Protein 7X6F (pdb70)

Solvent-accessible surface area: 51323 Å² total

Organism: Escherichia coli O157:H7 (NCBI:txid83334)

Sequence (883 aa):
CSDIWALQGKSTETNPLYWLRAMDCADRLMMPAQSRQQARQYDDGSSWQNTFKQGILLADAKITPYERRRQLVARIEALSTEIPAQVRPLYQLWRDGQALQLQLAEERQRYSKLQQSSDSELDTLRQQHHVLQQQLELTTRKLENLTCSDIWALQGKSTETNPLYWLRAMDCADRLMPAQSRQQARQYDDGSWQNTFKQGILLADAKITPYERRQLVARIEALSTEIPAQVRPLYQLWRDGQALQLQLAEERQRYSKLQQSSDSELDTLRQQHHVLQQQLELTTRKLENLTDIERQLCSDIWALQGKSTETNPLYWLRAMDCADRLMMPAQSRQQARQYDDGSWQNTFKQGILLADAKITPYERRQLVARIEALSTEIPAQVRPLYQLWRDGQALQLQLAEERQRYSKLQQSSDSELDTLRQQHHVLQQQLELTTRKLENLTCSDIWALQGKKSTETNPLYWLRAMDCADRLMPAQSRQQARQYDDGSWQNTFKQGILLADAKITPYERRQLVARIEALSTEIPAQVRPLYQLWRDGQALQLQLAEERQRRYSKLQQSSDSELDTLRQQHHVLQQQLELTTRKLENLTDIERQLSCSDIWALQGKSTETNPLYWLRAMDCADRLMPAQSRQQARQYDDGSWQNTFKQGILLADAKITPYERRQQLVARIEALSTEIPAQVRPLYQLWRDGQALQLQLAEERQRYSKLQQSSDSELDTLRQQHHVLQQQLELTTRKLENLTDIERRQCSDIWALQGKSTETNPLYWLRAMDCADRLMPAQSRQQARQYDDGSWWQNTFKQGILLADAKITPYERRQLVARIEALSTEIPAQVRPLYQLWRDGQALQLQLAEERQRYSKLQQSSDSELDTLRQQHHVLQQQLELTTRKLENLTD

Radius of gyration: 41.34 Å; Cα contacts (8 Å, |Δi|>4): 752; chains: 6; bounding box: 67×133×125 Å

InterPro domains:
  IPR025262 Quorum-sensing regulator protein G [PF13942] (44-217)

B-factor: mean 52.93, std 17.93, range [20.52, 126.13]

Foldseek 3Di:
DVVLVVDDDPVQQQDQVSVVVLLVVLQVDDLVVLQVVLVVLPPLDLVSLSSSLSSNVSNDDDLVVLVVSLVSLVVCLVVRHPNNNVVSVVVSVVSVVVSVVVVVVVVVVVCCVVVVVVVVVVVVVVVVVVVVVVVVVVVVVVDD/DVCLLVDDDDVQQLPQVSVVVLLVVLVVDALVRLVVSLVVQDPLDLSSLVSNLSNNVPNPDDLVVLVVSLVSNVVVLVPRHPNCNVVVVVVSVVSVVVNVVVVVVVVVVVCCVVVVVVVVVVVVVVVVVVVVCVVVVVVVVVVVVVVVVD/DVVLLVDDDDVQLLDLVSVVVLLVVLQPDDLVVLQVVLVVLPPLDLVSLSSSLSSNVSNPDDLVVLVVSLVSLVVCQVVRHPNNNVVSVVVSVVSVVVNVVVVVVVVVVVCVVVVVVVVVVVVVVVVVVVVVVVVVVVVVVVVD/DVPLLPDDDPVQQLDQVSVVVLLVVLLVDALVRLQVVLVVQPPLALSSLSSSLSSNVNRPDDLVVLVVSLVSNVVNVVPRHPNCVVVVVVVSVVSVVVSVVVVVVVVVVVVVVVVVVVVVVVVVVVVVVVVVVVVVVVVCVVVVVVVVVVD/DVVLLPDDDPVLQLPQVSVVVLLVVLVVDDQVVLQVSLVVLDPQDLVSLSSSLSSNVRRPDDLVVLVVSLVSNVVVVVVRHPSNNVVVVVVSVVSVVVSVVVVVVVVVVVVVCVVVVVVVVVVVVVVVVVVVCVVVVVVVVVVVVVPPD/DVVLLPDDDDVQQQDLVSVVVLLVVLLVDALVRLVVSLVVADQPDLSNLVSNLSSVVNRPDDLVVLVCSLVSNVVCLVVRHPSNNVVVVVVSVVSVVVNVVVVVVVVVVVVVVVVVVVVVVVVVVVVVVVVVVVVVVVVVVVPPD

Secondary structure (DSSP, 8-state):
-HHHHH--SHHHHT-HHHHHHHHHHHHTS-HHHHHHHHTT--S--HHHHHHHHHHHTTS---HHHHHHHHHHHHHTGGGS-GGGHHHHHHHHHHHHHHHHHHHHHHHHHHHHHHHHHHHHHHHHHHHHHHHHHHHHHHHHHT--/-TTGGG--SHHHHT-HHHHHHHHHHHHTS-HHHHHHHHTT--S--HHHHHHHHHHHTTSS--HHHHHHHHHHHHHTGGGS-TTTHHHHHHHHHHHHHHHHHHHHHHHHHHHHHHHHHHHHHHHHHHHHHHHHHHHHHHHHHHHHHHHHH-/-HHHHH--SHHHHT-HHHHHHHHHHHHHS-HHHHHHHHTT--S-SHHHHHHHHHHHTTS---HHHHHHHHHHHHHTGGGS-GGGHHHHHHHHHHHHHHHHHHHHHHHHHHHHHHHHHHHHHHHHHHHHHHHHHHHHHHHHHTT-/-TTTTT--SHHHHT-HHHHHHHHHHHHTS-HHHHHHHHTT--S-SHHHHHHHHHHHTTS---HHHHHHHHHHHHTTGGGS-TTTHHHHHHHHHHHHHHHHHHHHHHHHHHHHHHHHHHHHHHHHHHHHHHHHHHHHHHHHHHHHHHHHHH-/-HHHHH--SHHHHT-HHHHHHHHHHHHTS-HHHHHHHHHT--S-SHHHHHHHHHHHTTS---HHHHHHHHHHHHHTGGGS-TTTHHHHHHHHHHHHHHHHHHHHHHHHHHHHHHHHHHHHHHHHHHHHHHHHHHHHHHHHHHHHHHTT-/-TTGGG--SHHHHT-HHHHHHHHHHHTTS-HHHHHHHHHTS-SS-HHHHHHHHHHHHHS---HHHHHHHHHHHTGGGSSS-GGGHHHHHHHHHHHHHHHHHHHHHHHHHHHHHHHHHHHHHHHHHHHHHHHHHHHHHHHHHHH--

Structure (mmCIF, N/CA/C/O backbone):
data_7X6F
#
_entry.id   7X6F
#
_cell.length_a   42.963
_cell.length_b   149.785
_cell.length_c   88.302
_cell.angle_alpha   90.000
_cell.angle_beta   94.649
_cell.angle_gamma   90.000
#
_symmetry.space_group_name_H-M   'P 1 21 1'
#
loop_
_entity.id
_entity.type
_entity.pdbx_description
1 polymer 'Quorum-sensing regulator protein G'
2 non-polymer 'ACETATE ION'
3 non-polymer 1,2-ETHANEDIOL
4 non-polymer SERINE
5 non-polymer 'CITRATE ANION'
6 non-polymer 'MAGNESIUM ION'
7 water water
#
loop_
_atom_site.group_PDB
_atom_site.id
_atom_site.type_symbol
_atom_site.label_atom_id
_atom_site.label_alt_id
_atom_site.label_comp_id
_atom_site.label_asym_id
_atom_site.label_entity_id
_atom_site.label_seq_id
_atom_site.pdbx_PDB_ins_code
_atom_site.Cartn_x
_atom_site.Cartn_y
_atom_site.Cartn_z
_atom_site.occupancy
_atom_site.B_iso_or_equiv
_atom_site.auth_seq_id
_atom_site.auth_comp_id
_atom_site.auth_asym_id
_atom_site.auth_atom_id
_atom_site.pdbx_PDB_model_num
ATOM 1 N N . CYS A 1 22 ? 5.188 -61.128 7.744 1.000 67.580 56 CYS A N 1
ATOM 2 C CA . CYS A 1 22 ? 4.347 -59.932 7.661 1.000 71.360 56 CYS A CA 1
ATOM 3 C C . CYS A 1 22 ? 2.901 -60.319 7.350 1.000 68.860 56 CYS A C 1
ATOM 4 O O . CYS A 1 22 ? 1.950 -59.794 7.954 1.000 56.270 56 CYS A O 1
ATOM 7 N N . SER A 1 23 ? 2.756 -61.251 6.405 1.000 60.870 57 SER A N 1
ATOM 8 C CA . SER A 1 23 ? 1.459 -61.781 5.997 1.000 59.110 57 SER A CA 1
ATOM 9 C C . SER A 1 23 ? 0.584 -62.074 7.209 1.000 66.250 57 SER A C 1
ATOM 10 O O . SER A 1 23 ? -0.624 -61.808 7.202 1.000 71.160 57 SER A O 1
ATOM 13 N N . ASP A 1 24 ? 1.194 -62.604 8.270 1.000 64.670 58 ASP A N 1
ATOM 14 C CA . ASP A 1 24 ? 0.434 -62.921 9.468 1.000 67.750 58 ASP A CA 1
ATOM 15 C C . ASP A 1 24 ? 0.207 -61.694 10.348 1.000 64.630 58 ASP A C 1
ATOM 16 O O . ASP A 1 24 ? -0.770 -61.655 11.107 1.000 47.080 58 ASP A O 1
ATOM 21 N N . ILE A 1 25 ? 1.083 -60.690 10.259 1.000 60.990 59 ILE A N 1
ATOM 22 C CA . ILE A 1 25 ? 0.911 -59.481 11.062 1.000 48.970 59 ILE A CA 1
ATOM 23 C C . ILE A 1 25 ? -0.389 -58.779 10.678 1.000 52.510 59 ILE A C 1
ATOM 24 O O . ILE A 1 25 ? -1.171 -58.366 11.543 1.000 38.390 59 ILE A O 1
ATOM 29 N N . TRP A 1 26 ? -0.676 -58.710 9.374 1.000 48.060 60 TRP A N 1
ATOM 30 C CA . TRP A 1 26 ? -1.915 -58.095 8.913 1.000 45.420 60 TRP A CA 1
ATOM 31 C C . TRP A 1 26 ? -3.143 -58.867 9.374 1.000 40.390 60 TRP A C 1
ATOM 32 O O . TRP A 1 26 ? -4.183 -58.264 9.664 1.000 53.650 60 TRP A O 1
ATOM 43 N N . ALA A 1 27 ? -3.032 -60.182 9.503 1.000 44.580 61 ALA A N 1
ATOM 44 C CA . ALA A 1 27 ? -4.164 -60.996 9.914 1.000 47.710 61 ALA A CA 1
ATOM 45 C C . ALA A 1 27 ? -4.451 -60.923 11.410 1.000 45.880 61 ALA A C 1
ATOM 46 O O . ALA A 1 27 ? -5.608 -61.114 11.807 1.000 50.470 61 ALA A O 1
ATOM 48 N N . LEU A 1 28 ? -3.449 -60.636 12.240 1.000 41.250 62 LEU A N 1
ATOM 49 C CA . LEU A 1 28 ? -3.616 -60.734 13.688 1.000 36.350 62 LEU A CA 1
ATOM 50 C C . LEU A 1 28 ? -4.684 -59.782 14.208 1.000 52.180 62 LEU A C 1
ATOM 51 O O . LEU A 1 28 ? -4.762 -58.606 13.826 1.000 45.410 62 LEU A O 1
ATOM 56 N N . GLN A 1 29 ? -5.499 -60.317 15.099 1.000 44.300 63 GLN A N 1
ATOM 57 C CA . GLN A 1 29 ? -6.543 -59.606 15.797 1.000 48.400 63 GLN A CA 1
ATOM 58 C C . GLN A 1 29 ? -6.474 -60.037 17.252 1.000 52.430 63 GLN A C 1
ATOM 59 O O . GLN A 1 29 ? -5.811 -61.020 17.593 1.000 51.370 63 GLN A O 1
ATOM 65 N N . GLY A 1 30 ? -7.148 -59.287 18.115 1.000 40.980 64 GLY A N 1
ATOM 66 C CA . GLY A 1 30 ? -7.188 -59.641 19.519 1.000 45.130 64 GLY A CA 1
ATOM 67 C C . GLY A 1 30 ? -6.656 -58.563 20.438 1.000 44.900 64 GLY A C 1
ATOM 68 O O . GLY A 1 30 ? -5.829 -57.740 20.026 1.000 45.010 64 GLY A O 1
ATOM 69 N N . LYS A 1 31 ? -7.117 -58.572 21.697 1.000 37.120 65 LYS A N 1
ATOM 70 C CA . LYS A 1 31 ? -6.700 -57.551 22.657 1.000 48.120 65 LYS A CA 1
ATOM 71 C C . LYS A 1 31 ? -5.200 -57.591 22.903 1.000 41.860 65 LYS A C 1
ATOM 72 O O . LYS A 1 31 ? -4.589 -56.547 23.152 1.000 49.940 65 LYS A O 1
ATOM 78 N N . SER A 1 32 ? -4.588 -58.771 22.791 1.000 37.620 66 SER A N 1
ATOM 79 C CA . SER A 1 32 ? -3.154 -58.893 23.031 1.000 45.360 66 SER A CA 1
ATOM 80 C C . SER A 1 32 ? -2.358 -58.061 22.040 1.000 46.890 66 SER A C 1
ATOM 81 O O . SER A 1 32 ? -1.381 -57.405 22.413 1.000 45.200 66 SER A O 1
ATOM 84 N N . THR A 1 33 ? -2.765 -58.069 20.774 1.000 42.320 67 THR A N 1
ATOM 85 C CA . THR A 1 33 ? -1.961 -57.420 19.756 1.000 36.930 67 THR A CA 1
ATOM 86 C C . THR A 1 33 ? -2.352 -55.965 19.545 1.000 35.770 67 THR A C 1
ATOM 87 O O . THR A 1 33 ? -1.471 -55.142 19.283 1.000 44.250 67 THR A O 1
ATOM 91 N N . GLU A 1 34 ? -3.645 -55.634 19.672 1.000 40.570 68 GLU A N 1
ATOM 92 C CA . GLU A 1 34 ? -4.109 -54.251 19.521 1.000 40.240 68 GLU A CA 1
ATOM 93 C C . GLU A 1 34 ? -3.351 -53.285 20.409 1.000 41.870 68 GLU A C 1
ATOM 94 O O . GLU A 1 34 ? -3.076 -52.143 20.013 1.000 41.860 68 GLU A O 1
ATOM 100 N N . THR A 1 35 ? -3.107 -53.690 21.648 1.000 33.400 69 THR A N 1
ATOM 101 C CA . THR A 1 35 ? -2.597 -52.833 22.706 1.000 36.030 69 THR A CA 1
ATOM 102 C C . THR A 1 35 ? -1.097 -52.870 22.800 1.000 40.440 69 THR A C 1
ATOM 103 O O . THR A 1 35 ? -0.544 -52.379 23.786 1.000 43.550 69 THR A O 1
ATOM 107 N N . ASN A 1 36 ? -0.428 -53.450 21.808 1.000 32.250 70 ASN A N 1
ATOM 108 C CA . ASN A 1 36 ? 0.998 -53.662 21.879 1.000 35.840 70 ASN A CA 1
ATOM 109 C C . ASN A 1 36 ? 1.683 -52.775 20.851 1.000 29.230 70 ASN A C 1
ATOM 110 O O . ASN A 1 36 ? 1.443 -52.934 19.645 1.000 34.350 70 ASN A O 1
ATOM 115 N N . PRO A 1 37 ? 2.517 -51.824 21.268 1.000 27.960 71 PRO A N 1
ATOM 116 C CA . PRO A 1 37 ? 3.100 -50.901 20.287 1.000 31.310 71 PRO A CA 1
ATOM 117 C C . PRO A 1 37 ? 4.073 -51.580 19.343 1.000 28.700 71 PRO A C 1
ATOM 118 O O . PRO A 1 37 ? 4.274 -51.090 18.226 1.000 30.670 71 PRO A O 1
ATOM 122 N N . LEU A 1 38 ? 4.619 -52.733 19.728 1.000 35.230 72 LEU A N 1
ATOM 123 C CA . LEU A 1 38 ? 5.443 -53.523 18.820 1.000 32.360 72 LEU A CA 1
ATOM 124 C C . LEU A 1 38 ? 4.636 -54.140 17.680 1.000 29.800 72 LEU A C 1
ATOM 125 O O . LEU A 1 38 ? 5.179 -54.342 16.591 1.000 33.790 72 LEU A O 1
ATOM 130 N N . TYR A 1 39 ? 3.384 -54.524 17.908 1.000 31.330 73 TYR A N 1
ATOM 131 C CA . TYR A 1 39 ? 2.597 -55.005 16.780 1.000 31.730 73 TYR A CA 1
ATOM 132 C C . TYR A 1 39 ? 2.449 -53.897 15.748 1.000 31.590 73 TYR A C 1
ATOM 133 O O . TYR A 1 39 ? 2.629 -54.112 14.546 1.000 31.800 73 TYR A O 1
ATOM 142 N N . TRP A 1 40 ? 2.122 -52.696 16.215 1.000 29.490 74 TRP A N 1
ATOM 143 C CA . TRP A 1 40 ? 1.843 -51.614 15.289 1.000 35.150 74 TRP A CA 1
ATOM 144 C C . TRP A 1 40 ? 3.121 -51.128 14.631 1.000 34.460 74 TRP A C 1
ATOM 145 O O . TRP A 1 40 ? 3.117 -50.744 13.452 1.000 39.960 74 TRP A O 1
ATOM 156 N N . LEU A 1 41 ? 4.228 -51.183 15.358 1.000 30.890 75 LEU A N 1
ATOM 157 C CA . LEU A 1 41 ? 5.497 -50.821 14.747 1.000 34.930 75 LEU A CA 1
ATOM 158 C C . LEU A 1 41 ? 5.875 -51.823 13.671 1.000 37.930 75 LEU A C 1
ATOM 159 O O . LEU A 1 41 ? 6.429 -51.447 12.633 1.000 34.230 75 LEU A O 1
ATOM 164 N N . ARG A 1 42 ? 5.587 -53.108 13.907 1.000 33.530 76 ARG A N 1
ATOM 165 C CA . ARG A 1 42 ? 5.917 -54.111 12.905 1.000 37.490 76 ARG A CA 1
ATOM 166 C C . ARG A 1 42 ? 5.068 -53.924 11.646 1.000 37.240 76 ARG A C 1
ATOM 167 O O . ARG A 1 42 ? 5.574 -54.020 10.529 1.000 35.710 76 ARG A O 1
ATOM 175 N N . ALA A 1 43 ? 3.779 -53.644 11.823 1.000 36.470 77 ALA A N 1
ATOM 176 C CA . ALA A 1 43 ? 2.892 -53.325 10.713 1.000 35.600 77 ALA A CA 1
ATOM 177 C C . ALA A 1 43 ? 3.394 -52.125 9.919 1.000 36.580 77 ALA A C 1
ATOM 178 O O . ALA A 1 43 ? 3.439 -52.170 8.687 1.000 37.040 77 ALA A O 1
ATOM 180 N N . MET A 1 44 ? 3.778 -51.036 10.603 1.000 34.010 78 MET A N 1
ATOM 181 C CA . MET A 1 44 ? 4.347 -49.900 9.879 1.000 36.830 78 MET A CA 1
ATOM 182 C C . MET A 1 44 ? 5.646 -50.277 9.194 1.000 33.920 78 MET A C 1
ATOM 183 O O . MET A 1 44 ? 5.906 -49.843 8.069 1.000 35.900 78 MET A O 1
ATOM 188 N N . ASP A 1 45 ? 6.480 -51.074 9.859 1.000 36.990 79 ASP A N 1
ATOM 189 C CA . ASP A 1 45 ? 7.678 -51.588 9.200 1.000 46.360 79 ASP A CA 1
ATOM 190 C C . ASP A 1 45 ? 7.319 -52.412 7.967 1.000 43.000 79 ASP A C 1
ATOM 191 O O . ASP A 1 45 ? 7.926 -52.254 6.903 1.000 39.620 79 ASP A O 1
ATOM 196 N N . CYS A 1 46 ? 6.318 -53.277 8.087 1.000 40.710 80 CYS A N 1
ATOM 197 C CA . CYS A 1 46 ? 6.008 -54.183 6.991 1.000 41.190 80 CYS A CA 1
ATOM 198 C C . CYS A 1 46 ? 5.371 -53.446 5.824 1.000 40.630 80 CYS A C 1
ATOM 199 O O . CYS A 1 46 ? 5.525 -53.867 4.677 1.000 40.230 80 CYS A O 1
ATOM 202 N N . ALA A 1 47 ? 4.631 -52.363 6.090 1.000 40.400 81 ALA A N 1
ATOM 203 C CA . ALA A 1 47 ? 4.041 -51.618 4.988 1.000 40.130 81 ALA A CA 1
ATOM 204 C C . ALA A 1 47 ? 5.122 -50.966 4.133 1.000 45.840 81 ALA A C 1
ATOM 205 O O . ALA A 1 47 ? 4.955 -50.845 2.912 1.000 46.800 81 ALA A O 1
ATOM 207 N N . ASP A 1 48 ? 6.244 -50.588 4.758 1.000 41.030 82 ASP A N 1
ATOM 208 C CA . ASP A 1 48 ? 7.366 -49.954 4.059 1.000 51.320 82 ASP A CA 1
ATOM 209 C C . ASP A 1 48 ? 7.992 -50.864 3.016 1.000 44.970 82 ASP A C 1
ATOM 210 O O . ASP A 1 48 ? 8.530 -50.390 2.013 1.000 54.160 82 ASP A O 1
ATOM 215 N N . ARG A 1 49 ? 7.968 -52.155 3.249 1.000 43.240 83 ARG A N 1
ATOM 216 C CA . ARG A 1 49 ? 8.570 -53.067 2.300 1.000 40.290 83 ARG A CA 1
ATOM 217 C C . ARG A 1 49 ? 7.737 -53.248 1.045 1.000 44.500 83 ARG A C 1
ATOM 218 O O . ARG A 1 49 ? 8.171 -53.978 0.148 1.000 42.360 83 ARG A O 1
ATOM 226 N N . LEU A 1 50 ? 6.589 -52.579 0.938 1.000 36.190 84 LEU A N 1
ATOM 227 C CA . LEU A 1 50 ? 5.622 -52.867 -0.110 1.000 38.030 84 LEU A CA 1
ATOM 228 C C . LEU A 1 50 ? 5.804 -51.885 -1.250 1.000 34.240 84 LEU A C 1
ATOM 229 O O . LEU A 1 50 ? 6.033 -50.698 -1.020 1.000 43.830 84 LEU A O 1
ATOM 234 N N A MET A 1 51 ? 5.719 -52.385 -2.476 0.630 36.150 85 MET A N 1
ATOM 235 N N B MET A 1 51 ? 5.726 -52.388 -2.478 0.370 36.270 85 MET A N 1
ATOM 236 C CA A MET A 1 51 ? 5.572 -51.493 -3.610 0.630 32.920 85 MET A CA 1
ATOM 237 C CA B MET A 1 51 ? 5.563 -51.504 -3.620 0.370 33.220 85 MET A CA 1
ATOM 238 C C A MET A 1 51 ? 4.298 -50.668 -3.429 0.630 36.120 85 MET A C 1
ATOM 239 C C B MET A 1 51 ? 4.296 -50.671 -3.424 0.370 35.940 85 MET A C 1
ATOM 240 O O A MET A 1 51 ? 3.274 -51.199 -2.986 0.630 38.180 85 MET A O 1
ATOM 241 O O B MET A 1 51 ? 3.274 -51.198 -2.970 0.370 38.160 85 MET A O 1
ATOM 250 N N . PRO A 1 52 ? 4.327 -49.372 -3.728 1.000 36.810 86 PRO A N 1
ATOM 251 C CA . PRO A 1 52 ? 3.121 -48.539 -3.490 1.000 36.730 86 PRO A CA 1
ATOM 252 C C . PRO A 1 52 ? 1.810 -49.081 -4.085 1.000 37.110 86 PRO A C 1
ATOM 253 O O . PRO A 1 52 ? 0.783 -48.984 -3.418 1.000 39.540 86 PRO A O 1
ATOM 257 N N . ALA A 1 53 ? 1.811 -49.677 -5.280 1.000 35.760 87 ALA A N 1
ATOM 258 C CA . ALA A 1 53 ? 0.591 -50.297 -5.797 1.000 40.920 87 ALA A CA 1
ATOM 259 C C . ALA A 1 53 ? 0.100 -51.414 -4.889 1.000 36.940 87 ALA A C 1
ATOM 260 O O . ALA A 1 53 ? -1.109 -51.631 -4.761 1.000 38.720 87 ALA A O 1
ATOM 262 N N . GLN A 1 54 ? 1.023 -52.169 -4.299 1.000 36.610 88 GLN A N 1
ATOM 263 C CA . GLN A 1 54 ? 0.620 -53.273 -3.431 1.000 37.490 88 GLN A CA 1
ATOM 264 C C . GLN A 1 54 ? 0.003 -52.747 -2.145 1.000 40.330 88 GLN A C 1
ATOM 265 O O . GLN A 1 54 ? -0.994 -53.300 -1.666 1.000 33.220 88 GLN A O 1
ATOM 271 N N . SER A 1 55 ? 0.586 -51.669 -1.595 1.000 35.390 89 SER A N 1
ATOM 272 C CA . SER A 1 55 ? 0.044 -50.989 -0.423 1.000 36.130 89 SER A CA 1
ATOM 273 C C . SER A 1 55 ? -1.374 -50.517 -0.673 1.000 30.020 89 SER A C 1
ATOM 274 O O . SER A 1 55 ? -2.280 -50.805 0.116 1.000 31.300 89 SER A O 1
ATOM 277 N N . ARG A 1 56 ? -1.577 -49.770 -1.763 1.000 26.700 90 ARG A N 1
ATOM 278 C CA . ARG A 1 56 ? -2.916 -49.304 -2.106 1.000 34.820 90 ARG A CA 1
ATOM 279 C C . ARG A 1 56 ? -3.882 -50.467 -2.206 1.000 30.770 90 ARG A C 1
ATOM 280 O O . ARG A 1 56 ? -4.967 -50.434 -1.613 1.000 25.580 90 ARG A O 1
ATOM 288 N N . GLN A 1 57 ? -3.486 -51.523 -2.939 1.000 30.830 91 GLN A N 1
ATOM 289 C CA . GLN A 1 57 ? -4.382 -52.656 -3.115 1.000 26.790 91 GLN A CA 1
ATOM 290 C C . GLN A 1 57 ? -4.700 -53.301 -1.775 1.000 29.750 91 GLN A C 1
ATOM 291 O O . GLN A 1 57 ? -5.861 -53.601 -1.502 1.000 36.860 91 GLN A O 1
ATOM 297 N N . GLN A 1 58 ? -3.702 -53.457 -0.897 1.000 27.460 92 GLN A N 1
ATOM 298 C CA . GLN A 1 58 ? -3.946 -54.166 0.367 1.000 29.490 92 GLN A CA 1
ATOM 299 C C . GLN A 1 58 ? -4.835 -53.362 1.319 1.000 27.810 92 GLN A C 1
ATOM 300 O O . GLN A 1 58 ? -5.656 -53.942 2.037 1.000 26.020 92 GLN A O 1
ATOM 306 N N . ALA A 1 59 ? -4.646 -52.030 1.372 1.000 26.870 93 ALA A N 1
ATOM 307 C CA . ALA A 1 59 ? -5.524 -51.140 2.143 1.000 26.480 93 ALA A CA 1
ATOM 308 C C . ALA A 1 59 ? -7.004 -51.412 1.910 1.000 31.030 93 ALA A C 1
ATOM 309 O O . ALA A 1 59 ? -7.810 -51.256 2.834 1.000 36.390 93 ALA A O 1
ATOM 311 N N . ARG A 1 60 ? -7.382 -51.832 0.694 1.000 29.110 94 ARG A N 1
ATOM 312 C CA . ARG A 1 60 ? -8.793 -51.996 0.362 1.000 36.260 94 ARG A CA 1
ATOM 313 C C . ARG A 1 60 ? -9.485 -53.034 1.253 1.000 45.260 94 ARG A C 1
ATOM 314 O O . ARG A 1 60 ? -10.709 -52.961 1.459 1.000 40.730 94 ARG A O 1
ATOM 322 N N . GLN A 1 61 ? -8.726 -53.995 1.794 1.000 39.180 95 GLN A N 1
ATOM 323 C CA . GLN A 1 61 ? -9.312 -55.032 2.651 1.000 48.820 95 GLN A CA 1
ATOM 324 C C . GLN A 1 61 ? -9.759 -54.491 4.008 1.000 43.980 95 GLN A C 1
ATOM 325 O O . GLN A 1 61 ? -10.698 -55.036 4.604 1.000 36.560 95 GLN A O 1
ATOM 331 N N . TYR A 1 62 ? -9.115 -53.435 4.510 1.000 30.250 96 TYR A N 1
ATOM 332 C CA . TYR A 1 62 ? -9.300 -53.012 5.902 1.000 33.180 96 TYR A CA 1
ATOM 333 C C . TYR A 1 62 ? -10.296 -51.859 6.002 1.000 31.110 96 TYR A C 1
ATOM 334 O O . TYR A 1 62 ? -9.984 -50.749 6.442 1.000 39.490 96 TYR A O 1
ATOM 343 N N . ASP A 1 63 ? -11.530 -52.159 5.597 1.000 41.890 97 ASP A N 1
ATOM 344 C CA . ASP A 1 63 ? -12.598 -51.173 5.493 1.000 43.760 97 ASP A CA 1
ATOM 345 C C . ASP A 1 63 ? -13.847 -51.599 6.260 1.000 43.120 97 ASP A C 1
ATOM 346 O O . ASP A 1 63 ? -14.958 -51.223 5.888 1.000 46.660 97 ASP A O 1
ATOM 351 N N . ASP A 1 64 ? -13.704 -52.360 7.347 1.000 40.270 98 ASP A N 1
ATOM 352 C CA . ASP A 1 64 ? -14.892 -52.615 8.157 1.000 39.680 98 ASP A CA 1
ATOM 353 C C . ASP A 1 64 ? -15.235 -51.458 9.104 1.000 51.700 98 ASP A C 1
ATOM 354 O O . ASP A 1 64 ? -16.162 -51.598 9.910 1.000 57.270 98 ASP A O 1
ATOM 359 N N . GLY A 1 65 ? -14.530 -50.325 9.031 1.000 44.220 99 GLY A N 1
ATOM 360 C CA . GLY A 1 65 ? -14.875 -49.155 9.816 1.000 41.130 99 GLY A CA 1
ATOM 361 C C . GLY A 1 65 ? -14.543 -49.238 11.298 1.000 50.410 99 GLY A C 1
ATOM 362 O O . GLY A 1 65 ? -14.790 -48.267 12.031 1.000 50.660 99 GLY A O 1
ATOM 363 N N A SER A 1 66 ? -14.021 -50.363 11.770 0.510 41.340 100 SER A N 1
ATOM 364 N N B SER A 1 66 ? -14.014 -50.364 11.768 0.490 41.390 100 SER A N 1
ATOM 365 C CA A SER A 1 66 ? -13.489 -50.411 13.121 0.510 45.940 100 SER A CA 1
ATOM 366 C CA B SER A 1 66 ? -13.482 -50.422 13.120 0.490 45.950 100 SER A CA 1
ATOM 367 C C A SER A 1 66 ? -12.184 -49.615 13.197 0.510 42.470 100 SER A C 1
ATOM 368 C C B SER A 1 66 ? -12.173 -49.633 13.198 0.490 42.450 100 SER A C 1
ATOM 369 O O A SER A 1 66 ? -11.561 -49.291 12.179 0.510 38.710 100 SER A O 1
ATOM 370 O O B SER A 1 66 ? -11.539 -49.325 12.181 0.490 38.760 100 SER A O 1
ATOM 375 N N . TRP A 1 67 ? -11.784 -49.281 14.427 1.000 40.710 101 TRP A N 1
ATOM 376 C CA . TRP A 1 67 ? -10.583 -48.469 14.609 1.000 34.820 101 TRP A CA 1
ATOM 377 C C . TRP A 1 67 ? -9.330 -49.281 14.330 1.000 38.180 101 TRP A C 1
ATOM 378 O O . TRP A 1 67 ? -8.352 -48.735 13.812 1.000 32.980 101 TRP A O 1
ATOM 389 N N . GLN A 1 68 ? -9.336 -50.579 14.662 1.000 36.690 102 GLN A N 1
ATOM 390 C CA . GLN A 1 68 ? -8.194 -51.415 14.300 1.000 41.670 102 GLN A CA 1
ATOM 391 C C . GLN A 1 68 ? -7.997 -51.444 12.797 1.000 32.400 102 GLN A C 1
ATOM 392 O O . GLN A 1 68 ? -6.860 -51.393 12.318 1.000 41.100 102 GLN A O 1
ATOM 398 N N . ASN A 1 69 ? -9.089 -51.520 12.035 1.000 38.900 103 ASN A N 1
ATOM 399 C CA . ASN A 1 69 ? -8.995 -51.641 10.579 1.000 35.130 103 ASN A CA 1
ATOM 400 C C . ASN A 1 69 ? -8.779 -50.297 9.900 1.000 38.030 103 ASN A C 1
ATOM 401 O O . ASN A 1 69 ? -8.157 -50.235 8.834 1.000 33.340 103 ASN A O 1
ATOM 406 N N . THR A 1 70 ? -9.280 -49.212 10.491 1.000 31.360 104 THR A N 1
ATOM 407 C CA . THR A 1 70 ? -8.983 -47.897 9.930 1.000 34.660 104 THR A CA 1
ATOM 408 C C . THR A 1 70 ? -7.509 -47.546 10.089 1.000 37.530 104 THR A C 1
ATOM 409 O O . THR A 1 70 ? -6.920 -46.890 9.217 1.000 32.760 104 THR A O 1
ATOM 413 N N . PHE A 1 71 ? -6.895 -48.011 11.176 1.000 29.250 105 PHE A N 1
ATOM 414 C CA . PHE A 1 71 ? -5.485 -47.737 11.417 1.000 28.090 105 PHE A CA 1
ATOM 415 C C . PHE A 1 71 ? -4.602 -48.577 10.488 1.000 26.590 105 PHE A C 1
ATOM 416 O O . PHE A 1 71 ? -3.651 -48.055 9.908 1.000 35.140 105 PHE A O 1
ATOM 424 N N . LYS A 1 72 ? -4.918 -49.866 10.309 1.000 30.660 106 LYS A N 1
ATOM 425 C CA . LYS A 1 72 ? -4.197 -50.692 9.335 1.000 27.400 106 LYS A CA 1
ATOM 426 C C . LYS A 1 72 ? -4.297 -50.109 7.919 1.000 26.920 106 LYS A C 1
ATOM 427 O O . LYS A 1 72 ? -3.296 -49.977 7.218 1.000 26.510 106 LYS A O 1
ATOM 433 N N . GLN A 1 73 ? -5.509 -49.792 7.478 1.000 26.030 107 GLN A N 1
ATOM 434 C CA . GLN A 1 73 ? -5.717 -49.218 6.148 1.000 31.490 107 GLN A CA 1
ATOM 435 C C . GLN A 1 73 ? -4.919 -47.935 5.969 1.000 33.800 107 GLN A C 1
ATOM 436 O O . GLN A 1 73 ? -4.265 -47.737 4.941 1.000 29.890 107 GLN A O 1
ATOM 442 N N . GLY A 1 74 ? -4.988 -47.042 6.961 1.000 27.220 108 GLY A N 1
ATOM 443 C CA . GLY A 1 74 ? -4.220 -45.818 6.903 1.000 26.220 108 GLY A CA 1
ATOM 444 C C . GLY A 1 74 ? -2.733 -46.082 6.816 1.000 31.710 108 GLY A C 1
ATOM 445 O O . GLY A 1 74 ? -2.048 -45.524 5.954 1.000 31.310 108 GLY A O 1
ATOM 446 N N . ILE A 1 75 ? -2.233 -46.995 7.662 1.000 28.150 109 ILE A N 1
ATOM 447 C CA . ILE A 1 75 ? -0.823 -47.389 7.602 1.000 25.750 109 ILE A CA 1
ATOM 448 C C . ILE A 1 75 ? -0.447 -47.847 6.190 1.000 31.220 109 ILE A C 1
ATOM 449 O O . ILE A 1 75 ? 0.630 -47.513 5.681 1.000 35.590 109 ILE A O 1
ATOM 454 N N . LEU A 1 76 ? -1.318 -48.618 5.530 1.000 33.340 110 LEU A N 1
ATOM 455 C CA . LEU A 1 76 ? -0.983 -49.124 4.198 1.000 33.630 110 LEU A CA 1
ATOM 456 C C . LEU A 1 76 ? -1.093 -48.019 3.140 1.000 36.370 110 LEU A C 1
ATOM 457 O O . LEU A 1 76 ? -0.192 -47.843 2.318 1.000 35.620 110 LEU A O 1
ATOM 462 N N . LEU A 1 77 ? -2.180 -47.242 3.180 1.000 34.200 111 LEU A N 1
ATOM 463 C CA . LEU A 1 77 ? -2.402 -46.140 2.243 1.000 36.340 111 LEU A CA 1
ATOM 464 C C . LEU A 1 77 ? -1.312 -45.079 2.313 1.000 41.730 111 LEU A C 1
ATOM 465 O O . LEU A 1 77 ? -1.032 -44.405 1.309 1.000 42.390 111 LEU A O 1
ATOM 470 N N . ALA A 1 78 ? -0.691 -44.909 3.479 1.000 38.900 112 ALA A N 1
ATOM 471 C CA . ALA A 1 78 ? 0.346 -43.893 3.654 1.000 40.520 112 ALA A CA 1
ATOM 472 C C . ALA A 1 78 ? 1.620 -44.199 2.882 1.000 40.280 112 ALA A C 1
ATOM 473 O O . ALA A 1 78 ? 2.446 -43.299 2.697 1.000 47.170 112 ALA A O 1
ATOM 475 N N . ASP A 1 79 ? 1.827 -45.443 2.469 1.000 40.830 113 ASP A N 1
ATOM 476 C CA . ASP A 1 79 ? 2.942 -45.802 1.603 1.000 41.760 113 ASP A CA 1
ATOM 477 C C . ASP A 1 79 ? 2.525 -45.915 0.146 1.000 48.690 113 ASP A C 1
ATOM 478 O O . ASP A 1 79 ? 3.341 -46.326 -0.683 1.000 47.810 113 ASP A O 1
ATOM 483 N N . ALA A 1 80 ? 1.272 -45.580 -0.178 1.000 41.620 114 ALA A N 1
ATOM 484 C CA . ALA A 1 80 ? 0.668 -45.908 -1.460 1.000 36.840 114 ALA A CA 1
ATOM 485 C C . ALA A 1 80 ? 0.679 -44.770 -2.467 1.000 51.280 114 ALA A C 1
ATOM 486 O O . ALA A 1 80 ? 0.151 -44.950 -3.568 1.000 57.580 114 ALA A O 1
ATOM 488 N N . LYS A 1 81 ? 1.210 -43.598 -2.121 1.000 36.330 115 LYS A N 1
ATOM 489 C CA . LYS A 1 81 ? 1.401 -42.554 -3.131 1.000 49.200 115 LYS A CA 1
ATOM 490 C C . LYS A 1 81 ? 0.044 -41.973 -3.486 1.000 44.750 115 LYS A C 1
ATOM 491 O O . LYS A 1 81 ? -0.438 -42.129 -4.608 1.000 46.390 115 LYS A O 1
ATOM 497 N N . ILE A 1 82 ? -0.595 -41.340 -2.521 1.000 53.290 116 ILE A N 1
ATOM 498 C CA . ILE A 1 82 ? -1.961 -40.888 -2.657 1.000 33.370 116 ILE A CA 1
ATOM 499 C C . ILE A 1 82 ? -1.952 -39.427 -3.077 1.000 29.370 116 ILE A C 1
ATOM 500 O O . ILE A 1 82 ? -0.950 -38.729 -2.951 1.000 47.280 116 ILE A O 1
ATOM 505 N N . THR A 1 83 ? -3.078 -38.966 -3.612 1.000 37.890 117 THR A N 1
ATOM 506 C CA . THR A 1 83 ? -3.291 -37.554 -3.875 1.000 39.560 117 THR A CA 1
ATOM 507 C C . THR A 1 83 ? -3.450 -36.764 -2.565 1.000 37.980 117 THR A C 1
ATOM 508 O O . THR A 1 83 ? -3.802 -37.326 -1.519 1.000 32.650 117 THR A O 1
ATOM 512 N N . PRO A 1 84 ? -3.209 -35.451 -2.612 1.000 38.920 118 PRO A N 1
ATOM 513 C CA . PRO A 1 84 ? -3.501 -34.587 -1.445 1.000 31.860 118 PRO A CA 1
ATOM 514 C C . PRO A 1 84 ? -4.906 -34.740 -0.901 1.000 37.470 118 PRO A C 1
ATOM 515 O O . PRO A 1 84 ? -5.118 -34.616 0.311 1.000 43.220 118 PRO A O 1
ATOM 519 N N . TYR A 1 85 ? -5.880 -35.006 -1.763 1.000 44.240 119 TYR A N 1
ATOM 520 C CA . TYR A 1 85 ? -7.255 -35.124 -1.303 1.000 42.600 119 TYR A CA 1
ATOM 521 C C . TYR A 1 85 ? -7.480 -36.447 -0.584 1.000 41.820 119 TYR A C 1
ATOM 522 O O . TYR A 1 85 ? -8.226 -36.513 0.409 1.000 35.310 119 TYR A O 1
ATOM 531 N N . GLU A 1 86 ? -6.824 -37.502 -1.062 1.000 29.540 120 GLU A N 1
ATOM 532 C CA . GLU A 1 86 ? -6.888 -38.756 -0.350 1.000 33.290 120 GLU A CA 1
ATOM 533 C C . GLU A 1 86 ? -6.240 -38.609 1.027 1.000 34.750 120 GLU A C 1
ATOM 534 O O . GLU A 1 86 ? -6.753 -39.139 2.018 1.000 27.160 120 GLU A O 1
ATOM 540 N N A ARG A 1 87 ? -5.134 -37.859 1.122 0.590 33.430 121 ARG A N 1
ATOM 541 N N B ARG A 1 87 ? -5.129 -37.877 1.104 0.410 33.140 121 ARG A N 1
ATOM 542 C CA A ARG A 1 87 ? -4.507 -37.697 2.432 0.590 33.990 121 ARG A CA 1
ATOM 543 C CA B ARG A 1 87 ? -4.482 -37.646 2.389 0.410 33.030 121 ARG A CA 1
ATOM 544 C C A ARG A 1 87 ? -5.377 -36.874 3.376 0.590 30.400 121 ARG A C 1
ATOM 545 C C B ARG A 1 87 ? -5.400 -36.900 3.347 0.410 31.620 121 ARG A C 1
ATOM 546 O O A ARG A 1 87 ? -5.464 -37.185 4.570 0.590 35.380 121 ARG A O 1
ATOM 547 O O B ARG A 1 87 ? -5.531 -37.273 4.519 0.410 34.510 121 ARG A O 1
ATOM 562 N N . ARG A 1 88 ? -6.026 -35.828 2.862 1.000 35.070 122 ARG A N 1
ATOM 563 C CA . ARG A 1 88 ? -6.947 -35.043 3.678 1.000 37.020 122 ARG A CA 1
ATOM 564 C C . ARG A 1 88 ? -7.986 -35.936 4.353 1.000 31.990 122 ARG A C 1
ATOM 565 O O . ARG A 1 88 ? -8.166 -35.892 5.577 1.000 40.950 122 ARG A O 1
ATOM 573 N N . GLN A 1 89 ? -8.637 -36.797 3.571 1.000 32.060 123 GLN A N 1
ATOM 574 C CA . GLN A 1 89 ? -9.606 -37.735 4.136 1.000 39.420 123 GLN A CA 1
ATOM 575 C C . GLN A 1 89 ? -8.948 -38.726 5.084 1.000 40.240 123 GLN A C 1
ATOM 576 O O . GLN A 1 89 ? -9.521 -39.056 6.134 1.000 42.130 123 GLN A O 1
ATOM 582 N N . LEU A 1 90 ? -7.745 -39.207 4.740 1.000 28.590 124 LEU A N 1
ATOM 583 C CA . LEU A 1 90 ? -7.064 -40.164 5.608 1.000 28.590 124 LEU A CA 1
ATOM 584 C C . LEU A 1 90 ? -6.794 -39.556 6.985 1.000 33.550 124 LEU A C 1
ATOM 585 O O . LEU A 1 90 ? -7.139 -40.140 8.015 1.000 36.330 124 LEU A O 1
ATOM 590 N N . VAL A 1 91 ? -6.177 -38.373 7.018 1.000 31.300 125 VAL A N 1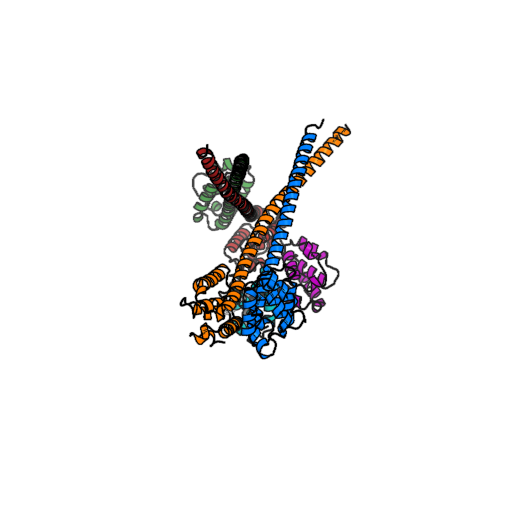
ATOM 591 C CA . VAL A 1 91 ? -5.903 -37.699 8.282 1.000 35.820 125 VAL A CA 1
ATOM 592 C C . VAL A 1 91 ? -7.208 -37.442 9.048 1.000 31.730 125 VAL A C 1
ATOM 593 O O . VAL A 1 91 ? -7.261 -37.610 10.271 1.000 36.590 125 VAL A O 1
ATOM 597 N N . ALA A 1 92 ? -8.292 -37.088 8.342 1.000 33.170 126 ALA A N 1
ATOM 598 C CA . ALA A 1 92 ? -9.596 -36.958 9.012 1.000 33.490 126 ALA A CA 1
ATOM 599 C C . ALA A 1 92 ? -9.994 -38.268 9.674 1.000 27.750 126 ALA A C 1
ATOM 600 O O . ALA A 1 92 ? -10.401 -38.287 10.844 1.000 34.530 126 ALA A O 1
ATOM 602 N N . ARG A 1 93 ? -9.882 -39.380 8.949 1.000 26.920 127 ARG A N 1
ATOM 603 C CA . ARG A 1 93 ? -10.227 -40.670 9.554 1.000 26.070 127 ARG A CA 1
ATOM 604 C C . ARG A 1 93 ? -9.288 -41.007 10.713 1.000 38.560 127 ARG A C 1
ATOM 605 O O . ARG A 1 93 ? -9.724 -41.524 11.750 1.000 43.210 127 ARG A O 1
ATOM 613 N N . ILE A 1 94 ? -7.989 -40.742 10.546 1.000 39.880 128 ILE A N 1
ATOM 614 C CA . ILE A 1 94 ? -7.014 -41.075 11.583 1.000 38.940 128 ILE A CA 1
ATOM 615 C C . ILE A 1 94 ? -7.320 -40.314 12.867 1.000 37.510 128 ILE A C 1
ATOM 616 O O . ILE A 1 94 ? -7.318 -40.884 13.964 1.000 29.200 128 ILE A O 1
ATOM 621 N N . GLU A 1 95 ? -7.572 -39.008 12.744 1.000 30.840 129 GLU A N 1
ATOM 622 C CA . GLU A 1 95 ? -7.960 -38.209 13.901 1.000 39.150 129 GLU A CA 1
ATOM 623 C C . GLU A 1 95 ? -9.267 -38.679 14.528 1.000 38.650 129 GLU A C 1
ATOM 624 O O . GLU A 1 95 ? -9.428 -38.556 15.745 1.000 44.520 129 GLU A O 1
ATOM 630 N N . ALA A 1 96 ? -10.206 -39.216 13.732 1.000 32.440 130 ALA A N 1
ATOM 631 C CA . ALA A 1 96 ? -11.542 -39.516 14.259 1.000 42.920 130 ALA A CA 1
ATOM 632 C C . ALA A 1 96 ? -11.466 -40.483 15.420 1.000 43.180 130 ALA A C 1
ATOM 633 O O . ALA A 1 96 ? -12.198 -40.351 16.412 1.000 43.770 130 ALA A O 1
ATOM 635 N N . LEU A 1 97 ? -10.592 -41.468 15.303 1.000 38.190 131 LEU A N 1
ATOM 636 C CA . LEU A 1 97 ? -10.560 -42.604 16.203 1.000 40.780 131 LEU A CA 1
ATOM 637 C C . LEU A 1 97 ? -9.594 -42.403 17.365 1.000 36.400 131 LEU A C 1
ATOM 638 O O . LEU A 1 97 ? -9.275 -43.367 18.056 1.000 36.610 131 LEU A O 1
ATOM 643 N N . SER A 1 98 ? -9.119 -41.173 17.589 1.000 37.810 132 SER A N 1
ATOM 644 C CA . SER A 1 98 ? -8.065 -40.979 18.578 1.000 46.260 132 SER A CA 1
ATOM 645 C C . SER A 1 98 ? -8.509 -41.415 19.964 1.000 42.590 132 SER A C 1
ATOM 646 O O . SER A 1 98 ? -7.660 -41.783 20.781 1.000 45.000 132 SER A O 1
ATOM 649 N N . THR A 1 99 ? -9.821 -41.397 20.250 1.000 37.830 133 THR A N 1
ATOM 650 C CA . THR A 1 99 ? -10.261 -41.756 21.591 1.000 43.420 133 THR A CA 1
ATOM 651 C C . THR A 1 99 ? -10.249 -43.251 21.821 1.000 40.120 133 THR A C 1
ATOM 652 O O . THR A 1 99 ? -10.326 -43.681 22.975 1.000 36.180 133 THR A O 1
ATOM 656 N N . GLU A 1 100 ? -10.134 -44.046 20.765 1.000 34.470 134 GLU A N 1
ATOM 657 C CA . GLU A 1 100 ? -10.049 -45.488 20.920 1.000 36.530 134 GLU A CA 1
ATOM 658 C C . GLU A 1 100 ? -8.617 -45.991 20.937 1.000 28.710 134 GLU A C 1
ATOM 659 O O . GLU A 1 100 ? -8.404 -47.187 21.113 1.000 31.230 134 GLU A O 1
ATOM 665 N N . ILE A 1 101 ? -7.631 -45.127 20.747 1.000 30.500 135 ILE A N 1
ATOM 666 C CA . ILE A 1 101 ? -6.276 -45.677 20.696 1.000 31.220 135 ILE A CA 1
ATOM 667 C C . ILE A 1 101 ? -5.865 -46.080 22.108 1.000 35.200 135 ILE A C 1
ATOM 668 O O . ILE A 1 101 ? -5.954 -45.248 23.027 1.000 29.860 135 ILE A O 1
ATOM 673 N N . PRO A 1 102 ? -5.454 -47.337 22.340 1.000 40.080 136 PRO A N 1
ATOM 674 C CA . PRO A 1 102 ? -5.051 -47.737 23.697 1.000 31.110 136 PRO A CA 1
ATOM 675 C C . PRO A 1 102 ? -3.952 -46.811 24.187 1.000 39.630 136 PRO A C 1
ATOM 676 O O . PRO A 1 102 ? -3.135 -46.313 23.407 1.000 31.950 136 PRO A O 1
ATOM 680 N N . ALA A 1 103 ? -3.970 -46.550 25.494 1.000 43.870 137 ALA A N 1
ATOM 681 C CA . ALA A 1 103 ? -3.052 -45.567 26.063 1.000 33.980 137 ALA A CA 1
ATOM 682 C C . ALA A 1 103 ? -1.613 -45.890 25.704 1.000 36.540 137 ALA A C 1
ATOM 683 O O . ALA A 1 103 ? -0.854 -45.009 25.286 1.000 43.000 137 ALA A O 1
ATOM 685 N N . GLN A 1 104 ? -1.215 -47.151 25.867 1.000 32.560 138 GLN A N 1
ATOM 686 C CA . GLN A 1 104 ? 0.176 -47.521 25.638 1.000 39.290 138 GLN A CA 1
ATOM 687 C C . GLN A 1 104 ? 0.576 -47.416 24.175 1.000 37.010 138 GLN A C 1
ATOM 688 O O . GLN A 1 104 ? 1.769 -47.387 23.885 1.000 32.690 138 GLN A O 1
ATOM 694 N N . VAL A 1 105 ? -0.400 -47.378 23.258 1.000 39.170 139 VAL A N 1
ATOM 695 C CA . VAL A 1 105 ? -0.169 -47.174 21.829 1.000 29.510 139 VAL A CA 1
ATOM 696 C C . VAL A 1 105 ? -0.228 -45.697 21.416 1.000 30.710 139 VAL A C 1
ATOM 697 O O . VAL A 1 105 ? 0.261 -45.341 20.326 1.000 33.770 139 VAL A O 1
ATOM 701 N N . ARG A 1 106 ? -0.755 -44.814 22.259 1.000 26.670 140 ARG A N 1
ATOM 702 C CA . ARG A 1 106 ? -0.945 -43.422 21.833 1.000 33.000 140 ARG A CA 1
ATOM 703 C C . ARG A 1 106 ? 0.334 -42.724 21.348 1.000 32.340 140 ARG A C 1
ATOM 704 O O . ARG A 1 106 ? 0.290 -42.097 20.273 1.000 34.410 140 ARG A O 1
ATOM 712 N N . PRO A 1 107 ? 1.481 -42.788 22.052 1.000 29.250 141 PRO A N 1
ATOM 713 C CA . PRO A 1 107 ? 2.698 -42.137 21.525 1.000 25.860 141 PRO A CA 1
ATOM 714 C C . PRO A 1 107 ? 3.043 -42.529 20.096 1.000 27.580 141 PRO A C 1
ATOM 715 O O . PRO A 1 107 ? 3.377 -41.653 19.284 1.000 32.870 141 PRO A O 1
ATOM 719 N N . LEU A 1 108 ? 2.979 -43.826 19.769 1.000 21.450 142 LEU A N 1
ATOM 720 C CA . LEU A 1 108 ? 3.320 -44.278 18.418 1.000 29.650 142 LEU A CA 1
ATOM 721 C C . LEU A 1 108 ? 2.305 -43.759 17.403 1.000 25.850 142 LEU A C 1
ATOM 722 O O . LEU A 1 108 ? 2.672 -43.230 16.343 1.000 31.840 142 LEU A O 1
ATOM 727 N N . TYR A 1 109 ? 1.025 -43.901 17.733 1.000 24.990 143 TYR A N 1
ATOM 728 C CA . TYR A 1 109 ? -0.064 -43.408 16.900 1.000 34.070 143 TYR A CA 1
ATOM 729 C C . TYR A 1 109 ? 0.072 -41.921 16.622 1.000 31.130 143 TYR A C 1
ATOM 730 O O . TYR A 1 109 ? -0.144 -41.479 15.494 1.000 27.780 143 TYR A O 1
ATOM 739 N N . GLN A 1 110 ? 0.418 -41.143 17.648 1.000 25.720 144 GLN A N 1
ATOM 740 C CA . GLN A 1 110 ? 0.497 -39.702 17.495 1.000 34.360 144 GLN A CA 1
ATOM 741 C C . GLN A 1 110 ? 1.637 -39.308 16.579 1.000 33.520 144 GLN A C 1
ATOM 742 O O . GLN A 1 110 ? 1.495 -38.384 15.767 1.000 31.810 144 GLN A O 1
ATOM 748 N N . LEU A 1 111 ? 2.788 -39.967 16.738 1.000 27.360 145 LEU A N 1
ATOM 749 C CA . LEU A 1 111 ? 3.941 -39.675 15.894 1.000 31.970 145 LEU A CA 1
ATOM 750 C C . LEU A 1 111 ? 3.662 -40.064 14.445 1.000 31.780 145 LEU A C 1
ATOM 751 O O . LEU A 1 111 ? 4.093 -39.375 13.524 1.000 32.410 145 LEU A O 1
ATOM 756 N N . TRP A 1 112 ? 2.983 -41.191 14.234 1.000 29.200 146 TRP A N 1
ATOM 757 C CA . TRP A 1 112 ? 2.612 -41.592 12.891 1.000 32.080 146 TRP A CA 1
ATOM 758 C C . TRP A 1 112 ? 1.579 -40.631 12.309 1.000 34.240 146 TRP A C 1
ATOM 759 O O . TRP A 1 112 ? 1.625 -40.305 11.114 1.000 27.630 146 TRP A O 1
ATOM 770 N N . ARG A 1 113 ? 0.646 -40.160 13.141 1.000 28.410 147 ARG A N 1
ATOM 771 C CA . ARG A 1 113 ? -0.341 -39.198 12.654 1.000 32.760 147 ARG A CA 1
ATOM 772 C C . ARG A 1 113 ? 0.295 -37.839 12.375 1.000 38.090 147 ARG A C 1
ATOM 773 O O . ARG A 1 113 ? -0.060 -37.178 11.387 1.000 34.500 147 ARG A O 1
ATOM 781 N N . ASP A 1 114 ? 1.231 -37.402 13.234 1.000 34.100 148 ASP A N 1
ATOM 782 C CA . ASP A 1 114 ? 1.936 -36.152 12.964 1.000 38.140 148 ASP A CA 1
ATOM 783 C C . ASP A 1 114 ? 2.585 -36.205 11.592 1.000 32.980 148 ASP A C 1
ATOM 784 O O . ASP A 1 114 ? 2.567 -35.214 10.849 1.000 32.210 148 ASP A O 1
ATOM 789 N N . GLY A 1 115 ? 3.130 -37.376 11.232 1.000 32.380 149 GLY A N 1
ATOM 790 C CA . GLY A 1 115 ? 3.729 -37.551 9.920 1.000 30.160 149 GLY A CA 1
ATOM 791 C C . GLY A 1 115 ? 2.737 -37.346 8.786 1.000 31.740 149 GLY A C 1
ATOM 792 O O . GLY A 1 115 ? 3.066 -36.716 7.776 1.000 32.720 149 GLY A O 1
ATOM 793 N N . GLN A 1 116 ? 1.501 -37.856 8.939 1.000 22.550 150 GLN A N 1
ATOM 794 C CA . GLN A 1 116 ? 0.530 -37.698 7.854 1.000 29.920 150 GLN A CA 1
ATOM 795 C C . GLN A 1 116 ? 0.032 -36.251 7.755 1.000 29.500 150 GLN A C 1
ATOM 796 O O . GLN A 1 116 ? -0.130 -35.723 6.646 1.000 29.220 150 GLN A O 1
ATOM 802 N N . ALA A 1 117 ? -0.177 -35.591 8.907 1.000 27.170 151 ALA A N 1
ATOM 803 C CA . ALA A 1 117 ? -0.623 -34.197 8.943 1.000 29.570 151 ALA A CA 1
ATOM 804 C C . ALA A 1 117 ? 0.415 -33.237 8.358 1.000 28.020 151 ALA A C 1
ATOM 805 O O . ALA A 1 117 ? 0.049 -32.294 7.654 1.000 34.410 151 ALA A O 1
ATOM 807 N N . LEU A 1 118 ? 1.712 -33.459 8.633 1.000 25.780 152 LEU A N 1
ATOM 808 C CA . LEU A 1 118 ? 2.762 -32.585 8.093 1.000 21.420 152 LEU A CA 1
ATOM 809 C C . LEU A 1 118 ? 2.908 -32.753 6.582 1.000 31.630 152 LEU A C 1
ATOM 810 O O . LEU A 1 118 ? 3.082 -31.771 5.847 1.000 27.360 152 LEU A O 1
ATOM 815 N N . GLN A 1 119 ? 2.832 -33.989 6.096 1.000 34.340 153 GLN A N 1
ATOM 816 C CA . GLN A 1 119 ? 2.801 -34.206 4.654 1.000 32.820 153 GLN A CA 1
ATOM 817 C C . GLN A 1 119 ? 1.571 -33.549 4.049 1.000 41.670 153 GLN A C 1
ATOM 818 O O . GLN A 1 119 ? 1.598 -33.139 2.881 1.000 34.830 153 GLN A O 1
ATOM 824 N N . LEU A 1 120 ? 0.481 -33.468 4.825 1.000 27.290 154 LEU A N 1
ATOM 825 C CA . LEU A 1 120 ? -0.728 -32.810 4.339 1.000 35.780 154 LEU A CA 1
ATOM 826 C C . LEU A 1 120 ? -0.556 -31.303 4.325 1.000 31.720 154 LEU A C 1
ATOM 827 O O . LEU A 1 120 ? -0.951 -30.642 3.360 1.000 42.130 154 LEU A O 1
ATOM 832 N N . GLN A 1 121 ? 0.050 -30.740 5.369 1.000 25.670 155 GLN A N 1
ATOM 833 C CA . GLN A 1 121 ? 0.332 -29.301 5.338 1.000 37.360 155 GLN A CA 1
ATOM 834 C C . GLN A 1 121 ? 1.253 -28.932 4.170 1.000 31.660 155 GLN A C 1
ATOM 835 O O . GLN A 1 121 ? 1.109 -27.863 3.571 1.000 38.640 155 GLN A O 1
ATOM 841 N N . LEU A 1 122 ? 2.217 -29.800 3.842 1.000 32.890 156 LEU A N 1
ATOM 842 C CA . LEU A 1 122 ? 3.171 -29.483 2.781 1.000 29.990 156 LEU A CA 1
ATOM 843 C C . LEU A 1 122 ? 2.501 -29.474 1.403 1.000 29.380 156 LEU A C 1
ATOM 844 O O . LEU A 1 122 ? 2.773 -28.594 0.584 1.000 35.390 156 LEU A O 1
ATOM 849 N N . ALA A 1 123 ? 1.597 -30.416 1.138 1.000 26.640 157 ALA A N 1
ATOM 850 C CA . ALA A 1 123 ? 0.782 -30.311 -0.071 1.000 33.030 157 ALA A CA 1
ATOM 851 C C . ALA A 1 123 ? -0.019 -29.012 -0.094 1.000 42.620 157 ALA A C 1
ATOM 852 O O . ALA A 1 123 ? -0.207 -28.416 -1.165 1.000 38.430 157 ALA A O 1
ATOM 854 N N . GLU A 1 124 ? -0.513 -28.570 1.077 1.000 31.640 158 GLU A N 1
ATOM 855 C CA . GLU A 1 124 ? -1.330 -27.359 1.142 1.000 38.730 158 GLU A CA 1
ATOM 856 C C . GLU A 1 124 ? -0.485 -26.127 0.872 1.000 38.340 158 GLU A C 1
ATOM 857 O O . GLU A 1 124 ? -0.845 -25.302 0.028 1.000 42.830 158 GLU A O 1
ATOM 863 N N . GLU A 1 125 ? 0.668 -26.010 1.544 1.000 40.840 159 GLU A N 1
ATOM 864 C CA . GLU A 1 125 ? 1.559 -24.890 1.280 1.000 38.920 159 GLU A CA 1
ATOM 865 C C . GLU A 1 125 ? 1.971 -24.839 -0.182 1.000 38.200 159 GLU A C 1
ATOM 866 O O . GLU A 1 125 ? 2.046 -23.753 -0.773 1.000 39.000 159 GLU A O 1
ATOM 872 N N . ARG A 1 126 ? 2.222 -25.998 -0.790 1.000 37.430 160 ARG A N 1
ATOM 873 C CA . ARG A 1 126 ? 2.576 -25.998 -2.205 1.000 43.450 160 ARG A CA 1
ATOM 874 C C . ARG A 1 126 ? 1.416 -25.510 -3.057 1.000 35.350 160 ARG A C 1
ATOM 875 O O . ARG A 1 126 ? 1.622 -24.753 -4.008 1.000 42.230 160 ARG A O 1
ATOM 883 N N . GLN A 1 127 ? 0.187 -25.917 -2.721 1.000 37.660 161 GLN A N 1
ATOM 884 C CA . GLN A 1 127 ? -0.982 -25.381 -3.413 1.000 37.170 161 GLN A CA 1
ATOM 885 C C . GLN A 1 127 ? -1.108 -23.875 -3.201 1.000 52.810 161 GLN A C 1
ATOM 886 O O . GLN A 1 127 ? -1.462 -23.148 -4.135 1.000 52.410 161 GLN A O 1
ATOM 892 N N . ARG A 1 128 ? -0.821 -23.386 -1.979 1.000 40.620 162 ARG A N 1
ATOM 893 C CA . ARG A 1 128 ? -0.814 -21.947 -1.735 1.000 39.310 162 ARG A CA 1
ATOM 894 C C . ARG A 1 128 ? 0.196 -21.250 -2.639 1.000 47.010 162 ARG A C 1
ATOM 895 O O . ARG A 1 128 ? -0.101 -20.197 -3.213 1.000 42.890 162 ARG A O 1
ATOM 903 N N . TYR A 1 129 ? 1.403 -21.822 -2.756 1.000 37.760 163 TYR A N 1
ATOM 904 C CA . TYR A 1 129 ? 2.460 -21.262 -3.588 1.000 37.440 163 TYR A CA 1
ATOM 905 C C . TYR A 1 129 ? 2.092 -21.283 -5.070 1.000 54.450 163 TYR A C 1
ATOM 906 O O . TYR A 1 129 ? 2.552 -20.420 -5.828 1.000 52.390 163 TYR A O 1
ATOM 915 N N . SER A 1 130 ? 1.286 -22.252 -5.508 1.000 47.250 164 SER A N 1
ATOM 916 C CA . SER A 1 130 ? 0.866 -22.256 -6.905 1.000 55.260 164 SER A CA 1
ATOM 917 C C . SER A 1 130 ? -0.184 -21.187 -7.172 1.000 53.730 164 SER A C 1
ATOM 918 O O . SER A 1 130 ? -0.176 -20.568 -8.236 1.000 53.790 164 SER A O 1
ATOM 921 N N . LYS A 1 131 ? -1.084 -20.938 -6.223 1.000 49.560 165 LYS A N 1
ATOM 922 C CA . LYS A 1 131 ? -2.106 -19.930 -6.468 1.000 46.650 165 LYS A CA 1
ATOM 923 C C . LYS A 1 131 ? -1.497 -18.536 -6.515 1.000 60.750 165 LYS A C 1
ATOM 924 O O . LYS A 1 131 ? -1.929 -17.690 -7.308 1.000 66.210 165 LYS A O 1
ATOM 930 N N . LEU A 1 132 ? -0.483 -18.285 -5.686 1.000 53.090 166 LEU A N 1
ATOM 931 C CA . LEU A 1 132 ? 0.203 -16.999 -5.708 1.000 58.510 166 LEU A CA 1
ATOM 932 C C . LEU A 1 132 ? 0.943 -16.793 -7.029 1.000 65.030 166 LEU A C 1
ATOM 933 O O . LEU A 1 132 ? 0.789 -15.754 -7.685 1.000 57.320 166 LEU A O 1
ATOM 938 N N . GLN A 1 133 ? 1.763 -17.774 -7.423 1.000 55.930 167 GLN A N 1
ATOM 939 C CA . GLN A 1 133 ? 2.487 -17.697 -8.690 1.000 60.000 167 GLN A CA 1
ATOM 940 C C . GLN A 1 133 ? 1.537 -17.589 -9.882 1.000 60.920 167 GLN A C 1
ATOM 941 O O . GLN A 1 133 ? 1.805 -16.847 -10.831 1.000 61.420 167 GLN A O 1
ATOM 947 N N . GLN A 1 134 ? 0.431 -18.335 -9.859 1.000 52.020 168 GLN A N 1
ATOM 948 C CA . GLN A 1 134 ? -0.530 -18.288 -10.956 1.000 55.250 168 GLN A CA 1
ATOM 949 C C . GLN A 1 134 ? -1.151 -16.908 -11.079 1.000 60.630 168 GLN A C 1
ATOM 950 O O . GLN A 1 134 ? -1.172 -16.314 -12.165 1.000 54.410 168 GLN A O 1
ATOM 956 N N . SER A 1 135 ? -1.673 -16.388 -9.966 1.000 58.570 169 SER A N 1
ATOM 957 C CA . SER A 1 135 ? -2.426 -15.141 -10.009 1.000 59.350 169 SER A CA 1
ATOM 958 C C . SER A 1 135 ? -1.510 -13.934 -10.195 1.000 61.860 169 SER A C 1
ATOM 959 O O . SER A 1 135 ? -1.814 -13.035 -10.988 1.000 67.500 169 SER A O 1
ATOM 962 N N . SER A 1 136 ? -0.381 -13.895 -9.483 1.000 53.030 170 SER A N 1
ATOM 963 C CA . SER A 1 136 ? 0.512 -12.746 -9.600 1.000 59.520 170 SER A CA 1
ATOM 964 C C . SER A 1 136 ? 1.179 -12.683 -10.968 1.000 58.030 170 SER A C 1
ATOM 965 O O . SER A 1 136 ? 1.403 -11.588 -11.494 1.000 62.970 170 SER A O 1
ATOM 968 N N . ASP A 1 137 ? 1.488 -13.831 -11.570 1.000 56.010 171 ASP A N 1
ATOM 969 C CA . ASP A 1 137 ? 2.115 -13.801 -12.889 1.000 59.500 171 ASP A CA 1
ATOM 970 C C . ASP A 1 137 ? 1.131 -13.361 -13.957 1.000 55.850 171 ASP A C 1
ATOM 971 O O . ASP A 1 137 ? 1.529 -12.710 -14.927 1.000 49.270 171 ASP A O 1
ATOM 976 N N . SER A 1 138 ? -0.151 -13.689 -13.790 1.000 46.200 172 SER A N 1
ATOM 977 C CA . SER A 1 138 ? -1.129 -13.328 -14.803 1.000 56.380 172 SER A CA 1
ATOM 978 C C . SER A 1 138 ? -1.563 -11.878 -14.674 1.000 68.740 172 SER A C 1
ATOM 979 O O . SER A 1 138 ? -1.861 -11.235 -15.685 1.000 76.630 172 SER A O 1
ATOM 982 N N . GLU A 1 139 ? -1.632 -11.362 -13.444 1.000 67.910 173 GLU A N 1
ATOM 983 C CA . GLU A 1 139 ? -1.881 -9.942 -13.246 1.000 60.350 173 GLU A CA 1
ATOM 984 C C . GLU A 1 139 ? -0.680 -9.112 -13.673 1.000 65.410 173 GLU A C 1
ATOM 985 O O . GLU A 1 139 ? -0.840 -7.971 -14.115 1.000 69.790 173 GLU A O 1
ATOM 991 N N . LEU A 1 140 ? 0.525 -9.664 -13.531 1.000 64.920 174 LEU A N 1
ATOM 992 C CA . LEU A 1 140 ? 1.712 -9.031 -14.088 1.000 54.810 174 LEU A CA 1
ATOM 993 C C . LEU A 1 140 ? 1.607 -8.936 -15.605 1.000 72.320 174 LEU A C 1
ATOM 994 O O . LEU A 1 140 ? 1.750 -7.852 -16.183 1.000 69.380 174 LEU A O 1
ATOM 999 N N . ASP A 1 141 ? 1.347 -10.071 -16.265 1.000 70.560 175 ASP A N 1
ATOM 1000 C CA . ASP A 1 141 ? 1.248 -10.098 -17.722 1.000 69.850 175 ASP A CA 1
ATOM 1001 C C . ASP A 1 141 ? 0.115 -9.207 -18.222 1.000 69.040 175 ASP A C 1
ATOM 1002 O O . ASP A 1 141 ? 0.263 -8.521 -19.239 1.000 67.530 175 ASP A O 1
ATOM 1007 N N . THR A 1 142 ? -1.021 -9.209 -17.521 1.000 58.460 176 THR A N 1
ATOM 1008 C CA . THR A 1 142 ? -2.134 -8.340 -17.890 1.000 60.760 176 THR A CA 1
ATOM 1009 C C . THR A 1 142 ? -1.748 -6.867 -17.796 1.000 75.910 176 THR A C 1
ATOM 1010 O O . THR A 1 142 ? -2.154 -6.054 -18.638 1.000 79.700 176 THR A O 1
ATOM 1014 N N . LEU A 1 143 ? -0.958 -6.504 -16.781 1.000 69.410 177 LEU A N 1
ATOM 1015 C CA . LEU A 1 143 ? -0.485 -5.127 -16.658 1.000 68.780 177 LEU A CA 1
ATOM 1016 C C . LEU A 1 143 ? 0.387 -4.731 -17.841 1.000 68.930 177 LEU A C 1
ATOM 1017 O O . LEU A 1 143 ? 0.239 -3.631 -18.388 1.000 66.970 177 LEU A O 1
ATOM 1022 N N . ARG A 1 144 ? 1.297 -5.619 -18.255 1.000 74.750 178 ARG A N 1
ATOM 1023 C CA . ARG A 1 144 ? 2.160 -5.328 -19.397 1.000 72.980 178 ARG A CA 1
ATOM 1024 C C . ARG A 1 144 ? 1.374 -5.276 -20.702 1.000 71.930 178 ARG A C 1
ATOM 1025 O O . ARG A 1 144 ? 1.737 -4.525 -21.612 1.000 78.040 178 ARG A O 1
ATOM 1033 N N . GLN A 1 145 ? 0.305 -6.064 -20.818 1.000 73.790 179 GLN A N 1
ATOM 1034 C CA . GLN A 1 145 ? -0.612 -5.884 -21.936 1.000 73.600 179 GLN A CA 1
ATOM 1035 C C . GLN A 1 145 ? -1.175 -4.471 -21.939 1.000 74.900 179 GLN A C 1
ATOM 1036 O O . GLN A 1 145 ? -1.220 -3.809 -22.983 1.000 75.780 179 GLN A O 1
ATOM 1042 N N . GLN A 1 146 ? -1.590 -3.987 -20.770 1.000 71.660 180 GLN A N 1
ATOM 1043 C CA . GLN A 1 146 ? -2.133 -2.640 -20.676 1.000 74.980 180 GLN A CA 1
ATOM 1044 C C . GLN A 1 146 ? -1.057 -1.586 -20.915 1.000 68.360 180 GLN A C 1
ATOM 1045 O O . GLN A 1 146 ? -1.317 -0.568 -21.567 1.000 70.540 180 GLN A O 1
ATOM 1051 N N . HIS A 1 147 ? 0.159 -1.822 -20.412 1.000 73.260 181 HIS A N 1
ATOM 1052 C CA . HIS A 1 147 ? 1.267 -0.882 -20.577 1.000 70.430 181 HIS A CA 1
ATOM 1053 C C . HIS A 1 147 ? 1.669 -0.715 -22.032 1.000 74.120 181 HIS A C 1
ATOM 1054 O O . HIS A 1 147 ? 2.331 0.270 -22.371 1.000 75.090 181 HIS A O 1
ATOM 1061 N N . HIS A 1 148 ? 1.283 -1.651 -22.896 1.000 72.440 182 HIS A N 1
ATOM 1062 C CA . HIS A 1 148 ? 1.496 -1.524 -24.331 1.000 66.630 182 HIS A CA 1
ATOM 1063 C C . HIS A 1 148 ? 0.320 -0.841 -25.017 1.000 64.070 182 HIS A C 1
ATOM 1064 O O . HIS A 1 148 ? 0.518 0.071 -25.826 1.000 73.370 182 HIS A O 1
ATOM 1071 N N . VAL A 1 149 ? -0.901 -1.287 -24.715 1.000 63.110 183 VAL A N 1
ATOM 1072 C CA . VAL A 1 149 ? -2.100 -0.652 -25.260 1.000 60.960 183 VAL A CA 1
ATOM 1073 C C . VAL A 1 149 ? -2.148 0.826 -24.874 1.000 71.050 183 VAL A C 1
ATOM 1074 O O . VAL A 1 149 ? -2.323 1.704 -25.727 1.000 71.720 183 VAL A O 1
ATOM 1078 N N . LEU A 1 150 ? -1.996 1.121 -23.580 1.000 67.120 184 LEU A N 1
ATOM 1079 C CA . LEU A 1 150 ? -1.991 2.512 -23.129 1.000 64.610 184 LEU A CA 1
ATOM 1080 C C . LEU A 1 150 ? -0.857 3.302 -23.767 1.000 71.940 184 LEU A C 1
ATOM 1081 O O . LEU A 1 150 ? -1.032 4.475 -24.119 1.000 57.720 184 LEU A O 1
ATOM 1086 N N . GLN A 1 151 ? 0.323 2.688 -23.898 1.000 72.860 185 GLN A N 1
ATOM 1087 C CA . GLN A 1 151 ? 1.459 3.378 -24.502 1.000 63.710 185 GLN A CA 1
ATOM 1088 C C . GLN A 1 151 ? 1.154 3.764 -25.944 1.000 68.480 185 GLN A C 1
ATOM 1089 O O . GLN A 1 151 ? 1.330 4.922 -26.344 1.000 68.830 185 GLN A O 1
ATOM 1095 N N . GLN A 1 152 ? 0.673 2.802 -26.735 1.000 71.450 186 GLN A N 1
ATOM 1096 C CA . GLN A 1 152 ? 0.337 3.074 -28.128 1.000 69.350 186 GLN A CA 1
ATOM 1097 C C . GLN A 1 152 ? -0.708 4.178 -28.245 1.000 70.980 186 GLN A C 1
ATOM 1098 O O . GLN A 1 152 ? -0.569 5.087 -29.073 1.000 64.750 186 GLN A O 1
ATOM 1104 N N . GLN A 1 153 ? -1.763 4.115 -27.422 1.000 66.310 187 GLN A N 1
ATOM 1105 C CA . GLN A 1 153 ? -2.778 5.164 -27.432 1.000 62.840 187 GLN A CA 1
ATOM 1106 C C . GLN A 1 153 ? -2.184 6.536 -27.162 1.000 56.710 187 GLN A C 1
ATOM 1107 O O . GLN A 1 153 ? -2.582 7.521 -27.791 1.000 55.120 187 GLN A O 1
ATOM 1113 N N . LEU A 1 154 ? -1.251 6.630 -26.213 1.000 59.780 188 LEU A N 1
ATOM 1114 C CA . LEU A 1 154 ? -0.665 7.928 -25.901 1.000 63.410 188 LEU A CA 1
ATOM 1115 C C . LEU A 1 154 ? 0.066 8.497 -27.108 1.000 67.820 188 LEU A C 1
ATOM 1116 O O . LEU A 1 154 ? -0.084 9.679 -27.444 1.000 65.170 188 LEU A O 1
ATOM 1121 N N . GLU A 1 155 ? 0.847 7.657 -27.786 1.000 69.560 189 GLU A N 1
ATOM 1122 C CA . GLU A 1 155 ? 1.599 8.117 -28.946 1.000 69.920 189 GLU A CA 1
ATOM 1123 C C . GLU A 1 155 ? 0.668 8.521 -30.082 1.000 63.730 189 GLU A C 1
ATOM 1124 O O . GLU A 1 155 ? 0.822 9.597 -30.668 1.000 64.030 189 GLU A O 1
ATOM 1130 N N . LEU A 1 156 ? -0.297 7.656 -30.413 1.000 58.980 190 LEU A N 1
ATOM 1131 C CA . LEU A 1 156 ? -1.306 7.988 -31.416 1.000 61.880 190 LEU A CA 1
ATOM 1132 C C . LEU A 1 156 ? -1.958 9.329 -31.121 1.000 64.330 190 LEU A C 1
ATOM 1133 O O . LEU A 1 156 ? -2.113 10.173 -32.013 1.000 61.890 190 LEU A O 1
ATOM 1138 N N . THR A 1 157 ? -2.371 9.526 -29.869 1.000 66.460 191 THR A N 1
ATOM 1139 C CA . THR A 1 157 ? -2.956 10.798 -29.470 1.000 59.360 191 THR A CA 1
ATOM 1140 C C . THR A 1 157 ? -1.972 11.931 -29.685 1.000 57.440 191 THR A C 1
ATOM 1141 O O . THR A 1 157 ? -2.321 12.972 -30.253 1.000 56.550 191 THR A O 1
ATOM 1145 N N . THR A 1 158 ? -0.724 11.738 -29.265 1.000 60.760 192 THR A N 1
ATOM 1146 C CA . THR A 1 158 ? 0.268 12.774 -29.506 1.000 62.460 192 THR A CA 1
ATOM 1147 C C . THR A 1 158 ? 0.423 13.038 -31.000 1.000 66.940 192 THR A C 1
ATOM 1148 O O . THR A 1 158 ? 0.666 14.180 -31.402 1.000 65.950 192 THR A O 1
ATOM 1152 N N . ARG A 1 159 ? 0.190 12.020 -31.837 1.000 66.590 193 ARG A N 1
ATOM 1153 C CA . ARG A 1 159 ? 0.277 12.202 -33.285 1.000 71.960 193 ARG A CA 1
ATOM 1154 C C . ARG A 1 159 ? -0.874 13.050 -33.815 1.000 66.530 193 ARG A C 1
ATOM 1155 O O . ARG A 1 159 ? -0.667 13.940 -34.645 1.000 60.010 193 ARG A O 1
ATOM 1163 N N . LYS A 1 160 ? -2.102 12.771 -33.367 1.000 67.590 194 LYS A N 1
ATOM 1164 C CA . LYS A 1 160 ? -3.238 13.565 -33.818 1.000 57.930 194 LYS A CA 1
ATOM 1165 C C . LYS A 1 160 ? -3.100 15.020 -33.393 1.000 66.780 194 LYS A C 1
ATOM 1166 O O . LYS A 1 160 ? -3.627 15.917 -34.063 1.000 71.550 194 LYS A O 1
ATOM 1172 N N . LEU A 1 161 ? -2.398 15.266 -32.282 1.000 59.360 195 LEU A N 1
ATOM 1173 C CA . LEU A 1 161 ? -2.193 16.622 -31.781 1.000 66.140 195 LEU A CA 1
ATOM 1174 C C . LEU A 1 161 ? -1.259 17.420 -32.687 1.000 72.880 195 LEU A C 1
ATOM 1175 O O . LEU A 1 161 ? -1.417 18.639 -32.831 1.000 70.840 195 LEU A O 1
ATOM 1180 N N . GLU A 1 162 ? -0.282 16.751 -33.305 1.000 73.600 196 GLU A N 1
ATOM 1181 C CA . GLU A 1 162 ? 0.605 17.417 -34.253 1.000 81.220 196 GLU A CA 1
ATOM 1182 C C . GLU A 1 162 ? -0.077 17.639 -35.598 1.000 75.310 196 GLU A C 1
ATOM 1183 O O . GLU A 1 162 ? 0.017 18.730 -36.171 1.000 78.690 196 GLU A O 1
ATOM 1189 N N . ASN A 1 163 ? -0.788 16.631 -36.105 1.000 78.100 197 ASN A N 1
ATOM 1190 C CA . ASN A 1 163 ? -1.551 16.757 -37.339 1.000 72.910 197 ASN A CA 1
ATOM 1191 C C . ASN A 1 163 ? -2.914 17.399 -37.126 1.000 78.230 197 ASN A C 1
ATOM 1192 O O . ASN A 1 163 ? -3.838 17.150 -37.910 1.000 77.850 197 ASN A O 1
ATOM 1197 N N . LEU A 1 164 ? -3.074 18.193 -36.072 1.000 78.910 198 LEU A N 1
ATOM 1198 C CA . LEU A 1 164 ? -4.202 19.106 -36.010 1.000 77.890 198 LEU A CA 1
ATOM 1199 C C . LEU A 1 164 ? -3.966 20.228 -37.009 1.000 81.510 198 LEU A C 1
ATOM 1200 O O . LEU A 1 164 ? -2.840 20.711 -37.154 1.000 94.070 198 LEU A O 1
ATOM 1205 N N . THR A 1 165 ? -5.032 20.629 -37.697 1.000 84.500 199 THR A N 1
ATOM 1206 C CA . THR A 1 165 ? -4.978 21.518 -38.867 1.000 96.090 199 THR A CA 1
ATOM 1207 C C . THR A 1 165 ? -3.865 22.571 -38.874 1.000 91.680 199 THR A C 1
ATOM 1208 O O . THR A 1 165 ? -3.499 23.124 -37.838 1.000 93.440 199 THR A O 1
ATOM 1212 N N . CYS B 1 22 ? 8.537 -39.849 34.832 1.000 56.470 56 CYS B N 1
ATOM 1213 C CA . CYS B 1 22 ? 9.195 -39.390 33.608 1.000 66.920 56 CYS B CA 1
ATOM 1214 C C . CYS B 1 22 ? 10.632 -38.920 33.843 1.000 63.600 56 CYS B C 1
ATOM 1215 O O . CYS B 1 22 ? 11.480 -39.060 32.965 1.000 66.320 56 CYS B O 1
ATOM 1218 N N . SER B 1 23 ? 10.902 -38.355 35.023 1.000 57.750 57 SER B N 1
ATOM 1219 C CA . SER B 1 23 ? 12.218 -37.768 35.278 1.000 61.520 57 SER B CA 1
ATOM 1220 C C . SER B 1 23 ? 13.327 -38.813 35.259 1.000 63.760 57 SER B C 1
ATOM 1221 O O . SER B 1 23 ? 14.448 -38.513 34.827 1.000 63.910 57 SER B O 1
ATOM 1224 N N . ASP B 1 24 ? 13.044 -40.036 35.726 1.000 65.360 58 ASP B N 1
ATOM 1225 C CA . ASP B 1 24 ? 14.050 -41.092 35.686 1.000 55.750 58 ASP B CA 1
ATOM 1226 C C . ASP B 1 24 ? 14.329 -41.554 34.262 1.000 67.010 58 ASP B C 1
ATOM 1227 O O . ASP B 1 24 ? 15.455 -41.969 33.957 1.000 70.160 58 ASP B O 1
ATOM 1232 N N . ILE B 1 25 ? 13.319 -41.486 33.387 1.000 61.010 59 ILE B N 1
ATOM 1233 C CA . ILE B 1 25 ? 13.376 -42.152 32.087 1.000 53.330 59 ILE B CA 1
ATOM 1234 C C . ILE B 1 25 ? 14.630 -41.738 31.316 1.000 52.720 59 ILE B C 1
ATOM 1235 O O . ILE B 1 25 ? 15.291 -42.571 30.677 1.000 54.260 59 ILE B O 1
ATOM 1240 N N . TRP B 1 26 ? 15.016 -40.465 31.418 1.000 50.790 60 TRP B N 1
ATOM 1241 C CA . TRP B 1 26 ? 16.135 -39.963 30.623 1.000 47.830 60 TRP B CA 1
ATOM 1242 C C . TRP B 1 26 ? 17.486 -40.514 31.085 1.000 56.290 60 TRP B C 1
ATOM 1243 O O . TRP B 1 26 ? 18.417 -40.603 30.278 1.000 55.370 60 TRP B O 1
ATOM 1254 N N . ALA B 1 27 ? 17.618 -40.904 32.359 1.000 62.470 61 ALA B N 1
ATOM 1255 C CA . ALA B 1 27 ? 18.923 -41.334 32.864 1.000 61.480 61 ALA B CA 1
ATOM 1256 C C . ALA B 1 27 ? 19.344 -42.693 32.316 1.000 57.010 61 ALA B C 1
ATOM 1257 O O . ALA B 1 27 ? 20.545 -42.935 32.136 1.000 62.720 61 ALA B O 1
ATOM 1259 N N . LEU B 1 28 ? 18.381 -43.570 32.038 1.000 50.190 62 LEU B N 1
ATOM 1260 C CA . LEU B 1 28 ? 18.645 -44.972 31.726 1.000 51.570 62 LEU B CA 1
ATOM 1261 C C . LEU B 1 28 ? 19.638 -45.143 30.581 1.000 50.430 62 LEU B C 1
ATOM 1262 O O . LEU B 1 28 ? 19.659 -44.366 29.623 1.000 60.020 62 LEU B O 1
ATOM 1267 N N . GLN B 1 29 ? 20.457 -46.191 30.682 1.000 53.480 63 GLN B N 1
ATOM 1268 C CA . GLN B 1 29 ? 21.416 -46.544 29.640 1.000 54.140 63 GLN B CA 1
ATOM 1269 C C . GLN B 1 29 ? 21.635 -48.056 29.643 1.000 48.480 63 GLN B C 1
ATOM 1270 O O . GLN B 1 29 ? 21.165 -48.774 30.526 1.000 46.500 63 GLN B O 1
ATOM 1276 N N . GLY B 1 30 ? 22.354 -48.539 28.640 1.000 60.200 64 GLY B N 1
ATOM 1277 C CA . GLY B 1 30 ? 22.646 -49.950 28.503 1.000 65.460 64 GLY B CA 1
ATOM 1278 C C . GLY B 1 30 ? 21.914 -50.582 27.328 1.000 64.220 64 GLY B C 1
ATOM 1279 O O . GLY B 1 30 ? 20.988 -50.014 26.745 1.000 60.210 64 GLY B O 1
ATOM 1280 N N . LYS B 1 31 ? 22.346 -51.803 27.002 1.000 63.190 65 LYS B N 1
ATOM 1281 C CA . LYS B 1 31 ? 21.845 -52.473 25.805 1.000 64.550 65 LYS B CA 1
ATOM 1282 C C . LYS B 1 31 ? 20.380 -52.883 25.940 1.000 64.100 65 LYS B C 1
ATOM 1283 O O . LYS B 1 31 ? 19.646 -52.882 24.945 1.000 68.150 65 LYS B O 1
ATOM 1289 N N . SER B 1 32 ? 19.935 -53.237 27.146 1.000 62.160 66 SER B N 1
ATOM 1290 C CA . SER B 1 32 ? 18.557 -53.668 27.334 1.000 59.510 66 SER B CA 1
ATOM 1291 C C . SER B 1 32 ? 17.566 -52.538 27.092 1.000 68.630 66 SER B C 1
ATOM 1292 O O . SER B 1 32 ? 16.383 -52.801 26.836 1.000 58.020 66 SER B O 1
ATOM 1295 N N . THR B 1 33 ? 18.014 -51.288 27.169 1.000 60.250 67 THR B N 1
ATOM 1296 C CA . THR B 1 33 ? 17.130 -50.163 26.915 1.000 55.170 67 THR B CA 1
ATOM 1297 C C . THR B 1 33 ? 17.404 -49.453 25.602 1.000 47.690 67 THR B C 1
ATOM 1298 O O . THR B 1 33 ? 16.460 -48.955 24.997 1.000 49.920 67 THR B O 1
ATOM 1302 N N . GLU B 1 34 ? 18.652 -49.415 25.122 1.000 48.220 68 GLU B N 1
ATOM 1303 C CA . GLU B 1 34 ? 18.893 -48.738 23.850 1.000 52.130 68 GLU B CA 1
ATOM 1304 C C . GLU B 1 34 ? 18.254 -49.490 22.681 1.000 41.160 68 GLU B C 1
ATOM 1305 O O . GLU B 1 34 ? 17.845 -48.865 21.703 1.000 34.880 68 GLU B O 1
ATOM 1311 N N . THR B 1 35 ? 18.150 -50.815 22.760 1.000 45.500 69 THR B N 1
ATOM 1312 C CA . THR B 1 35 ? 17.542 -51.610 21.700 1.000 39.920 69 THR B CA 1
ATOM 1313 C C . THR B 1 35 ? 16.053 -51.763 21.875 1.000 46.410 69 THR B C 1
ATOM 1314 O O . THR B 1 35 ? 15.469 -52.665 21.266 1.000 42.600 69 THR B O 1
ATOM 1318 N N . ASN B 1 36 ? 15.437 -50.903 22.682 1.000 42.240 70 ASN B N 1
ATOM 1319 C CA . ASN B 1 36 ? 14.104 -51.130 23.240 1.000 39.650 70 ASN B CA 1
ATOM 1320 C C . ASN B 1 36 ? 13.155 -50.057 22.726 1.000 35.840 70 ASN B C 1
ATOM 1321 O O . ASN B 1 36 ? 13.217 -48.905 23.193 1.000 39.940 70 ASN B O 1
ATOM 1326 N N . PRO B 1 37 ? 12.262 -50.375 21.786 1.000 41.160 71 PRO B N 1
ATOM 1327 C CA . PRO B 1 37 ? 11.385 -49.333 21.224 1.000 38.090 71 PRO B CA 1
ATOM 1328 C C . PRO B 1 37 ? 10.335 -48.827 22.204 1.000 32.610 71 PRO B C 1
ATOM 1329 O O . PRO B 1 37 ? 9.878 -47.679 22.097 1.000 35.360 71 PRO B O 1
ATOM 1333 N N . LEU B 1 38 ? 9.930 -49.634 23.175 1.000 30.820 72 LEU B N 1
ATOM 1334 C CA . LEU B 1 38 ? 9.008 -49.092 24.159 1.000 27.660 72 LEU B CA 1
ATOM 1335 C C . LEU B 1 38 ? 9.702 -48.060 25.031 1.000 29.950 72 LEU B C 1
ATOM 1336 O O . LEU B 1 38 ? 9.073 -47.098 25.483 1.000 36.330 72 LEU B O 1
ATOM 1341 N N . TYR B 1 39 ? 10.998 -48.247 25.271 1.000 36.420 73 TYR B N 1
ATOM 1342 C CA . TYR B 1 39 ? 11.756 -47.260 26.016 1.000 37.280 73 TYR B CA 1
ATOM 1343 C C . TYR B 1 39 ? 11.720 -45.919 25.303 1.000 38.110 73 TYR B C 1
ATOM 1344 O O . TYR B 1 39 ? 11.393 -44.886 25.898 1.000 33.320 73 TYR B O 1
ATOM 1353 N N . TRP B 1 40 ? 12.054 -45.924 24.012 1.000 35.760 74 TRP B N 1
ATOM 1354 C CA . TRP B 1 40 ? 12.101 -44.676 23.263 1.000 33.220 74 TRP B CA 1
ATOM 1355 C C . TRP B 1 40 ? 10.702 -44.110 23.040 1.000 31.460 74 TRP B C 1
ATOM 1356 O O . TRP B 1 40 ? 10.538 -42.887 23.007 1.000 36.920 74 TRP B O 1
ATOM 1367 N N . LEU B 1 41 ? 9.675 -44.963 22.936 1.000 33.340 75 LEU B N 1
ATOM 1368 C CA . LEU B 1 41 ? 8.317 -44.416 22.872 1.000 34.610 75 LEU B CA 1
ATOM 1369 C C . LEU B 1 41 ? 7.978 -43.644 24.134 1.000 37.780 75 LEU B C 1
ATOM 1370 O O . LEU B 1 41 ? 7.424 -42.542 24.059 1.000 37.570 75 LEU B O 1
ATOM 1375 N N . ARG B 1 42 ? 8.292 -44.213 25.308 1.000 36.460 76 ARG B N 1
ATOM 1376 C CA . ARG B 1 42 ? 7.979 -43.517 26.548 1.000 41.950 76 ARG B CA 1
ATOM 1377 C C . ARG B 1 42 ? 8.771 -42.221 26.631 1.000 29.630 76 ARG B C 1
ATOM 1378 O O . ARG B 1 42 ? 8.259 -41.196 27.086 1.000 36.750 76 ARG B O 1
ATOM 1386 N N . ALA B 1 43 ? 10.009 -42.236 26.144 1.000 32.840 77 ALA B N 1
ATOM 1387 C CA . ALA B 1 43 ? 10.798 -41.014 26.126 1.000 30.970 77 ALA B CA 1
ATOM 1388 C C . ALA B 1 43 ? 10.167 -39.962 25.211 1.000 33.330 77 ALA B C 1
ATOM 1389 O O . ALA B 1 43 ? 10.067 -38.794 25.584 1.000 31.510 77 ALA B O 1
ATOM 1391 N N . MET B 1 44 ? 9.687 -40.360 24.030 1.000 35.340 78 MET B N 1
ATOM 1392 C CA . MET B 1 44 ? 8.983 -39.397 23.183 1.000 34.630 78 MET B CA 1
ATOM 1393 C C . MET B 1 44 ? 7.764 -38.830 23.891 1.000 40.970 78 MET B C 1
ATOM 1394 O O . MET B 1 44 ? 7.447 -37.643 23.754 1.000 36.210 78 MET B O 1
ATOM 1399 N N . ASP B 1 45 ? 7.085 -39.659 24.676 1.000 34.550 79 ASP B N 1
ATOM 1400 C CA . ASP B 1 45 ? 5.933 -39.181 25.418 1.000 34.040 79 ASP B CA 1
ATOM 1401 C C . ASP B 1 45 ? 6.363 -38.239 26.548 1.000 43.230 79 ASP B C 1
ATOM 1402 O O . ASP B 1 45 ? 5.828 -37.132 26.687 1.000 41.310 79 ASP B O 1
ATOM 1407 N N . CYS B 1 46 ? 7.382 -38.624 27.320 1.000 38.370 80 CYS B N 1
ATOM 1408 C CA . CYS B 1 46 ? 7.844 -37.745 28.391 1.000 39.520 80 CYS B CA 1
ATOM 1409 C C . CYS B 1 46 ? 8.308 -36.379 27.878 1.000 39.760 80 CYS B C 1
ATOM 1410 O O . CYS B 1 46 ? 8.129 -35.380 28.576 1.000 43.730 80 CYS B O 1
ATOM 1413 N N . ALA B 1 47 ? 8.910 -36.306 26.677 1.000 40.610 81 ALA B N 1
ATOM 1414 C CA . ALA B 1 47 ? 9.345 -35.012 26.138 1.000 37.280 81 ALA B CA 1
ATOM 1415 C C . ALA B 1 47 ? 8.175 -34.050 25.977 1.000 41.310 81 ALA B C 1
ATOM 1416 O O . ALA B 1 47 ? 8.303 -32.855 26.261 1.000 47.520 81 ALA B O 1
ATOM 1418 N N . ASP B 1 48 ? 7.033 -34.552 25.502 1.000 44.450 82 ASP B N 1
ATOM 1419 C CA . ASP B 1 48 ? 5.828 -33.732 25.388 1.000 44.500 82 ASP B CA 1
ATOM 1420 C C . ASP B 1 48 ? 5.434 -33.070 26.707 1.000 44.190 82 ASP B C 1
ATOM 1421 O O . ASP B 1 48 ? 4.879 -31.970 26.701 1.000 53.300 82 ASP B O 1
ATOM 1426 N N . ARG B 1 49 ? 5.667 -33.732 27.841 1.000 45.820 83 ARG B N 1
ATOM 1427 C CA . ARG B 1 49 ? 5.280 -33.163 29.130 1.000 48.880 83 ARG B CA 1
ATOM 1428 C C . ARG B 1 49 ? 6.147 -31.970 29.550 1.000 57.840 83 ARG B C 1
ATOM 1429 O O . ARG B 1 49 ? 5.778 -31.251 30.491 1.000 50.480 83 ARG B O 1
ATOM 1437 N N . LEU B 1 50 ? 7.268 -31.727 28.879 1.000 48.930 84 LEU B N 1
ATOM 1438 C CA . LEU B 1 50 ? 8.185 -30.676 29.287 1.000 45.960 84 LEU B CA 1
ATOM 1439 C C . LEU B 1 50 ? 7.818 -29.341 28.651 1.000 48.040 84 LEU B C 1
ATOM 1440 O O . LEU B 1 50 ? 7.320 -29.293 27.527 1.000 47.770 84 LEU B O 1
ATOM 1445 N N . MET B 1 51 ? 8.062 -28.246 29.396 1.000 49.360 85 MET B N 1
ATOM 1446 C CA . MET B 1 51 ? 8.148 -26.915 28.800 1.000 56.180 85 MET B CA 1
ATOM 1447 C C . MET B 1 51 ? 9.540 -26.686 28.210 1.000 51.940 85 MET B C 1
ATOM 1448 O O . MET B 1 51 ? 10.518 -27.269 28.686 1.000 48.870 85 MET B O 1
ATOM 1453 N N . PRO B 1 52 ? 9.653 -25.809 27.196 1.000 51.440 86 PRO B N 1
ATOM 1454 C CA . PRO B 1 52 ? 10.946 -25.611 26.502 1.000 58.680 86 PRO B CA 1
ATOM 1455 C C . PRO B 1 52 ? 12.154 -25.410 27.404 1.000 64.100 86 PRO B C 1
ATOM 1456 O O . PRO B 1 52 ? 13.217 -26.001 27.141 1.000 51.970 86 PRO B O 1
ATOM 1460 N N . ALA B 1 53 ? 12.032 -24.582 28.451 1.000 50.750 87 ALA B N 1
ATOM 1461 C CA . ALA B 1 53 ? 13.145 -24.413 29.384 1.000 51.280 87 ALA B CA 1
ATOM 1462 C C . ALA B 1 53 ? 13.516 -25.738 30.033 1.000 44.760 87 ALA B C 1
ATOM 1463 O O . ALA B 1 53 ? 14.697 -26.102 30.099 1.000 58.260 87 ALA B O 1
ATOM 1465 N N . GLN B 1 54 ? 12.518 -26.474 30.525 1.000 48.950 88 GLN B N 1
ATOM 1466 C CA . GLN B 1 54 ? 12.775 -27.842 30.961 1.000 51.450 88 GLN B CA 1
ATOM 1467 C C . GLN B 1 54 ? 13.425 -28.658 29.853 1.000 49.550 88 GLN B C 1
ATOM 1468 O O . GLN B 1 54 ? 14.326 -29.460 30.110 1.000 56.060 88 GLN B O 1
ATOM 1474 N N . SER B 1 55 ? 12.955 -28.488 28.615 1.000 51.530 89 SER B N 1
ATOM 1475 C CA . SER B 1 55 ? 13.433 -29.325 27.520 1.000 57.800 89 SER B CA 1
ATOM 1476 C C . SER B 1 55 ? 14.906 -29.068 27.250 1.000 47.340 89 SER B C 1
ATOM 1477 O O . SER B 1 55 ? 15.678 -30.009 27.051 1.000 55.120 89 SER B O 1
ATOM 1480 N N . ARG B 1 56 ? 15.317 -27.797 27.240 1.000 52.220 90 ARG B N 1
ATOM 1481 C CA . ARG B 1 56 ? 16.713 -27.486 26.958 1.000 53.600 90 ARG B CA 1
ATOM 1482 C C . ARG B 1 56 ? 17.608 -27.858 28.128 1.000 55.870 90 ARG B C 1
ATOM 1483 O O . ARG B 1 56 ? 18.740 -28.320 27.927 1.000 57.720 90 ARG B O 1
ATOM 1491 N N . GLN B 1 57 ? 17.116 -27.688 29.356 1.000 56.200 91 GLN B N 1
ATOM 1492 C CA . GLN B 1 57 ? 17.918 -28.062 30.515 1.000 56.500 91 GLN B CA 1
ATOM 1493 C C . GLN B 1 57 ? 18.209 -29.557 30.513 1.000 52.710 91 GLN B C 1
ATOM 1494 O O . GLN B 1 57 ? 19.320 -29.984 30.851 1.000 52.940 91 GLN B O 1
ATOM 1500 N N . GLN B 1 58 ? 17.242 -30.376 30.095 1.000 56.570 92 GLN B N 1
ATOM 1501 C CA . GLN B 1 58 ? 17.499 -31.816 30.101 1.000 57.640 92 GLN B CA 1
ATOM 1502 C C . GLN B 1 58 ? 18.454 -32.219 28.985 1.000 50.610 92 GLN B C 1
ATOM 1503 O O . GLN B 1 58 ? 19.269 -33.133 29.158 1.000 41.890 92 GLN B O 1
ATOM 1509 N N . ALA B 1 59 ? 18.367 -31.551 27.830 1.000 50.240 93 ALA B N 1
ATOM 1510 C CA . ALA B 1 59 ? 19.210 -31.932 26.698 1.000 53.180 93 ALA B CA 1
ATOM 1511 C C . ALA B 1 59 ? 20.686 -31.703 27.001 1.000 65.630 93 ALA B C 1
ATOM 1512 O O . ALA B 1 59 ? 21.546 -32.496 26.580 1.000 58.710 93 ALA B O 1
ATOM 1514 N N . ARG B 1 60 ? 20.990 -30.621 27.736 1.000 53.510 94 ARG B N 1
ATOM 1515 C CA . ARG B 1 60 ? 22.357 -30.290 28.121 1.000 51.820 94 ARG B CA 1
ATOM 1516 C C . ARG B 1 60 ? 23.044 -31.437 28.846 1.000 49.210 94 ARG B C 1
ATOM 1517 O O . ARG B 1 60 ? 24.274 -31.511 28.859 1.000 56.870 94 ARG B O 1
ATOM 1525 N N . GLN B 1 61 ? 22.283 -32.349 29.424 1.000 57.640 95 GLN B N 1
ATOM 1526 C CA . GLN B 1 61 ? 22.852 -33.432 30.207 1.000 55.490 95 GLN B CA 1
ATOM 1527 C C . GLN B 1 61 ? 23.189 -34.667 29.375 1.000 57.950 95 GLN B C 1
ATOM 1528 O O . GLN B 1 61 ? 23.651 -35.667 29.935 1.000 59.210 95 GLN B O 1
ATOM 1534 N N . TYR B 1 62 ? 22.976 -34.624 28.048 1.000 61.920 96 TYR B N 1
ATOM 1535 C CA . TYR B 1 62 ? 23.190 -35.781 27.178 1.000 57.340 96 TYR B CA 1
ATOM 1536 C C . TYR B 1 62 ? 23.876 -35.278 25.921 1.000 54.270 96 TYR B C 1
ATOM 1537 O O . TYR B 1 62 ? 23.270 -35.135 24.861 1.000 62.330 96 TYR B O 1
ATOM 1546 N N . ASP B 1 63 ? 25.172 -35.024 26.036 1.000 58.990 97 ASP B N 1
ATOM 1547 C CA . ASP B 1 63 ? 25.891 -34.340 24.980 1.000 61.880 97 ASP B CA 1
ATOM 1548 C C . ASP B 1 63 ? 27.051 -35.132 24.399 1.000 57.780 97 ASP B C 1
ATOM 1549 O O . ASP B 1 63 ? 27.610 -34.701 23.381 1.000 69.280 97 ASP B O 1
ATOM 1554 N N . ASP B 1 64 ? 27.400 -36.287 24.977 1.000 58.940 98 ASP B N 1
ATOM 1555 C CA . ASP B 1 64 ? 28.707 -36.896 24.714 1.000 59.540 98 ASP B CA 1
ATOM 1556 C C . ASP B 1 64 ? 28.975 -37.121 23.227 1.000 62.990 98 ASP B C 1
ATOM 1557 O O . ASP B 1 64 ? 30.136 -37.103 22.798 1.000 58.150 98 ASP B O 1
ATOM 1562 N N . GLY B 1 65 ? 27.927 -37.287 22.420 1.000 53.090 99 GLY B N 1
ATOM 1563 C CA . GLY B 1 65 ? 28.088 -37.534 21.002 1.000 44.600 99 GLY B CA 1
ATOM 1564 C C . GLY B 1 65 ? 27.746 -38.939 20.570 1.000 40.750 99 GLY B C 1
ATOM 1565 O O . GLY B 1 65 ? 27.659 -39.187 19.361 1.000 49.060 99 GLY B O 1
ATOM 1566 N N . SER B 1 66 ? 27.531 -39.863 21.506 1.000 43.960 100 SER B N 1
ATOM 1567 C CA . SER B 1 66 ? 27.023 -41.190 21.176 1.000 46.100 100 SER B CA 1
ATOM 1568 C C . SER B 1 66 ? 25.614 -41.101 20.590 1.000 43.920 100 SER B C 1
ATOM 1569 O O . SER B 1 66 ? 24.887 -40.126 20.793 1.000 44.580 100 SER B O 1
ATOM 1572 N N . TRP B 1 67 ? 25.218 -42.146 19.863 1.000 44.450 101 TRP B N 1
ATOM 1573 C CA . TRP B 1 67 ? 23.916 -42.095 19.210 1.000 38.480 101 TRP B CA 1
ATOM 1574 C C . TRP B 1 67 ? 22.775 -42.095 20.217 1.000 46.870 101 TRP B C 1
ATOM 1575 O O . TRP B 1 67 ? 21.735 -41.467 19.965 1.000 42.280 101 TRP B O 1
ATOM 1586 N N . GLN B 1 68 ? 22.930 -42.798 21.347 1.000 38.610 102 GLN B N 1
ATOM 1587 C CA . GLN B 1 68 ? 21.909 -42.724 22.384 1.000 36.390 102 GLN B CA 1
ATOM 1588 C C . GLN B 1 68 ? 21.705 -41.278 22.803 1.000 46.030 102 GLN B C 1
ATOM 1589 O O . GLN B 1 68 ? 20.594 -40.739 22.688 1.000 41.960 102 GLN B O 1
ATOM 1595 N N . ASN B 1 69 ? 22.804 -40.608 23.182 1.000 36.790 103 ASN B N 1
ATOM 1596 C CA . ASN B 1 69 ? 22.730 -39.269 23.761 1.000 44.370 103 ASN B CA 1
ATOM 1597 C C . ASN B 1 69 ? 22.194 -38.262 22.757 1.000 41.610 103 ASN B C 1
ATOM 1598 O O . ASN B 1 69 ? 21.378 -37.410 23.103 1.000 37.440 103 ASN B O 1
ATOM 1603 N N . THR B 1 70 ? 22.609 -38.376 21.498 1.000 41.050 104 THR B N 1
ATOM 1604 C CA . THR B 1 70 ? 22.144 -37.457 20.465 1.000 37.040 104 THR B CA 1
ATOM 1605 C C . THR B 1 70 ? 20.700 -37.733 20.038 1.000 40.510 104 THR B C 1
ATOM 1606 O O . THR B 1 70 ? 19.958 -36.794 19.720 1.000 32.330 104 THR B O 1
ATOM 1610 N N . PHE B 1 71 ? 20.295 -39.009 19.975 1.000 37.900 105 PHE B N 1
ATOM 1611 C CA . PHE B 1 71 ? 18.876 -39.311 19.791 1.000 35.710 105 PHE B CA 1
ATOM 1612 C C . PHE B 1 71 ? 18.052 -38.761 20.960 1.000 40.660 105 PHE B C 1
ATOM 1613 O O . PHE B 1 71 ? 16.920 -38.304 20.769 1.000 39.370 105 PHE B O 1
ATOM 1621 N N . LYS B 1 72 ? 18.613 -38.787 22.177 1.000 34.280 106 LYS B N 1
ATOM 1622 C CA . LYS B 1 72 ? 17.918 -38.206 23.324 1.000 35.230 106 LYS B CA 1
ATOM 1623 C C . LYS B 1 72 ? 17.781 -36.696 23.182 1.000 40.610 106 LYS B C 1
ATOM 1624 O O . LYS B 1 72 ? 16.709 -36.141 23.448 1.000 40.240 106 LYS B O 1
ATOM 1630 N N . GLN B 1 73 ? 18.859 -36.020 22.754 1.000 31.400 107 GLN B N 1
ATOM 1631 C CA . GLN B 1 73 ? 18.844 -34.574 22.569 1.000 39.660 107 GLN B CA 1
ATOM 1632 C C . GLN B 1 73 ? 17.873 -34.143 21.473 1.000 43.890 107 GLN B C 1
ATOM 1633 O O . GLN B 1 73 ? 17.191 -33.117 21.598 1.000 40.790 107 GLN B O 1
ATOM 1639 N N . GLY B 1 74 ? 17.840 -34.878 20.368 1.000 45.440 108 GLY B N 1
ATOM 1640 C CA . GLY B 1 74 ? 16.871 -34.568 19.339 1.000 41.900 108 GLY B CA 1
ATOM 1641 C C . GLY B 1 74 ? 15.449 -34.725 19.832 1.000 35.120 108 GLY B C 1
ATOM 1642 O O . GLY B 1 74 ? 14.593 -33.900 19.540 1.000 36.990 108 GLY B O 1
ATOM 1643 N N . ILE B 1 75 ? 15.182 -35.779 20.608 1.000 38.550 109 ILE B N 1
ATOM 1644 C CA . ILE B 1 75 ? 13.821 -35.994 21.066 1.000 31.250 109 ILE B CA 1
ATOM 1645 C C . ILE B 1 75 ? 13.385 -34.872 22.010 1.000 40.900 109 ILE B C 1
ATOM 1646 O O . ILE B 1 75 ? 12.256 -34.361 21.918 1.000 38.170 109 ILE B O 1
ATOM 1651 N N . LEU B 1 76 ? 14.277 -34.448 22.909 1.000 38.040 110 LEU B N 1
ATOM 1652 C CA . LEU B 1 76 ? 13.924 -33.385 23.849 1.000 39.330 110 LEU B CA 1
ATOM 1653 C C . LEU B 1 76 ? 13.738 -32.041 23.137 1.000 40.780 110 LEU B C 1
ATOM 1654 O O . LEU B 1 76 ? 12.771 -31.317 23.407 1.000 43.390 110 LEU B O 1
ATOM 1659 N N . LEU B 1 77 ? 14.643 -31.693 22.222 1.000 35.990 111 LEU B N 1
ATOM 1660 C CA . LEU B 1 77 ? 14.661 -30.348 21.668 1.000 36.930 111 LEU B CA 1
ATOM 1661 C C . LEU B 1 77 ? 13.729 -30.174 20.479 1.000 45.830 111 LEU B C 1
ATOM 1662 O O . LEU B 1 77 ? 13.394 -29.034 20.151 1.000 42.300 111 LEU B O 1
ATOM 1667 N N . ALA B 1 78 ? 13.284 -31.271 19.851 1.000 34.810 112 ALA B N 1
ATOM 1668 C CA . ALA B 1 78 ? 12.482 -31.176 18.631 1.000 45.040 112 ALA B CA 1
ATOM 1669 C C . ALA B 1 78 ? 11.264 -30.287 18.814 1.000 49.840 112 ALA B C 1
ATOM 1670 O O . ALA B 1 78 ? 10.847 -29.599 17.876 1.000 47.910 112 ALA B O 1
ATOM 1672 N N . ASP B 1 79 ? 10.673 -30.296 20.009 1.000 46.600 113 ASP B N 1
ATOM 1673 C CA . ASP B 1 79 ? 9.486 -29.497 20.285 1.000 62.450 113 ASP B CA 1
ATOM 1674 C C . ASP B 1 79 ? 9.766 -28.362 21.266 1.000 57.430 113 ASP B C 1
ATOM 1675 O O . ASP B 1 79 ? 8.838 -27.855 21.898 1.000 61.660 113 ASP B O 1
ATOM 1680 N N . ALA B 1 80 ? 11.028 -27.940 21.390 1.000 48.450 114 ALA B N 1
ATOM 1681 C CA . ALA B 1 80 ? 11.430 -26.912 22.343 1.000 52.000 114 ALA B CA 1
ATOM 1682 C C . ALA B 1 80 ? 11.546 -25.519 21.717 1.000 54.000 114 ALA B C 1
ATOM 1683 O O . ALA B 1 80 ? 12.414 -24.739 22.123 1.000 61.870 114 ALA B O 1
ATOM 1685 N N . LYS B 1 81 ? 10.691 -25.180 20.746 1.000 62.630 115 LYS B N 1
ATOM 1686 C CA . LYS B 1 81 ? 10.670 -23.840 20.148 1.000 56.260 115 LYS B CA 1
ATOM 1687 C C . LYS B 1 81 ? 12.048 -23.465 19.588 1.000 52.280 115 LYS B C 1
ATOM 1688 O O . LYS B 1 81 ? 12.639 -22.449 19.955 1.000 63.360 115 LYS B O 1
ATOM 1694 N N . ILE B 1 82 ? 12.565 -24.316 18.702 1.000 46.960 116 ILE B N 1
ATOM 1695 C CA . ILE B 1 82 ? 13.891 -24.128 18.113 1.000 51.210 116 ILE B CA 1
ATOM 1696 C C . ILE B 1 82 ? 13.751 -23.623 16.682 1.000 52.130 116 ILE B C 1
ATOM 1697 O O . ILE B 1 82 ? 12.681 -23.686 16.069 1.000 55.530 116 ILE B O 1
ATOM 1702 N N . THR B 1 83 ? 14.872 -23.120 16.129 1.000 51.300 117 THR B N 1
ATOM 1703 C CA . THR B 1 83 ? 14.931 -22.583 14.778 1.000 44.930 117 THR B CA 1
ATOM 1704 C C . THR B 1 83 ? 15.190 -23.688 13.757 1.000 48.010 117 THR B C 1
ATOM 1705 O O . THR B 1 83 ? 15.756 -24.745 14.078 1.000 44.750 117 THR B O 1
ATOM 1709 N N . PRO B 1 84 ? 14.831 -23.451 12.495 1.000 38.890 118 PRO B N 1
ATOM 1710 C CA . PRO B 1 84 ? 15.110 -24.470 11.465 1.000 43.390 118 PRO B CA 1
ATOM 1711 C C . PRO B 1 84 ? 16.585 -24.817 11.332 1.000 45.810 118 PRO B C 1
ATOM 1712 O O . PRO B 1 84 ? 16.917 -26.001 11.179 1.000 40.790 118 PRO B O 1
ATOM 1716 N N . TYR B 1 85 ? 17.484 -23.829 11.398 1.000 44.760 119 TYR B N 1
ATOM 1717 C CA . TYR B 1 85 ? 18.911 -24.150 11.378 1.000 47.820 119 TYR B CA 1
ATOM 1718 C C . TYR B 1 85 ? 19.272 -25.068 12.534 1.000 41.860 119 TYR B C 1
ATOM 1719 O O . TYR B 1 85 ? 20.072 -25.997 12.377 1.000 53.990 119 TYR B O 1
ATOM 1728 N N . GLU B 1 86 ? 18.718 -24.802 13.713 1.000 47.010 120 GLU B N 1
ATOM 1729 C CA . GLU B 1 86 ? 19.005 -25.649 14.864 1.000 49.710 120 GLU B CA 1
ATOM 1730 C C . GLU B 1 86 ? 18.392 -27.025 14.682 1.000 39.790 120 GLU B C 1
ATOM 1731 O O . GLU B 1 86 ? 19.032 -28.031 14.991 1.000 41.500 120 GLU B O 1
ATOM 1737 N N . ARG B 1 87 ? 17.153 -27.085 14.168 1.000 42.450 121 ARG B N 1
ATOM 1738 C CA . ARG B 1 87 ? 16.524 -28.376 13.903 1.000 38.040 121 ARG B CA 1
ATOM 1739 C C . ARG B 1 87 ? 17.364 -29.201 12.935 1.000 40.110 121 ARG B C 1
ATOM 1740 O O . ARG B 1 87 ? 17.617 -30.389 13.177 1.000 42.470 121 ARG B O 1
ATOM 1748 N N . ARG B 1 88 ? 17.822 -28.575 11.839 1.000 37.530 122 ARG B N 1
ATOM 1749 C CA . ARG B 1 88 ? 18.679 -29.261 10.872 1.000 38.780 122 ARG B CA 1
ATOM 1750 C C . ARG B 1 88 ? 19.940 -29.792 11.533 1.000 42.400 122 ARG B C 1
ATOM 1751 O O . ARG B 1 88 ? 20.366 -30.919 11.253 1.000 52.100 122 ARG B O 1
ATOM 1759 N N . GLN B 1 89 ? 20.553 -29.001 12.420 1.000 46.130 123 GLN B N 1
ATOM 1760 C CA . GLN B 1 89 ? 21.742 -29.483 13.120 1.000 44.990 123 GLN B CA 1
ATOM 1761 C C . GLN B 1 89 ? 21.433 -30.723 13.956 1.000 41.840 123 GLN B C 1
ATOM 1762 O O . GLN B 1 89 ? 22.174 -31.709 13.905 1.000 43.110 123 GLN B O 1
ATOM 1768 N N . LEU B 1 90 ? 20.336 -30.703 14.725 1.000 39.750 124 LEU B N 1
ATOM 1769 C CA . LEU B 1 90 ? 19.987 -31.879 15.529 1.000 37.390 124 LEU B CA 1
ATOM 1770 C C . LEU B 1 90 ? 19.857 -33.120 14.662 1.000 36.610 124 LEU B C 1
ATOM 1771 O O . LEU B 1 90 ? 20.421 -34.176 14.979 1.000 41.680 124 LEU B O 1
ATOM 1776 N N . VAL B 1 91 ? 19.107 -33.012 13.563 1.000 31.870 125 VAL B N 1
ATOM 1777 C CA . VAL B 1 91 ? 18.831 -34.191 12.756 1.000 38.890 125 VAL B CA 1
ATOM 1778 C C . VAL B 1 91 ? 20.113 -34.717 12.122 1.000 32.930 125 VAL B C 1
ATOM 1779 O O . VAL B 1 91 ? 20.298 -35.930 12.039 1.000 41.300 125 VAL B O 1
ATOM 1783 N N . ALA B 1 92 ? 21.051 -33.841 11.747 1.000 31.610 126 ALA B N 1
ATOM 1784 C CA . ALA B 1 92 ? 22.266 -34.321 11.082 1.000 34.820 126 ALA B CA 1
ATOM 1785 C C . ALA B 1 92 ? 23.167 -35.066 12.050 1.000 38.960 126 ALA B C 1
ATOM 1786 O O . ALA B 1 92 ? 23.803 -36.054 11.671 1.000 44.920 126 ALA B O 1
ATOM 1788 N N . ARG B 1 93 ? 23.184 -34.649 13.319 1.000 45.370 127 ARG B N 1
ATOM 1789 C CA . ARG B 1 93 ? 24.011 -35.327 14.314 1.000 38.360 127 ARG B CA 1
ATOM 1790 C C . ARG B 1 93 ? 23.593 -36.786 14.500 1.000 35.140 127 ARG B C 1
ATOM 1791 O O . ARG B 1 93 ? 24.437 -37.687 14.473 1.000 47.650 127 ARG B O 1
ATOM 1799 N N . ILE B 1 94 ? 22.290 -37.045 14.670 1.000 45.700 128 ILE B N 1
ATOM 1800 C CA . ILE B 1 94 ? 21.812 -38.420 14.834 1.000 32.190 128 ILE B CA 1
ATOM 1801 C C . ILE B 1 94 ? 21.750 -39.167 13.486 1.000 37.520 128 ILE B C 1
ATOM 1802 O O . ILE B 1 94 ? 21.844 -40.402 13.446 1.000 41.920 128 ILE B O 1
ATOM 1807 N N . GLU B 1 95 ? 21.562 -38.456 12.373 1.000 37.230 129 GLU B N 1
ATOM 1808 C CA . GLU B 1 95 ? 21.580 -39.120 11.068 1.000 40.380 129 GLU B CA 1
ATOM 1809 C C . GLU B 1 95 ? 22.966 -39.675 10.750 1.000 36.040 129 GLU B C 1
ATOM 1810 O O . GLU B 1 95 ? 23.096 -40.790 10.230 1.000 42.280 129 GLU B O 1
ATOM 1816 N N . ALA B 1 96 ? 24.017 -38.899 11.044 1.000 41.190 130 ALA B N 1
ATOM 1817 C CA . ALA B 1 96 ? 25.382 -39.369 10.848 1.000 40.150 130 ALA B CA 1
ATOM 1818 C C . ALA B 1 96 ? 25.660 -40.648 11.620 1.000 53.420 130 ALA B C 1
ATOM 1819 O O . ALA B 1 96 ? 26.543 -41.421 11.225 1.000 47.750 130 ALA B O 1
ATOM 1821 N N . LEU B 1 97 ? 24.910 -40.915 12.688 1.000 45.410 131 LEU B N 1
ATOM 1822 C CA . LEU B 1 97 ? 25.110 -42.133 13.447 1.000 47.360 131 LEU B CA 1
ATOM 1823 C C . LEU B 1 97 ? 24.039 -43.171 13.181 1.000 46.150 131 LEU B C 1
ATOM 1824 O O . LEU B 1 97 ? 23.998 -44.194 13.873 1.000 47.340 131 LEU B O 1
ATOM 1829 N N . SER B 1 98 ? 23.198 -42.951 12.172 1.000 49.940 132 SER B N 1
ATOM 1830 C CA . SER B 1 98 ? 21.995 -43.761 12.024 1.000 46.670 132 SER B CA 1
ATOM 1831 C C . SER B 1 98 ? 22.296 -45.214 11.669 1.000 56.410 132 SER B C 1
ATOM 1832 O O . SER B 1 98 ? 21.435 -46.079 11.883 1.000 53.020 132 SER B O 1
ATOM 1835 N N . THR B 1 99 ? 23.487 -45.518 11.142 1.000 55.360 133 THR B N 1
ATOM 1836 C CA . THR B 1 99 ? 23.801 -46.921 10.874 1.000 61.690 133 THR B CA 1
ATOM 1837 C C . THR B 1 99 ? 23.900 -47.740 12.152 1.000 51.800 133 THR B C 1
ATOM 1838 O O . THR B 1 99 ? 23.812 -48.968 12.098 1.000 54.950 133 THR B O 1
ATOM 1842 N N . GLU B 1 100 ? 24.070 -47.094 13.295 1.000 48.860 134 GLU B N 1
ATOM 1843 C CA . GLU B 1 100 ? 24.244 -47.809 14.551 1.000 52.020 134 GLU B CA 1
ATOM 1844 C C . GLU B 1 100 ? 22.940 -48.174 15.244 1.000 48.120 134 GLU B C 1
ATOM 1845 O O . GLU B 1 100 ? 22.947 -49.026 16.143 1.000 63.120 134 GLU B O 1
ATOM 1851 N N . ILE B 1 101 ? 21.831 -47.553 14.867 1.000 47.750 135 ILE B N 1
ATOM 1852 C CA . ILE B 1 101 ? 20.594 -47.779 15.617 1.000 44.460 135 ILE B CA 1
ATOM 1853 C C . ILE B 1 101 ? 20.197 -49.242 15.498 1.000 47.420 135 ILE B C 1
ATOM 1854 O O . ILE B 1 101 ? 20.176 -49.784 14.373 1.000 42.580 135 ILE B O 1
ATOM 1859 N N . PRO B 1 102 ? 19.872 -49.915 16.607 1.000 40.080 136 PRO B N 1
ATOM 1860 C CA . PRO B 1 102 ? 19.503 -51.333 16.544 1.000 38.360 136 PRO B CA 1
ATOM 1861 C C . PRO B 1 102 ? 18.339 -51.570 15.596 1.000 43.050 136 PRO B C 1
ATOM 1862 O O . PRO B 1 102 ? 17.566 -50.666 15.278 1.000 53.690 136 PRO B O 1
ATOM 1866 N N . ALA B 1 103 ? 18.229 -52.814 15.136 1.000 45.090 137 ALA B N 1
ATOM 1867 C CA . ALA B 1 103 ? 17.193 -53.163 14.169 1.000 48.780 137 ALA B CA 1
ATOM 1868 C C . ALA B 1 103 ? 15.814 -52.829 14.699 1.000 47.710 137 ALA B C 1
ATOM 1869 O O . ALA B 1 103 ? 14.966 -52.312 13.967 1.000 50.610 137 ALA B O 1
ATOM 1871 N N . GLN B 1 104 ? 15.580 -53.121 15.973 1.000 49.610 138 GLN B N 1
ATOM 1872 C CA . GLN B 1 104 ? 14.275 -52.963 16.595 1.000 43.370 138 GLN B CA 1
ATOM 1873 C C . GLN B 1 104 ? 13.889 -51.496 16.790 1.000 36.790 138 GLN B C 1
ATOM 1874 O O . GLN B 1 104 ? 12.704 -51.185 16.889 1.000 40.890 138 GLN B O 1
ATOM 1880 N N . VAL B 1 105 ? 14.860 -50.593 16.853 1.000 34.210 139 VAL B N 1
ATOM 1881 C CA . VAL B 1 105 ? 14.552 -49.187 17.027 1.000 34.990 139 VAL B CA 1
ATOM 1882 C C . VAL B 1 105 ? 14.458 -48.477 15.676 1.000 43.660 139 VAL B C 1
ATOM 1883 O O . VAL B 1 105 ? 13.808 -47.422 15.585 1.000 39.690 139 VAL B O 1
ATOM 1887 N N . ARG B 1 106 ? 15.036 -49.060 14.618 1.000 33.880 140 ARG B N 1
ATOM 1888 C CA . ARG B 1 106 ? 15.145 -48.382 13.327 1.000 45.610 140 ARG B CA 1
ATOM 1889 C C . ARG B 1 106 ? 13.814 -47.860 12.800 1.000 47.310 140 ARG B C 1
ATOM 1890 O O . ARG B 1 106 ? 13.749 -46.671 12.441 1.000 41.790 140 ARG B O 1
ATOM 1898 N N . PRO B 1 107 ? 12.728 -48.649 12.754 1.000 42.760 141 PRO B N 1
ATOM 1899 C CA . PRO B 1 107 ? 11.461 -48.092 12.241 1.000 29.790 141 PRO B CA 1
ATOM 1900 C C . PRO B 1 107 ? 10.905 -46.984 13.105 1.000 28.550 141 PRO B C 1
ATOM 1901 O O . PRO B 1 107 ? 10.265 -46.069 12.583 1.000 30.490 141 PRO B O 1
ATOM 1905 N N . LEU B 1 108 ? 11.159 -47.011 14.412 1.000 36.540 142 LEU B N 1
ATOM 1906 C CA . LEU B 1 108 ? 10.795 -45.882 15.256 1.000 32.470 142 LEU B CA 1
ATOM 1907 C C . LEU B 1 108 ? 11.631 -44.647 14.911 1.000 38.730 142 LEU B C 1
ATOM 1908 O O . LEU B 1 108 ? 11.108 -43.526 14.839 1.000 35.830 142 LEU B O 1
ATOM 1913 N N . TYR B 1 109 ? 12.930 -44.836 14.674 1.000 29.920 143 TYR B N 1
ATOM 1914 C CA . TYR B 1 109 ? 13.783 -43.724 14.263 1.000 27.990 143 TYR B CA 1
ATOM 1915 C C . TYR B 1 109 ? 13.345 -43.117 12.923 1.000 36.230 143 TYR B C 1
ATOM 1916 O O . TYR B 1 109 ? 13.286 -41.892 12.773 1.000 36.370 143 TYR B O 1
ATOM 1925 N N . GLN B 1 110 ? 13.070 -43.949 11.924 1.000 25.560 144 GLN B N 1
ATOM 1926 C CA . GLN B 1 110 ? 12.708 -43.381 10.630 1.000 40.420 144 GLN B CA 1
ATOM 1927 C C . GLN B 1 110 ? 11.410 -42.595 10.718 1.000 33.670 144 GLN B C 1
ATOM 1928 O O . GLN B 1 110 ? 11.261 -41.570 10.048 1.000 36.890 144 GLN B O 1
ATOM 1934 N N . LEU B 1 111 ? 10.477 -43.054 11.549 1.000 35.890 145 LEU B N 1
ATOM 1935 C CA . LEU B 1 111 ? 9.295 -42.266 11.870 1.000 31.980 145 LEU B CA 1
ATOM 1936 C C . LEU B 1 111 ? 9.680 -40.914 12.440 1.000 34.330 145 LEU B C 1
ATOM 1937 O O . LEU B 1 111 ? 9.191 -39.872 11.993 1.000 34.910 145 LEU B O 1
ATOM 1942 N N . TRP B 1 112 ? 10.549 -40.909 13.451 1.000 30.960 146 TRP B N 1
ATOM 1943 C CA . TRP B 1 112 ? 10.831 -39.645 14.106 1.000 31.810 146 TRP B CA 1
ATOM 1944 C C . TRP B 1 112 ? 11.681 -38.745 13.216 1.000 29.620 146 TRP B C 1
ATOM 1945 O O . TRP B 1 112 ? 11.568 -37.520 13.297 1.000 33.920 146 TRP B O 1
ATOM 1956 N N . ARG B 1 113 ? 12.541 -39.320 12.376 1.000 30.170 147 ARG B N 1
ATOM 1957 C CA . ARG B 1 113 ? 13.343 -38.475 11.504 1.000 33.960 147 ARG B CA 1
ATOM 1958 C C . ARG B 1 113 ? 12.487 -37.856 10.413 1.000 30.070 147 ARG B C 1
ATOM 1959 O O . ARG B 1 113 ? 12.671 -36.684 10.080 1.000 36.450 147 ARG B O 1
ATOM 1967 N N . ASP B 1 114 ? 11.521 -38.602 9.870 1.000 30.980 148 ASP B N 1
ATOM 1968 C CA . ASP B 1 114 ? 10.731 -38.036 8.776 1.000 37.930 148 ASP B CA 1
ATOM 1969 C C . ASP B 1 114 ? 9.864 -36.882 9.276 1.000 33.320 148 ASP B C 1
ATOM 1970 O O . ASP B 1 114 ? 9.671 -35.892 8.564 1.000 29.390 148 ASP B O 1
ATOM 1975 N N . GLY B 1 115 ? 9.371 -36.975 10.516 1.000 32.560 149 GLY B N 1
ATOM 1976 C CA . GLY B 1 115 ? 8.702 -35.839 11.120 1.000 24.260 149 GLY B CA 1
ATOM 1977 C C . GLY B 1 115 ? 9.571 -34.601 11.126 1.000 31.890 149 GLY B C 1
ATOM 1978 O O . GLY B 1 115 ? 9.157 -33.536 10.653 1.000 29.440 149 GLY B O 1
ATOM 1979 N N . GLN B 1 116 ? 10.806 -34.736 11.643 1.000 29.200 150 GLN B N 1
ATOM 1980 C CA . GLN B 1 116 ? 11.749 -33.625 11.644 1.000 31.350 150 GLN B CA 1
ATOM 1981 C C . GLN B 1 116 ? 12.056 -33.176 10.223 1.000 33.330 150 GLN B C 1
ATOM 1982 O O . GLN B 1 116 ? 12.133 -31.973 9.941 1.000 31.840 150 GLN B O 1
ATOM 1988 N N . ALA B 1 117 ? 12.205 -34.134 9.311 1.000 32.630 151 ALA B N 1
ATOM 1989 C CA . ALA B 1 117 ? 12.534 -33.813 7.924 1.000 31.890 151 ALA B CA 1
ATOM 1990 C C . ALA B 1 117 ? 11.413 -33.023 7.245 1.000 30.100 151 ALA B C 1
ATOM 1991 O O . ALA B 1 117 ? 11.682 -32.083 6.476 1.000 32.760 151 ALA B O 1
ATOM 1993 N N . LEU B 1 118 ? 10.148 -33.367 7.529 1.000 22.880 152 LEU B N 1
ATOM 1994 C CA . LEU B 1 118 ? 9.035 -32.608 6.953 1.000 24.080 152 LEU B CA 1
ATOM 1995 C C . LEU B 1 118 ? 8.965 -31.200 7.531 1.000 28.860 152 LEU B C 1
ATOM 1996 O O . LEU B 1 118 ? 8.673 -30.245 6.798 1.000 30.300 152 LEU B O 1
ATOM 2001 N N . GLN B 1 119 ? 9.238 -31.056 8.837 1.000 30.500 153 GLN B N 1
ATOM 2002 C CA . GLN B 1 119 ? 9.318 -29.730 9.449 1.000 30.760 153 GLN B CA 1
ATOM 2003 C C . GLN B 1 119 ? 10.344 -28.871 8.746 1.000 28.840 153 GLN B C 1
ATOM 2004 O O . GLN B 1 119 ? 10.119 -27.672 8.542 1.000 33.490 153 GLN B O 1
ATOM 2010 N N . LEU B 1 120 ? 11.495 -29.463 8.399 1.000 27.150 154 LEU B N 1
ATOM 2011 C CA . LEU B 1 120 ? 12.530 -28.715 7.695 1.000 26.300 154 LEU B CA 1
ATOM 2012 C C . LEU B 1 120 ? 12.048 -28.292 6.309 1.000 36.010 154 LEU B C 1
ATOM 2013 O O . LEU B 1 120 ? 12.335 -27.180 5.857 1.000 40.920 154 LEU B O 1
ATOM 2018 N N . GLN B 1 121 ? 11.300 -29.167 5.629 1.000 31.740 155 GLN B N 1
ATOM 2019 C CA . GLN B 1 121 ? 10.756 -28.824 4.322 1.000 31.660 155 GLN B CA 1
ATOM 2020 C C . GLN B 1 121 ? 9.731 -27.719 4.443 1.000 34.040 155 GLN B C 1
ATOM 2021 O O . GLN B 1 121 ? 9.665 -26.836 3.585 1.000 36.820 155 GLN B O 1
ATOM 2027 N N . LEU B 1 122 ? 8.908 -27.765 5.495 1.000 31.800 156 LEU B N 1
ATOM 2028 C CA . LEU B 1 122 ? 7.861 -26.759 5.637 1.000 34.810 156 LEU B CA 1
ATOM 2029 C C . LEU B 1 122 ? 8.458 -25.379 5.886 1.000 38.520 156 LEU B C 1
ATOM 2030 O O . LEU B 1 122 ? 7.965 -24.384 5.341 1.000 39.070 156 LEU B O 1
ATOM 2035 N N . ALA B 1 123 ? 9.530 -25.301 6.687 1.000 39.700 157 ALA B N 1
ATOM 2036 C CA . ALA B 1 123 ? 10.208 -24.021 6.896 1.000 40.890 157 ALA B CA 1
ATOM 2037 C C . ALA B 1 123 ? 10.834 -23.509 5.600 1.000 43.120 157 ALA B C 1
ATOM 2038 O O . ALA B 1 123 ? 10.715 -22.320 5.280 1.000 39.340 157 ALA B O 1
ATOM 2040 N N . GLU B 1 124 ? 11.457 -24.399 4.815 1.000 37.670 158 GLU B N 1
ATOM 2041 C CA . GLU B 1 124 ? 11.993 -23.995 3.509 1.000 42.920 158 GLU B CA 1
ATOM 2042 C C . GLU B 1 124 ? 10.895 -23.463 2.593 1.000 44.370 158 GLU B C 1
ATOM 2043 O O . GLU B 1 124 ? 11.094 -22.465 1.889 1.000 44.640 158 GLU B O 1
ATOM 2049 N N . GLU B 1 125 ? 9.729 -24.121 2.595 1.000 40.280 159 GLU B N 1
ATOM 2050 C CA . GLU B 1 125 ? 8.602 -23.712 1.756 1.000 40.950 159 GLU B CA 1
ATOM 2051 C C . GLU B 1 125 ? 7.948 -22.423 2.241 1.000 45.740 159 GLU B C 1
ATOM 2052 O O . GLU B 1 125 ? 7.430 -21.640 1.436 1.000 38.090 159 GLU B O 1
ATOM 2058 N N . ARG B 1 126 ? 7.919 -22.196 3.546 1.000 47.550 160 ARG B N 1
ATOM 2059 C CA . ARG B 1 126 ? 7.358 -20.935 4.001 1.000 45.840 160 ARG B CA 1
ATOM 2060 C C . ARG B 1 126 ? 8.281 -19.765 3.684 1.000 44.770 160 ARG B C 1
ATOM 2061 O O . ARG B 1 126 ? 7.796 -18.661 3.420 1.000 47.790 160 ARG B O 1
ATOM 2069 N N . GLN B 1 127 ? 9.596 -20.004 3.665 1.000 44.790 161 GLN B N 1
ATOM 2070 C CA . GLN B 1 127 ? 10.562 -18.987 3.262 1.000 44.550 161 GLN B CA 1
ATOM 2071 C C . GLN B 1 127 ? 10.456 -18.693 1.771 1.000 49.890 161 GLN B C 1
ATOM 2072 O O . GLN B 1 127 ? 10.397 -17.529 1.360 1.000 51.180 161 GLN B O 1
ATOM 2078 N N . ARG B 1 128 ? 10.427 -19.745 0.950 1.000 44.120 162 ARG B N 1
ATOM 2079 C CA . ARG B 1 128 ? 10.197 -19.597 -0.480 1.000 46.810 162 ARG B CA 1
ATOM 2080 C C . ARG B 1 128 ? 8.916 -18.813 -0.760 1.000 46.130 162 ARG B C 1
ATOM 2081 O O . ARG B 1 128 ? 8.871 -17.991 -1.685 1.000 52.560 162 ARG B O 1
ATOM 2089 N N . TYR B 1 129 ? 7.865 -19.045 0.031 1.000 45.610 163 TYR B N 1
ATOM 2090 C CA . TYR B 1 129 ? 6.600 -18.348 -0.191 1.000 40.220 163 TYR B CA 1
ATOM 2091 C C . TYR B 1 129 ? 6.724 -16.875 0.181 1.000 50.450 163 TYR B C 1
ATOM 2092 O O . TYR B 1 129 ? 6.321 -15.993 -0.585 1.000 46.490 163 TYR B O 1
ATOM 2101 N N . SER B 1 130 ? 7.282 -16.593 1.361 1.000 41.510 164 SER B N 1
ATOM 2102 C CA . SER B 1 130 ? 7.546 -15.217 1.755 1.000 44.340 164 SER B CA 1
ATOM 2103 C C . SER B 1 130 ? 8.316 -14.468 0.678 1.000 50.590 164 SER B C 1
ATOM 2104 O O . SER B 1 130 ? 8.005 -13.311 0.377 1.000 48.270 164 SER B O 1
ATOM 2107 N N . LYS B 1 131 ? 9.335 -15.113 0.100 1.000 44.670 165 LYS B N 1
ATOM 2108 C CA . LYS B 1 131 ? 10.148 -14.491 -0.942 1.000 52.610 165 LYS B CA 1
ATOM 2109 C C . LYS B 1 131 ? 9.286 -14.044 -2.114 1.000 55.040 165 LYS B C 1
ATOM 2110 O O . LYS B 1 131 ? 9.309 -12.873 -2.509 1.000 62.910 165 LYS B O 1
ATOM 2116 N N . LEU B 1 132 ? 8.527 -14.980 -2.688 1.000 49.130 166 LEU B N 1
ATOM 2117 C CA . LEU B 1 132 ? 7.694 -14.669 -3.842 1.000 50.840 166 LEU B CA 1
ATOM 2118 C C . LEU B 1 132 ? 6.640 -13.624 -3.503 1.000 48.340 166 LEU B C 1
ATOM 2119 O O . LEU B 1 132 ? 6.330 -12.752 -4.326 1.000 45.860 166 LEU B O 1
ATOM 2124 N N . GLN B 1 133 ? 6.050 -13.715 -2.312 1.000 39.940 167 GLN B N 1
ATOM 2125 C CA . GLN B 1 133 ? 5.125 -12.678 -1.885 1.000 43.370 167 GLN B CA 1
ATOM 2126 C C . GLN B 1 133 ? 5.822 -11.333 -1.859 1.000 49.210 167 GLN B C 1
ATOM 2127 O O . GLN B 1 133 ? 5.306 -10.343 -2.385 1.000 42.010 167 GLN B O 1
ATOM 2133 N N . GLN B 1 134 ? 7.017 -11.296 -1.268 1.000 48.930 168 GLN B N 1
ATOM 2134 C CA . GLN B 1 134 ? 7.773 -10.061 -1.156 1.000 50.220 168 GLN B CA 1
ATOM 2135 C C . GLN B 1 134 ? 8.134 -9.520 -2.529 1.000 56.180 168 GLN B C 1
ATOM 2136 O O . GLN B 1 134 ? 7.959 -8.327 -2.804 1.000 56.450 168 GLN B O 1
ATOM 2142 N N . SER B 1 135 ? 8.616 -10.390 -3.416 1.000 54.490 169 SER B N 1
ATOM 2143 C CA . SER B 1 135 ? 9.142 -9.908 -4.689 1.000 52.620 169 SER B CA 1
ATOM 2144 C C . SER B 1 135 ? 8.026 -9.580 -5.670 1.000 54.310 169 SER B C 1
ATOM 2145 O O . SER B 1 135 ? 8.083 -8.550 -6.350 1.000 57.380 169 SER B O 1
ATOM 2148 N N . SER B 1 136 ? 6.998 -10.425 -5.753 1.000 50.180 170 SER B N 1
ATOM 2149 C CA . SER B 1 136 ? 5.896 -10.115 -6.654 1.000 48.550 170 SER B CA 1
ATOM 2150 C C . SER B 1 136 ? 5.138 -8.877 -6.196 1.000 53.870 170 SER B C 1
ATOM 2151 O O . SER B 1 136 ? 4.762 -8.044 -7.026 1.000 55.660 170 SER B O 1
ATOM 2154 N N . ASP B 1 137 ? 4.903 -8.741 -4.881 1.000 54.390 171 ASP B N 1
ATOM 2155 C CA . ASP B 1 137 ? 4.293 -7.526 -4.331 1.000 52.730 171 ASP B CA 1
ATOM 2156 C C . ASP B 1 137 ? 4.988 -6.265 -4.839 1.000 54.570 171 ASP B C 1
ATOM 2157 O O . ASP B 1 137 ? 4.343 -5.339 -5.342 1.000 45.170 171 ASP B O 1
ATOM 2162 N N . SER B 1 138 ? 6.307 -6.193 -4.662 1.000 53.740 172 SER B N 1
ATOM 2163 C CA . SER B 1 138 ? 7.028 -4.979 -5.018 1.000 52.480 172 SER B CA 1
ATOM 2164 C C . SER B 1 138 ? 6.999 -4.753 -6.524 1.000 60.650 172 SER B C 1
ATOM 2165 O O . SER B 1 138 ? 6.856 -3.616 -6.985 1.000 63.590 172 SER B O 1
ATOM 2168 N N . GLU B 1 139 ? 7.101 -5.826 -7.308 1.000 56.650 173 GLU B N 1
ATOM 2169 C CA . GLU B 1 139 ? 6.934 -5.687 -8.751 1.000 66.350 173 GLU B CA 1
ATOM 2170 C C . GLU B 1 139 ? 5.500 -5.323 -9.124 1.000 56.380 173 GLU B C 1
ATOM 2171 O O . GLU B 1 139 ? 5.277 -4.625 -10.117 1.000 54.810 173 GLU B O 1
ATOM 2177 N N . LEU B 1 140 ? 4.518 -5.795 -8.357 1.000 54.830 174 LEU B N 1
ATOM 2178 C CA . LEU B 1 140 ? 3.123 -5.458 -8.634 1.000 51.660 174 LEU B CA 1
ATOM 2179 C C . LEU B 1 140 ? 2.793 -4.007 -8.288 1.000 62.490 174 LEU B C 1
ATOM 2180 O O . LEU B 1 140 ? 1.903 -3.412 -8.906 1.000 56.600 174 LEU B O 1
ATOM 2185 N N . ASP B 1 141 ? 3.479 -3.424 -7.306 1.000 48.870 175 ASP B N 1
ATOM 2186 C CA . ASP B 1 141 ? 3.202 -2.044 -6.936 1.000 64.370 175 ASP B CA 1
ATOM 2187 C C . ASP B 1 141 ? 3.803 -1.058 -7.936 1.000 59.660 175 ASP B C 1
ATOM 2188 O O . ASP B 1 141 ? 3.157 -0.063 -8.280 1.000 58.750 175 ASP B O 1
ATOM 2193 N N . THR B 1 142 ? 5.024 -1.314 -8.422 1.000 50.080 176 THR B N 1
ATOM 2194 C CA . THR B 1 142 ? 5.632 -0.411 -9.397 1.000 45.380 176 THR B CA 1
ATOM 2195 C C . THR B 1 142 ? 4.834 -0.379 -10.692 1.000 51.810 176 THR B C 1
ATOM 2196 O O . THR B 1 142 ? 4.612 0.694 -11.262 1.000 59.120 176 THR B O 1
ATOM 2200 N N . LEU B 1 143 ? 4.376 -1.544 -11.160 1.000 49.170 177 LEU B N 1
ATOM 2201 C CA . LEU B 1 143 ? 3.633 -1.607 -12.413 1.000 43.480 177 LEU B CA 1
ATOM 2202 C C . LEU B 1 143 ? 2.217 -1.064 -12.267 1.000 51.780 177 LEU B C 1
ATOM 2203 O O . LEU B 1 143 ? 1.666 -0.513 -13.229 1.000 58.030 177 LEU B O 1
ATOM 2208 N N . ARG B 1 144 ? 1.605 -1.212 -11.094 1.000 54.720 178 ARG B N 1
ATOM 2209 C CA . ARG B 1 144 ? 0.283 -0.627 -10.893 1.000 60.330 178 ARG B CA 1
ATOM 2210 C C . ARG B 1 144 ? 0.363 0.895 -10.825 1.000 55.500 178 ARG B C 1
ATOM 2211 O O . ARG B 1 144 ? -0.531 1.593 -11.322 1.000 50.500 178 ARG B O 1
ATOM 2219 N N . GLN B 1 145 ? 1.438 1.426 -10.230 1.000 50.350 179 GLN B N 1
ATOM 2220 C CA . GLN B 1 145 ? 1.630 2.874 -10.202 1.000 52.380 179 GLN B CA 1
ATOM 2221 C C . GLN B 1 145 ? 1.895 3.420 -11.600 1.000 59.480 179 GLN B C 1
ATOM 2222 O O . GLN B 1 145 ? 1.330 4.450 -11.987 1.000 55.570 179 GLN B O 1
ATOM 2228 N N . GLN B 1 146 ? 2.762 2.747 -12.367 1.000 47.140 180 GLN B N 1
ATOM 2229 C CA . GLN B 1 146 ? 2.988 3.146 -13.750 1.000 48.710 180 GLN B CA 1
ATOM 2230 C C . GLN B 1 146 ? 1.682 3.163 -14.536 1.000 57.830 180 GLN B C 1
ATOM 2231 O O . GLN B 1 146 ? 1.457 4.054 -15.360 1.000 64.690 180 GLN B O 1
ATOM 2237 N N . HIS B 1 147 ? 0.794 2.210 -14.265 1.000 53.600 181 HIS B N 1
ATOM 2238 C CA . HIS B 1 147 ? -0.460 2.125 -15.003 1.000 53.680 181 HIS B CA 1
ATOM 2239 C C . HIS B 1 147 ? -1.372 3.305 -14.693 1.000 54.560 181 HIS B C 1
ATOM 2240 O O . HIS B 1 147 ? -2.007 3.854 -15.599 1.000 58.520 181 HIS B O 1
ATOM 2247 N N . HIS B 1 148 ? -1.474 3.687 -13.418 1.000 53.710 182 HIS B N 1
ATOM 2248 C CA . HIS B 1 148 ? -2.304 4.829 -13.048 1.000 58.540 182 HIS B CA 1
ATOM 2249 C C . HIS B 1 148 ? -1.743 6.119 -13.635 1.000 62.760 182 HIS B C 1
ATOM 2250 O O . HIS B 1 148 ? -2.475 6.901 -14.250 1.000 52.190 182 HIS B O 1
ATOM 2257 N N . VAL B 1 149 ? -0.432 6.341 -13.475 1.000 50.010 183 VAL B N 1
ATOM 2258 C CA . VAL B 1 149 ? 0.194 7.570 -13.956 1.000 52.550 183 VAL B CA 1
ATOM 2259 C C . VAL B 1 149 ? -0.003 7.720 -15.460 1.000 54.650 183 VAL B C 1
ATOM 2260 O O . VAL B 1 149 ? -0.387 8.789 -15.951 1.000 56.010 183 VAL B O 1
ATOM 2264 N N . LEU B 1 150 ? 0.258 6.654 -16.214 1.000 54.090 184 LEU B N 1
ATOM 2265 C CA . LEU B 1 150 ? 0.074 6.734 -17.656 1.000 55.920 184 LEU B CA 1
ATOM 2266 C C . LEU B 1 150 ? -1.392 6.922 -18.024 1.000 55.970 184 LEU B C 1
ATOM 2267 O O . LEU B 1 150 ? -1.691 7.558 -19.037 1.000 59.540 184 LEU B O 1
ATOM 2272 N N . GLN B 1 151 ? -2.317 6.400 -17.213 1.000 51.110 185 GLN B N 1
ATOM 2273 C CA . GLN B 1 151 ? -3.734 6.664 -17.450 1.000 56.900 185 GLN B CA 1
ATOM 2274 C C . GLN B 1 151 ? -4.038 8.150 -17.364 1.000 59.830 185 GLN B C 1
ATOM 2275 O O . GLN B 1 151 ? -4.827 8.679 -18.160 1.000 51.860 185 GLN B O 1
ATOM 2281 N N . GLN B 1 152 ? -3.463 8.835 -16.374 1.000 52.440 186 GLN B N 1
ATOM 2282 C CA . GLN B 1 152 ? -3.774 10.249 -16.218 1.000 62.050 186 GLN B CA 1
ATOM 2283 C C . GLN B 1 152 ? -3.139 11.074 -17.331 1.000 42.880 186 GLN B C 1
ATOM 2284 O O . GLN B 1 152 ? -3.765 12.007 -17.845 1.000 47.540 186 GLN B O 1
ATOM 2290 N N . GLN B 1 153 ? -1.919 10.717 -17.739 1.000 47.280 187 GLN B N 1
ATOM 2291 C CA . GLN B 1 153 ? -1.309 11.335 -18.908 1.000 50.030 187 GLN B CA 1
ATOM 2292 C C . GLN B 1 153 ? -2.220 11.208 -20.115 1.000 47.430 187 GLN B C 1
ATOM 2293 O O . GLN B 1 153 ? -2.455 12.179 -20.838 1.000 43.120 187 GLN B O 1
ATOM 2299 N N . LEU B 1 154 ? -2.775 10.014 -20.324 1.000 51.610 188 LEU B N 1
ATOM 2300 C CA . LEU B 1 154 ? -3.601 9.796 -21.503 1.000 46.080 188 LEU B CA 1
ATOM 2301 C C . LEU B 1 154 ? -4.927 10.536 -21.395 1.000 43.660 188 LEU B C 1
ATOM 2302 O O . LEU B 1 154 ? -5.434 11.048 -22.400 1.000 49.110 188 LEU B O 1
ATOM 2307 N N . GLU B 1 155 ? -5.508 10.610 -20.193 1.000 41.030 189 GLU B N 1
ATOM 2308 C CA . GLU B 1 155 ? -6.748 11.368 -20.042 1.000 45.840 189 GLU B CA 1
ATOM 2309 C C . GLU B 1 155 ? -6.545 12.833 -20.423 1.000 48.250 189 GLU B C 1
ATOM 2310 O O . GLU B 1 155 ? -7.394 13.435 -21.088 1.000 47.320 189 GLU B O 1
ATOM 2316 N N . LEU B 1 156 ? -5.412 13.410 -20.017 1.000 48.420 190 LEU B N 1
ATOM 2317 C CA . LEU B 1 156 ? -5.169 14.840 -20.181 1.000 42.330 190 LEU B CA 1
ATOM 2318 C C . LEU B 1 156 ? -4.900 15.180 -21.635 1.000 44.140 190 LEU B C 1
ATOM 2319 O O . LEU B 1 156 ? -5.427 16.169 -22.167 1.000 37.260 190 LEU B O 1
ATOM 2324 N N . THR B 1 157 ? -4.062 14.375 -22.282 1.000 42.340 191 THR B N 1
ATOM 2325 C CA . THR B 1 157 ? -3.815 14.535 -23.702 1.000 47.130 191 THR B CA 1
ATOM 2326 C C . THR B 1 157 ? -5.066 14.243 -24.524 1.000 42.010 191 THR B C 1
ATOM 2327 O O . THR B 1 157 ? -5.260 14.849 -25.585 1.000 42.680 191 THR B O 1
ATOM 2331 N N . THR B 1 158 ? -5.934 13.345 -24.047 1.000 41.800 192 THR B N 1
ATOM 2332 C CA . THR B 1 158 ? -7.116 12.982 -24.830 1.000 47.040 192 THR B CA 1
ATOM 2333 C C . THR B 1 158 ? -8.171 14.078 -24.769 1.000 44.410 192 THR B C 1
ATOM 2334 O O . THR B 1 158 ? -8.781 14.410 -25.795 1.000 41.770 192 THR B O 1
ATOM 2338 N N . ARG B 1 159 ? -8.387 14.661 -23.581 1.000 38.860 193 ARG B N 1
ATOM 2339 C CA . ARG B 1 159 ? -9.295 15.802 -23.472 1.000 38.730 193 ARG B CA 1
ATOM 2340 C C . ARG B 1 159 ? -8.739 17.033 -24.172 1.000 37.230 193 ARG B C 1
ATOM 2341 O O . ARG B 1 159 ? -9.508 17.855 -24.675 1.000 36.430 193 ARG B O 1
ATOM 2349 N N . LYS B 1 160 ? -7.417 17.182 -24.214 1.000 36.190 194 LYS B N 1
ATOM 2350 C CA . LYS B 1 160 ? -6.837 18.293 -24.954 1.000 36.550 194 LYS B CA 1
ATOM 2351 C C . LYS B 1 160 ? -7.084 18.129 -26.449 1.000 36.990 194 LYS B C 1
ATOM 2352 O O . LYS B 1 160 ? -7.537 19.064 -27.118 1.000 39.930 194 LYS B O 1
ATOM 2358 N N . LEU B 1 161 ? -6.814 16.935 -26.978 1.000 44.320 195 LEU B N 1
ATOM 2359 C CA . LEU B 1 161 ? -7.069 16.657 -28.387 1.000 44.100 195 LEU B CA 1
ATOM 2360 C C . LEU B 1 161 ? -8.512 16.952 -28.736 1.000 42.570 195 LEU B C 1
ATOM 2361 O O . LEU B 1 161 ? -8.801 17.620 -29.738 1.000 44.620 195 LEU B O 1
ATOM 2366 N N . GLU B 1 162 ? -9.433 16.478 -27.900 1.000 37.730 196 GLU B N 1
ATOM 2367 C CA . GLU B 1 162 ? -10.839 16.689 -28.182 1.000 39.170 196 GLU B CA 1
ATOM 2368 C C . GLU B 1 162 ? -11.212 18.161 -28.066 1.000 44.840 196 GLU B C 1
ATOM 2369 O O . GLU B 1 162 ? -11.970 18.676 -28.894 1.000 52.050 196 GLU B O 1
ATOM 2375 N N . ASN B 1 163 ? -10.691 18.859 -27.052 1.000 36.530 197 ASN B N 1
ATOM 2376 C CA . ASN B 1 163 ? -10.957 20.291 -26.949 1.000 35.300 197 ASN B CA 1
ATOM 2377 C C . ASN B 1 163 ? -10.475 21.025 -28.200 1.000 38.330 197 ASN B C 1
ATOM 2378 O O . ASN B 1 163 ? -11.156 21.929 -28.695 1.000 41.160 197 ASN B O 1
ATOM 2383 N N . LEU B 1 164 ? -9.309 20.648 -28.738 1.000 35.330 198 LEU B N 1
ATOM 2384 C CA . LEU B 1 164 ? -8.809 21.365 -29.909 1.000 43.450 198 LEU B CA 1
ATOM 2385 C C . LEU B 1 164 ? -9.570 20.963 -31.162 1.000 44.350 198 LEU B C 1
ATOM 2386 O O . LEU B 1 164 ? -9.726 21.776 -32.079 1.000 48.690 198 LEU B O 1
ATOM 2391 N N . THR B 1 165 ? -10.074 19.733 -31.190 1.000 45.420 199 THR B N 1
ATOM 2392 C CA . THR B 1 165 ? -10.817 19.231 -32.340 1.000 45.610 199 THR B CA 1
ATOM 2393 C C . THR B 1 165 ? -12.175 19.906 -32.451 1.000 44.100 199 THR B C 1
ATOM 2394 O O . THR B 1 165 ? -12.603 20.281 -33.548 1.000 57.130 199 THR B O 1
ATOM 2398 N N . ASP B 1 166 ? -12.868 20.073 -31.323 1.000 47.790 200 ASP B N 1
ATOM 2399 C CA . ASP B 1 166 ? -14.146 20.777 -31.344 1.000 51.160 200 ASP B CA 1
ATOM 2400 C C . ASP B 1 166 ? -13.973 22.200 -31.849 1.000 52.110 200 ASP B C 1
ATOM 2401 O O . ASP B 1 166 ? -14.827 22.718 -32.572 1.000 59.400 200 ASP B O 1
ATOM 2406 N N . ILE B 1 167 ? -12.875 22.854 -31.475 1.000 50.010 201 ILE B N 1
ATOM 2407 C CA . ILE B 1 167 ? -12.678 24.244 -31.874 1.000 56.610 201 ILE B CA 1
ATOM 2408 C C . ILE B 1 167 ? -12.488 24.332 -33.381 1.000 54.480 201 ILE B C 1
ATOM 2409 O O . ILE B 1 167 ? -13.200 25.071 -34.072 1.000 54.080 201 ILE B O 1
ATOM 2414 N N . GLU B 1 168 ? -11.543 23.557 -33.915 1.000 53.170 202 GLU B N 1
ATOM 2415 C CA . GLU B 1 168 ? -11.302 23.557 -35.355 1.000 62.320 202 GLU B CA 1
ATOM 2416 C C . GLU B 1 168 ? -12.552 23.147 -36.129 1.000 68.280 202 GLU B C 1
ATOM 2417 O O . GLU B 1 168 ? -12.907 23.785 -37.128 1.000 75.330 202 GLU B O 1
ATOM 2423 N N . ARG B 1 169 ? -13.235 22.093 -35.670 1.000 64.940 203 ARG B N 1
ATOM 2424 C CA . ARG B 1 169 ? -14.482 21.661 -36.295 1.000 68.950 203 ARG B CA 1
ATOM 2425 C C . ARG B 1 169 ? -15.457 22.818 -36.449 1.000 64.430 203 ARG B C 1
ATOM 2426 O O . ARG B 1 169 ? -15.994 23.051 -37.534 1.000 70.820 203 ARG B O 1
ATOM 2434 N N . GLN B 1 170 ? -15.696 23.560 -35.367 1.000 68.840 204 GLN B N 1
ATOM 2435 C CA . GLN B 1 170 ? -16.647 24.666 -35.427 1.000 61.350 204 GLN B CA 1
ATOM 2436 C C . GLN B 1 170 ? -16.156 25.798 -36.327 1.000 71.250 204 GLN B C 1
ATOM 2437 O O . GLN B 1 170 ? -16.974 26.483 -36.952 1.000 74.950 204 GLN B O 1
ATOM 2443 N N . LEU B 1 171 ? -14.842 26.014 -36.406 1.000 70.730 205 LEU B N 1
ATOM 2444 C CA . LEU B 1 171 ? -14.296 27.179 -37.111 1.000 70.450 205 LEU B CA 1
ATOM 2445 C C . LEU B 1 171 ? -14.575 27.107 -38.616 1.000 78.980 205 LEU B C 1
ATOM 2446 O O . LEU B 1 171 ? -14.286 28.041 -39.369 1.000 84.850 205 LEU B O 1
ATOM 2451 N N . CYS C 1 22 ? 16.176 48.992 7.666 1.000 72.950 56 CYS C N 1
ATOM 2452 C CA . CYS C 1 22 ? 17.067 47.836 7.661 1.000 62.890 56 CYS C CA 1
ATOM 2453 C C . CYS C 1 22 ? 18.491 48.236 7.282 1.000 71.890 56 CYS C C 1
ATOM 2454 O O . CYS C 1 22 ? 19.454 47.700 7.847 1.000 55.900 56 CYS C O 1
ATOM 2457 N N . SER C 1 23 ? 18.610 49.182 6.339 1.000 59.270 57 SER C N 1
ATOM 2458 C CA . SER C 1 23 ? 19.920 49.644 5.886 1.000 46.160 57 SER C CA 1
ATOM 2459 C C . SER C 1 23 ? 20.823 49.985 7.064 1.000 67.940 57 SER C C 1
ATOM 2460 O O . SER C 1 23 ? 22.030 49.707 7.041 1.000 70.300 57 SER C O 1
ATOM 2463 N N . ASP C 1 24 ? 20.252 50.577 8.114 1.000 62.800 58 ASP C N 1
ATOM 2464 C CA . ASP C 1 24 ? 21.019 50.907 9.307 1.000 59.980 58 ASP C CA 1
ATOM 2465 C C . ASP C 1 24 ? 21.219 49.716 10.230 1.000 56.830 58 ASP C C 1
ATOM 2466 O O . ASP C 1 24 ? 22.157 49.723 11.035 1.000 56.640 58 ASP C O 1
ATOM 2471 N N . ILE C 1 25 ? 20.355 48.707 10.139 1.000 56.390 59 ILE C N 1
ATOM 2472 C CA . ILE C 1 25 ? 20.501 47.509 10.960 1.000 49.900 59 ILE C CA 1
ATOM 2473 C C . ILE C 1 25 ? 21.812 46.796 10.638 1.000 42.040 59 ILE C C 1
ATOM 2474 O O . ILE C 1 25 ? 22.553 46.393 11.545 1.000 35.140 59 ILE C O 1
ATOM 2479 N N . TRP C 1 26 ? 22.128 46.655 9.344 1.000 35.690 60 TRP C N 1
ATOM 2480 C CA . TRP C 1 26 ? 23.357 45.981 8.920 1.000 49.040 60 TRP C CA 1
ATOM 2481 C C . TRP C 1 26 ? 24.622 46.717 9.345 1.000 46.970 60 TRP C C 1
ATOM 2482 O O . TRP C 1 26 ? 25.645 46.074 9.614 1.000 53.200 60 TRP C O 1
ATOM 2493 N N . ALA C 1 27 ? 24.578 48.043 9.439 1.000 44.120 61 ALA C N 1
ATOM 2494 C CA . ALA C 1 27 ? 25.780 48.779 9.790 1.000 51.910 61 ALA C CA 1
ATOM 2495 C C . ALA C 1 27 ? 26.058 48.802 11.292 1.000 46.350 61 ALA C C 1
ATOM 2496 O O . ALA C 1 27 ? 27.213 49.007 11.679 1.000 50.850 61 ALA C O 1
ATOM 2498 N N . LEU C 1 28 ? 25.051 48.564 12.136 1.000 42.220 62 LEU C N 1
ATOM 2499 C CA . LEU C 1 28 ? 25.232 48.695 13.581 1.000 52.890 62 LEU C CA 1
ATOM 2500 C C . LEU C 1 28 ? 26.263 47.707 14.120 1.000 40.570 62 LEU C C 1
ATOM 2501 O O . LEU C 1 28 ? 26.329 46.554 13.696 1.000 47.830 62 LEU C O 1
ATOM 2506 N N . GLN C 1 29 ? 27.071 48.181 15.063 1.000 46.620 63 GLN C N 1
ATOM 2507 C CA . GLN C 1 29 ? 28.026 47.372 15.802 1.000 43.720 63 GLN C CA 1
ATOM 2508 C C . GLN C 1 29 ? 28.057 47.880 17.235 1.000 50.370 63 GLN C C 1
ATOM 2509 O O . GLN C 1 29 ? 27.579 48.974 17.535 1.000 47.310 63 GLN C O 1
ATOM 2515 N N . GLY C 1 30 ? 28.634 47.074 18.117 1.000 49.470 64 GLY C N 1
ATOM 2516 C CA . GLY C 1 30 ? 28.779 47.424 19.513 1.000 46.600 64 GLY C CA 1
ATOM 2517 C C . GLY C 1 30 ? 28.209 46.355 20.425 1.000 51.580 64 GLY C C 1
ATOM 2518 O O . GLY C 1 30 ? 27.467 45.468 20.009 1.000 50.430 64 GLY C O 1
ATOM 2519 N N . LYS C 1 31 ? 28.566 46.486 21.711 1.000 45.300 65 LYS C N 1
ATOM 2520 C CA . LYS C 1 31 ? 28.201 45.477 22.702 1.000 58.270 65 LYS C CA 1
ATOM 2521 C C . LYS C 1 31 ? 26.703 45.459 22.972 1.000 47.800 65 LYS C C 1
ATOM 2522 O O . LYS C 1 31 ? 26.138 44.393 23.230 1.000 48.170 65 LYS C O 1
ATOM 2528 N N . SER C 1 32 ? 26.043 46.610 22.920 1.000 41.120 66 SER C N 1
ATOM 2529 C CA . SER C 1 32 ? 24.633 46.638 23.279 1.000 47.210 66 SER C CA 1
ATOM 2530 C C . SER C 1 32 ? 23.771 45.998 22.204 1.000 53.010 66 SER C C 1
ATOM 2531 O O . SER C 1 32 ? 22.652 45.572 22.490 1.000 49.010 66 SER C O 1
ATOM 2534 N N . THR C 1 33 ? 24.264 45.926 20.977 1.000 41.700 67 THR C N 1
ATOM 2535 C CA . THR C 1 33 ? 23.475 45.403 19.881 1.000 36.880 67 THR C CA 1
ATOM 2536 C C . THR C 1 33 ? 23.783 43.932 19.604 1.000 40.020 67 THR C C 1
ATOM 2537 O O . THR C 1 33 ? 22.852 43.142 19.394 1.000 36.770 67 THR C O 1
ATOM 2541 N N . GLU C 1 34 ? 25.047 43.516 19.745 1.000 31.590 68 GLU C N 1
ATOM 2542 C CA . GLU C 1 34 ? 25.419 42.125 19.507 1.000 34.580 68 GLU C CA 1
ATOM 2543 C C . GLU C 1 34 ? 24.896 41.165 20.578 1.000 37.160 68 GLU C C 1
ATOM 2544 O O . GLU C 1 34 ? 24.793 39.950 20.314 1.000 26.490 68 GLU C O 1
ATOM 2550 N N . THR C 1 35 ? 24.623 41.667 21.784 1.000 29.680 69 THR C N 1
ATOM 2551 C CA . THR C 1 35 ? 24.100 40.868 22.886 1.000 29.530 69 THR C CA 1
ATOM 2552 C C . THR C 1 35 ? 22.578 40.863 22.922 1.000 40.490 69 THR C C 1
ATOM 2553 O O . THR C 1 35 ? 21.991 40.284 23.845 1.000 37.290 69 THR C O 1
ATOM 2557 N N . ASN C 1 36 ? 21.928 41.537 21.978 1.000 28.560 70 ASN C N 1
ATOM 2558 C CA . ASN C 1 36 ? 20.493 41.701 22.027 1.000 28.460 70 ASN C CA 1
ATOM 2559 C C . ASN C 1 36 ? 19.838 40.778 21.009 1.000 26.410 70 ASN C C 1
ATOM 2560 O O . ASN C 1 36 ? 19.971 41.022 19.798 1.000 34.760 70 ASN C O 1
ATOM 2565 N N . PRO C 1 37 ? 19.132 39.715 21.431 1.000 34.340 71 PRO C N 1
ATOM 2566 C CA . PRO C 1 37 ? 18.530 38.793 20.441 1.000 31.770 71 PRO C CA 1
ATOM 2567 C C . PRO C 1 37 ? 17.540 39.481 19.531 1.000 37.470 71 PRO C C 1
ATOM 2568 O O . PRO C 1 37 ? 17.194 38.927 18.466 1.000 36.610 71 PRO C O 1
ATOM 2572 N N . LEU C 1 38 ? 17.066 40.671 19.927 1.000 34.000 72 LEU C N 1
ATOM 2573 C CA . LEU C 1 38 ? 16.191 41.466 19.074 1.000 29.590 72 LEU C CA 1
ATOM 2574 C C . LEU C 1 38 ? 16.933 42.003 17.859 1.000 25.410 72 LEU C C 1
ATOM 2575 O O . LEU C 1 38 ? 16.325 42.181 16.798 1.000 30.860 72 LEU C O 1
ATOM 2580 N N . TYR C 1 39 ? 18.225 42.286 17.996 1.000 25.500 73 TYR C N 1
ATOM 2581 C CA . TYR C 1 39 ? 18.990 42.773 16.857 1.000 31.070 73 TYR C CA 1
ATOM 2582 C C . TYR C 1 39 ? 19.088 41.688 15.783 1.000 26.860 73 TYR C C 1
ATOM 2583 O O . TYR C 1 39 ? 18.794 41.918 14.605 1.000 31.550 73 TYR C O 1
ATOM 2592 N N . TRP C 1 40 ? 19.459 40.484 16.190 1.000 26.730 74 TRP C N 1
ATOM 2593 C CA . TRP C 1 40 ? 19.681 39.423 15.225 1.000 32.320 74 TRP C CA 1
ATOM 2594 C C . TRP C 1 40 ? 18.385 38.961 14.599 1.000 30.780 74 TRP C C 1
ATOM 2595 O O . TRP C 1 40 ? 18.352 38.593 13.416 1.000 35.360 74 TRP C O 1
ATOM 2606 N N . LEU C 1 41 ? 17.313 38.971 15.373 1.000 30.190 75 LEU C N 1
ATOM 2607 C CA . LEU C 1 41 ? 16.002 38.662 14.826 1.000 25.090 75 LEU C CA 1
ATOM 2608 C C . LEU C 1 41 ? 15.625 39.654 13.736 1.000 33.820 75 LEU C C 1
ATOM 2609 O O . LEU C 1 41 ? 15.202 39.264 12.634 1.000 31.190 75 LEU C O 1
ATOM 2614 N N . ARG C 1 42 ? 15.769 40.948 14.033 1.000 33.020 76 ARG C N 1
ATOM 2615 C CA . ARG C 1 42 ? 15.530 41.971 13.022 1.000 39.110 76 ARG C CA 1
ATOM 2616 C C . ARG C 1 42 ? 16.454 41.798 11.819 1.000 33.020 76 ARG C C 1
ATOM 2617 O O . ARG C 1 42 ? 16.048 42.038 10.676 1.000 36.150 76 ARG C O 1
ATOM 2625 N N . ALA C 1 43 ? 17.702 41.390 12.054 1.000 40.890 77 ALA C N 1
ATOM 2626 C CA . ALA C 1 43 ? 18.618 41.144 10.943 1.000 30.790 77 ALA C CA 1
ATOM 2627 C C . ALA C 1 43 ? 18.132 39.986 10.086 1.000 38.480 77 ALA C C 1
ATOM 2628 O O . ALA C 1 43 ? 18.211 40.042 8.854 1.000 39.480 77 ALA C O 1
ATOM 2630 N N . MET C 1 44 ? 17.620 38.931 10.721 1.000 31.740 78 MET C N 1
ATOM 2631 C CA . MET C 1 44 ? 17.092 37.808 9.962 1.000 34.190 78 MET C CA 1
ATOM 2632 C C . MET C 1 44 ? 15.869 38.218 9.162 1.000 30.770 78 MET C C 1
ATOM 2633 O O . MET C 1 44 ? 15.733 37.853 7.993 1.000 35.550 78 MET C O 1
ATOM 2638 N N . ASP C 1 45 ? 14.992 39.003 9.759 1.000 42.210 79 ASP C N 1
ATOM 2639 C CA . ASP C 1 45 ? 13.800 39.441 9.043 1.000 41.840 79 ASP C CA 1
ATOM 2640 C C . ASP C 1 45 ? 14.156 40.311 7.839 1.000 43.200 79 ASP C C 1
ATOM 2641 O O . ASP C 1 45 ? 13.548 40.182 6.768 1.000 39.700 79 ASP C O 1
ATOM 2646 N N . CYS C 1 46 ? 15.134 41.211 7.998 1.000 39.210 80 CYS C N 1
ATOM 2647 C CA . CYS C 1 46 ? 15.519 42.082 6.890 1.000 40.110 80 CYS C CA 1
ATOM 2648 C C . CYS C 1 46 ? 16.113 41.279 5.748 1.000 44.070 80 CYS C C 1
ATOM 2649 O O . CYS C 1 46 ? 15.859 41.566 4.575 1.000 41.760 80 CYS C O 1
ATOM 2652 N N . ALA C 1 47 ? 16.927 40.279 6.069 1.000 45.030 81 ALA C N 1
ATOM 2653 C CA . ALA C 1 47 ? 17.487 39.457 5.011 1.000 49.730 81 ALA C CA 1
ATOM 2654 C C . ALA C 1 47 ? 16.371 38.801 4.218 1.000 44.690 81 ALA C C 1
ATOM 2655 O O . ALA C 1 47 ? 16.438 38.720 2.984 1.000 42.740 81 ALA C O 1
ATOM 2657 N N . ASP C 1 48 ? 15.308 38.384 4.907 1.000 42.790 82 ASP C N 1
ATOM 2658 C CA . ASP C 1 48 ? 14.187 37.732 4.233 1.000 51.950 82 ASP C CA 1
ATOM 2659 C C . ASP C 1 48 ? 13.534 38.631 3.189 1.000 44.290 82 ASP C C 1
ATOM 2660 O O . ASP C 1 48 ? 12.915 38.137 2.244 1.000 54.160 82 ASP C O 1
ATOM 2665 N N . ARG C 1 49 ? 13.624 39.941 3.355 1.000 42.860 83 ARG C N 1
ATOM 2666 C CA . ARG C 1 49 ? 13.018 40.841 2.386 1.000 39.840 83 ARG C CA 1
ATOM 2667 C C . ARG C 1 49 ? 13.858 40.983 1.125 1.000 49.370 83 ARG C C 1
ATOM 2668 O O . ARG C 1 49 ? 13.363 41.515 0.125 1.000 44.240 83 ARG C O 1
ATOM 2676 N N . LEU C 1 50 ? 15.119 40.553 1.158 1.000 32.640 84 LEU C N 1
ATOM 2677 C CA . LEU C 1 50 ? 15.997 40.763 0.024 1.000 34.730 84 LEU C CA 1
ATOM 2678 C C . LEU C 1 50 ? 15.715 39.742 -1.058 1.000 35.870 84 LEU C C 1
ATOM 2679 O O . LEU C 1 50 ? 15.321 38.607 -0.789 1.000 42.740 84 LEU C O 1
ATOM 2684 N N A MET C 1 51 ? 15.888 40.166 -2.306 0.480 36.710 85 MET C N 1
ATOM 2685 N N B MET C 1 51 ? 15.903 40.162 -2.292 0.520 34.670 85 MET C N 1
ATOM 2686 C CA A MET C 1 51 ? 15.992 39.199 -3.384 0.480 33.690 85 MET C CA 1
ATOM 2687 C CA B MET C 1 51 ? 15.967 39.197 -3.370 0.520 33.630 85 MET C CA 1
ATOM 2688 C C A MET C 1 51 ? 17.276 38.390 -3.206 0.480 35.050 85 MET C C 1
ATOM 2689 C C B MET C 1 51 ? 17.274 38.411 -3.263 0.520 34.950 85 MET C C 1
ATOM 2690 O O A MET C 1 51 ? 18.296 38.923 -2.759 0.480 39.030 85 MET C O 1
ATOM 2691 O O B MET C 1 51 ? 18.310 38.980 -2.899 0.520 38.920 85 MET C O 1
ATOM 2700 N N . PRO C 1 52 ? 17.259 37.108 -3.562 1.000 42.700 86 PRO C N 1
ATOM 2701 C CA . PRO C 1 52 ? 18.489 36.296 -3.441 1.000 37.630 86 PRO C CA 1
ATOM 2702 C C . PRO C 1 52 ? 19.772 36.959 -3.940 1.000 42.550 86 PRO C C 1
ATOM 2703 O O . PRO C 1 52 ? 20.805 36.871 -3.273 1.000 43.100 86 PRO C O 1
ATOM 2707 N N . ALA C 1 53 ? 19.709 37.624 -5.098 1.000 36.170 87 ALA C N 1
ATOM 2708 C CA . ALA C 1 53 ? 20.891 38.235 -5.699 1.000 37.210 87 ALA C CA 1
ATOM 2709 C C . ALA C 1 53 ? 21.488 39.330 -4.815 1.000 37.330 87 ALA C C 1
ATOM 2710 O O . ALA C 1 53 ? 22.710 39.426 -4.683 1.000 38.570 87 ALA C O 1
ATOM 2712 N N . GLN C 1 54 ? 20.638 40.199 -4.263 1.000 36.430 88 GLN C N 1
ATOM 2713 C CA . GLN C 1 54 ? 21.081 41.260 -3.364 1.000 33.000 88 GLN C CA 1
ATOM 2714 C C . GLN C 1 54 ? 21.624 40.677 -2.075 1.000 35.350 88 GLN C C 1
ATOM 2715 O O . GLN C 1 54 ? 22.581 41.205 -1.498 1.000 35.160 88 GLN C O 1
ATOM 2721 N N . SER C 1 55 ? 20.945 39.649 -1.562 1.000 31.940 89 SER C N 1
ATOM 2722 C CA . SER C 1 55 ? 21.421 38.913 -0.405 1.000 29.880 89 SER C CA 1
ATOM 2723 C C . SER C 1 55 ? 22.833 38.370 -0.610 1.000 27.290 89 SER C C 1
ATOM 2724 O O . SER C 1 55 ? 23.685 38.477 0.279 1.000 30.190 89 SER C O 1
ATOM 2727 N N . ARG C 1 56 ? 23.085 37.745 -1.762 1.000 28.410 90 ARG C N 1
ATOM 2728 C CA . ARG C 1 56 ? 24.418 37.211 -2.019 1.000 31.720 90 ARG C CA 1
ATOM 2729 C C . ARG C 1 56 ? 25.440 38.331 -2.043 1.000 37.930 90 ARG C C 1
ATOM 2730 O O . ARG C 1 56 ? 26.502 38.227 -1.419 1.000 34.560 90 ARG C O 1
ATOM 2738 N N . GLN C 1 57 ? 25.105 39.435 -2.727 1.000 33.800 91 GLN C N 1
ATOM 2739 C CA . GLN C 1 57 ? 26.055 40.523 -2.904 1.000 35.050 91 GLN C CA 1
ATOM 2740 C C . GLN C 1 57 ? 26.357 41.199 -1.575 1.000 39.830 91 GLN C C 1
ATOM 2741 O O . GLN C 1 57 ? 27.506 41.552 -1.298 1.000 35.010 91 GLN C O 1
ATOM 2747 N N . GLN C 1 58 ? 25.342 41.366 -0.732 1.000 33.710 92 GLN C N 1
ATOM 2748 C CA . GLN C 1 58 ? 25.538 42.104 0.509 1.000 33.840 92 GLN C CA 1
ATOM 2749 C C . GLN C 1 58 ? 26.293 41.276 1.536 1.000 37.700 92 GLN C C 1
ATOM 2750 O O . GLN C 1 58 ? 26.906 41.838 2.448 1.000 30.770 92 GLN C O 1
ATOM 2756 N N . ALA C 1 59 ? 26.224 39.938 1.423 1.000 35.370 93 ALA C N 1
ATOM 2757 C CA . ALA C 1 59 ? 26.980 39.075 2.322 1.000 32.330 93 ALA C CA 1
ATOM 2758 C C . ALA C 1 59 ? 28.472 39.307 2.177 1.000 35.870 93 ALA C C 1
ATOM 2759 O O . ALA C 1 59 ? 29.222 39.073 3.132 1.000 33.320 93 ALA C O 1
ATOM 2761 N N . ARG C 1 60 ? 28.906 39.794 0.994 1.000 36.080 94 ARG C N 1
ATOM 2762 C CA . ARG C 1 60 ? 30.312 39.973 0.645 1.000 34.560 94 ARG C CA 1
ATOM 2763 C C . ARG C 1 60 ? 31.006 41.013 1.513 1.000 29.940 94 ARG C C 1
ATOM 2764 O O . ARG C 1 60 ? 32.246 41.040 1.570 1.000 34.460 94 ARG C O 1
ATOM 2772 N N . GLN C 1 61 ? 30.246 41.866 2.184 1.000 35.710 95 GLN C N 1
ATOM 2773 C CA . GLN C 1 61 ? 30.846 42.903 3.014 1.000 37.330 95 GLN C CA 1
ATOM 2774 C C . GLN C 1 61 ? 31.224 42.412 4.408 1.000 45.230 95 GLN C C 1
ATOM 2775 O O . GLN C 1 61 ? 32.029 43.068 5.077 1.000 50.620 95 GLN C O 1
ATOM 2781 N N . TYR C 1 62 ? 30.678 41.287 4.865 1.000 35.380 96 TYR C N 1
ATOM 2782 C CA . TYR C 1 62 ? 30.891 40.827 6.240 1.000 35.840 96 TYR C CA 1
ATOM 2783 C C . TYR C 1 62 ? 31.873 39.662 6.228 1.000 34.180 96 TYR C C 1
ATOM 2784 O O . TYR C 1 62 ? 31.538 38.520 6.492 1.000 39.990 96 TYR C O 1
ATOM 2793 N N . ASP C 1 63 ? 33.131 40.002 5.915 1.000 50.820 97 ASP C N 1
ATOM 2794 C CA . ASP C 1 63 ? 34.212 39.040 5.764 1.000 34.210 97 ASP C CA 1
ATOM 2795 C C . ASP C 1 63 ? 35.442 39.427 6.581 1.000 41.120 97 ASP C C 1
ATOM 2796 O O . ASP C 1 63 ? 36.558 39.050 6.216 1.000 44.010 97 ASP C O 1
ATOM 2801 N N . ASP C 1 64 ? 35.285 40.179 7.675 1.000 45.530 98 ASP C N 1
ATOM 2802 C CA . ASP C 1 64 ? 36.467 40.489 8.472 1.000 35.720 98 ASP C CA 1
ATOM 2803 C C . ASP C 1 64 ? 36.816 39.371 9.481 1.000 45.270 98 ASP C C 1
ATOM 2804 O O . ASP C 1 64 ? 37.715 39.565 10.304 1.000 39.670 98 ASP C O 1
ATOM 2809 N N . GLY C 1 65 ? 36.152 38.208 9.404 1.000 35.320 99 GLY C N 1
ATOM 2810 C CA . GLY C 1 65 ? 36.438 37.039 10.227 1.000 28.290 99 GLY C CA 1
ATOM 2811 C C . GLY C 1 65 ? 36.161 37.166 11.715 1.000 37.950 99 GLY C C 1
ATOM 2812 O O . GLY C 1 65 ? 36.484 36.238 12.464 1.000 49.420 99 GLY C O 1
ATOM 2813 N N . SER C 1 66 ? 35.608 38.285 12.176 1.000 36.310 100 SER C N 1
ATOM 2814 C CA . SER C 1 66 ? 35.016 38.357 13.503 1.000 40.120 100 SER C CA 1
ATOM 2815 C C . SER C 1 66 ? 33.678 37.624 13.522 1.000 40.910 100 SER C C 1
ATOM 2816 O O . SER C 1 66 ? 33.027 37.422 12.488 1.000 37.390 100 SER C O 1
ATOM 2819 N N . TRP C 1 67 ? 33.261 37.227 14.727 1.000 39.000 101 TRP C N 1
ATOM 2820 C CA . TRP C 1 67 ? 32.059 36.412 14.841 1.000 38.110 101 TRP C CA 1
ATOM 2821 C C . TRP C 1 67 ? 30.807 37.228 14.520 1.000 42.340 101 TRP C C 1
ATOM 2822 O O . TRP C 1 67 ? 29.821 36.680 14.006 1.000 35.740 101 TRP C O 1
ATOM 2833 N N . GLN C 1 68 ? 30.836 38.533 14.788 1.000 30.640 102 GLN C N 1
ATOM 2834 C CA . GLN C 1 68 ? 29.726 39.384 14.374 1.000 32.130 102 GLN C CA 1
ATOM 2835 C C . GLN C 1 68 ? 29.571 39.374 12.853 1.000 31.630 102 GLN C C 1
ATOM 2836 O O . GLN C 1 68 ? 28.471 39.170 12.331 1.000 34.930 102 GLN C O 1
ATOM 2842 N N . ASN C 1 69 ? 30.675 39.565 12.127 1.000 28.410 103 ASN C N 1
ATOM 2843 C CA . ASN C 1 69 ? 30.649 39.561 10.661 1.000 35.590 103 ASN C CA 1
ATOM 2844 C C . ASN C 1 69 ? 30.311 38.203 10.081 1.000 28.990 103 ASN C C 1
ATOM 2845 O O . ASN C 1 69 ? 29.667 38.136 9.032 1.000 25.900 103 ASN C O 1
ATOM 2850 N N . THR C 1 70 ? 30.757 37.116 10.724 1.000 30.050 104 THR C N 1
ATOM 2851 C CA . THR C 1 70 ? 30.425 35.779 10.241 1.000 26.730 104 THR C CA 1
ATOM 2852 C C . THR C 1 70 ? 28.937 35.471 10.422 1.000 31.620 104 THR C C 1
ATOM 2853 O O . THR C 1 70 ? 28.286 34.909 9.525 1.000 32.160 104 THR C O 1
ATOM 2857 N N . PHE C 1 71 ? 28.370 35.864 11.557 1.000 35.790 105 PHE C N 1
ATOM 2858 C CA . PHE C 1 71 ? 26.942 35.662 11.768 1.000 32.820 105 PHE C CA 1
ATOM 2859 C C . PHE C 1 71 ? 26.119 36.471 10.761 1.000 35.560 105 PHE C C 1
ATOM 2860 O O . PHE C 1 71 ? 25.280 35.908 10.044 1.000 40.020 105 PHE C O 1
ATOM 2868 N N . LYS C 1 72 ? 26.389 37.783 10.650 1.000 27.030 106 LYS C N 1
ATOM 2869 C CA . LYS C 1 72 ? 25.742 38.632 9.649 1.000 28.300 106 LYS C CA 1
ATOM 2870 C C . LYS C 1 72 ? 25.860 38.068 8.232 1.000 30.360 106 LYS C C 1
ATOM 2871 O O . LYS C 1 72 ? 24.905 38.121 7.448 1.000 33.250 106 LYS C O 1
ATOM 2877 N N . GLN C 1 73 ? 27.043 37.588 7.862 1.000 29.390 107 GLN C N 1
ATOM 2878 C CA . GLN C 1 73 ? 27.216 37.018 6.525 1.000 28.870 107 GLN C CA 1
ATOM 2879 C C . GLN C 1 73 ? 26.421 35.737 6.357 1.000 32.050 107 GLN C C 1
ATOM 2880 O O . GLN C 1 73 ? 25.821 35.514 5.301 1.000 33.280 107 GLN C O 1
ATOM 2886 N N . GLY C 1 74 ? 26.436 34.864 7.370 1.000 29.820 108 GLY C N 1
ATOM 2887 C CA . GLY C 1 74 ? 25.696 33.622 7.252 1.000 23.800 108 GLY C CA 1
ATOM 2888 C C . GLY C 1 74 ? 24.210 33.872 7.101 1.000 20.520 108 GLY C C 1
ATOM 2889 O O . GLY C 1 74 ? 23.535 33.220 6.302 1.000 27.530 108 GLY C O 1
ATOM 2890 N N . ILE C 1 75 ? 23.704 34.864 7.820 1.000 23.450 109 ILE C N 1
ATOM 2891 C CA . ILE C 1 75 ? 22.295 35.219 7.754 1.000 31.540 109 ILE C CA 1
ATOM 2892 C C . ILE C 1 75 ? 21.932 35.663 6.340 1.000 32.710 109 ILE C C 1
ATOM 2893 O O . ILE C 1 75 ? 20.850 35.355 5.830 1.000 32.430 109 ILE C O 1
ATOM 2898 N N . LEU C 1 76 ? 22.837 36.369 5.678 1.000 34.220 110 LEU C N 1
ATOM 2899 C CA . LEU C 1 76 ? 22.514 36.876 4.355 1.000 33.220 110 LEU C CA 1
ATOM 2900 C C . LEU C 1 76 ? 22.704 35.790 3.295 1.000 36.130 110 LEU C C 1
ATOM 2901 O O . LEU C 1 76 ? 21.885 35.650 2.377 1.000 32.340 110 LEU C O 1
ATOM 2906 N N . LEU C 1 77 ? 23.750 34.985 3.441 1.000 33.140 111 LEU C N 1
ATOM 2907 C CA . LEU C 1 77 ? 23.996 33.903 2.498 1.000 34.290 111 LEU C CA 1
ATOM 2908 C C . LEU C 1 77 ? 22.910 32.838 2.589 1.000 43.900 111 LEU C C 1
ATOM 2909 O O . LEU C 1 77 ? 22.433 32.352 1.558 1.000 43.400 111 LEU C O 1
ATOM 2914 N N . ALA C 1 78 ? 22.468 32.502 3.813 1.000 35.540 112 ALA C N 1
ATOM 2915 C CA . ALA C 1 78 ? 21.334 31.592 4.007 1.000 35.740 112 ALA C CA 1
ATOM 2916 C C . ALA C 1 78 ? 20.103 31.974 3.206 1.000 45.090 112 ALA C C 1
ATOM 2917 O O . ALA C 1 78 ? 19.218 31.129 3.021 1.000 53.940 112 ALA C O 1
ATOM 2919 N N . ASP C 1 79 ? 20.006 33.212 2.737 1.000 35.240 113 ASP C N 1
ATOM 2920 C CA . ASP C 1 79 ? 18.887 33.601 1.888 1.000 47.460 113 ASP C CA 1
ATOM 2921 C C . ASP C 1 79 ? 19.244 33.657 0.408 1.000 46.290 113 ASP C C 1
ATOM 2922 O O . ASP C 1 79 ? 18.415 34.093 -0.391 1.000 38.920 113 ASP C O 1
ATOM 2927 N N . ALA C 1 80 ? 20.460 33.270 0.027 1.000 40.040 114 ALA C N 1
ATOM 2928 C CA . ALA C 1 80 ? 21.010 33.621 -1.273 1.000 35.790 114 ALA C CA 1
ATOM 2929 C C . ALA C 1 80 ? 20.998 32.479 -2.286 1.000 45.760 114 ALA C C 1
ATOM 2930 O O . ALA C 1 80 ? 21.608 32.622 -3.348 1.000 47.110 114 ALA C O 1
ATOM 2932 N N . LYS C 1 81 ? 20.363 31.348 -1.983 1.000 36.850 115 LYS C N 1
ATOM 2933 C CA . LYS C 1 81 ? 20.230 30.243 -2.945 1.000 50.360 115 LYS C CA 1
ATOM 2934 C C . LYS C 1 81 ? 21.594 29.677 -3.303 1.000 45.070 115 LYS C C 1
ATOM 2935 O O . LYS C 1 81 ? 21.965 29.589 -4.470 1.000 54.620 115 LYS C O 1
ATOM 2941 N N . ILE C 1 82 ? 22.355 29.319 -2.276 1.000 44.150 116 ILE C N 1
ATOM 2942 C CA . ILE C 1 82 ? 23.713 28.826 -2.445 1.000 34.580 116 ILE C CA 1
ATOM 2943 C C . ILE C 1 82 ? 23.686 27.343 -2.794 1.000 39.320 116 ILE C C 1
ATOM 2944 O O . ILE C 1 82 ? 22.628 26.706 -2.745 1.000 46.610 116 ILE C O 1
ATOM 2949 N N . THR C 1 83 ? 24.837 26.794 -3.173 1.000 45.150 117 THR C N 1
ATOM 2950 C CA . THR C 1 83 ? 24.958 25.388 -3.509 1.000 40.110 117 THR C CA 1
ATOM 2951 C C . THR C 1 83 ? 25.184 24.569 -2.238 1.000 42.210 117 THR C C 1
ATOM 2952 O O . THR C 1 83 ? 25.570 25.118 -1.202 1.000 32.210 117 THR C O 1
ATOM 2956 N N . PRO C 1 84 ? 24.980 23.245 -2.298 1.000 39.760 118 PRO C N 1
ATOM 2957 C CA . PRO C 1 84 ? 25.210 22.434 -1.092 1.000 31.630 118 PRO C CA 1
ATOM 2958 C C . PRO C 1 84 ? 26.610 22.566 -0.534 1.000 39.280 118 PRO C C 1
ATOM 2959 O O . PRO C 1 84 ? 26.790 22.443 0.686 1.000 35.540 118 PRO C O 1
ATOM 2963 N N . TYR C 1 85 ? 27.606 22.856 -1.375 1.000 44.260 119 TYR C N 1
ATOM 2964 C CA . TYR C 1 85 ? 28.967 23.024 -0.871 1.000 42.480 119 TYR C CA 1
ATOM 2965 C C . TYR C 1 85 ? 29.152 24.377 -0.208 1.000 37.150 119 TYR C C 1
ATOM 2966 O O . TYR C 1 85 ? 29.906 24.508 0.762 1.000 36.650 119 TYR C O 1
ATOM 2975 N N . GLU C 1 86 ? 28.494 25.400 -0.734 1.000 32.820 120 GLU C N 1
ATOM 2976 C CA . GLU C 1 86 ? 28.514 26.658 -0.027 1.000 39.140 120 GLU C CA 1
ATOM 2977 C C . GLU C 1 86 ? 27.790 26.529 1.309 1.000 40.910 120 GLU C C 1
ATOM 2978 O O . GLU C 1 86 ? 28.252 27.098 2.303 1.000 39.360 120 GLU C O 1
ATOM 2984 N N . ARG C 1 87 ? 26.724 25.712 1.375 1.000 27.460 121 ARG C N 1
ATOM 2985 C CA . ARG C 1 87 ? 26.027 25.530 2.650 1.000 32.070 121 ARG C CA 1
ATOM 2986 C C . ARG C 1 87 ? 26.850 24.716 3.636 1.000 31.940 121 ARG C C 1
ATOM 2987 O O . ARG C 1 87 ? 26.901 25.052 4.826 1.000 32.950 121 ARG C O 1
ATOM 2995 N N . ARG C 1 88 ? 27.500 23.646 3.159 1.000 29.910 122 ARG C N 1
ATOM 2996 C CA . ARG C 1 88 ? 28.414 22.863 3.998 1.000 36.980 122 ARG C CA 1
ATOM 2997 C C . ARG C 1 88 ? 29.437 23.753 4.691 1.000 36.180 122 ARG C C 1
ATOM 2998 O O . ARG C 1 88 ? 29.647 23.629 5.902 1.000 34.320 122 ARG C O 1
ATOM 3006 N N . GLN C 1 89 ? 30.046 24.697 3.943 1.000 39.600 123 GLN C N 1
ATOM 3007 C CA . GLN C 1 89 ? 31.055 25.593 4.523 1.000 41.140 123 GLN C CA 1
ATOM 3008 C C . GLN C 1 89 ? 30.428 26.625 5.445 1.000 45.260 123 GLN C C 1
ATOM 3009 O O . GLN C 1 89 ? 30.990 26.934 6.511 1.000 38.700 123 GLN C O 1
ATOM 3015 N N . LEU C 1 90 ? 29.271 27.177 5.052 1.000 35.380 124 LEU C N 1
ATOM 3016 C CA . LEU C 1 90 ? 28.547 28.073 5.941 1.000 28.570 124 LEU 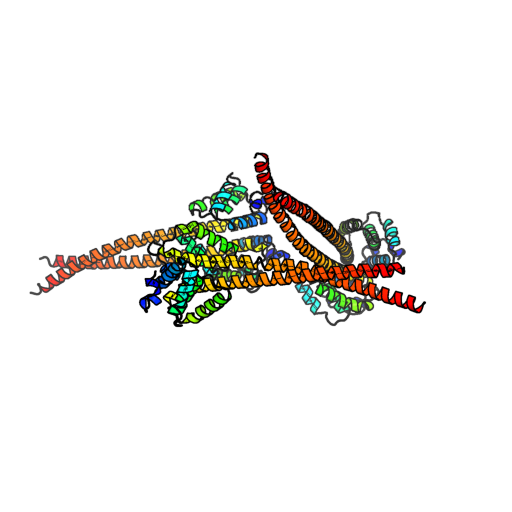C CA 1
ATOM 3017 C C . LEU C 1 90 ? 28.324 27.430 7.315 1.000 27.090 124 LEU C C 1
ATOM 3018 O O . LEU C 1 90 ? 28.718 27.985 8.351 1.000 33.240 124 LEU C O 1
ATOM 3023 N N . VAL C 1 91 ? 27.704 26.241 7.337 1.000 28.050 125 VAL C N 1
ATOM 3024 C CA . VAL C 1 91 ? 27.391 25.568 8.601 1.000 29.850 125 VAL C CA 1
ATOM 3025 C C . VAL C 1 91 ? 28.672 25.348 9.426 1.000 27.550 125 VAL C C 1
ATOM 3026 O O . VAL C 1 91 ? 28.708 25.653 10.623 1.000 33.530 125 VAL C O 1
ATOM 3030 N N . ALA C 1 92 ? 29.758 24.890 8.790 1.000 33.440 126 ALA C N 1
ATOM 3031 C CA . ALA C 1 92 ? 31.036 24.755 9.508 1.000 29.380 126 ALA C CA 1
ATOM 3032 C C . ALA C 1 92 ? 31.491 26.079 10.119 1.000 30.030 126 ALA C C 1
ATOM 3033 O O . ALA C 1 92 ? 31.971 26.116 11.259 1.000 24.680 126 ALA C O 1
ATOM 3035 N N . ARG C 1 93 ? 31.392 27.175 9.367 1.000 26.200 127 ARG C N 1
ATOM 3036 C CA . ARG C 1 93 ? 31.768 28.463 9.952 1.000 33.950 127 ARG C CA 1
ATOM 3037 C C . ARG C 1 93 ? 30.870 28.815 11.140 1.000 32.810 127 ARG C C 1
ATOM 3038 O O . ARG C 1 93 ? 31.345 29.342 12.154 1.000 36.630 127 ARG C O 1
ATOM 3046 N N . ILE C 1 94 ? 29.568 28.538 11.020 1.000 38.980 128 ILE C N 1
ATOM 3047 C CA . ILE C 1 94 ? 28.608 28.910 12.056 1.000 34.410 128 ILE C CA 1
ATOM 3048 C C . ILE C 1 94 ? 28.851 28.096 13.309 1.000 36.780 128 ILE C C 1
ATOM 3049 O O . ILE C 1 94 ? 28.810 28.626 14.428 1.000 37.010 128 ILE C O 1
ATOM 3054 N N . GLU C 1 95 ? 29.089 26.790 13.148 1.000 32.080 129 GLU C N 1
ATOM 3055 C CA . GLU C 1 95 ? 29.404 25.974 14.309 1.000 41.930 129 GLU C CA 1
ATOM 3056 C C . GLU C 1 95 ? 30.703 26.410 14.963 1.000 40.830 129 GLU C C 1
ATOM 3057 O O . GLU C 1 95 ? 30.831 26.294 16.185 1.000 38.380 129 GLU C O 1
ATOM 3063 N N . ALA C 1 96 ? 31.655 26.970 14.193 1.000 29.450 130 ALA C N 1
ATOM 3064 C CA . ALA C 1 96 ? 32.906 27.394 14.819 1.000 34.890 130 ALA C CA 1
ATOM 3065 C C . ALA C 1 96 ? 32.664 28.457 15.883 1.000 43.070 130 ALA C C 1
ATOM 3066 O O . ALA C 1 96 ? 33.431 28.549 16.849 1.000 38.990 130 ALA C O 1
ATOM 3068 N N . LEU C 1 97 ? 31.586 29.235 15.737 1.000 42.960 131 LEU C N 1
ATOM 3069 C CA . LEU C 1 97 ? 31.324 30.460 16.493 1.000 44.370 131 LEU C CA 1
ATOM 3070 C C . LEU C 1 97 ? 30.775 30.220 17.892 1.000 37.200 131 LEU C C 1
ATOM 3071 O O . LEU C 1 97 ? 30.715 31.171 18.684 1.000 37.240 131 LEU C O 1
ATOM 3076 N N . SER C 1 98 ? 30.334 28.992 18.186 1.000 36.680 132 SER C N 1
ATOM 3077 C CA . SER C 1 98 ? 29.404 28.762 19.285 1.000 46.340 132 SER C CA 1
ATOM 3078 C C . SER C 1 98 ? 29.882 29.377 20.594 1.000 44.700 132 SER C C 1
ATOM 3079 O O . SER C 1 98 ? 29.063 29.882 21.364 1.000 45.160 132 SER C O 1
ATOM 3082 N N . THR C 1 99 ? 31.200 29.335 20.873 1.000 42.850 133 THR C N 1
ATOM 3083 C CA . THR C 1 99 ? 31.691 29.806 22.168 1.000 38.740 133 THR C CA 1
ATOM 3084 C C . THR C 1 99 ? 31.687 31.313 22.276 1.000 39.740 133 THR C C 1
ATOM 3085 O O . THR C 1 99 ? 31.891 31.836 23.370 1.000 33.060 133 THR C O 1
ATOM 3089 N N . GLU C 1 100 ? 31.507 32.031 21.181 1.000 37.400 134 GLU C N 1
ATOM 3090 C CA . GLU C 1 100 ? 31.483 33.480 21.260 1.000 30.790 134 GLU C CA 1
ATOM 3091 C C . GLU C 1 100 ? 30.085 34.052 21.108 1.000 27.330 134 GLU C C 1
ATOM 3092 O O . GLU C 1 100 ? 29.935 35.270 21.020 1.000 32.260 134 GLU C O 1
ATOM 3098 N N . ILE C 1 101 ? 29.058 33.214 21.032 1.000 35.530 135 ILE C N 1
ATOM 3099 C CA . ILE C 1 101 ? 27.701 33.735 20.936 1.000 37.500 135 ILE C CA 1
ATOM 3100 C C . ILE C 1 101 ? 27.262 34.106 22.351 1.000 44.380 135 ILE C C 1
ATOM 3101 O O . ILE C 1 101 ? 27.278 33.241 23.241 1.000 36.410 135 ILE C O 1
ATOM 3106 N N . PRO C 1 102 ? 26.860 35.357 22.606 1.000 34.060 136 PRO C N 1
ATOM 3107 C CA . PRO C 1 102 ? 26.513 35.752 23.971 1.000 33.840 136 PRO C CA 1
ATOM 3108 C C . PRO C 1 102 ? 25.358 34.903 24.461 1.000 41.810 136 PRO C C 1
ATOM 3109 O O . PRO C 1 102 ? 24.544 34.413 23.672 1.000 41.160 136 PRO C O 1
ATOM 3113 N N . ALA C 1 103 ? 25.322 34.690 25.773 1.000 39.580 137 ALA C N 1
ATOM 3114 C CA . ALA C 1 103 ? 24.400 33.695 26.312 1.000 42.740 137 ALA C CA 1
ATOM 3115 C C . ALA C 1 103 ? 22.957 34.010 25.925 1.000 42.750 137 ALA C C 1
ATOM 3116 O O . ALA C 1 103 ? 22.203 33.110 25.546 1.000 38.640 137 ALA C O 1
ATOM 3118 N N . GLN C 1 104 ? 22.564 35.290 25.980 1.000 37.360 138 GLN C N 1
ATOM 3119 C CA . GLN C 1 104 ? 21.205 35.684 25.601 1.000 38.420 138 GLN C CA 1
ATOM 3120 C C . GLN C 1 104 ? 20.894 35.385 24.140 1.000 43.760 138 GLN C C 1
ATOM 3121 O O . GLN C 1 104 ? 19.729 35.161 23.779 1.000 46.010 138 GLN C O 1
ATOM 3127 N N . VAL C 1 105 ? 21.897 35.456 23.268 1.000 36.520 139 VAL C N 1
ATOM 3128 C CA . VAL C 1 105 ? 21.636 35.232 21.857 1.000 29.780 139 VAL C CA 1
ATOM 3129 C C . VAL C 1 105 ? 21.614 33.743 21.523 1.000 37.610 139 VAL C C 1
ATOM 3130 O O . VAL C 1 105 ? 21.047 33.361 20.486 1.000 35.230 139 VAL C O 1
ATOM 3134 N N . ARG C 1 106 ? 22.169 32.887 22.393 1.000 31.140 140 ARG C N 1
ATOM 3135 C CA . ARG C 1 106 ? 22.414 31.491 22.013 1.000 33.270 140 ARG C CA 1
ATOM 3136 C C . ARG C 1 106 ? 21.148 30.706 21.636 1.000 34.960 140 ARG C C 1
ATOM 3137 O O . ARG C 1 106 ? 21.203 29.939 20.656 1.000 35.610 140 ARG C O 1
ATOM 3145 N N . PRO C 1 107 ? 20.020 30.818 22.344 1.000 30.470 141 PRO C N 1
ATOM 3146 C CA . PRO C 1 107 ? 18.769 30.187 21.861 1.000 30.050 141 PRO C CA 1
ATOM 3147 C C . PRO C 1 107 ? 18.444 30.478 20.403 1.000 31.450 141 PRO C C 1
ATOM 3148 O O . PRO C 1 107 ? 18.104 29.569 19.639 1.000 35.830 141 PRO C O 1
ATOM 3152 N N . LEU C 1 108 ? 18.503 31.755 20.026 1.000 31.520 142 LEU C N 1
ATOM 3153 C CA . LEU C 1 108 ? 18.208 32.184 18.669 1.000 32.270 142 LEU C CA 1
ATOM 3154 C C . LEU C 1 108 ? 19.260 31.659 17.710 1.000 32.560 142 LEU C C 1
ATOM 3155 O O . LEU C 1 108 ? 18.935 31.119 16.644 1.000 37.400 142 LEU C O 1
ATOM 3160 N N . TYR C 1 109 ? 20.529 31.798 18.090 1.000 31.850 143 TYR C N 1
ATOM 3161 C CA . TYR C 1 109 ? 21.620 31.283 17.277 1.000 27.480 143 TYR C CA 1
ATOM 3162 C C . TYR C 1 109 ? 21.447 29.788 17.036 1.000 36.890 143 TYR C C 1
ATOM 3163 O O . TYR C 1 109 ? 21.531 29.322 15.889 1.000 26.800 143 TYR C O 1
ATOM 3172 N N . GLN C 1 110 ? 21.129 29.029 18.099 1.000 28.140 144 GLN C N 1
ATOM 3173 C CA . GLN C 1 110 ? 20.968 27.586 17.944 1.000 31.410 144 GLN C CA 1
ATOM 3174 C C . GLN C 1 110 ? 19.813 27.261 17.000 1.000 29.420 144 GLN C C 1
ATOM 3175 O O . GLN C 1 110 ? 19.943 26.396 16.126 1.000 35.150 144 GLN C O 1
ATOM 3181 N N . LEU C 1 111 ? 18.677 27.949 17.156 1.000 29.810 145 LEU C N 1
ATOM 3182 C CA . LEU C 1 111 ? 17.528 27.682 16.299 1.000 27.120 145 LEU C CA 1
ATOM 3183 C C . LEU C 1 111 ? 17.844 28.005 14.834 1.000 32.950 145 LEU C C 1
ATOM 3184 O O . LEU C 1 111 ? 17.408 27.301 13.916 1.000 30.270 145 LEU C O 1
ATOM 3189 N N . TRP C 1 112 ? 18.594 29.078 14.594 1.000 36.730 146 TRP C N 1
ATOM 3190 C CA . TRP C 1 112 ? 18.927 29.447 13.221 1.000 35.490 146 TRP C CA 1
ATOM 3191 C C . TRP C 1 112 ? 19.973 28.506 12.631 1.000 32.520 146 TRP C C 1
ATOM 3192 O O . TRP C 1 112 ? 19.983 28.262 11.420 1.000 32.560 146 TRP C O 1
ATOM 3203 N N . ARG C 1 113 ? 20.875 28.000 13.462 1.000 25.710 147 ARG C N 1
ATOM 3204 C CA . ARG C 1 113 ? 21.914 27.098 12.966 1.000 36.310 147 ARG C CA 1
ATOM 3205 C C . ARG C 1 113 ? 21.313 25.750 12.567 1.000 31.710 147 ARG C C 1
ATOM 3206 O O . ARG C 1 113 ? 21.663 25.196 11.525 1.000 34.410 147 ARG C O 1
ATOM 3214 N N . ASP C 1 114 ? 20.372 25.240 13.372 1.000 28.710 148 ASP C N 1
ATOM 3215 C CA . ASP C 1 114 ? 19.635 24.033 13.016 1.000 29.350 148 ASP C CA 1
ATOM 3216 C C . ASP C 1 114 ? 18.930 24.186 11.675 1.000 33.470 148 ASP C C 1
ATOM 3217 O O . ASP C 1 114 ? 18.968 23.269 10.840 1.000 34.470 148 ASP C O 1
ATOM 3222 N N . GLY C 1 115 ? 18.257 25.322 11.458 1.000 25.650 149 GLY C N 1
ATOM 3223 C CA . GLY C 1 115 ? 17.655 25.554 10.152 1.000 31.090 149 GLY C CA 1
ATOM 3224 C C . GLY C 1 115 ? 18.630 25.289 9.016 1.000 36.070 149 GLY C C 1
ATOM 3225 O O . GLY C 1 115 ? 18.284 24.647 8.024 1.000 34.140 149 GLY C O 1
ATOM 3226 N N . GLN C 1 116 ? 19.883 25.737 9.174 1.000 34.260 150 GLN C N 1
ATOM 3227 C CA . GLN C 1 116 ? 20.886 25.592 8.121 1.000 37.830 150 GLN C CA 1
ATOM 3228 C C . GLN C 1 116 ? 21.421 24.165 8.015 1.000 29.620 150 GLN C C 1
ATOM 3229 O O . GLN C 1 116 ? 21.567 23.642 6.900 1.000 26.570 150 GLN C O 1
ATOM 3235 N N . ALA C 1 117 ? 21.673 23.512 9.162 1.000 22.950 151 ALA C N 1
ATOM 3236 C CA . ALA C 1 117 ? 22.111 22.116 9.154 1.000 25.450 151 ALA C CA 1
ATOM 3237 C C . ALA C 1 117 ? 21.045 21.199 8.574 1.000 28.420 151 ALA C C 1
ATOM 3238 O O . ALA C 1 117 ? 21.362 20.240 7.866 1.000 32.360 151 ALA C O 1
ATOM 3240 N N . LEU C 1 118 ? 19.771 21.467 8.877 1.000 29.060 152 LEU C N 1
ATOM 3241 C CA . LEU C 1 118 ? 18.694 20.644 8.338 1.000 31.050 152 LEU C CA 1
ATOM 3242 C C . LEU C 1 118 ? 18.615 20.793 6.825 1.000 30.000 152 LEU C C 1
ATOM 3243 O O . LEU C 1 118 ? 18.427 19.805 6.106 1.000 35.950 152 LEU C O 1
ATOM 3248 N N . GLN C 1 119 ? 18.745 22.023 6.324 1.000 31.480 153 GLN C N 1
ATOM 3249 C CA . GLN C 1 119 ? 18.794 22.210 4.875 1.000 36.070 153 GLN C CA 1
ATOM 3250 C C . GLN C 1 119 ? 19.948 21.425 4.276 1.000 32.700 153 GLN C C 1
ATOM 3251 O O . GLN C 1 119 ? 19.852 20.940 3.146 1.000 38.000 153 GLN C O 1
ATOM 3257 N N . LEU C 1 120 ? 21.038 21.292 5.029 1.000 31.560 154 LEU C N 1
ATOM 3258 C CA . LEU C 1 120 ? 22.234 20.617 4.551 1.000 34.310 154 LEU C CA 1
ATOM 3259 C C . LEU C 1 120 ? 22.045 19.099 4.514 1.000 28.710 154 LEU C C 1
ATOM 3260 O O . LEU C 1 120 ? 22.334 18.468 3.489 1.000 32.550 154 LEU C O 1
ATOM 3265 N N . GLN C 1 121 ? 21.513 18.510 5.595 1.000 25.790 155 GLN C N 1
ATOM 3266 C CA . GLN C 1 121 ? 21.051 17.114 5.553 1.000 36.690 155 GLN C CA 1
ATOM 3267 C C . GLN C 1 121 ? 20.162 16.842 4.343 1.000 38.570 155 GLN C C 1
ATOM 3268 O O . GLN C 1 121 ? 20.349 15.843 3.637 1.000 39.820 155 GLN C O 1
ATOM 3274 N N . LEU C 1 122 ? 19.150 17.693 4.121 1.000 30.940 156 LEU C N 1
ATOM 3275 C CA . LEU C 1 122 ? 18.198 17.451 3.029 1.000 32.100 156 LEU C CA 1
ATOM 3276 C C . LEU C 1 122 ? 18.911 17.380 1.682 1.000 31.580 156 LEU C C 1
ATOM 3277 O O . LEU C 1 122 ? 18.702 16.441 0.903 1.000 28.670 156 LEU C O 1
ATOM 3282 N N . ALA C 1 123 ? 19.788 18.353 1.398 1.000 33.750 157 ALA C N 1
ATOM 3283 C CA . ALA C 1 123 ? 20.541 18.293 0.146 1.000 36.360 157 ALA C CA 1
ATOM 3284 C C . ALA C 1 123 ? 21.434 17.053 0.094 1.000 41.130 157 ALA C C 1
ATOM 3285 O O . ALA C 1 123 ? 21.624 16.478 -0.985 1.000 39.750 157 ALA C O 1
ATOM 3287 N N . GLU C 1 124 ? 21.963 16.619 1.249 1.000 36.070 158 GLU C N 1
ATOM 3288 C CA . GLU C 1 124 ? 22.778 15.407 1.298 1.000 39.830 158 GLU C CA 1
ATOM 3289 C C . GLU C 1 124 ? 21.924 14.169 1.076 1.000 40.030 158 GLU C C 1
ATOM 3290 O O . GLU C 1 124 ? 22.314 13.279 0.317 1.000 45.770 158 GLU C O 1
ATOM 3296 N N . GLU C 1 125 ? 20.751 14.098 1.725 1.000 38.090 159 GLU C N 1
ATOM 3297 C CA . GLU C 1 125 ? 19.824 13.004 1.448 1.000 42.360 159 GLU C CA 1
ATOM 3298 C C . GLU C 1 125 ? 19.464 12.953 -0.030 1.000 35.270 159 GLU C C 1
ATOM 3299 O O . GLU C 1 125 ? 19.430 11.871 -0.627 1.000 39.300 159 GLU C O 1
ATOM 3305 N N . ARG C 1 126 ? 19.191 14.114 -0.633 1.000 34.640 160 ARG C N 1
ATOM 3306 C CA . ARG C 1 126 ? 18.782 14.147 -2.036 1.000 38.560 160 ARG C CA 1
ATOM 3307 C C . ARG C 1 126 ? 19.881 13.619 -2.954 1.000 43.450 160 ARG C C 1
ATOM 3308 O O . ARG C 1 126 ? 19.592 12.936 -3.944 1.000 42.160 160 ARG C O 1
ATOM 3316 N N . GLN C 1 127 ? 21.146 13.922 -2.640 1.000 43.860 161 GLN C N 1
ATOM 3317 C CA . GLN C 1 127 ? 22.251 13.402 -3.441 1.000 50.080 161 GLN C CA 1
ATOM 3318 C C . GLN C 1 127 ? 22.366 11.898 -3.296 1.000 45.360 161 GLN C C 1
ATOM 3319 O O . GLN C 1 127 ? 22.569 11.191 -4.287 1.000 46.910 161 GLN C O 1
ATOM 3325 N N . ARG C 1 128 ? 22.273 11.389 -2.066 1.000 51.770 162 ARG C N 1
ATOM 3326 C CA . ARG C 1 128 ? 22.239 9.944 -1.881 1.000 44.070 162 ARG C CA 1
ATOM 3327 C C . ARG C 1 128 ? 21.167 9.308 -2.763 1.000 46.800 162 ARG C C 1
ATOM 3328 O O . ARG C 1 128 ? 21.412 8.296 -3.424 1.000 55.410 162 ARG C O 1
ATOM 3336 N N . TYR C 1 129 ? 19.971 9.900 -2.792 1.000 40.540 163 TYR C N 1
ATOM 3337 C CA . TYR C 1 129 ? 18.890 9.356 -3.612 1.000 45.610 163 TYR C CA 1
ATOM 3338 C C . TYR C 1 129 ? 19.267 9.361 -5.095 1.000 55.330 163 TYR C C 1
ATOM 3339 O O . TYR C 1 129 ? 19.190 8.328 -5.774 1.000 48.570 163 TYR C O 1
ATOM 3348 N N . SER C 1 130 ? 19.691 10.518 -5.614 1.000 49.290 164 SER C N 1
ATOM 3349 C CA . SER C 1 130 ? 20.134 10.582 -7.005 1.000 63.600 164 SER C CA 1
ATOM 3350 C C . SER C 1 130 ? 21.222 9.556 -7.280 1.000 56.050 164 SER C C 1
ATOM 3351 O O . SER C 1 130 ? 21.239 8.913 -8.335 1.000 55.380 164 SER C O 1
ATOM 3354 N N . LYS C 1 131 ? 22.119 9.377 -6.320 1.000 52.290 165 LYS C N 1
ATOM 3355 C CA . LYS C 1 131 ? 23.207 8.422 -6.444 1.000 46.150 165 LYS C CA 1
ATOM 3356 C C . LYS C 1 131 ? 22.670 7.005 -6.602 1.000 65.800 165 LYS C C 1
ATOM 3357 O O . LYS C 1 131 ? 23.061 6.275 -7.522 1.000 64.960 165 LYS C O 1
ATOM 3363 N N . LEU C 1 132 ? 21.748 6.605 -5.724 1.000 59.400 166 LEU C N 1
ATOM 3364 C CA . LEU C 1 132 ? 21.232 5.245 -5.787 1.000 55.550 166 LEU C CA 1
ATOM 3365 C C . LEU C 1 132 ? 20.366 5.025 -7.023 1.000 59.610 166 LEU C C 1
ATOM 3366 O O . LEU C 1 132 ? 20.438 3.959 -7.647 1.000 63.410 166 LEU C O 1
ATOM 3371 N N . GLN C 1 133 ? 19.544 6.007 -7.399 1.000 46.290 167 GLN C N 1
ATOM 3372 C CA . GLN C 1 133 ? 18.782 5.859 -8.635 1.000 56.930 167 GLN C CA 1
ATOM 3373 C C . GLN C 1 133 ? 19.701 5.677 -9.835 1.000 60.810 167 GLN C C 1
ATOM 3374 O O . GLN C 1 133 ? 19.394 4.903 -10.748 1.000 70.760 167 GLN C O 1
ATOM 3380 N N . GLN C 1 134 ? 20.829 6.380 -9.864 1.000 53.910 168 GLN C N 1
ATOM 3381 C CA . GLN C 1 134 ? 21.654 6.305 -11.061 1.000 63.920 168 GLN C CA 1
ATOM 3382 C C . GLN C 1 134 ? 22.474 5.019 -11.104 1.000 67.820 168 GLN C C 1
ATOM 3383 O O . GLN C 1 134 ? 22.729 4.497 -12.195 1.000 63.740 168 GLN C O 1
ATOM 3389 N N . SER C 1 135 ? 22.876 4.473 -9.950 1.000 59.620 169 SER C N 1
ATOM 3390 C CA . SER C 1 135 ? 23.587 3.199 -9.984 1.000 60.360 169 SER C CA 1
ATOM 3391 C C . SER C 1 135 ? 22.626 2.020 -10.121 1.000 63.820 169 SER C C 1
ATOM 3392 O O . SER C 1 135 ? 22.953 1.034 -10.785 1.000 63.150 169 SER C O 1
ATOM 3395 N N . SER C 1 136 ? 21.426 2.116 -9.549 1.000 67.580 170 SER C N 1
ATOM 3396 C CA . SER C 1 136 ? 20.485 1.007 -9.661 1.000 66.720 170 SER C CA 1
ATOM 3397 C C . SER C 1 136 ? 19.915 0.902 -11.070 1.000 69.870 170 SER C C 1
ATOM 3398 O O . SER C 1 136 ? 19.721 -0.205 -11.579 1.000 73.760 170 SER C O 1
ATOM 3401 N N . ASP C 1 137 ? 19.641 2.031 -11.724 1.000 61.420 171 ASP C N 1
ATOM 3402 C CA . ASP C 1 137 ? 19.098 1.963 -13.078 1.000 67.710 171 ASP C CA 1
ATOM 3403 C C . ASP C 1 137 ? 20.163 1.610 -14.106 1.000 71.610 171 ASP C C 1
ATOM 3404 O O . ASP C 1 137 ? 19.858 0.963 -15.115 1.000 66.010 171 ASP C O 1
ATOM 3409 N N . SER C 1 138 ? 21.411 2.009 -13.871 1.000 64.810 172 SER C N 1
ATOM 3410 C CA . SER C 1 138 ? 22.476 1.596 -14.772 1.000 65.780 172 SER C CA 1
ATOM 3411 C C . SER C 1 138 ? 22.785 0.110 -14.615 1.000 76.200 172 SER C C 1
ATOM 3412 O O . SER C 1 138 ? 22.963 -0.600 -15.612 1.000 76.220 172 SER C O 1
ATOM 3415 N N . GLU C 1 139 ? 22.851 -0.383 -13.372 1.000 70.750 173 GLU C N 1
ATOM 3416 C CA . GLU C 1 139 ? 23.212 -1.781 -13.167 1.000 66.990 173 GLU C CA 1
ATOM 3417 C C . GLU C 1 139 ? 22.117 -2.717 -13.676 1.000 71.560 173 GLU C C 1
ATOM 3418 O O . GLU C 1 139 ? 22.418 -3.767 -14.255 1.000 72.740 173 GLU C O 1
ATOM 3424 N N . LEU C 1 140 ? 20.844 -2.352 -13.476 1.000 59.890 174 LEU C N 1
ATOM 3425 C CA . LEU C 1 140 ? 19.747 -3.082 -14.104 1.000 58.940 174 LEU C CA 1
ATOM 3426 C C . LEU C 1 140 ? 19.851 -3.036 -15.622 1.000 71.260 174 LEU C C 1
ATOM 3427 O O . LEU C 1 140 ? 19.615 -4.044 -16.299 1.000 71.380 174 LEU C O 1
ATOM 3432 N N . ASP C 1 141 ? 20.172 -1.864 -16.177 1.000 71.430 175 ASP C N 1
ATOM 3433 C CA . ASP C 1 141 ? 20.302 -1.744 -17.626 1.000 64.380 175 ASP C CA 1
ATOM 3434 C C . ASP C 1 141 ? 21.390 -2.669 -18.152 1.000 62.320 175 ASP C C 1
ATOM 3435 O O . ASP C 1 141 ? 21.181 -3.403 -19.126 1.000 58.840 175 ASP C O 1
ATOM 3440 N N . THR C 1 142 ? 22.567 -2.627 -17.521 1.000 55.930 176 THR C N 1
ATOM 3441 C CA . THR C 1 142 ? 23.650 -3.545 -17.846 1.000 55.920 176 THR C CA 1
ATOM 3442 C C . THR C 1 142 ? 23.179 -4.998 -17.818 1.000 69.840 176 THR C C 1
ATOM 3443 O O . THR C 1 142 ? 23.454 -5.769 -18.745 1.000 62.710 176 THR C O 1
ATOM 3447 N N . LEU C 1 143 ? 22.452 -5.381 -16.757 1.000 64.910 177 LEU C N 1
ATOM 3448 C CA . LEU C 1 143 ? 21.981 -6.759 -16.617 1.000 63.670 177 LEU C CA 1
ATOM 3449 C C . LEU C 1 143 ? 21.011 -7.128 -17.727 1.000 63.690 177 LEU C C 1
ATOM 3450 O O . LEU C 1 143 ? 21.109 -8.210 -18.315 1.000 68.780 177 LEU C O 1
ATOM 3455 N N . ARG C 1 144 ? 20.061 -6.240 -18.028 1.000 64.360 178 ARG C N 1
ATOM 3456 C CA . ARG C 1 144 ? 19.111 -6.513 -19.100 1.000 60.290 178 ARG C CA 1
ATOM 3457 C C . ARG C 1 144 ? 19.804 -6.633 -20.453 1.000 67.440 178 ARG C C 1
ATOM 3458 O O . ARG C 1 144 ? 19.321 -7.354 -21.333 1.000 70.480 178 ARG C O 1
ATOM 3466 N N . GLN C 1 145 ? 20.936 -5.949 -20.642 1.000 69.600 179 GLN C N 1
ATOM 3467 C CA . GLN C 1 145 ? 21.710 -6.148 -21.866 1.000 74.520 179 GLN C CA 1
ATOM 3468 C C . GLN C 1 145 ? 22.454 -7.475 -21.825 1.000 71.080 179 GLN C C 1
ATOM 3469 O O . GLN C 1 145 ? 22.479 -8.220 -22.812 1.000 64.370 179 GLN C O 1
ATOM 3475 N N . GLN C 1 146 ? 23.074 -7.786 -20.687 1.000 72.710 180 GLN C N 1
ATOM 3476 C CA . GLN C 1 146 ? 23.771 -9.058 -20.559 1.000 67.300 180 GLN C CA 1
ATOM 3477 C C . GLN C 1 146 ? 22.814 -10.221 -20.765 1.000 59.310 180 GLN C C 1
ATOM 3478 O O . GLN C 1 146 ? 23.176 -11.234 -21.373 1.000 56.070 180 GLN C O 1
ATOM 3484 N N . HIS C 1 147 ? 21.576 -10.077 -20.291 1.000 64.740 181 HIS C N 1
ATOM 3485 C CA . HIS C 1 147 ? 20.605 -11.163 -20.367 1.000 68.980 181 HIS C CA 1
ATOM 3486 C C . HIS C 1 147 ? 20.234 -11.479 -21.809 1.000 72.590 181 HIS C C 1
ATOM 3487 O O . HIS C 1 147 ? 19.920 -12.632 -22.129 1.000 68.490 181 HIS C O 1
ATOM 3494 N N . HIS C 1 148 ? 20.269 -10.486 -22.694 1.000 70.850 182 HIS C N 1
ATOM 3495 C CA . HIS C 1 148 ? 19.910 -10.765 -24.079 1.000 75.310 182 HIS C CA 1
ATOM 3496 C C . HIS C 1 148 ? 21.077 -11.347 -24.867 1.000 64.200 182 HIS C C 1
ATOM 3497 O O . HIS C 1 148 ? 20.870 -12.239 -25.690 1.000 66.460 182 HIS C O 1
ATOM 3504 N N . VAL C 1 149 ? 22.306 -10.884 -24.624 1.000 56.300 183 VAL C N 1
ATOM 3505 C CA . VAL C 1 149 ? 23.472 -11.561 -25.191 1.000 54.150 183 VAL C CA 1
ATOM 3506 C C . VAL C 1 149 ? 23.440 -13.046 -24.838 1.000 68.730 183 VAL C C 1
ATOM 3507 O O . VAL C 1 149 ? 23.484 -13.919 -25.712 1.000 69.410 183 VAL C O 1
ATOM 3511 N N . LEU C 1 150 ? 23.338 -13.345 -23.542 1.000 60.910 184 LEU C N 1
ATOM 3512 C CA . LEU C 1 150 ? 23.365 -14.724 -23.075 1.000 53.970 184 LEU C CA 1
ATOM 3513 C C . LEU C 1 150 ? 22.241 -15.531 -23.707 1.000 62.620 184 LEU C C 1
ATOM 3514 O O . LEU C 1 150 ? 22.459 -16.646 -24.195 1.000 61.610 184 LEU C O 1
ATOM 3519 N N . GLN C 1 151 ? 21.034 -14.962 -23.737 1.000 60.840 185 GLN C N 1
ATOM 3520 C CA . GLN C 1 151 ? 19.898 -15.639 -24.351 1.000 57.000 185 GLN C CA 1
ATOM 3521 C C . GLN C 1 151 ? 20.094 -15.809 -25.855 1.000 71.130 185 GLN C C 1
ATOM 3522 O O . GLN C 1 151 ? 19.801 -16.878 -26.402 1.000 72.280 185 GLN C O 1
ATOM 3528 N N . GLN C 1 152 ? 20.593 -14.777 -26.545 1.000 68.570 186 GLN C N 1
ATOM 3529 C CA . GLN C 1 152 ? 20.850 -14.919 -27.978 1.000 70.720 186 GLN C CA 1
ATOM 3530 C C . GLN C 1 152 ? 21.934 -15.956 -28.243 1.000 67.470 186 GLN C C 1
ATOM 3531 O O . GLN C 1 152 ? 21.838 -16.736 -29.196 1.000 51.810 186 GLN C O 1
ATOM 3537 N N . GLN C 1 153 ? 22.971 -15.983 -27.408 1.000 71.520 187 GLN C N 1
ATOM 3538 C CA . GLN C 1 153 ? 24.024 -16.969 -27.590 1.000 59.850 187 GLN C CA 1
ATOM 3539 C C . GLN C 1 153 ? 23.583 -18.360 -27.158 1.000 64.520 187 GLN C C 1
ATOM 3540 O O . GLN C 1 153 ? 24.196 -19.348 -27.579 1.000 57.390 187 GLN C O 1
ATOM 3546 N N . LEU C 1 154 ? 22.530 -18.456 -26.341 1.000 63.610 188 LEU C N 1
ATOM 3547 C CA . LEU C 1 154 ? 21.939 -19.745 -26.011 1.000 60.910 188 LEU C CA 1
ATOM 3548 C C . LEU C 1 154 ? 21.024 -20.243 -27.125 1.000 64.670 188 LEU C C 1
ATOM 3549 O O . LEU C 1 154 ? 20.912 -21.459 -27.329 1.000 59.360 188 LEU C O 1
ATOM 3554 N N . GLU C 1 155 ? 20.354 -19.332 -27.840 1.000 66.950 189 GLU C N 1
ATOM 3555 C CA . GLU C 1 155 ? 19.588 -19.736 -29.018 1.000 66.160 189 GLU C CA 1
ATOM 3556 C C . GLU C 1 155 ? 20.512 -20.295 -30.088 1.000 55.330 189 GLU C C 1
ATOM 3557 O O . GLU C 1 155 ? 20.181 -21.275 -30.762 1.000 53.640 189 GLU C O 1
ATOM 3563 N N . LEU C 1 156 ? 21.673 -19.672 -30.256 1.000 48.580 190 LEU C N 1
ATOM 3564 C CA . LEU C 1 156 ? 22.607 -20.066 -31.298 1.000 46.900 190 LEU C CA 1
ATOM 3565 C C . LEU C 1 156 ? 23.191 -21.450 -31.027 1.000 55.980 190 LEU C C 1
ATOM 3566 O O . LEU C 1 156 ? 23.152 -22.330 -31.894 1.000 60.300 190 LEU C O 1
ATOM 3571 N N . THR C 1 157 ? 23.753 -21.656 -29.830 1.000 51.200 191 THR C N 1
ATOM 3572 C CA . THR C 1 157 ? 24.339 -22.949 -29.492 1.000 53.570 191 THR C CA 1
ATOM 3573 C C . THR C 1 157 ? 23.327 -24.079 -29.652 1.000 56.990 191 THR C C 1
ATOM 3574 O O . THR C 1 157 ? 23.702 -25.197 -30.028 1.000 50.110 191 THR C O 1
ATOM 3578 N N . THR C 1 158 ? 22.042 -23.799 -29.421 1.000 48.810 192 THR C N 1
ATOM 3579 C CA . THR C 1 158 ? 21.028 -24.839 -29.567 1.000 52.140 192 THR C CA 1
ATOM 3580 C C . THR C 1 158 ? 20.812 -25.216 -31.023 1.000 59.720 192 THR C C 1
ATOM 3581 O O . THR C 1 158 ? 20.629 -26.397 -31.337 1.000 59.500 192 THR C O 1
ATOM 3585 N N . ARG C 1 159 ? 20.826 -24.236 -31.929 1.000 62.000 193 ARG C N 1
ATOM 3586 C CA . ARG C 1 159 ? 20.638 -24.559 -33.339 1.000 60.100 193 ARG C CA 1
ATOM 3587 C C . ARG C 1 159 ? 21.880 -25.200 -33.944 1.000 61.400 193 ARG C C 1
ATOM 3588 O O . ARG C 1 159 ? 21.766 -25.947 -34.919 1.000 61.040 193 ARG C O 1
ATOM 3596 N N . LYS C 1 160 ? 23.071 -24.910 -33.409 1.000 53.950 194 LYS C N 1
ATOM 3597 C CA . LYS C 1 160 ? 24.256 -25.630 -33.866 1.000 52.710 194 LYS C CA 1
ATOM 3598 C C . LYS C 1 160 ? 24.210 -27.087 -33.424 1.000 63.150 194 LYS C C 1
ATOM 3599 O O . LYS C 1 160 ? 24.552 -27.988 -34.201 1.000 62.550 194 LYS C O 1
ATOM 3605 N N . LEU C 1 161 ? 23.798 -27.329 -32.175 1.000 50.940 195 LEU C N 1
ATOM 3606 C CA . LEU C 1 161 ? 23.542 -28.685 -31.700 1.000 57.500 195 LEU C CA 1
ATOM 3607 C C . LEU C 1 161 ? 22.568 -29.404 -32.617 1.000 59.500 195 LEU C C 1
ATOM 3608 O O . LEU C 1 161 ? 22.832 -30.520 -33.075 1.000 56.550 195 LEU C O 1
ATOM 3613 N N . GLU C 1 162 ? 21.433 -28.759 -32.905 1.000 63.750 196 GLU C N 1
ATOM 3614 C CA . GLU C 1 162 ? 20.340 -29.412 -33.618 1.000 67.900 196 GLU C CA 1
ATOM 3615 C C . GLU C 1 162 ? 20.648 -29.636 -35.094 1.000 65.700 196 GLU C C 1
ATOM 3616 O O . GLU C 1 162 ? 20.053 -30.522 -35.715 1.000 69.240 196 GLU C O 1
ATOM 3622 N N . ASN C 1 163 ? 21.569 -28.880 -35.669 1.000 63.690 197 ASN C N 1
ATOM 3623 C CA . ASN C 1 163 ? 21.998 -29.147 -37.029 1.000 71.350 197 ASN C CA 1
ATOM 3624 C C . ASN C 1 163 ? 23.113 -30.179 -37.092 1.000 70.190 197 ASN C C 1
ATOM 3625 O O . ASN C 1 163 ? 23.709 -30.370 -38.156 1.000 68.960 197 ASN C O 1
ATOM 3630 N N . LEU C 1 164 ? 23.409 -30.840 -35.968 1.000 66.440 198 LEU C N 1
ATOM 3631 C CA . LEU C 1 164 ? 24.111 -32.115 -35.962 1.000 66.620 198 LEU C CA 1
ATOM 3632 C C . LEU C 1 164 ? 23.241 -33.260 -35.456 1.000 70.930 198 LEU C C 1
ATOM 3633 O O . LEU C 1 164 ? 23.502 -34.415 -35.812 1.000 76.820 198 LEU C O 1
ATOM 3638 N N . THR C 1 165 ? 22.208 -32.967 -34.659 1.000 78.230 199 THR C N 1
ATOM 3639 C CA . THR C 1 165 ? 21.240 -33.970 -34.175 1.000 79.420 199 THR C CA 1
ATOM 3640 C C . THR C 1 165 ? 19.944 -33.943 -34.992 1.000 78.770 199 THR C C 1
ATOM 3641 O O . THR C 1 165 ? 19.922 -34.309 -36.173 1.000 80.150 199 THR C O 1
ATOM 3645 N N . CYS D 1 22 ? 12.377 27.637 34.870 1.000 70.220 56 CYS D N 1
ATOM 3646 C CA . CYS D 1 22 ? 11.811 27.140 33.617 1.000 66.370 56 CYS D CA 1
ATOM 3647 C C . CYS D 1 22 ? 10.430 26.540 33.829 1.000 67.200 56 CYS D C 1
ATOM 3648 O O . CYS D 1 22 ? 9.611 26.516 32.913 1.000 66.240 56 CYS D O 1
ATOM 3651 N N . SER D 1 23 ? 10.171 26.034 35.035 1.000 67.660 57 SER D N 1
ATOM 3652 C CA . SER D 1 23 ? 8.838 25.512 35.308 1.000 67.190 57 SER D CA 1
ATOM 3653 C C . SER D 1 23 ? 7.801 26.620 35.225 1.000 73.110 57 SER D C 1
ATOM 3654 O O . SER D 1 23 ? 6.673 26.388 34.772 1.000 78.560 57 SER D O 1
ATOM 3657 N N . ASP D 1 24 ? 8.182 27.834 35.620 1.000 71.290 58 ASP D N 1
ATOM 3658 C CA . ASP D 1 24 ? 7.290 28.980 35.649 1.000 68.710 58 ASP D CA 1
ATOM 3659 C C . ASP D 1 24 ? 7.157 29.679 34.301 1.000 65.000 58 ASP D C 1
ATOM 3660 O O . ASP D 1 24 ? 6.272 30.530 34.150 1.000 59.710 58 ASP D O 1
ATOM 3665 N N . ILE D 1 25 ? 8.011 29.378 33.324 1.000 56.910 59 ILE D N 1
ATOM 3666 C CA . ILE D 1 25 ? 7.930 30.184 32.115 1.000 50.500 59 ILE D CA 1
ATOM 3667 C C . ILE D 1 25 ? 6.735 29.757 31.284 1.000 36.930 59 ILE D C 1
ATOM 3668 O O . ILE D 1 25 ? 6.138 30.587 30.599 1.000 34.830 59 ILE D O 1
ATOM 3673 N N . TRP D 1 26 ? 6.323 28.488 31.400 1.000 45.550 60 TRP D N 1
ATOM 3674 C CA . TRP D 1 26 ? 5.240 27.948 30.584 1.000 45.400 60 TRP D CA 1
ATOM 3675 C C . TRP D 1 26 ? 3.874 28.444 31.032 1.000 49.540 60 TRP D C 1
ATOM 3676 O O . TRP D 1 26 ? 2.937 28.474 30.226 1.000 46.020 60 TRP D O 1
ATOM 3687 N N . ALA D 1 27 ? 3.725 28.812 32.301 1.000 41.540 61 ALA D N 1
ATOM 3688 C CA . ALA D 1 27 ? 2.410 29.221 32.772 1.000 47.060 61 ALA D CA 1
ATOM 3689 C C . ALA D 1 27 ? 2.122 30.693 32.522 1.000 46.340 61 ALA D C 1
ATOM 3690 O O . ALA D 1 27 ? 0.966 31.096 32.646 1.000 51.900 61 ALA D O 1
ATOM 3692 N N . LEU D 1 28 ? 3.126 31.493 32.155 1.000 49.590 62 LEU D N 1
ATOM 3693 C CA . LEU D 1 28 ? 2.901 32.923 31.976 1.000 41.800 62 LEU D CA 1
ATOM 3694 C C . LEU D 1 28 ? 1.911 33.171 30.849 1.000 44.120 62 LEU D C 1
ATOM 3695 O O . LEU D 1 28 ? 1.971 32.539 29.792 1.000 50.170 62 LEU D O 1
ATOM 3700 N N . GLN D 1 29 ? 0.997 34.106 31.096 1.000 52.700 63 GLN D N 1
ATOM 3701 C CA . GLN D 1 29 ? -0.051 34.508 30.173 1.000 47.790 63 GLN D CA 1
ATOM 3702 C C . GLN D 1 29 ? -0.108 36.027 30.133 1.000 45.030 63 GLN D C 1
ATOM 3703 O O . GLN D 1 29 ? 0.161 36.700 31.131 1.000 47.480 63 GLN D O 1
ATOM 3709 N N . GLY D 1 30 ? -0.445 36.567 28.982 1.000 41.990 64 GLY D N 1
ATOM 3710 C CA . GLY D 1 30 ? -0.714 37.988 28.868 1.000 53.870 64 GLY D CA 1
ATOM 3711 C C . GLY D 1 30 ? -0.107 38.562 27.608 1.000 50.630 64 GLY D C 1
ATOM 3712 O O . GLY D 1 30 ? 0.848 38.030 27.046 1.000 51.430 64 GLY D O 1
ATOM 3713 N N A LYS D 1 31 ? -0.675 39.683 27.158 0.410 52.710 65 LYS D N 1
ATOM 3714 N N B LYS D 1 31 ? -0.667 39.687 27.162 0.590 52.680 65 LYS D N 1
ATOM 3715 C CA A LYS D 1 31 ? -0.165 40.334 25.956 0.410 51.860 65 LYS D CA 1
ATOM 3716 C CA B LYS D 1 31 ? -0.166 40.314 25.946 0.590 51.800 65 LYS D CA 1
ATOM 3717 C C A LYS D 1 31 ? 1.298 40.725 26.123 0.410 54.850 65 LYS D C 1
ATOM 3718 C C B LYS D 1 31 ? 1.285 40.765 26.112 0.590 54.880 65 LYS D C 1
ATOM 3719 O O A LYS D 1 31 ? 2.084 40.646 25.171 0.410 52.120 65 LYS D O 1
ATOM 3720 O O B LYS D 1 31 ? 2.057 40.743 25.147 0.590 52.230 65 LYS D O 1
ATOM 3731 N N . SER D 1 32 ? 1.689 41.127 27.335 1.000 53.570 66 SER D N 1
ATOM 3732 C CA . SER D 1 32 ? 3.068 41.533 27.577 1.000 53.180 66 SER D CA 1
ATOM 3733 C C . SER D 1 32 ? 4.053 40.374 27.433 1.000 54.500 66 SER D C 1
ATOM 3734 O O . SER D 1 32 ? 5.263 40.607 27.331 1.000 50.380 66 SER D O 1
ATOM 3737 N N . THR D 1 33 ? 3.568 39.136 27.434 1.000 52.310 67 THR D N 1
ATOM 3738 C CA . THR D 1 33 ? 4.410 37.973 27.214 1.000 42.800 67 THR D CA 1
ATOM 3739 C C . THR D 1 33 ? 4.172 37.299 25.870 1.000 45.120 67 THR D C 1
ATOM 3740 O O . THR D 1 33 ? 5.087 36.671 25.341 1.000 45.530 67 THR D O 1
ATOM 3744 N N . GLU D 1 34 ? 2.984 37.450 25.279 1.000 44.620 68 GLU D N 1
ATOM 3745 C CA . GLU D 1 34 ? 2.707 36.763 24.023 1.000 46.190 68 GLU D CA 1
ATOM 3746 C C . GLU D 1 34 ? 3.220 37.534 22.799 1.000 38.660 68 GLU D C 1
ATOM 3747 O O . GLU D 1 34 ? 3.503 36.918 21.769 1.000 40.190 68 GLU D O 1
ATOM 3753 N N . THR D 1 35 ? 3.332 38.864 22.873 1.000 33.970 69 THR D N 1
ATOM 3754 C CA . THR D 1 35 ? 3.884 39.669 21.795 1.000 34.620 69 THR D CA 1
ATOM 3755 C C . THR D 1 35 ? 5.371 39.862 21.947 1.000 41.280 69 THR D C 1
ATOM 3756 O O . THR D 1 35 ? 5.946 40.765 21.319 1.000 33.250 69 THR D O 1
ATOM 3760 N N . ASN D 1 36 ? 5.995 38.972 22.712 1.000 42.680 70 ASN D N 1
ATOM 3761 C CA . ASN D 1 36 ? 7.307 39.154 23.320 1.000 38.360 70 ASN D CA 1
ATOM 3762 C C . ASN D 1 36 ? 8.232 38.070 22.783 1.000 39.050 70 ASN D C 1
ATOM 3763 O O . ASN D 1 36 ? 8.229 36.933 23.294 1.000 40.370 70 ASN D O 1
ATOM 3768 N N . PRO D 1 37 ? 9.020 38.361 21.743 1.000 43.360 71 PRO D N 1
ATOM 3769 C CA . PRO D 1 37 ? 9.967 37.352 21.229 1.000 42.160 71 PRO D CA 1
ATOM 3770 C C . PRO D 1 37 ? 10.922 36.812 22.277 1.000 32.700 71 PRO D C 1
ATOM 3771 O O . PRO D 1 37 ? 11.317 35.636 22.203 1.000 31.630 71 PRO D O 1
ATOM 3775 N N . LEU D 1 38 ? 11.300 37.612 23.268 1.000 29.310 72 LEU D N 1
ATOM 3776 C CA . LEU D 1 38 ? 12.250 37.099 24.253 1.000 29.300 72 LEU D CA 1
ATOM 3777 C C . LEU D 1 38 ? 11.608 36.059 25.156 1.000 35.330 72 LEU D C 1
ATOM 3778 O O . LEU D 1 38 ? 12.297 35.165 25.658 1.000 37.380 72 LEU D O 1
ATOM 3783 N N . TYR D 1 39 ? 10.301 36.175 25.388 1.000 38.260 73 TYR D N 1
ATOM 3784 C CA . TYR D 1 39 ? 9.586 35.144 26.117 1.000 29.200 73 TYR D CA 1
ATOM 3785 C C . TYR D 1 39 ? 9.625 33.833 25.351 1.000 30.920 73 TYR D C 1
ATOM 3786 O O . TYR D 1 39 ? 9.921 32.773 25.916 1.000 33.050 73 TYR D O 1
ATOM 3795 N N . TRP D 1 40 ? 9.337 33.893 24.051 1.000 28.490 74 TRP D N 1
ATOM 3796 C CA . TRP D 1 40 ? 9.206 32.669 23.283 1.000 37.460 74 TRP D CA 1
ATOM 3797 C C . TRP D 1 40 ? 10.569 32.011 23.090 1.000 33.000 74 TRP D C 1
ATOM 3798 O O . TRP D 1 40 ? 10.683 30.777 23.150 1.000 37.090 74 TRP D O 1
ATOM 3809 N N . LEU D 1 41 ? 11.617 32.819 22.922 1.000 31.040 75 LEU D N 1
ATOM 3810 C CA . LEU D 1 41 ? 12.971 32.278 22.866 1.000 34.320 75 LEU D CA 1
ATOM 3811 C C . LEU D 1 41 ? 13.327 31.585 24.173 1.000 33.460 75 LEU D C 1
ATOM 3812 O O . LEU D 1 41 ? 13.870 30.476 24.172 1.000 32.100 75 LEU D O 1
ATOM 3817 N N . ARG D 1 42 ? 13.015 32.219 25.306 1.000 35.090 76 ARG D N 1
ATOM 3818 C CA . ARG D 1 42 ? 13.275 31.575 26.586 1.000 43.720 76 ARG D CA 1
ATOM 3819 C C . ARG D 1 42 ? 12.447 30.302 26.741 1.000 38.580 76 ARG D C 1
ATOM 3820 O O . ARG D 1 42 ? 12.907 29.327 27.342 1.000 38.660 76 ARG D O 1
ATOM 3828 N N . ALA D 1 43 ? 11.240 30.275 26.180 1.000 40.490 77 ALA D N 1
ATOM 3829 C CA . ALA D 1 43 ? 10.441 29.060 26.268 1.000 39.440 77 ALA D CA 1
ATOM 3830 C C . ALA D 1 43 ? 10.951 27.962 25.328 1.000 37.680 77 ALA D C 1
ATOM 3831 O O . ALA D 1 43 ? 10.801 26.782 25.641 1.000 35.350 77 ALA D O 1
ATOM 3833 N N . MET D 1 44 ? 11.534 28.305 24.175 1.000 34.790 78 MET D N 1
ATOM 3834 C CA . MET D 1 44 ? 12.124 27.243 23.350 1.000 40.450 78 MET D CA 1
ATOM 3835 C C . MET D 1 44 ? 13.383 26.685 23.999 1.000 42.860 78 MET D C 1
ATOM 3836 O O . MET D 1 44 ? 13.668 25.492 23.867 1.000 34.860 78 MET D O 1
ATOM 3841 N N . ASP D 1 45 ? 14.135 27.540 24.694 1.000 36.000 79 ASP D N 1
ATOM 3842 C CA . ASP D 1 45 ? 15.335 27.123 25.408 1.000 34.250 79 ASP D CA 1
ATOM 3843 C C . ASP D 1 45 ? 15.006 26.134 26.530 1.000 42.690 79 ASP D C 1
ATOM 3844 O O . ASP D 1 45 ? 15.566 25.034 26.584 1.000 36.450 79 ASP D O 1
ATOM 3849 N N . CYS D 1 46 ? 14.072 26.497 27.421 1.000 40.480 80 CYS D N 1
ATOM 3850 C CA . CYS D 1 46 ? 13.619 25.558 28.447 1.000 34.220 80 CYS D CA 1
ATOM 3851 C C . CYS D 1 46 ? 13.183 24.224 27.860 1.000 41.240 80 CYS D C 1
ATOM 3852 O O . CYS D 1 46 ? 13.336 23.185 28.507 1.000 33.490 80 CYS D O 1
ATOM 3855 N N . ALA D 1 47 ? 12.613 24.233 26.647 1.000 44.600 81 ALA D N 1
ATOM 3856 C CA . ALA D 1 47 ? 12.138 22.993 26.041 1.000 36.590 81 ALA D CA 1
ATOM 3857 C C . ALA D 1 47 ? 13.284 22.038 25.758 1.000 35.930 81 ALA D C 1
ATOM 3858 O O . ALA D 1 47 ? 13.145 20.826 25.942 1.000 53.790 81 ALA D O 1
ATOM 3860 N N . ASP D 1 48 ? 14.415 22.560 25.283 1.000 46.390 82 ASP D N 1
ATOM 3861 C CA . ASP D 1 48 ? 15.597 21.725 25.077 1.000 45.800 82 ASP D CA 1
ATOM 3862 C C . ASP D 1 48 ? 16.050 21.057 26.359 1.000 44.340 82 ASP D C 1
ATOM 3863 O O . ASP D 1 48 ? 16.646 19.979 26.312 1.000 50.740 82 ASP D O 1
ATOM 3868 N N . ARG D 1 49 ? 15.809 21.694 27.511 1.000 44.770 83 ARG D N 1
ATOM 3869 C CA . ARG D 1 49 ? 16.327 21.200 28.780 1.000 42.920 83 ARG D CA 1
ATOM 3870 C C . ARG D 1 49 ? 15.587 19.968 29.285 1.000 56.910 83 ARG D C 1
ATOM 3871 O O . ARG D 1 49 ? 16.024 19.367 30.271 1.000 64.230 83 ARG D O 1
ATOM 3879 N N . LEU D 1 50 ? 14.505 19.571 28.628 1.000 50.800 84 LEU D N 1
ATOM 3880 C CA . LEU D 1 50 ? 13.592 18.548 29.113 1.000 53.020 84 LEU D CA 1
ATOM 3881 C C . LEU D 1 50 ? 13.946 17.189 28.520 1.000 54.890 84 LEU D C 1
ATOM 3882 O O . LEU D 1 50 ? 14.649 17.094 27.515 1.000 57.820 84 LEU D O 1
ATOM 3887 N N . MET D 1 51 ? 13.446 16.105 29.189 1.000 49.930 85 MET D N 1
ATOM 3888 C CA . MET D 1 51 ? 13.461 14.737 28.685 1.000 62.780 85 MET D CA 1
ATOM 3889 C C . MET D 1 51 ? 12.141 14.438 27.991 1.000 51.900 85 MET D C 1
ATOM 3890 O O . MET D 1 51 ? 11.112 15.003 28.361 1.000 50.080 85 MET D O 1
ATOM 3895 N N . PRO D 1 52 ? 12.139 13.558 26.981 1.000 56.700 86 PRO D N 1
ATOM 3896 C CA . PRO D 1 52 ? 10.917 13.363 26.177 1.000 59.450 86 PRO D CA 1
ATOM 3897 C C . PRO D 1 52 ? 9.680 13.074 27.003 1.000 54.860 86 PRO D C 1
ATOM 3898 O O . PRO D 1 52 ? 8.597 13.592 26.701 1.000 60.790 86 PRO D O 1
ATOM 3902 N N . ALA D 1 53 ? 9.809 12.266 28.052 1.000 56.910 87 ALA D N 1
ATOM 3903 C CA . ALA D 1 53 ? 8.678 12.055 28.941 1.000 52.850 87 ALA D CA 1
ATOM 3904 C C . ALA D 1 53 ? 8.261 13.365 29.597 1.000 49.270 87 ALA D C 1
ATOM 3905 O O . ALA D 1 53 ? 7.066 13.661 29.711 1.000 58.390 87 ALA D O 1
ATOM 3907 N N . GLN D 1 54 ? 9.228 14.180 30.014 1.000 45.760 88 GLN D N 1
ATOM 3908 C CA . GLN D 1 54 ? 8.878 15.480 30.578 1.000 39.490 88 GLN D CA 1
ATOM 3909 C C . GLN D 1 54 ? 8.220 16.390 29.542 1.000 48.800 88 GLN D C 1
ATOM 3910 O O . GLN D 1 54 ? 7.301 17.152 29.874 1.000 45.360 88 GLN D O 1
ATOM 3916 N N . SER D 1 55 ? 8.698 16.356 28.290 1.000 50.220 89 SER D N 1
ATOM 3917 C CA . SER D 1 55 ? 8.143 17.235 27.259 1.000 47.200 89 SER D CA 1
ATOM 3918 C C . SER D 1 55 ? 6.698 16.874 26.976 1.000 50.870 89 SER D C 1
ATOM 3919 O O . SER D 1 55 ? 5.818 17.748 26.928 1.000 47.710 89 SER D O 1
ATOM 3922 N N . ARG D 1 56 ? 6.442 15.584 26.775 1.000 51.580 90 ARG D N 1
ATOM 3923 C CA . ARG D 1 56 ? 5.080 15.125 26.540 1.000 52.080 90 ARG D CA 1
ATOM 3924 C C . ARG D 1 56 ? 4.186 15.487 27.706 1.000 44.260 90 ARG D C 1
ATOM 3925 O O . ARG D 1 56 ? 3.086 16.006 27.511 1.000 47.260 90 ARG D O 1
ATOM 3933 N N . GLN D 1 57 ? 4.660 15.254 28.933 1.000 50.500 91 GLN D N 1
ATOM 3934 C CA . GLN D 1 57 ? 3.846 15.569 30.103 1.000 49.390 91 GLN D CA 1
ATOM 3935 C C . GLN D 1 57 ? 3.555 17.063 30.206 1.000 41.930 91 GLN D C 1
ATOM 3936 O O . GLN D 1 57 ? 2.446 17.460 30.581 1.000 60.680 91 GLN D O 1
ATOM 3942 N N . GLN D 1 58 ? 4.543 17.911 29.924 1.000 47.360 92 GLN D N 1
ATOM 3943 C CA . GLN D 1 58 ? 4.299 19.351 29.983 1.000 45.380 92 GLN D CA 1
ATOM 3944 C C . GLN D 1 58 ? 3.371 19.791 28.858 1.000 40.130 92 GLN D C 1
ATOM 3945 O O . GLN D 1 58 ? 2.519 20.667 29.053 1.000 47.990 92 GLN D O 1
ATOM 3951 N N . ALA D 1 59 ? 3.519 19.180 27.678 1.000 39.070 93 ALA D N 1
ATOM 3952 C CA . ALA D 1 59 ? 2.725 19.564 26.516 1.000 35.090 93 ALA D CA 1
ATOM 3953 C C . ALA D 1 59 ? 1.246 19.374 26.784 1.000 54.790 93 ALA D C 1
ATOM 3954 O O . ALA D 1 59 ? 0.417 20.187 26.344 1.000 38.700 93 ALA D O 1
ATOM 3956 N N . ARG D 1 60 ? 0.909 18.296 27.515 1.000 52.470 94 ARG D N 1
ATOM 3957 C CA . ARG D 1 60 ? -0.463 17.948 27.873 1.000 54.880 94 ARG D CA 1
ATOM 3958 C C . ARG D 1 60 ? -1.201 19.080 28.563 1.000 48.660 94 ARG D C 1
ATOM 3959 O O . ARG D 1 60 ? -2.434 19.098 28.552 1.000 54.140 94 ARG D O 1
ATOM 3967 N N . GLN D 1 61 ? -0.494 20.017 29.179 1.000 49.410 95 GLN D N 1
ATOM 3968 C CA . GLN D 1 61 ? -1.163 21.085 29.910 1.000 53.440 95 GLN D CA 1
ATOM 3969 C C . GLN D 1 61 ? -1.480 22.313 29.052 1.000 52.340 95 GLN D C 1
ATOM 3970 O O . GLN D 1 61 ? -1.903 23.330 29.599 1.000 51.280 95 GLN D O 1
ATOM 3976 N N . TYR D 1 62 ? -1.301 22.255 27.730 1.000 44.490 96 TYR D N 1
ATOM 3977 C CA . TYR D 1 62 ? -1.640 23.391 26.880 1.000 36.960 96 TYR D CA 1
ATOM 3978 C C . TYR D 1 62 ? -2.357 22.939 25.608 1.000 42.880 96 TYR D C 1
ATOM 3979 O O . TYR D 1 62 ? -1.911 23.172 24.496 1.000 45.760 96 TYR D O 1
ATOM 3988 N N . ASP D 1 63 ? -3.520 22.294 25.757 1.000 52.630 97 ASP D N 1
ATOM 3989 C CA . ASP D 1 63 ? -4.287 21.842 24.596 1.000 54.560 97 ASP D CA 1
ATOM 3990 C C . ASP D 1 63 ? -5.661 22.503 24.515 1.000 57.790 97 ASP D C 1
ATOM 3991 O O . ASP D 1 63 ? -6.578 21.942 23.905 1.000 62.270 97 ASP D O 1
ATOM 3996 N N . ASP D 1 64 ? -5.799 23.691 25.115 1.000 47.000 98 ASP D N 1
ATOM 3997 C CA . ASP D 1 64 ? -6.944 24.581 24.941 1.000 55.470 98 ASP D CA 1
ATOM 3998 C C . ASP D 1 64 ? -7.383 24.697 23.486 1.000 61.700 98 ASP D C 1
ATOM 3999 O O . ASP D 1 64 ? -8.578 24.614 23.171 1.000 50.460 98 ASP D O 1
ATOM 4004 N N . GLY D 1 65 ? -6.420 24.938 22.594 1.000 37.720 99 GLY D N 1
ATOM 4005 C CA . GLY D 1 65 ? -6.707 25.267 21.218 1.000 45.180 99 GLY D CA 1
ATOM 4006 C C . GLY D 1 65 ? -6.431 26.708 20.862 1.000 28.720 99 GLY D C 1
ATOM 4007 O O . GLY D 1 65 ? -6.590 27.075 19.702 1.000 33.960 99 GLY D O 1
ATOM 4008 N N . SER D 1 66 ? -6.054 27.541 21.822 1.000 35.100 100 SER D N 1
ATOM 4009 C CA . SER D 1 66 ? -5.640 28.892 21.504 1.000 33.310 100 SER D CA 1
ATOM 4010 C C . SER D 1 66 ? -4.274 28.856 20.809 1.000 37.800 100 SER D C 1
ATOM 4011 O O . SER D 1 66 ? -3.533 27.873 20.887 1.000 36.710 100 SER D O 1
ATOM 4014 N N . TRP D 1 67 ? -3.952 29.944 20.114 1.000 34.010 101 TRP D N 1
ATOM 4015 C CA . TRP D 1 67 ? -2.658 30.028 19.455 1.000 33.050 101 TRP D CA 1
ATOM 4016 C C . TRP D 1 67 ? -1.521 30.071 20.477 1.000 37.550 101 TRP D C 1
ATOM 4017 O O . TRP D 1 67 ? -0.468 29.462 20.260 1.000 36.370 101 TRP D O 1
ATOM 4028 N N . GLN D 1 68 ? -1.712 30.773 21.600 1.000 38.650 102 GLN D N 1
ATOM 4029 C CA . GLN D 1 68 ? -0.718 30.742 22.675 1.000 37.920 102 GLN D CA 1
ATOM 4030 C C . GLN D 1 68 ? -0.404 29.316 23.086 1.000 36.470 102 GLN D C 1
ATOM 4031 O O . GLN D 1 68 ? 0.751 28.884 23.040 1.000 44.700 102 GLN D O 1
ATOM 4037 N N . ASN D 1 69 ? -1.440 28.554 23.449 1.000 41.630 103 ASN D N 1
ATOM 4038 C CA . ASN D 1 69 ? -1.233 27.228 24.021 1.000 38.700 103 ASN D CA 1
ATOM 4039 C C . ASN D 1 69 ? -0.769 26.220 22.979 1.000 37.090 103 ASN D C 1
ATOM 4040 O O . ASN D 1 69 ? -0.040 25.278 23.315 1.000 30.790 103 ASN D O 1
ATOM 4045 N N . THR D 1 70 ? -1.173 26.407 21.725 1.000 33.610 104 THR D N 1
ATOM 4046 C CA . THR D 1 70 ? -0.830 25.491 20.640 1.000 33.470 104 THR D CA 1
ATOM 4047 C C . THR D 1 70 ? 0.616 25.676 20.191 1.000 37.730 104 THR D C 1
ATOM 4048 O O . THR D 1 70 ? 1.277 24.703 19.812 1.000 33.180 104 THR D O 1
ATOM 4052 N N . PHE D 1 71 ? 1.101 26.922 20.224 1.000 33.520 105 PHE D N 1
ATOM 4053 C CA . PHE D 1 71 ? 2.521 27.203 20.036 1.000 30.770 105 PHE D CA 1
ATOM 4054 C C . PHE D 1 71 ? 3.343 26.624 21.184 1.000 29.310 105 PHE D C 1
ATOM 4055 O O . PHE D 1 71 ? 4.394 26.026 20.957 1.000 39.520 105 PHE D O 1
ATOM 4063 N N . LYS D 1 72 ? 2.861 26.760 22.427 1.000 30.320 106 LYS D N 1
ATOM 4064 C CA . LYS D 1 72 ? 3.594 26.194 23.559 1.000 31.790 106 LYS D CA 1
ATOM 4065 C C . LYS D 1 72 ? 3.693 24.679 23.431 1.000 34.050 106 LYS D C 1
ATOM 4066 O O . LYS D 1 72 ? 4.778 24.098 23.566 1.000 29.390 106 LYS D O 1
ATOM 4072 N N . GLN D 1 73 ? 2.558 24.032 23.149 1.000 29.900 107 GLN D N 1
ATOM 4073 C CA . GLN D 1 73 ? 2.513 22.586 22.990 1.000 33.410 107 GLN D CA 1
ATOM 4074 C C . GLN D 1 73 ? 3.413 22.123 21.848 1.000 39.090 107 GLN D C 1
ATOM 4075 O O . GLN D 1 73 ? 4.095 21.098 21.959 1.000 35.520 107 GLN D O 1
ATOM 4081 N N . GLY D 1 74 ? 3.402 22.857 20.731 1.000 33.820 108 GLY D N 1
ATOM 4082 C CA . GLY D 1 74 ? 4.236 22.483 19.604 1.000 32.220 108 GLY D CA 1
ATOM 4083 C C . GLY D 1 74 ? 5.715 22.593 19.924 1.000 35.120 108 GLY D C 1
ATOM 4084 O O . GLY D 1 74 ? 6.500 21.720 19.563 1.000 33.070 108 GLY D O 1
ATOM 4085 N N . ILE D 1 75 ? 6.110 23.671 20.606 1.000 28.940 109 ILE D N 1
ATOM 4086 C CA . ILE D 1 75 ? 7.492 23.814 21.051 1.000 31.140 109 ILE D CA 1
ATOM 4087 C C . ILE D 1 75 ? 7.899 22.642 21.958 1.000 35.900 109 ILE D C 1
ATOM 4088 O O . ILE D 1 75 ? 9.026 22.137 21.885 1.000 31.820 109 ILE D O 1
ATOM 4093 N N . LEU D 1 76 ? 6.988 22.180 22.817 1.000 33.640 110 LEU D N 1
ATOM 4094 C CA . LEU D 1 76 ? 7.342 21.102 23.742 1.000 35.960 110 LEU D CA 1
ATOM 4095 C C . LEU D 1 76 ? 7.339 19.734 23.051 1.000 34.010 110 LEU D C 1
ATOM 4096 O O . LEU D 1 76 ? 8.256 18.927 23.235 1.000 35.110 110 LEU D O 1
ATOM 4101 N N . LEU D 1 77 ? 6.305 19.443 22.270 1.000 41.680 111 LEU D N 1
ATOM 4102 C CA . LEU D 1 77 ? 6.239 18.169 21.564 1.000 38.550 111 LEU D CA 1
ATOM 4103 C C . LEU D 1 77 ? 7.338 18.025 20.511 1.000 35.560 111 LEU D C 1
ATOM 4104 O O . LEU D 1 77 ? 7.720 16.904 20.169 1.000 32.550 111 LEU D O 1
ATOM 4109 N N . ALA D 1 78 ? 7.841 19.129 19.964 1.000 31.000 112 ALA D N 1
ATOM 4110 C CA . ALA D 1 78 ? 8.750 18.995 18.834 1.000 47.330 112 ALA D CA 1
ATOM 4111 C C . ALA D 1 78 ? 10.025 18.282 19.244 1.000 43.310 112 ALA D C 1
ATOM 4112 O O . ALA D 1 78 ? 10.672 17.650 18.400 1.000 32.220 112 ALA D O 1
ATOM 4114 N N . ASP D 1 79 ? 10.326 18.307 20.543 1.000 42.700 113 ASP D N 1
ATOM 4115 C CA . ASP D 1 79 ? 11.526 17.765 21.152 1.000 48.900 113 ASP D CA 1
ATOM 4116 C C . ASP D 1 79 ? 11.317 16.362 21.717 1.000 49.850 113 ASP D C 1
ATOM 4117 O O . ASP D 1 79 ? 12.244 15.801 22.298 1.000 57.510 113 ASP D O 1
ATOM 4122 N N . ALA D 1 80 ? 10.133 15.778 21.542 1.000 43.850 114 ALA D N 1
ATOM 4123 C CA . ALA D 1 80 ? 9.598 14.771 22.449 1.000 45.720 114 ALA D CA 1
ATOM 4124 C C . ALA D 1 80 ? 9.708 13.316 21.971 1.000 47.830 114 ALA D C 1
ATOM 4125 O O . ALA D 1 80 ? 9.124 12.441 22.614 1.000 60.230 114 ALA D O 1
ATOM 4127 N N . LYS D 1 81 ? 10.427 13.029 20.881 1.000 48.930 115 LYS D N 1
ATOM 4128 C CA . LYS D 1 81 ? 10.539 11.674 20.308 1.000 48.010 115 LYS D CA 1
ATOM 4129 C C . LYS D 1 81 ? 9.184 11.200 19.765 1.000 45.140 115 LYS D C 1
ATOM 4130 O O . LYS D 1 81 ? 8.582 10.241 20.242 1.000 54.750 115 LYS D O 1
ATOM 4136 N N . ILE D 1 82 ? 8.747 11.889 18.717 1.000 44.190 116 ILE D N 1
ATOM 4137 C CA . ILE D 1 82 ? 7.443 11.722 18.099 1.000 36.430 116 ILE D CA 1
ATOM 4138 C C . ILE D 1 82 ? 7.657 11.230 16.674 1.000 43.260 116 ILE D C 1
ATOM 4139 O O . ILE D 1 82 ? 8.723 11.405 16.085 1.000 38.570 116 ILE D O 1
ATOM 4144 N N . THR D 1 83 ? 6.607 10.657 16.104 1.000 37.740 117 THR D N 1
ATOM 4145 C CA . THR D 1 83 ? 6.657 10.229 14.722 1.000 42.770 117 THR D CA 1
ATOM 4146 C C . THR D 1 83 ? 6.582 11.434 13.786 1.000 35.970 117 THR D C 1
ATOM 4147 O O . THR D 1 83 ? 6.216 12.535 14.201 1.000 44.860 117 THR D O 1
ATOM 4151 N N . PRO D 1 84 ? 6.930 11.251 12.510 1.000 38.460 118 PRO D N 1
ATOM 4152 C CA . PRO D 1 84 ? 6.653 12.319 11.536 1.000 34.590 118 PRO D CA 1
ATOM 4153 C C . PRO D 1 84 ? 5.192 12.709 11.484 1.000 38.700 118 PRO D C 1
ATOM 4154 O O . PRO D 1 84 ? 4.880 13.896 11.340 1.000 43.690 118 PRO D O 1
ATOM 4158 N N . TYR D 1 85 ? 4.274 11.744 11.596 1.000 34.720 119 TYR D N 1
ATOM 4159 C CA . TYR D 1 85 ? 2.857 12.082 11.491 1.000 33.700 119 TYR D CA 1
ATOM 4160 C C . TYR D 1 85 ? 2.403 12.955 12.658 1.000 39.310 119 TYR D C 1
ATOM 4161 O O . TYR D 1 85 ? 1.606 13.883 12.472 1.000 44.030 119 TYR D O 1
ATOM 4170 N N . GLU D 1 86 ? 2.907 12.682 13.862 1.000 35.460 120 GLU D N 1
ATOM 4171 C CA . GLU D 1 86 ? 2.626 13.561 14.992 1.000 37.400 120 GLU D CA 1
ATOM 4172 C C . GLU D 1 86 ? 3.203 14.951 14.759 1.000 39.730 120 GLU D C 1
ATOM 4173 O O . GLU D 1 86 ? 2.558 15.955 15.078 1.000 37.700 120 GLU D O 1
ATOM 4179 N N . ARG D 1 87 ? 4.440 15.028 14.234 1.000 32.410 121 ARG D N 1
ATOM 4180 C CA . ARG D 1 87 ? 5.033 16.337 13.951 1.000 38.960 121 ARG D CA 1
ATOM 4181 C C . ARG D 1 87 ? 4.191 17.107 12.934 1.000 33.480 121 ARG D C 1
ATOM 4182 O O . ARG D 1 87 ? 3.968 18.318 13.089 1.000 33.750 121 ARG D O 1
ATOM 4190 N N . ARG D 1 88 ? 3.676 16.410 11.916 1.000 37.050 122 ARG D N 1
ATOM 4191 C CA . ARG D 1 88 ? 2.828 17.053 10.909 1.000 33.440 122 ARG D CA 1
ATOM 4192 C C . ARG D 1 88 ? 1.598 17.699 11.546 1.000 40.230 122 ARG D C 1
ATOM 4193 O O . ARG D 1 88 ? 1.283 18.863 11.269 1.000 44.220 122 ARG D O 1
ATOM 4201 N N . GLN D 1 89 ? 0.888 16.953 12.405 1.000 40.860 123 GLN D N 1
ATOM 4202 C CA . GLN D 1 89 ? -0.327 17.482 13.025 1.000 43.790 123 GLN D CA 1
ATOM 4203 C C . GLN D 1 89 ? -0.033 18.705 13.885 1.000 38.740 123 GLN D C 1
ATOM 4204 O O . GLN D 1 89 ? -0.799 19.674 13.873 1.000 36.100 123 GLN D O 1
ATOM 4210 N N . LEU D 1 90 ? 1.062 18.674 14.656 1.000 41.850 124 LEU D N 1
ATOM 4211 C CA . LEU D 1 90 ? 1.317 19.772 15.580 1.000 33.740 124 LEU D CA 1
ATOM 4212 C C . LEU D 1 90 ? 1.722 21.036 14.828 1.000 39.940 124 LEU D C 1
ATOM 4213 O O . LEU D 1 90 ? 1.381 22.149 15.256 1.000 36.950 124 LEU D O 1
ATOM 4218 N N . VAL D 1 91 ? 2.409 20.877 13.695 1.000 34.110 125 VAL D N 1
ATOM 4219 C CA . VAL D 1 91 ? 2.716 22.011 12.823 1.000 32.390 125 VAL D CA 1
ATOM 4220 C C . VAL D 1 91 ? 1.446 22.512 12.141 1.000 36.730 125 VAL D C 1
ATOM 4221 O O . VAL D 1 91 ? 1.171 23.720 12.117 1.000 42.380 125 VAL D O 1
ATOM 4225 N N . ALA D 1 92 ? 0.630 21.585 11.619 1.000 35.700 126 ALA D N 1
ATOM 4226 C CA . ALA D 1 92 ? -0.668 21.955 11.051 1.000 43.370 126 ALA D CA 1
ATOM 4227 C C . ALA D 1 92 ? -1.530 22.685 12.074 1.000 38.890 126 ALA D C 1
ATOM 4228 O O . ALA D 1 92 ? -2.183 23.687 11.750 1.000 35.450 126 ALA D O 1
ATOM 4230 N N . ARG D 1 93 ? -1.517 22.216 13.321 1.000 33.520 127 ARG D N 1
ATOM 4231 C CA . ARG D 1 93 ? -2.375 22.816 14.337 1.000 29.490 127 ARG D CA 1
ATOM 4232 C C . ARG D 1 93 ? -1.935 24.232 14.678 1.000 26.550 127 ARG D C 1
ATOM 4233 O O . ARG D 1 93 ? -2.779 25.085 14.966 1.000 32.700 127 ARG D O 1
ATOM 4241 N N . ILE D 1 94 ? -0.640 24.532 14.621 1.000 35.550 128 ILE D N 1
ATOM 4242 C CA . ILE D 1 94 ? -0.222 25.913 14.877 1.000 32.540 128 ILE D CA 1
ATOM 4243 C C . ILE D 1 94 ? -0.258 26.744 13.581 1.000 31.160 128 ILE D C 1
ATOM 4244 O O . ILE D 1 94 ? -0.540 27.946 13.621 1.000 36.870 128 ILE D O 1
ATOM 4249 N N . GLU D 1 95 ? -0.042 26.118 12.420 1.000 33.690 129 GLU D N 1
ATOM 4250 C CA . GLU D 1 95 ? -0.167 26.837 11.152 1.000 31.400 129 GLU D CA 1
ATOM 4251 C C . GLU D 1 95 ? -1.589 27.395 10.945 1.000 28.730 129 GLU D C 1
ATOM 4252 O O . GLU D 1 95 ? -1.760 28.547 10.524 1.000 28.930 129 GLU D O 1
ATOM 4258 N N . ALA D 1 96 ? -2.616 26.590 11.215 1.000 35.140 130 ALA D N 1
ATOM 4259 C CA . ALA D 1 96 ? -4.011 27.026 11.076 1.000 41.890 130 ALA D CA 1
ATOM 4260 C C . ALA D 1 96 ? -4.371 28.203 11.971 1.000 48.040 130 ALA D C 1
ATOM 4261 O O . ALA D 1 96 ? -5.457 28.768 11.804 1.000 50.600 130 ALA D O 1
ATOM 4263 N N . LEU D 1 97 ? -3.510 28.582 12.920 1.000 33.430 131 LEU D N 1
ATOM 4264 C CA . LEU D 1 97 ? -3.755 29.756 13.738 1.000 38.510 131 LEU D CA 1
ATOM 4265 C C . LEU D 1 97 ? -2.764 30.873 13.472 1.000 40.080 131 LEU D C 1
ATOM 4266 O O . LEU D 1 97 ? -2.849 31.926 14.116 1.000 44.060 131 LEU D O 1
ATOM 4271 N N . SER D 1 98 ? -1.831 30.677 12.537 1.000 43.450 132 SER D N 1
ATOM 4272 C CA . SER D 1 98 ? -0.633 31.506 12.490 1.000 37.040 132 SER D CA 1
ATOM 4273 C C . SER D 1 98 ? -0.932 32.962 12.174 1.000 45.280 132 SER D C 1
ATOM 4274 O O . SER D 1 98 ? -0.055 33.813 12.381 1.000 44.520 132 SER D O 1
ATOM 4277 N N . THR D 1 99 ? -2.135 33.255 11.665 1.000 46.250 133 THR D N 1
ATOM 4278 C CA . THR D 1 99 ? -2.549 34.619 11.361 1.000 50.250 133 THR D CA 1
ATOM 4279 C C . THR D 1 99 ? -2.637 35.456 12.622 1.000 47.510 133 THR D C 1
ATOM 4280 O O . THR D 1 99 ? -2.557 36.684 12.545 1.000 43.060 133 THR D O 1
ATOM 4284 N N . GLU D 1 100 ? -2.866 34.822 13.766 1.000 38.970 134 GLU D N 1
ATOM 4285 C CA . GLU D 1 100 ? -3.038 35.544 15.012 1.000 44.480 134 GLU D CA 1
ATOM 4286 C C . GLU D 1 100 ? -1.713 35.856 15.701 1.000 47.210 134 GLU D C 1
ATOM 4287 O O . GLU D 1 100 ? -1.708 36.454 16.778 1.000 46.880 134 GLU D O 1
ATOM 4293 N N . ILE D 1 101 ? -0.589 35.490 15.110 1.000 49.950 135 ILE D N 1
ATOM 4294 C CA . ILE D 1 101 ? 0.675 35.628 15.829 1.000 48.720 135 ILE D CA 1
ATOM 4295 C C . ILE D 1 101 ? 1.155 37.075 15.727 1.000 44.660 135 ILE D C 1
ATOM 4296 O O . ILE D 1 101 ? 1.243 37.619 14.612 1.000 45.960 135 ILE D O 1
ATOM 4301 N N . PRO D 1 102 ? 1.449 37.716 16.866 1.000 50.700 136 PRO D N 1
ATOM 4302 C CA . PRO D 1 102 ? 1.942 39.105 16.882 1.000 36.080 136 PRO D CA 1
ATOM 4303 C C . PRO D 1 102 ? 3.003 39.410 15.833 1.000 36.910 136 PRO D C 1
ATOM 4304 O O . PRO D 1 102 ? 3.745 38.523 15.410 1.000 43.620 136 PRO D O 1
ATOM 4308 N N . ALA D 1 103 ? 3.108 40.671 15.424 1.000 41.630 137 ALA D N 1
ATOM 4309 C CA . ALA D 1 103 ? 4.042 41.006 14.357 1.000 41.440 137 ALA D CA 1
ATOM 4310 C C . ALA D 1 103 ? 5.462 40.737 14.794 1.000 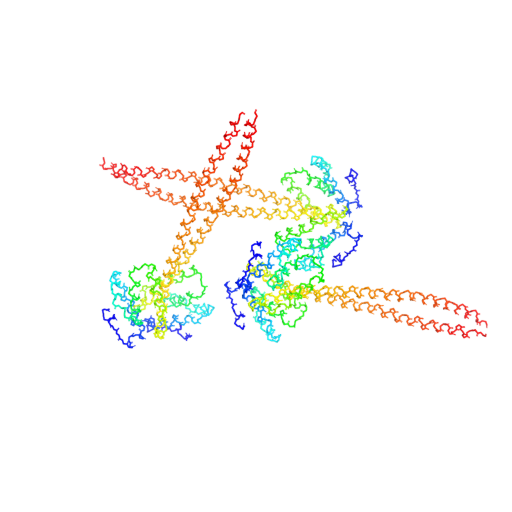48.160 137 ALA D C 1
ATOM 4311 O O . ALA D 1 103 ? 6.255 40.157 14.045 1.000 44.510 137 ALA D O 1
ATOM 4313 N N . GLN D 1 104 ? 5.796 41.149 16.011 1.000 38.420 138 GLN D N 1
ATOM 4314 C CA . GLN D 1 104 ? 7.135 40.963 16.536 1.000 43.820 138 GLN D CA 1
ATOM 4315 C C . GLN D 1 104 ? 7.494 39.498 16.750 1.000 32.750 138 GLN D C 1
ATOM 4316 O O . GLN D 1 104 ? 8.677 39.185 16.842 1.000 33.340 138 GLN D O 1
ATOM 4322 N N . VAL D 1 105 ? 6.515 38.610 16.860 1.000 29.760 139 VAL D N 1
ATOM 4323 C CA . VAL D 1 105 ? 6.827 37.211 17.109 1.000 34.120 139 VAL D CA 1
ATOM 4324 C C . VAL D 1 105 ? 6.907 36.440 15.788 1.000 31.060 139 VAL D C 1
ATOM 4325 O O . VAL D 1 105 ? 7.649 35.458 15.700 1.000 30.070 139 VAL D O 1
ATOM 4329 N N . ARG D 1 106 ? 6.219 36.908 14.737 1.000 33.350 140 ARG D N 1
ATOM 4330 C CA . ARG D 1 106 ? 6.266 36.282 13.408 1.000 39.720 140 ARG D CA 1
ATOM 4331 C C . ARG D 1 106 ? 7.652 35.792 12.966 1.000 29.460 140 ARG D C 1
ATOM 4332 O O . ARG D 1 106 ? 7.816 34.580 12.792 1.000 38.350 140 ARG D O 1
ATOM 4340 N N . PRO D 1 107 ? 8.670 36.649 12.793 1.000 34.660 141 PRO D N 1
ATOM 4341 C CA . PRO D 1 107 ? 9.971 36.121 12.323 1.000 27.040 141 PRO D CA 1
ATOM 4342 C C . PRO D 1 107 ? 10.500 34.969 13.157 1.000 31.410 141 PRO D C 1
ATOM 4343 O O . PRO D 1 107 ? 11.128 34.050 12.602 1.000 32.060 141 PRO D O 1
ATOM 4347 N N . LEU D 1 108 ? 10.227 34.968 14.464 1.000 35.500 142 LEU D N 1
ATOM 4348 C CA . LEU D 1 108 ? 10.605 33.838 15.303 1.000 33.180 142 LEU D CA 1
ATOM 4349 C C . LEU D 1 108 ? 9.791 32.590 14.950 1.000 30.780 142 LEU D C 1
ATOM 4350 O O . LEU D 1 108 ? 10.349 31.504 14.754 1.000 31.460 142 LEU D O 1
ATOM 4355 N N . TYR D 1 109 ? 8.469 32.729 14.863 1.000 26.760 143 TYR D N 1
ATOM 4356 C CA . TYR D 1 109 ? 7.631 31.594 14.482 1.000 32.120 143 TYR D CA 1
ATOM 4357 C C . TYR D 1 109 ? 8.075 30.975 13.158 1.000 35.640 143 TYR D C 1
ATOM 4358 O O . TYR D 1 109 ? 8.186 29.746 13.043 1.000 32.130 143 TYR D O 1
ATOM 4367 N N . GLN D 1 110 ? 8.368 31.816 12.159 1.000 28.840 144 GLN D N 1
ATOM 4368 C CA . GLN D 1 110 ? 8.699 31.293 10.835 1.000 34.820 144 GLN D CA 1
ATOM 4369 C C . GLN D 1 110 ? 9.990 30.476 10.869 1.000 31.050 144 GLN D C 1
ATOM 4370 O O . GLN D 1 110 ? 10.059 29.393 10.271 1.000 34.300 144 GLN D O 1
ATOM 4376 N N . LEU D 1 111 ? 11.010 30.963 11.581 1.000 29.090 145 LEU D N 1
ATOM 4377 C CA . LEU D 1 111 ? 12.203 30.156 11.822 1.000 34.680 145 LEU D CA 1
ATOM 4378 C C . LEU D 1 111 ? 11.833 28.823 12.452 1.000 35.430 145 LEU D C 1
ATOM 4379 O O . LEU D 1 111 ? 12.283 27.767 11.999 1.000 33.510 145 LEU D O 1
ATOM 4384 N N . TRP D 1 112 ? 10.999 28.861 13.503 1.000 27.400 146 TRP D N 1
ATOM 4385 C CA . TRP D 1 112 ? 10.648 27.640 14.217 1.000 28.720 146 TRP D CA 1
ATOM 4386 C C . TRP D 1 112 ? 9.863 26.695 13.317 1.000 24.630 146 TRP D C 1
ATOM 4387 O O . TRP D 1 112 ? 10.215 25.526 13.181 1.000 34.850 146 TRP D O 1
ATOM 4398 N N . ARG D 1 113 ? 8.807 27.193 12.678 1.000 36.190 147 ARG D N 1
ATOM 4399 C CA . ARG D 1 113 ? 8.048 26.364 11.748 1.000 32.210 147 ARG D CA 1
ATOM 4400 C C . ARG D 1 113 ? 8.934 25.816 10.628 1.000 29.690 147 ARG D C 1
ATOM 4401 O O . ARG D 1 113 ? 8.730 24.685 10.180 1.000 28.570 147 ARG D O 1
ATOM 4409 N N . ASP D 1 114 ? 9.919 26.601 10.155 1.000 29.780 148 ASP D N 1
ATOM 4410 C CA . ASP D 1 114 ? 10.734 26.121 9.035 1.000 30.760 148 ASP D CA 1
ATOM 4411 C C . ASP D 1 114 ? 11.605 24.944 9.468 1.000 29.990 148 ASP D C 1
ATOM 4412 O O . ASP D 1 114 ? 11.775 23.985 8.711 1.000 27.270 148 ASP D O 1
ATOM 4417 N N . GLY D 1 115 ? 12.142 24.999 10.697 1.000 33.250 149 GLY D N 1
ATOM 4418 C CA . GLY D 1 115 ? 12.782 23.877 11.341 1.000 22.980 149 GLY D CA 1
ATOM 4419 C C . GLY D 1 115 ? 11.985 22.592 11.276 1.000 33.450 149 GLY D C 1
ATOM 4420 O O . GLY D 1 115 ? 12.467 21.579 10.737 1.000 31.030 149 GLY D O 1
ATOM 4421 N N . GLN D 1 116 ? 10.759 22.643 11.817 1.000 32.100 150 GLN D N 1
ATOM 4422 C CA . GLN D 1 116 ? 9.829 21.515 11.747 1.000 25.470 150 GLN D CA 1
ATOM 4423 C C . GLN D 1 116 ? 9.587 21.101 10.316 1.000 27.150 150 GLN D C 1
ATOM 4424 O O . GLN D 1 116 ? 9.611 19.904 9.986 1.000 30.120 150 GLN D O 1
ATOM 4430 N N . ALA D 1 117 ? 9.354 22.096 9.451 1.000 26.090 151 ALA D N 1
ATOM 4431 C CA . ALA D 1 117 ? 9.021 21.835 8.057 1.000 32.310 151 ALA D CA 1
ATOM 4432 C C . ALA D 1 117 ? 10.115 21.029 7.364 1.000 25.980 151 ALA D C 1
ATOM 4433 O O . ALA D 1 117 ? 9.819 20.097 6.620 1.000 29.010 151 ALA D O 1
ATOM 4435 N N . LEU D 1 118 ? 11.384 21.357 7.623 1.000 32.570 152 LEU D N 1
ATOM 4436 C CA . LEU D 1 118 ? 12.500 20.609 7.048 1.000 26.940 152 LEU D CA 1
ATOM 4437 C C . LEU D 1 118 ? 12.606 19.220 7.655 1.000 33.420 152 LEU D C 1
ATOM 4438 O O . LEU D 1 118 ? 13.039 18.279 6.974 1.000 27.870 152 LEU D O 1
ATOM 4443 N N . GLN D 1 119 ? 12.230 19.084 8.932 1.000 30.140 153 GLN D N 1
ATOM 4444 C CA . GLN D 1 119 ? 12.216 17.778 9.573 1.000 31.530 153 GLN D CA 1
ATOM 4445 C C . GLN D 1 119 ? 11.175 16.883 8.922 1.000 27.630 153 GLN D C 1
ATOM 4446 O O . GLN D 1 119 ? 11.414 15.686 8.728 1.000 40.500 153 GLN D O 1
ATOM 4452 N N . LEU D 1 120 ? 10.021 17.447 8.554 1.000 28.470 154 LEU D N 1
ATOM 4453 C CA . LEU D 1 120 ? 9.025 16.659 7.830 1.000 29.700 154 LEU D CA 1
ATOM 4454 C C . LEU D 1 120 ? 9.533 16.277 6.447 1.000 29.890 154 LEU D C 1
ATOM 4455 O O . LEU D 1 120 ? 9.358 15.136 6.017 1.000 34.500 154 LEU D O 1
ATOM 4460 N N . GLN D 1 121 ? 10.188 17.210 5.747 1.000 31.360 155 GLN D N 1
ATOM 4461 C CA . GLN D 1 121 ? 10.755 16.899 4.437 1.000 33.630 155 GLN D CA 1
ATOM 4462 C C . GLN D 1 121 ? 11.763 15.765 4.535 1.000 30.350 155 GLN D C 1
ATOM 4463 O O . GLN D 1 121 ? 11.776 14.849 3.708 1.000 44.070 155 GLN D O 1
ATOM 4469 N N . LEU D 1 122 ? 12.627 15.829 5.537 1.000 29.540 156 LEU D N 1
ATOM 4470 C CA . LEU D 1 122 ? 13.641 14.799 5.725 1.000 40.500 156 LEU D CA 1
ATOM 4471 C C . LEU D 1 122 ? 13.007 13.433 5.904 1.000 37.710 156 LEU D C 1
ATOM 4472 O O . LEU D 1 122 ? 13.472 12.445 5.322 1.000 38.440 156 LEU D O 1
ATOM 4477 N N . ALA D 1 123 ? 11.927 13.363 6.696 1.000 42.010 157 ALA D N 1
ATOM 4478 C CA . ALA D 1 123 ? 11.229 12.094 6.865 1.000 40.100 157 ALA D CA 1
ATOM 4479 C C . ALA D 1 123 ? 10.626 11.622 5.554 1.000 42.950 157 ALA D C 1
ATOM 4480 O O . ALA D 1 123 ? 10.625 10.416 5.282 1.000 50.370 157 ALA D O 1
ATOM 4482 N N . GLU D 1 124 ? 10.139 12.549 4.720 1.000 42.180 158 GLU D N 1
ATOM 4483 C CA . GLU D 1 124 ? 9.642 12.155 3.404 1.000 43.130 158 GLU D CA 1
ATOM 4484 C C . GLU D 1 124 ? 10.759 11.566 2.559 1.000 44.170 158 GLU D C 1
ATOM 4485 O O . GLU D 1 124 ? 10.572 10.511 1.940 1.000 44.490 158 GLU D O 1
ATOM 4491 N N . GLU D 1 125 ? 11.931 12.229 2.539 1.000 34.140 159 GLU D N 1
ATOM 4492 C CA . GLU D 1 125 ? 13.059 11.761 1.728 1.000 44.470 159 GLU D CA 1
ATOM 4493 C C . GLU D 1 125 ? 13.523 10.378 2.150 1.000 41.490 159 GLU D C 1
ATOM 4494 O O . GLU D 1 125 ? 13.796 9.524 1.307 1.000 38.770 159 GLU D O 1
ATOM 4500 N N . ARG D 1 126 ? 13.678 10.156 3.454 1.000 47.690 160 ARG D N 1
ATOM 4501 C CA . ARG D 1 126 ? 14.154 8.859 3.920 1.000 36.670 160 ARG D CA 1
ATOM 4502 C C . ARG D 1 126 ? 13.178 7.750 3.563 1.000 50.700 160 ARG D C 1
ATOM 4503 O O . ARG D 1 126 ? 13.594 6.629 3.240 1.000 48.840 160 ARG D O 1
ATOM 4511 N N . GLN D 1 127 ? 11.875 8.033 3.639 1.000 41.150 161 GLN D N 1
ATOM 4512 C CA . GLN D 1 127 ? 10.892 7.059 3.185 1.000 45.790 161 GLN D CA 1
ATOM 4513 C C . GLN D 1 127 ? 11.023 6.808 1.690 1.000 45.970 161 GLN D C 1
ATOM 4514 O O . GLN D 1 127 ? 10.929 5.661 1.241 1.000 53.470 161 GLN D O 1
ATOM 4520 N N A ARG D 1 128 ? 11.215 7.874 0.904 0.500 42.210 162 ARG D N 1
ATOM 4521 N N B ARG D 1 128 ? 11.267 7.857 0.900 0.500 42.180 162 ARG D N 1
ATOM 4522 C CA A ARG D 1 128 ? 11.472 7.723 -0.527 0.500 42.460 162 ARG D CA 1
ATOM 4523 C CA B ARG D 1 128 ? 11.423 7.643 -0.536 0.500 42.470 162 ARG D CA 1
ATOM 4524 C C A ARG D 1 128 ? 12.661 6.805 -0.767 0.500 47.710 162 ARG D C 1
ATOM 4525 C C B ARG D 1 128 ? 12.700 6.868 -0.851 0.500 47.760 162 ARG D C 1
ATOM 4526 O O A ARG D 1 128 ? 12.597 5.871 -1.576 0.500 42.780 162 ARG D O 1
ATOM 4527 O O B ARG D 1 128 ? 12.724 6.074 -1.800 0.500 42.550 162 ARG D O 1
ATOM 4542 N N . TYR D 1 129 ? 13.762 7.070 -0.066 1.000 42.060 163 TYR D N 1
ATOM 4543 C CA . TYR D 1 129 ? 14.987 6.318 -0.286 1.000 48.840 163 TYR D CA 1
ATOM 4544 C C . TYR D 1 129 ? 14.823 4.873 0.168 1.000 47.540 163 TYR D C 1
ATOM 4545 O O . TYR D 1 129 ? 15.224 3.949 -0.539 1.000 46.570 163 TYR D O 1
ATOM 4554 N N . SER D 1 130 ? 14.211 4.664 1.335 1.000 46.540 164 SER D N 1
ATOM 4555 C CA . SER D 1 130 ? 13.968 3.313 1.828 1.000 52.720 164 SER D CA 1
ATOM 4556 C C . SER D 1 130 ? 13.200 2.470 0.815 1.000 50.610 164 SER D C 1
ATOM 4557 O O . SER D 1 130 ? 13.542 1.306 0.576 1.000 47.340 164 SER D O 1
ATOM 4560 N N . LYS D 1 131 ? 12.146 3.044 0.222 1.000 47.380 165 LYS D N 1
ATOM 4561 C CA . LYS D 1 131 ? 11.366 2.338 -0.793 1.000 44.830 165 LYS D CA 1
ATOM 4562 C C . LYS D 1 131 ? 12.197 2.064 -2.043 1.000 57.680 165 LYS D C 1
ATOM 4563 O O . LYS D 1 131 ? 12.200 0.942 -2.563 1.000 56.320 165 LYS D O 1
ATOM 4569 N N . LEU D 1 132 ? 12.869 3.095 -2.570 1.000 51.810 166 LEU D N 1
ATOM 4570 C CA . LEU D 1 132 ? 13.761 2.905 -3.712 1.000 57.780 166 LEU D CA 1
ATOM 4571 C C . LEU D 1 132 ? 14.794 1.818 -3.439 1.000 50.040 166 LEU D C 1
ATOM 4572 O O . LEU D 1 132 ? 15.069 0.982 -4.303 1.000 54.160 166 LEU D O 1
ATOM 4577 N N . GLN D 1 133 ? 15.372 1.813 -2.243 1.000 45.020 167 GLN D N 1
ATOM 4578 C CA . GLN D 1 133 ? 16.294 0.750 -1.862 1.000 53.210 167 GLN D CA 1
ATOM 4579 C C . GLN D 1 133 ? 15.621 -0.619 -1.906 1.000 57.440 167 GLN D C 1
ATOM 4580 O O . GLN D 1 133 ? 16.231 -1.612 -2.325 1.000 54.430 167 GLN D O 1
ATOM 4586 N N . GLN D 1 134 ? 14.370 -0.692 -1.459 1.000 48.540 168 GLN D N 1
ATOM 4587 C CA . GLN D 1 134 ? 13.666 -1.966 -1.403 1.000 59.550 168 GLN D CA 1
ATOM 4588 C C . GLN D 1 134 ? 13.393 -2.497 -2.801 1.000 59.690 168 GLN D C 1
ATOM 4589 O O . GLN D 1 134 ? 13.797 -3.615 -3.146 1.000 59.120 168 GLN D O 1
ATOM 4595 N N . SER D 1 135 ? 12.731 -1.684 -3.624 1.000 49.730 169 SER D N 1
ATOM 4596 C CA . SER D 1 135 ? 12.351 -2.090 -4.970 1.000 53.670 169 SER D CA 1
ATOM 4597 C C . SER D 1 135 ? 13.571 -2.352 -5.846 1.000 58.630 169 SER D C 1
ATOM 4598 O O . SER D 1 135 ? 13.576 -3.297 -6.641 1.000 69.010 169 SER D O 1
ATOM 4601 N N . SER D 1 136 ? 14.617 -1.537 -5.719 1.000 54.820 170 SER D N 1
ATOM 4602 C CA . SER D 1 136 ? 15.759 -1.711 -6.612 1.000 56.420 170 SER D CA 1
ATOM 4603 C C . SER D 1 136 ? 16.571 -2.948 -6.253 1.000 57.290 170 SER D C 1
ATOM 4604 O O . SER D 1 136 ? 17.150 -3.584 -7.138 1.000 43.590 170 SER D O 1
ATOM 4607 N N . ASP D 1 137 ? 16.644 -3.287 -4.966 1.000 58.720 171 ASP D N 1
ATOM 4608 C CA . ASP D 1 137 ? 17.376 -4.472 -4.537 1.000 54.330 171 ASP D CA 1
ATOM 4609 C C . ASP D 1 137 ? 16.619 -5.756 -4.861 1.000 57.920 171 ASP D C 1
ATOM 4610 O O . ASP D 1 137 ? 17.235 -6.784 -5.164 1.000 59.990 171 ASP D O 1
ATOM 4615 N N . SER D 1 138 ? 15.291 -5.714 -4.795 1.000 57.520 172 SER D N 1
ATOM 4616 C CA . SER D 1 138 ? 14.494 -6.888 -5.120 1.000 57.910 172 SER D CA 1
ATOM 4617 C C . SER D 1 138 ? 14.534 -7.173 -6.614 1.000 59.760 172 SER D C 1
ATOM 4618 O O . SER D 1 138 ? 14.759 -8.314 -7.034 1.000 60.700 172 SER D O 1
ATOM 4621 N N . GLU D 1 139 ? 14.313 -6.143 -7.429 1.000 56.730 173 GLU D N 1
ATOM 4622 C CA . GLU D 1 139 ? 14.486 -6.291 -8.868 1.000 61.470 173 GLU D CA 1
ATOM 4623 C C . GLU D 1 139 ? 15.897 -6.751 -9.217 1.000 59.390 173 GLU D C 1
ATOM 4624 O O . GLU D 1 139 ? 16.069 -7.626 -10.074 1.000 50.040 173 GLU D O 1
ATOM 4630 N N . LEU D 1 140 ? 16.920 -6.174 -8.570 1.000 51.130 174 LEU D N 1
ATOM 4631 C CA . LEU D 1 140 ? 18.298 -6.518 -8.917 1.000 48.650 174 LEU D CA 1
ATOM 4632 C C . LEU D 1 140 ? 18.565 -7.994 -8.681 1.000 63.400 174 LEU D C 1
ATOM 4633 O O . LEU D 1 140 ? 19.102 -8.688 -9.551 1.000 63.000 174 LEU D O 1
ATOM 4638 N N . ASP D 1 141 ? 18.199 -8.490 -7.500 1.000 57.740 175 ASP D N 1
ATOM 4639 C CA . ASP D 1 141 ? 18.529 -9.859 -7.151 1.000 63.170 175 ASP D CA 1
ATOM 4640 C C . ASP D 1 141 ? 17.770 -10.863 -8.014 1.000 61.230 175 ASP D C 1
ATOM 4641 O O . ASP D 1 141 ? 18.297 -11.939 -8.303 1.000 56.460 175 ASP D O 1
ATOM 4646 N N . THR D 1 142 ? 16.555 -10.532 -8.458 1.000 50.900 176 THR D N 1
ATOM 4647 C CA . THR D 1 142 ? 15.870 -11.425 -9.384 1.000 58.420 176 THR D CA 1
ATOM 4648 C C . THR D 1 142 ? 16.604 -11.502 -10.714 1.000 62.960 176 THR D C 1
ATOM 4649 O O . THR D 1 142 ? 16.645 -12.562 -11.346 1.000 64.010 176 THR D O 1
ATOM 4653 N N . LEU D 1 143 ? 17.189 -10.392 -11.160 1.000 56.610 177 LEU D N 1
ATOM 4654 C CA . LEU D 1 143 ? 17.864 -10.405 -12.449 1.000 52.360 177 LEU D CA 1
ATOM 4655 C C . LEU D 1 143 ? 19.273 -10.956 -12.340 1.000 48.800 177 LEU D C 1
ATOM 4656 O O . LEU D 1 143 ? 19.753 -11.593 -13.283 1.000 55.850 177 LEU D O 1
ATOM 4661 N N . ARG D 1 144 ? 19.948 -10.727 -11.212 1.000 51.140 178 ARG D N 1
ATOM 4662 C CA . ARG D 1 144 ? 21.235 -11.377 -10.998 1.000 57.040 178 ARG D CA 1
ATOM 4663 C C . ARG D 1 144 ? 21.075 -12.888 -10.896 1.000 57.060 178 ARG D C 1
ATOM 4664 O O . ARG D 1 144 ? 21.942 -13.634 -11.362 1.000 45.970 178 ARG D O 1
ATOM 4672 N N . GLN D 1 145 ? 19.972 -13.351 -10.308 1.000 49.960 179 GLN D N 1
ATOM 4673 C CA . GLN D 1 145 ? 19.718 -14.783 -10.213 1.000 62.590 179 GLN D CA 1
ATOM 4674 C C . GLN D 1 145 ? 19.557 -15.396 -11.597 1.000 59.880 179 GLN D C 1
ATOM 4675 O O . GLN D 1 145 ? 20.268 -16.340 -11.958 1.000 59.830 179 GLN D O 1
ATOM 4681 N N . GLN D 1 146 ? 18.599 -14.879 -12.376 1.000 47.310 180 GLN D N 1
ATOM 4682 C CA . GLN D 1 146 ? 18.438 -15.302 -13.757 1.000 54.550 180 GLN D CA 1
ATOM 4683 C C . GLN D 1 146 ? 19.751 -15.235 -14.521 1.000 50.480 180 GLN D C 1
ATOM 4684 O O . GLN D 1 146 ? 19.983 -16.049 -15.419 1.000 57.390 180 GLN D O 1
ATOM 4690 N N . HIS D 1 147 ? 20.620 -14.278 -14.186 1.000 53.200 181 HIS D N 1
ATOM 4691 C CA . HIS D 1 147 ? 21.898 -14.166 -14.886 1.000 54.440 181 HIS D CA 1
ATOM 4692 C C . HIS D 1 147 ? 22.769 -15.384 -14.629 1.000 56.830 181 HIS D C 1
ATOM 4693 O O . HIS D 1 147 ? 23.263 -16.014 -15.571 1.000 55.010 181 HIS D O 1
ATOM 4700 N N . HIS D 1 148 ? 22.970 -15.732 -13.356 1.000 53.160 182 HIS D N 1
ATOM 4701 C CA . HIS D 1 148 ? 23.849 -16.851 -13.033 1.000 62.720 182 HIS D CA 1
ATOM 4702 C C . HIS D 1 148 ? 23.284 -18.172 -13.552 1.000 58.150 182 HIS D C 1
ATOM 4703 O O . HIS D 1 148 ? 24.040 -19.052 -13.983 1.000 61.490 182 HIS D O 1
ATOM 4710 N N . VAL D 1 149 ? 21.959 -18.321 -13.528 1.000 49.740 183 VAL D N 1
ATOM 4711 C CA . VAL D 1 149 ? 21.326 -19.551 -13.993 1.000 51.320 183 VAL D CA 1
ATOM 4712 C C . VAL D 1 149 ? 21.532 -19.722 -15.494 1.000 59.760 183 VAL D C 1
ATOM 4713 O O . VAL D 1 149 ? 21.995 -20.771 -15.966 1.000 46.540 183 VAL D O 1
ATOM 4717 N N . LEU D 1 150 ? 21.194 -18.688 -16.267 1.000 55.880 184 LEU D N 1
ATOM 4718 C CA . LEU D 1 150 ? 21.365 -18.783 -17.706 1.000 53.940 184 LEU D CA 1
ATOM 4719 C C . LEU D 1 150 ? 22.840 -18.862 -18.088 1.000 55.640 184 LEU D C 1
ATOM 4720 O O . LEU D 1 150 ? 23.173 -19.425 -19.137 1.000 54.730 184 LEU D O 1
ATOM 4725 N N . GLN D 1 151 ? 23.735 -18.366 -17.229 1.000 45.770 185 GLN D N 1
ATOM 4726 C CA . GLN D 1 151 ? 25.161 -18.569 -17.460 1.000 52.290 185 GLN D CA 1
ATOM 4727 C C . GLN D 1 151 ? 25.532 -20.043 -17.312 1.000 58.170 185 GLN D C 1
ATOM 4728 O O . GLN D 1 151 ? 26.259 -20.602 -18.143 1.000 51.040 185 GLN D O 1
ATOM 4734 N N . GLN D 1 152 ? 25.061 -20.692 -16.246 1.000 46.520 186 GLN D N 1
ATOM 4735 C CA . GLN D 1 152 ? 25.387 -22.103 -16.085 1.000 50.280 186 GLN D CA 1
ATOM 4736 C C . GLN D 1 152 ? 24.709 -22.946 -17.165 1.000 47.590 186 GLN D C 1
ATOM 4737 O O . GLN D 1 152 ? 25.326 -23.867 -17.714 1.000 43.230 186 GLN D O 1
ATOM 4743 N N . GLN D 1 153 ? 23.470 -22.593 -17.525 1.000 42.340 187 GLN D N 1
ATOM 4744 C CA . GLN D 1 153 ? 22.788 -23.211 -18.658 1.000 41.830 187 GLN D CA 1
ATOM 4745 C C . GLN D 1 153 ? 23.622 -23.113 -19.924 1.000 38.160 187 GLN D C 1
ATOM 4746 O O . GLN D 1 153 ? 23.825 -24.111 -20.623 1.000 40.110 187 GLN D O 1
ATOM 4752 N N . LEU D 1 154 ? 24.109 -21.912 -20.241 1.000 46.090 188 LEU D N 1
ATOM 4753 C CA . LEU D 1 154 ? 24.826 -21.737 -21.497 1.000 45.650 188 LEU D CA 1
ATOM 4754 C C . LEU D 1 154 ? 26.143 -22.495 -21.486 1.000 41.730 188 LEU D C 1
ATOM 4755 O O . LEU D 1 154 ? 26.490 -23.147 -22.476 1.000 45.260 188 LEU D O 1
ATOM 4760 N N . GLU D 1 155 ? 26.880 -22.438 -20.371 1.000 42.430 189 GLU D N 1
ATOM 4761 C CA . GLU D 1 155 ? 28.127 -23.193 -20.247 1.000 38.470 189 GLU D CA 1
ATOM 4762 C C . GLU D 1 155 ? 27.920 -24.674 -20.535 1.000 44.830 189 GLU D C 1
ATOM 4763 O O . GLU D 1 155 ? 28.674 -25.276 -21.304 1.000 52.080 189 GLU D O 1
ATOM 4769 N N . LEU D 1 156 ? 26.892 -25.276 -19.927 1.000 47.620 190 LEU D N 1
ATOM 4770 C CA . LEU D 1 156 ? 26.629 -26.703 -20.124 1.000 44.440 190 LEU D CA 1
ATOM 4771 C C . LEU D 1 156 ? 26.362 -27.021 -21.589 1.000 38.550 190 LEU D C 1
ATOM 4772 O O . LEU D 1 156 ? 26.916 -27.977 -22.142 1.000 39.590 190 LEU D O 1
ATOM 4777 N N . THR D 1 157 ? 25.511 -26.231 -22.230 1.000 31.390 191 THR D N 1
ATOM 4778 C CA . THR D 1 157 ? 25.198 -26.469 -23.628 1.000 35.080 191 THR D CA 1
ATOM 4779 C C . THR D 1 157 ? 26.424 -26.259 -24.493 1.000 44.810 191 THR D C 1
ATOM 4780 O O . THR D 1 157 ? 26.542 -26.870 -25.558 1.000 43.290 191 THR D O 1
ATOM 4784 N N . THR D 1 158 ? 27.380 -25.483 -23.993 1.000 44.180 192 THR D N 1
ATOM 4785 C CA . THR D 1 158 ? 28.541 -25.089 -24.769 1.000 45.360 192 THR D CA 1
ATOM 4786 C C . THR D 1 158 ? 29.604 -26.173 -24.733 1.000 46.280 192 THR D C 1
ATOM 4787 O O . THR D 1 158 ? 30.206 -26.491 -25.765 1.000 47.090 192 THR D O 1
ATOM 4791 N N . ARG D 1 159 ? 29.817 -26.778 -23.563 1.000 44.040 193 ARG D N 1
ATOM 4792 C CA . ARG D 1 159 ? 30.702 -27.932 -23.492 1.000 41.750 193 ARG D CA 1
ATOM 4793 C C . ARG D 1 159 ? 30.111 -29.126 -24.223 1.000 30.880 193 ARG D C 1
ATOM 4794 O O . ARG D 1 159 ? 30.850 -29.943 -24.759 1.000 36.490 193 ARG D O 1
ATOM 4802 N N . LYS D 1 160 ? 28.790 -29.240 -24.269 1.000 39.020 194 LYS D N 1
ATOM 4803 C CA . LYS D 1 160 ? 28.196 -30.336 -25.016 1.000 33.530 194 LYS D CA 1
ATOM 4804 C C . LYS D 1 160 ? 28.444 -30.176 -26.512 1.000 35.810 194 LYS D C 1
ATOM 4805 O O . LYS D 1 160 ? 28.738 -31.157 -27.202 1.000 36.170 194 LYS D O 1
ATOM 4811 N N . LEU D 1 161 ? 28.360 -28.948 -27.027 1.000 40.790 195 LEU D N 1
ATOM 4812 C CA . LEU D 1 161 ? 28.623 -28.742 -28.448 1.000 44.250 195 LEU D CA 1
ATOM 4813 C C . LEU D 1 161 ? 30.099 -28.928 -28.776 1.000 44.270 195 LEU D C 1
ATOM 4814 O O . LEU D 1 161 ? 30.429 -29.579 -29.772 1.000 52.140 195 LEU D O 1
ATOM 4819 N N . GLU D 1 162 ? 31.003 -28.377 -27.957 1.000 42.260 196 GLU D N 1
ATOM 4820 C CA . GLU D 1 162 ? 32.423 -28.651 -28.157 1.000 43.810 196 GLU D CA 1
ATOM 4821 C C . GLU D 1 162 ? 32.692 -30.154 -28.181 1.000 47.740 196 GLU D C 1
ATOM 4822 O O . GLU D 1 162 ? 33.305 -30.663 -29.122 1.000 41.540 196 GLU D O 1
ATOM 4828 N N . ASN D 1 163 ? 32.190 -30.886 -27.174 1.000 42.030 197 ASN D N 1
ATOM 4829 C CA . ASN D 1 163 ? 32.417 -32.333 -27.085 1.000 40.710 197 ASN D CA 1
ATOM 4830 C C . ASN D 1 163 ? 31.892 -33.068 -28.316 1.000 36.340 197 ASN D C 1
ATOM 4831 O O . ASN D 1 163 ? 32.571 -33.935 -28.870 1.000 40.210 197 ASN D O 1
ATOM 4836 N N . LEU D 1 164 ? 30.663 -32.769 -28.730 1.000 37.550 198 LEU D N 1
ATOM 4837 C CA . LEU D 1 164 ? 30.066 -33.494 -29.841 1.000 36.830 198 LEU D CA 1
ATOM 4838 C C . LEU D 1 164 ? 30.725 -33.122 -31.165 1.000 45.870 198 LEU D C 1
ATOM 4839 O O . LEU D 1 164 ? 30.844 -33.972 -32.056 1.000 45.130 198 LEU D O 1
ATOM 4844 N N . THR D 1 165 ? 31.167 -31.867 -31.294 1.000 41.330 199 THR D N 1
ATOM 4845 C CA . THR D 1 165 ? 31.889 -31.401 -32.480 1.000 50.200 199 THR D CA 1
ATOM 4846 C C . THR D 1 165 ? 33.235 -32.108 -32.638 1.000 52.310 199 THR D C 1
ATOM 4847 O O . THR D 1 165 ? 33.593 -32.561 -33.731 1.000 51.130 199 THR D O 1
ATOM 4851 N N . ASP D 1 166 ? 34.012 -32.183 -31.559 1.000 47.450 200 ASP D N 1
ATOM 4852 C CA . ASP D 1 166 ? 35.348 -32.762 -31.661 1.000 50.940 200 ASP D CA 1
ATOM 4853 C C . ASP D 1 166 ? 35.299 -34.241 -32.009 1.000 45.690 200 ASP D C 1
ATOM 4854 O O . ASP D 1 166 ? 36.247 -34.763 -32.609 1.000 55.100 200 ASP D O 1
ATOM 4859 N N . ILE D 1 167 ? 34.201 -34.923 -31.666 1.000 48.790 201 ILE D N 1
ATOM 4860 C CA . ILE D 1 167 ? 34.031 -36.316 -32.067 1.000 48.610 201 ILE D CA 1
ATOM 4861 C C . ILE D 1 167 ? 33.745 -36.401 -33.565 1.000 59.170 201 ILE D C 1
ATOM 4862 O O . ILE D 1 167 ? 34.291 -37.263 -34.268 1.000 58.220 201 ILE D O 1
ATOM 4867 N N . GLU D 1 168 ? 32.890 -35.505 -34.076 1.000 57.560 202 GLU D N 1
ATOM 4868 C CA . GLU D 1 168 ? 32.592 -35.476 -35.507 1.000 63.710 202 GLU D CA 1
ATOM 4869 C C . GLU D 1 168 ? 33.828 -35.118 -36.317 1.000 61.700 202 GLU D C 1
ATOM 4870 O O . GLU D 1 168 ? 34.109 -35.742 -37.347 1.000 69.760 202 GLU D O 1
ATOM 4876 N N . ARG D 1 169 ? 34.561 -34.093 -35.876 1.000 58.460 203 ARG D N 1
ATOM 4877 C CA . ARG D 1 169 ? 35.832 -33.733 -36.496 1.000 64.210 203 ARG D CA 1
ATOM 4878 C C . ARG D 1 169 ? 36.733 -34.956 -36.648 1.000 63.120 203 ARG D C 1
ATOM 4879 O O . ARG D 1 169 ? 37.066 -35.367 -37.763 1.000 71.130 203 ARG D O 1
ATOM 4887 N N . GLN D 1 170 ? 37.106 -35.569 -35.524 1.000 61.200 204 GLN D N 1
ATOM 4888 C CA . GLN D 1 170 ? 38.001 -36.722 -35.545 1.000 61.520 204 GLN D CA 1
ATOM 4889 C C . GLN D 1 170 ? 37.398 -37.910 -36.296 1.000 66.800 204 GLN D C 1
ATOM 4890 O O . GLN D 1 170 ? 38.133 -38.762 -36.805 1.000 66.200 204 GLN D O 1
ATOM 4896 N N . LEU D 1 171 ? 36.072 -38.003 -36.363 1.000 71.150 205 LEU D N 1
ATOM 4897 C CA . LEU D 1 171 ? 35.453 -39.069 -37.138 1.000 69.170 205 LEU D CA 1
ATOM 4898 C C . LEU D 1 171 ? 35.510 -38.806 -38.637 1.000 75.630 205 LEU D C 1
ATOM 4899 O O . LEU D 1 171 ? 35.187 -39.705 -39.421 1.000 72.370 205 LEU D O 1
ATOM 4904 N N . SER D 1 172 ? 35.938 -37.612 -39.044 1.000 81.630 206 SER D N 1
ATOM 4905 C CA . SER D 1 172 ? 35.975 -37.212 -40.446 1.000 78.310 206 SER D CA 1
ATOM 4906 C C . SER D 1 172 ? 37.403 -37.165 -40.985 1.000 75.770 206 SER D C 1
ATOM 4907 O O . SER D 1 172 ? 38.332 -37.697 -40.372 1.000 84.220 206 SER D O 1
ATOM 4910 N N . CYS E 1 22 ? -8.798 4.961 7.101 1.000 72.650 56 CYS E N 1
ATOM 4911 C CA . CYS E 1 22 ? -9.473 5.011 8.395 1.000 72.530 56 CYS E CA 1
ATOM 4912 C C . CYS E 1 22 ? -10.932 5.421 8.264 1.000 67.010 56 CYS E C 1
ATOM 4913 O O . CYS E 1 22 ? -11.738 5.152 9.152 1.000 65.280 56 CYS E O 1
ATOM 4916 N N . SER E 1 23 ? -11.274 6.087 7.159 1.000 71.510 57 SER E N 1
ATOM 4917 C CA . SER E 1 23 ? -12.674 6.422 6.932 1.000 65.600 57 SER E CA 1
ATOM 4918 C C . SER E 1 23 ? -13.521 5.164 6.801 1.000 66.620 57 SER E C 1
ATOM 4919 O O . SER E 1 23 ? -14.706 5.170 7.152 1.000 72.640 57 SER E O 1
ATOM 4922 N N . ASP E 1 24 ? -12.935 4.074 6.313 1.000 62.970 58 ASP E N 1
ATOM 4923 C CA . ASP E 1 24 ? -13.701 2.847 6.182 1.000 58.620 58 ASP E CA 1
ATOM 4924 C C . ASP E 1 24 ? -13.944 2.165 7.518 1.000 64.050 58 ASP E C 1
ATOM 4925 O O . ASP E 1 24 ? -14.933 1.432 7.638 1.000 58.570 58 ASP E O 1
ATOM 4930 N N . ILE E 1 25 ? -13.083 2.393 8.519 1.000 65.060 59 ILE E N 1
ATOM 4931 C CA . ILE E 1 25 ? -13.319 1.795 9.832 1.000 61.180 59 ILE E CA 1
ATOM 4932 C C . ILE E 1 25 ? -14.516 2.451 10.504 1.000 58.600 59 ILE E C 1
ATOM 4933 O O . ILE E 1 25 ? -15.244 1.800 11.262 1.000 51.410 59 ILE E O 1
ATOM 4938 N N . TRP E 1 26 ? -14.763 3.729 10.216 1.000 61.380 60 TRP E N 1
ATOM 4939 C CA . TRP E 1 26 ? -15.828 4.451 10.892 1.000 53.740 60 TRP E CA 1
ATOM 4940 C C . TRP E 1 26 ? -17.206 4.042 10.391 1.000 50.890 60 TRP E C 1
ATOM 4941 O O . TRP E 1 26 ? -18.183 4.185 11.130 1.000 53.740 60 TRP E O 1
ATOM 4952 N N . ALA E 1 27 ? -17.290 3.489 9.178 1.000 57.890 61 ALA E N 1
ATOM 4953 C CA . ALA E 1 27 ? -18.568 3.115 8.583 1.000 62.490 61 ALA E CA 1
ATOM 4954 C C . ALA E 1 27 ? -19.057 1.740 9.028 1.000 62.340 61 ALA E C 1
ATOM 4955 O O . ALA E 1 27 ? -20.267 1.494 9.007 1.000 72.280 61 ALA E O 1
ATOM 4957 N N . LEU E 1 28 ? -18.153 0.841 9.418 1.000 57.380 62 LEU E N 1
ATOM 4958 C CA . LEU E 1 28 ? -18.528 -0.536 9.722 1.000 44.590 62 LEU E CA 1
ATOM 4959 C C . LEU E 1 28 ? -19.374 -0.626 10.985 1.000 55.520 62 LEU E C 1
ATOM 4960 O O . LEU E 1 28 ? -19.110 0.055 11.982 1.000 52.880 62 LEU E O 1
ATOM 4965 N N . GLN E 1 29 ? -20.389 -1.494 10.935 1.000 54.210 63 GLN E N 1
ATOM 4966 C CA . GLN E 1 29 ? -21.225 -1.825 12.077 1.000 50.530 63 GLN E CA 1
ATOM 4967 C C . GLN E 1 29 ? -21.554 -3.318 12.053 1.000 63.320 63 GLN E C 1
ATOM 4968 O O . GLN E 1 29 ? -21.058 -4.084 11.215 1.000 58.700 63 GLN E O 1
ATOM 4974 N N . GLY E 1 30 ? -22.392 -3.737 12.998 1.000 57.070 64 GLY E N 1
ATOM 4975 C CA . GLY E 1 30 ? -22.771 -5.133 13.112 1.000 62.850 64 GLY E CA 1
ATOM 4976 C C . GLY E 1 30 ? -22.350 -5.762 14.423 1.000 58.500 64 GLY E C 1
ATOM 4977 O O . GLY E 1 30 ? -21.402 -5.303 15.068 1.000 48.340 64 GLY E O 1
ATOM 4978 N N . LYS E 1 31 ? -23.053 -6.823 14.827 1.000 69.570 65 LYS E N 1
ATOM 4979 C CA . LYS E 1 31 ? -22.694 -7.571 16.027 1.000 66.800 65 LYS E CA 1
ATOM 4980 C C . LYS E 1 31 ? -21.276 -8.122 15.959 1.000 65.640 65 LYS E C 1
ATOM 4981 O O . LYS E 1 31 ? -20.731 -8.520 16.993 1.000 74.700 65 LYS E O 1
ATOM 4987 N N . SER E 1 32 ? -20.657 -8.129 14.777 1.000 65.320 66 SER E N 1
ATOM 4988 C CA . SER E 1 32 ? -19.311 -8.669 14.638 1.000 62.420 66 SER E CA 1
ATOM 4989 C C . SER E 1 32 ? -18.242 -7.638 14.981 1.000 60.780 66 SER E C 1
ATOM 4990 O O . SER E 1 32 ? -17.188 -7.991 15.520 1.000 64.640 66 SER E O 1
ATOM 4993 N N . THR E 1 33 ? -18.478 -6.368 14.661 1.000 58.430 67 THR E N 1
ATOM 4994 C CA . THR E 1 33 ? -17.543 -5.320 15.046 1.000 52.780 67 THR E CA 1
ATOM 4995 C C . THR E 1 33 ? -17.860 -4.716 16.406 1.000 44.880 67 THR E C 1
ATOM 4996 O O . THR E 1 33 ? -16.960 -4.149 17.034 1.000 49.580 67 THR E O 1
ATOM 5000 N N . GLU E 1 34 ? -19.115 -4.834 16.861 1.000 49.410 68 GLU E N 1
ATOM 5001 C CA . GLU E 1 34 ? -19.547 -4.289 18.148 1.000 53.030 68 GLU E CA 1
ATOM 5002 C C . GLU E 1 34 ? -18.816 -4.941 19.312 1.000 53.710 68 GLU E C 1
ATOM 5003 O O . GLU E 1 34 ? -18.460 -4.276 20.295 1.000 48.230 68 GLU E O 1
ATOM 5009 N N . THR E 1 35 ? -18.670 -6.256 19.257 1.000 51.310 69 THR E N 1
ATOM 5010 C CA . THR E 1 35 ? -18.060 -7.031 20.319 1.000 52.120 69 THR E CA 1
ATOM 5011 C C . THR E 1 35 ? -16.568 -7.173 20.106 1.000 47.170 69 THR E C 1
ATOM 5012 O O . THR E 1 35 ? -15.924 -7.981 20.782 1.000 58.730 69 THR E O 1
ATOM 5016 N N . ASN E 1 36 ? -16.007 -6.385 19.188 1.000 46.820 70 ASN E N 1
ATOM 5017 C CA . ASN E 1 36 ? -14.671 -6.590 18.652 1.000 37.390 70 ASN E CA 1
ATOM 5018 C C . ASN E 1 36 ? -13.719 -5.561 19.260 1.000 39.740 70 ASN E C 1
ATOM 5019 O O . ASN E 1 36 ? -13.683 -4.405 18.803 1.000 43.070 70 ASN E O 1
ATOM 5024 N N . PRO E 1 37 ? -12.929 -5.927 20.274 1.000 44.160 71 PRO E N 1
ATOM 5025 C CA . PRO E 1 37 ? -12.044 -4.942 20.912 1.000 43.380 71 PRO E CA 1
ATOM 5026 C C . PRO E 1 37 ? -10.973 -4.420 19.979 1.000 41.050 71 PRO E C 1
ATOM 5027 O O . PRO E 1 37 ? -10.516 -3.283 20.143 1.000 42.500 71 PRO E O 1
ATOM 5031 N N . LEU E 1 38 ? -10.514 -5.251 19.041 1.000 39.750 72 LEU E N 1
ATOM 5032 C CA . LEU E 1 38 ? -9.549 -4.801 18.044 1.000 36.530 72 LEU E CA 1
ATOM 5033 C C . LEU E 1 38 ? -10.154 -3.734 17.142 1.000 39.890 72 LEU E C 1
ATOM 5034 O O . LEU E 1 38 ? -9.477 -2.771 16.756 1.000 41.970 72 LEU E O 1
ATOM 5039 N N . TYR E 1 39 ? -11.432 -3.891 16.800 1.000 38.410 73 TYR E N 1
ATOM 5040 C CA . TYR E 1 39 ? -12.108 -2.867 16.026 1.000 38.830 73 TYR E CA 1
ATOM 5041 C C . TYR E 1 39 ? -12.112 -1.553 16.777 1.000 39.870 73 TYR E C 1
ATOM 5042 O O . TYR E 1 39 ? -11.813 -0.492 16.214 1.000 35.580 73 TYR E O 1
ATOM 5051 N N . TRP E 1 40 ? -12.472 -1.607 18.056 1.000 40.620 74 TRP E N 1
ATOM 5052 C CA . TRP E 1 40 ? -12.576 -0.386 18.837 1.000 37.410 74 TRP E CA 1
ATOM 5053 C C . TRP E 1 40 ? -11.202 0.202 19.120 1.000 41.670 74 TRP E C 1
ATOM 5054 O O . TRP E 1 40 ? -11.063 1.427 19.226 1.000 35.070 74 TRP E O 1
ATOM 5065 N N . LEU E 1 41 ? -10.176 -0.652 19.221 1.000 38.300 75 LEU E N 1
ATOM 5066 C CA . LEU E 1 41 ? -8.815 -0.141 19.346 1.000 41.320 75 LEU E CA 1
ATOM 5067 C C . LEU E 1 41 ? -8.405 0.613 18.089 1.000 44.560 75 LEU E C 1
ATOM 5068 O O . LEU E 1 41 ? -7.790 1.677 18.172 1.000 46.720 75 LEU E O 1
ATOM 5073 N N . ARG E 1 42 ? -8.751 0.078 16.913 1.000 42.560 76 ARG E N 1
ATOM 5074 C CA . ARG E 1 42 ? -8.390 0.735 15.663 1.000 48.270 76 ARG E CA 1
ATOM 5075 C C . ARG E 1 42 ? -9.090 2.083 15.540 1.000 43.000 76 ARG E C 1
ATOM 5076 O O . ARG E 1 42 ? -8.443 3.098 15.263 1.000 42.720 76 ARG E O 1
ATOM 5084 N N . ALA E 1 43 ? -10.413 2.107 15.769 1.000 36.520 77 ALA E N 1
ATOM 5085 C CA . ALA E 1 43 ? -11.171 3.354 15.757 1.000 45.210 77 ALA E CA 1
ATOM 5086 C C . ALA E 1 43 ? -10.573 4.392 16.704 1.000 41.440 77 ALA E C 1
ATOM 5087 O O . ALA E 1 43 ? -10.518 5.574 16.366 1.000 42.790 77 ALA E O 1
ATOM 5089 N N . MET E 1 44 ? -10.095 3.966 17.882 1.000 45.290 78 MET E N 1
ATOM 5090 C CA . MET E 1 44 ? -9.425 4.879 18.817 1.000 42.480 78 MET E CA 1
ATOM 5091 C C . MET E 1 44 ? -8.118 5.430 18.254 1.000 54.120 78 MET E C 1
ATOM 5092 O O . MET E 1 44 ? -7.685 6.527 18.641 1.000 47.360 78 MET E O 1
ATOM 5097 N N . ASP E 1 45 ? -7.467 4.687 17.356 1.000 48.690 79 ASP E N 1
ATOM 5098 C CA . ASP E 1 45 ? -6.200 5.141 16.789 1.000 45.090 79 ASP E CA 1
ATOM 5099 C C . ASP E 1 45 ? -6.418 6.099 15.619 1.000 51.100 79 ASP E C 1
ATOM 5100 O O . ASP E 1 45 ? -5.717 7.112 15.501 1.000 50.090 79 ASP E O 1
ATOM 5105 N N . CYS E 1 46 ? -7.376 5.781 14.748 1.000 46.860 80 CYS E N 1
ATOM 5106 C CA . CYS E 1 46 ? -7.755 6.667 13.654 1.000 44.190 80 CYS E CA 1
ATOM 5107 C C . CYS E 1 46 ? -8.265 8.017 14.144 1.000 45.380 80 CYS E C 1
ATOM 5108 O O . CYS E 1 46 ? -8.087 9.030 13.457 1.000 40.500 80 CYS E O 1
ATOM 5111 N N . ALA E 1 47 ? -8.945 8.053 15.293 1.000 42.920 81 ALA E N 1
ATOM 5112 C CA . ALA E 1 47 ? -9.442 9.335 15.790 1.000 42.140 81 ALA E CA 1
ATOM 5113 C C . ALA E 1 47 ? -8.294 10.239 16.206 1.000 44.390 81 ALA E C 1
ATOM 5114 O O . ALA E 1 47 ? -8.364 11.460 16.016 1.000 56.670 81 ALA E O 1
ATOM 5116 N N . ASP E 1 48 ? -7.220 9.658 16.762 1.000 40.810 82 ASP E N 1
ATOM 5117 C CA . ASP E 1 48 ? -6.060 10.457 17.140 1.000 41.510 82 ASP E CA 1
ATOM 5118 C C . ASP E 1 48 ? -5.322 10.969 15.918 1.000 49.950 82 ASP E C 1
ATOM 5119 O O . ASP E 1 48 ? -4.649 12.004 15.989 1.000 59.950 82 ASP E O 1
ATOM 5124 N N . ARG E 1 49 ? -5.449 10.271 14.792 1.000 48.600 83 ARG E N 1
ATOM 5125 C CA . ARG E 1 49 ? -4.780 10.668 13.563 1.000 51.310 83 ARG E CA 1
ATOM 5126 C C . ARG E 1 49 ? -5.389 11.918 12.944 1.000 56.900 83 ARG E C 1
ATOM 5127 O O . ARG E 1 49 ? -4.835 12.424 11.969 1.000 52.180 83 ARG E O 1
ATOM 5135 N N . LEU E 1 50 ? -6.520 12.400 13.465 1.000 54.850 84 LEU E N 1
ATOM 5136 C CA . LEU E 1 50 ? -7.298 13.465 12.856 1.000 39.410 84 LEU E CA 1
ATOM 5137 C C . LEU E 1 50 ? -6.928 14.829 13.424 1.000 61.160 84 LEU E C 1
ATOM 5138 O O . LEU E 1 50 ? -6.243 14.946 14.442 1.000 69.800 84 LEU E O 1
ATOM 5143 N N . MET E 1 51 ? -7.436 15.929 12.716 1.000 55.490 85 MET E N 1
ATOM 5144 C CA . MET E 1 51 ? -7.389 17.323 13.119 1.000 49.200 85 MET E CA 1
ATOM 5145 C C . MET E 1 51 ? -8.694 17.698 13.798 1.000 53.450 85 MET E C 1
ATOM 5146 O O . MET E 1 51 ? -9.754 17.178 13.439 1.000 52.370 85 MET E O 1
ATOM 5151 N N . PRO E 1 52 ? -8.633 18.607 14.773 1.000 64.950 86 PRO E N 1
ATOM 5152 C CA . PRO E 1 52 ? -9.825 18.898 15.592 1.000 56.290 86 PRO E CA 1
ATOM 5153 C C . PRO E 1 52 ? -11.086 19.221 14.805 1.000 61.730 86 PRO E C 1
ATOM 5154 O O . PRO E 1 52 ? -12.167 18.741 15.178 1.000 59.760 86 PRO E O 1
ATOM 5158 N N . ALA E 1 53 ? -10.993 20.019 13.736 1.000 54.280 87 ALA E N 1
ATOM 5159 C CA . ALA E 1 53 ? -12.193 20.308 12.955 1.000 60.020 87 ALA E CA 1
ATOM 5160 C C . ALA E 1 53 ? -12.709 19.045 12.274 1.000 52.430 87 ALA E C 1
ATOM 5161 O O . ALA E 1 53 ? -13.922 18.793 12.261 1.000 46.830 87 ALA E O 1
ATOM 5163 N N . GLN E 1 54 ? -11.795 18.231 11.725 1.000 44.780 88 GLN E N 1
ATOM 5164 C CA . GLN E 1 54 ? -12.174 16.922 11.201 1.000 47.350 88 GLN E CA 1
ATOM 5165 C C . GLN E 1 54 ? -12.791 16.049 12.282 1.000 57.770 88 GLN E C 1
ATOM 5166 O O . GLN E 1 54 ? -13.775 15.335 12.036 1.000 51.530 88 GLN E O 1
ATOM 5172 N N . SER E 1 55 ? -12.195 16.061 13.478 1.000 57.230 89 SER E N 1
ATOM 5173 C CA . SER E 1 55 ? -12.681 15.211 14.557 1.000 48.440 89 SER E CA 1
ATOM 5174 C C . SER E 1 55 ? -14.109 15.590 14.935 1.000 51.950 89 SER E C 1
ATOM 5175 O O . SER E 1 55 ? -15.005 14.734 14.978 1.000 50.490 89 SER E O 1
ATOM 5178 N N . ARG E 1 56 ? -14.353 16.880 15.168 1.000 44.620 90 ARG E N 1
ATOM 5179 C CA . ARG E 1 56 ? -15.709 17.323 15.479 1.000 55.940 90 ARG E CA 1
ATOM 5180 C C . ARG E 1 56 ? -16.684 17.023 14.344 1.000 48.330 90 ARG E C 1
ATOM 5181 O O . ARG E 1 56 ? -17.850 16.669 14.593 1.000 45.710 90 ARG E O 1
ATOM 5189 N N . GLN E 1 57 ? -16.231 17.168 13.094 1.000 40.990 91 GLN E N 1
ATOM 5190 C CA . GLN E 1 57 ? -17.113 16.930 11.949 1.000 44.900 91 GLN E CA 1
ATOM 5191 C C . GLN E 1 57 ? -17.524 15.457 11.869 1.000 39.380 91 GLN E C 1
ATOM 5192 O O . GLN E 1 57 ? -18.716 15.129 11.909 1.000 42.510 91 GLN E O 1
ATOM 5198 N N . GLN E 1 58 ? -16.545 14.551 11.788 1.000 46.840 92 GLN E N 1
ATOM 5199 C CA . GLN E 1 58 ? -16.833 13.112 11.823 1.000 42.370 92 GLN E CA 1
ATOM 5200 C C . GLN E 1 58 ? -17.742 12.735 12.997 1.000 40.940 92 GLN E C 1
ATOM 5201 O O . GLN E 1 58 ? -18.623 11.879 12.865 1.000 50.790 92 GLN E O 1
ATOM 5207 N N . ALA E 1 59 ? -17.560 13.381 14.149 1.000 39.830 93 ALA E N 1
ATOM 5208 C CA . ALA E 1 59 ? -18.399 13.069 15.304 1.000 45.840 93 ALA E CA 1
ATOM 5209 C C . ALA E 1 59 ? -19.875 13.290 15.012 1.000 50.810 93 ALA E C 1
ATOM 5210 O O . ALA E 1 59 ? -20.725 12.599 15.586 1.000 54.200 93 ALA E O 1
ATOM 5212 N N . ARG E 1 60 ? -20.197 14.252 14.136 1.000 54.680 94 ARG E N 1
ATOM 5213 C CA . ARG E 1 60 ? -21.586 14.623 13.880 1.000 51.420 94 ARG E CA 1
ATOM 5214 C C . ARG E 1 60 ? -22.359 13.515 13.191 1.000 47.030 94 ARG E C 1
ATOM 5215 O O . ARG E 1 60 ? -23.589 13.504 13.260 1.000 57.880 94 ARG E O 1
ATOM 5223 N N . GLN E 1 61 ? -21.667 12.589 12.534 1.000 49.690 95 GLN E N 1
ATOM 5224 C CA . GLN E 1 61 ? -22.319 11.507 11.813 1.000 42.990 95 GLN E CA 1
ATOM 5225 C C . GLN E 1 61 ? -22.909 10.429 12.719 1.000 51.410 95 GLN E C 1
ATOM 5226 O O . GLN E 1 61 ? -23.679 9.598 12.230 1.000 51.220 95 GLN E O 1
ATOM 5232 N N . TYR E 1 62 ? -22.554 10.384 13.998 1.000 43.030 96 TYR E N 1
ATOM 5233 C CA . TYR E 1 62 ? -22.967 9.278 14.871 1.000 52.950 96 TYR E CA 1
ATOM 5234 C C . TYR E 1 62 ? -23.733 9.861 16.044 1.000 46.420 96 TYR E C 1
ATOM 5235 O O . TYR E 1 62 ? -23.286 9.803 17.189 1.000 48.710 96 TYR E O 1
ATOM 5244 N N . ASP E 1 63 ? -24.900 10.422 15.746 1.000 54.230 97 ASP E N 1
ATOM 5245 C CA . ASP E 1 63 ? -25.685 11.151 16.730 1.000 59.840 97 ASP E CA 1
ATOM 5246 C C . ASP E 1 63 ? -27.019 10.485 17.044 1.000 57.180 97 ASP E C 1
ATOM 5247 O O . ASP E 1 63 ? -27.867 11.114 17.688 1.000 61.410 97 ASP E O 1
ATOM 5252 N N . ASP E 1 64 ? -27.223 9.223 16.642 1.000 56.150 98 ASP E N 1
ATOM 5253 C CA . ASP E 1 64 ? -28.574 8.668 16.704 1.000 64.030 98 ASP E CA 1
ATOM 5254 C C . ASP E 1 64 ? -28.994 8.275 18.119 1.000 66.010 98 ASP E C 1
ATOM 5255 O O . ASP E 1 64 ? -30.195 8.283 18.419 1.000 69.280 98 ASP E O 1
ATOM 5260 N N . GLY E 1 65 ? -28.048 7.938 18.997 1.000 57.270 99 GLY E N 1
ATOM 5261 C CA . GLY E 1 65 ? -28.361 7.653 20.391 1.000 54.520 99 GLY E CA 1
ATOM 5262 C C . GLY E 1 65 ? -28.105 6.232 20.855 1.000 54.400 99 GLY E C 1
ATOM 5263 O O . GLY E 1 65 ? -28.102 5.991 22.070 1.000 55.400 99 GLY E O 1
ATOM 5264 N N . SER E 1 66 ? -27.923 5.271 19.952 1.000 57.550 100 SER E N 1
ATOM 5265 C CA . SER E 1 66 ? -27.452 3.938 20.317 1.000 49.490 100 SER E CA 1
ATOM 5266 C C . SER E 1 66 ? -26.070 4.003 20.965 1.000 46.290 100 SER E C 1
ATOM 5267 O O . SER E 1 66 ? -25.315 4.960 20.782 1.000 53.560 100 SER E O 1
ATOM 5270 N N . TRP E 1 67 ? -25.726 2.955 21.717 1.000 47.790 101 TRP E N 1
ATOM 5271 C CA . TRP E 1 67 ? -24.419 2.919 22.357 1.000 40.040 101 TRP E CA 1
ATOM 5272 C C . TRP E 1 67 ? -23.306 2.942 21.317 1.000 48.930 101 TRP E C 1
ATOM 5273 O O . TRP E 1 67 ? -22.343 3.710 21.441 1.000 46.690 101 TRP E O 1
ATOM 5284 N N . GLN E 1 68 ? -23.430 2.115 20.275 1.000 49.230 102 GLN E N 1
ATOM 5285 C CA . GLN E 1 68 ? -22.383 2.042 19.262 1.000 51.960 102 GLN E CA 1
ATOM 5286 C C . GLN E 1 68 ? -22.034 3.429 18.750 1.000 48.570 102 GLN E C 1
ATOM 5287 O O . GLN E 1 68 ? -20.868 3.834 18.768 1.000 46.990 102 GLN E O 1
ATOM 5293 N N . ASN E 1 69 ? -23.048 4.197 18.344 1.000 47.380 103 ASN E N 1
ATOM 5294 C CA . ASN E 1 69 ? -22.790 5.544 17.848 1.000 48.430 103 ASN E CA 1
ATOM 5295 C C . ASN E 1 69 ? -22.332 6.469 18.966 1.000 43.460 103 ASN E C 1
ATOM 5296 O O . ASN E 1 69 ? -21.482 7.336 18.743 1.000 44.570 103 ASN E O 1
ATOM 5301 N N . THR E 1 70 ? -22.897 6.320 20.166 1.000 38.330 104 THR E N 1
ATOM 5302 C CA . THR E 1 70 ? -22.482 7.159 21.282 1.000 33.550 104 THR E CA 1
ATOM 5303 C C . THR E 1 70 ? -21.031 6.885 21.651 1.000 43.050 104 THR E C 1
ATOM 5304 O O . THR E 1 70 ? -20.281 7.812 21.969 1.000 38.290 104 THR E O 1
ATOM 5308 N N . PHE E 1 71 ? -20.607 5.622 21.582 1.000 48.340 105 PHE E N 1
ATOM 5309 C CA . PHE E 1 71 ? -19.209 5.296 21.843 1.000 35.950 105 PHE E CA 1
ATOM 5310 C C . PHE E 1 71 ? -18.297 5.889 20.761 1.000 38.340 105 PHE E C 1
ATOM 5311 O O . PHE E 1 71 ? -17.278 6.524 21.070 1.000 35.230 105 PH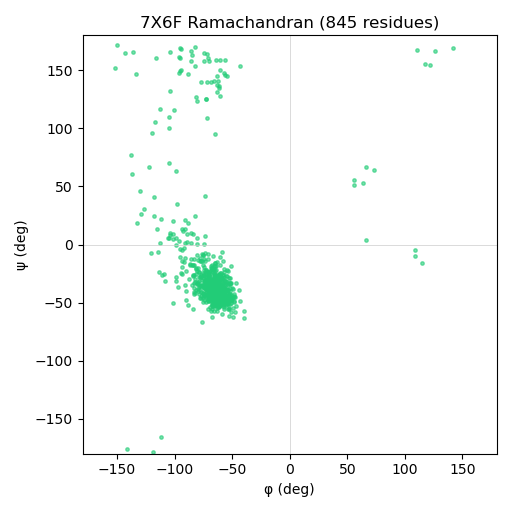E E O 1
ATOM 5319 N N . LYS E 1 72 ? -18.659 5.707 19.484 1.000 37.770 106 LYS E N 1
ATOM 5320 C CA . LYS E 1 72 ? -17.871 6.259 18.380 1.000 38.390 106 LYS E CA 1
ATOM 5321 C C . LYS E 1 72 ? -17.794 7.788 18.439 1.000 46.240 106 LYS E C 1
ATOM 5322 O O . LYS E 1 72 ? -16.704 8.371 18.348 1.000 40.460 106 LYS E O 1
ATOM 5328 N N . GLN E 1 73 ? -18.955 8.452 18.536 1.000 33.690 107 GLN E N 1
ATOM 5329 C CA . GLN E 1 73 ? -18.994 9.908 18.671 1.000 46.920 107 GLN E CA 1
ATOM 5330 C C . GLN E 1 73 ? -18.211 10.369 19.884 1.000 44.440 107 GLN E C 1
ATOM 5331 O O . GLN E 1 73 ? -17.605 11.447 19.866 1.000 42.000 107 GLN E O 1
ATOM 5337 N N . GLY E 1 74 ? -18.231 9.575 20.955 1.000 37.660 108 GLY E N 1
ATOM 5338 C CA . GLY E 1 74 ? -17.450 9.926 22.129 1.000 41.380 108 GLY E CA 1
ATOM 5339 C C . GLY E 1 74 ? -15.957 9.811 21.875 1.000 46.380 108 GLY E C 1
ATOM 5340 O O . GLY E 1 74 ? -15.185 10.697 22.253 1.000 43.090 108 GLY E O 1
ATOM 5341 N N . ILE E 1 75 ? -15.534 8.716 21.226 1.000 39.350 109 ILE E N 1
ATOM 5342 C CA . ILE E 1 75 ? -14.125 8.547 20.869 1.000 40.730 109 ILE E CA 1
ATOM 5343 C C . ILE E 1 75 ? -13.665 9.684 19.970 1.000 37.450 109 ILE E C 1
ATOM 5344 O O . ILE E 1 75 ? -12.528 10.156 20.063 1.000 51.820 109 ILE E O 1
ATOM 5349 N N . LEU E 1 76 ? -14.536 10.146 19.086 1.000 38.180 110 LEU E N 1
ATOM 5350 C CA . LEU E 1 76 ? -14.086 11.161 18.145 1.000 44.050 110 LEU E CA 1
ATOM 5351 C C . LEU E 1 76 ? -14.058 12.542 18.803 1.000 49.310 110 LEU E C 1
ATOM 5352 O O . LEU E 1 76 ? -13.115 13.313 18.590 1.000 48.850 110 LEU E O 1
ATOM 5357 N N . LEU E 1 77 ? -15.060 12.857 19.634 1.000 47.870 111 LEU E N 1
ATOM 5358 C CA . LEU E 1 77 ? -15.103 14.172 20.278 1.000 54.780 111 LEU E CA 1
ATOM 5359 C C . LEU E 1 77 ? -14.008 14.331 21.318 1.000 47.730 111 LEU E C 1
ATOM 5360 O O . LEU E 1 77 ? -13.648 15.461 21.666 1.000 44.410 111 LEU E O 1
ATOM 5365 N N . ALA E 1 78 ? -13.494 13.231 21.851 1.000 44.580 112 ALA E N 1
ATOM 5366 C CA . ALA E 1 78 ? -12.544 13.444 22.930 1.000 44.350 112 ALA E CA 1
ATOM 5367 C C . ALA E 1 78 ? -11.193 13.957 22.432 1.000 52.560 112 ALA E C 1
ATOM 5368 O O . ALA E 1 78 ? -10.298 14.011 23.273 1.000 55.990 112 ALA E O 1
ATOM 5370 N N . ASP E 1 79 ? -11.079 14.294 21.145 1.000 51.150 113 ASP E N 1
ATOM 5371 C CA . ASP E 1 79 ? -9.908 14.922 20.534 1.000 64.650 113 ASP E CA 1
ATOM 5372 C C . ASP E 1 79 ? -10.318 16.140 19.722 1.000 51.840 113 ASP E C 1
ATOM 5373 O O . ASP E 1 79 ? -9.887 16.320 18.583 1.000 66.480 113 ASP E O 1
ATOM 5378 N N . ALA E 1 80 ? -11.176 16.996 20.270 1.000 61.330 114 ALA E N 1
ATOM 5379 C CA . ALA E 1 80 ? -11.804 18.007 19.426 1.000 63.290 114 ALA E CA 1
ATOM 5380 C C . ALA E 1 80 ? -11.759 19.412 20.019 1.000 61.830 114 ALA E C 1
ATOM 5381 O O . ALA E 1 80 ? -12.520 20.279 19.574 1.000 72.380 114 ALA E O 1
ATOM 5383 N N . LYS E 1 81 ? -10.883 19.672 20.989 1.000 60.620 115 LYS E N 1
ATOM 5384 C CA . LYS E 1 81 ? -10.792 20.998 21.610 1.000 55.610 115 LYS E CA 1
ATOM 5385 C C . LYS E 1 81 ? -12.153 21.430 22.167 1.000 58.010 115 LYS E C 1
ATOM 5386 O O . LYS E 1 81 ? -12.655 22.515 21.874 1.000 56.790 115 LYS E O 1
ATOM 5392 N N . ILE E 1 82 ? -12.765 20.546 22.961 1.000 56.000 116 ILE E N 1
ATOM 5393 C CA . ILE E 1 82 ? -14.045 20.822 23.608 1.000 55.150 116 ILE E CA 1
ATOM 5394 C C . ILE E 1 82 ? -13.819 21.546 24.928 1.000 54.910 116 ILE E C 1
ATOM 5395 O O . ILE E 1 82 ? -12.700 21.584 25.454 1.000 54.050 116 ILE E O 1
ATOM 5400 N N . THR E 1 83 ? -14.887 22.099 25.485 1.000 59.470 117 THR E N 1
ATOM 5401 C CA . THR E 1 83 ? -14.823 22.589 26.840 1.000 65.050 117 THR E CA 1
ATOM 5402 C C . THR E 1 83 ? -14.760 21.374 27.767 1.000 63.560 117 THR E C 1
ATOM 5403 O O . THR E 1 83 ? -15.038 20.252 27.338 1.000 62.900 117 THR E O 1
ATOM 5407 N N . PRO E 1 84 ? -14.368 21.549 29.033 1.000 69.350 118 PRO E N 1
ATOM 5408 C CA . PRO E 1 84 ? -14.530 20.424 29.970 1.000 56.030 118 PRO E CA 1
ATOM 5409 C C . PRO E 1 84 ? -15.980 20.060 30.225 1.000 56.550 118 PRO E C 1
ATOM 5410 O O . PRO E 1 84 ? -16.269 18.879 30.448 1.000 66.000 118 PRO E O 1
ATOM 5414 N N . TYR E 1 85 ? -16.906 21.024 30.191 1.000 51.600 119 TYR E N 1
ATOM 5415 C CA . TYR E 1 85 ? -18.324 20.686 30.309 1.000 60.940 119 TYR E CA 1
ATOM 5416 C C . TYR E 1 85 ? -18.764 19.759 29.187 1.000 64.140 119 TYR E C 1
ATOM 5417 O O . TYR E 1 85 ? -19.499 18.789 29.420 1.000 60.210 119 TYR E O 1
ATOM 5426 N N . GLU E 1 86 ? -18.361 20.071 27.949 1.000 61.830 120 GLU E N 1
ATOM 5427 C CA . GLU E 1 86 ? -18.663 19.185 26.833 1.000 61.610 120 GLU E CA 1
ATOM 5428 C C . GLU E 1 86 ? -18.062 17.806 27.074 1.000 56.010 120 GLU E C 1
ATOM 5429 O O . GLU E 1 86 ? -18.686 16.791 26.754 1.000 52.350 120 GLU E O 1
ATOM 5435 N N . ARG E 1 87 ? -16.879 17.749 27.702 1.000 51.600 121 ARG E N 1
ATOM 5436 C CA . ARG E 1 87 ? -16.271 16.452 27.996 1.000 58.670 121 ARG E CA 1
ATOM 5437 C C . ARG E 1 87 ? -17.117 15.630 28.969 1.000 55.970 121 ARG E C 1
ATOM 5438 O O . ARG E 1 87 ? -17.282 14.419 28.773 1.000 48.660 121 ARG E O 1
ATOM 5446 N N . ARG E 1 88 ? -17.663 16.263 30.025 1.000 49.250 122 ARG E N 1
ATOM 5447 C CA . ARG E 1 88 ? -18.464 15.493 30.980 1.000 51.960 122 ARG E CA 1
ATOM 5448 C C . ARG E 1 88 ? -19.800 15.083 30.386 1.000 53.370 122 ARG E C 1
ATOM 5449 O O . ARG E 1 88 ? -20.341 14.033 30.748 1.000 57.440 122 ARG E O 1
ATOM 5457 N N A GLN E 1 89 ? -20.349 15.887 29.475 0.460 56.150 123 GLN E N 1
ATOM 5458 N N B GLN E 1 89 ? -20.350 15.889 29.476 0.540 56.150 123 GLN E N 1
ATOM 5459 C CA A GLN E 1 89 ? -21.551 15.462 28.770 0.460 57.140 123 GLN E CA 1
ATOM 5460 C CA B GLN E 1 89 ? -21.551 15.462 28.771 0.540 57.160 123 GLN E CA 1
ATOM 5461 C C A GLN E 1 89 ? -21.291 14.200 27.959 0.460 55.910 123 GLN E C 1
ATOM 5462 C C B GLN E 1 89 ? -21.286 14.195 27.970 0.540 55.920 123 GLN E C 1
ATOM 5463 O O A GLN E 1 89 ? -22.093 13.259 27.990 0.460 56.430 123 GLN E O 1
ATOM 5464 O O B GLN E 1 89 ? -22.074 13.243 28.022 0.540 56.430 123 GLN E O 1
ATOM 5475 N N . LEU E 1 90 ? -20.164 14.149 27.247 1.000 51.250 124 LEU E N 1
ATOM 5476 C CA . LEU E 1 90 ? -19.860 12.958 26.460 1.000 54.440 124 LEU E CA 1
ATOM 5477 C C . LEU E 1 90 ? -19.617 11.749 27.358 1.000 52.570 124 LEU E C 1
ATOM 5478 O O . LEU E 1 90 ? -20.011 10.627 27.014 1.000 61.590 124 LEU E O 1
ATOM 5483 N N . VAL E 1 91 ? -19.012 11.962 28.525 1.000 46.010 125 VAL E N 1
ATOM 5484 C CA . VAL E 1 91 ? -18.719 10.851 29.433 1.000 57.780 125 VAL E CA 1
ATOM 5485 C C . VAL E 1 91 ? -20.009 10.210 29.923 1.000 58.750 125 VAL E C 1
ATOM 5486 O O . VAL E 1 91 ? -20.173 8.983 29.874 1.000 62.160 125 VAL E O 1
ATOM 5490 N N . ALA E 1 92 ? -20.953 11.040 30.386 1.000 62.090 126 ALA E N 1
ATOM 5491 C CA . ALA E 1 92 ? -22.205 10.536 30.939 1.000 54.240 126 ALA E CA 1
ATOM 5492 C C . ALA E 1 92 ? -23.130 9.984 29.860 1.000 54.670 126 ALA E C 1
ATOM 5493 O O . ALA E 1 92 ? -24.003 9.162 30.162 1.000 54.490 126 ALA E O 1
ATOM 5495 N N . ARG E 1 93 ? -22.966 10.422 28.609 1.000 53.120 127 ARG E N 1
ATOM 5496 C CA . ARG E 1 93 ? -23.827 9.929 27.533 1.000 49.530 127 ARG E CA 1
ATOM 5497 C C . ARG E 1 93 ? -23.612 8.442 27.291 1.000 58.220 127 ARG E C 1
ATOM 5498 O O . ARG E 1 93 ? -24.572 7.680 27.120 1.000 62.580 127 ARG E O 1
ATOM 5506 N N . ILE E 1 94 ? -22.355 8.016 27.238 1.000 59.410 128 ILE E N 1
ATOM 5507 C CA . ILE E 1 94 ? -22.048 6.604 27.076 1.000 58.500 128 ILE E CA 1
ATOM 5508 C C . ILE E 1 94 ? -22.184 5.860 28.400 1.000 59.050 128 ILE E C 1
ATOM 5509 O O . ILE E 1 94 ? -22.607 4.698 28.416 1.000 58.160 128 ILE E O 1
ATOM 5514 N N . GLU E 1 95 ? -21.854 6.508 29.526 1.000 70.670 129 GLU E N 1
ATOM 5515 C CA . GLU E 1 95 ? -21.928 5.835 30.823 1.000 65.320 129 GLU E CA 1
ATOM 5516 C C . GLU E 1 95 ? -23.355 5.428 31.169 1.000 60.690 129 GLU E C 1
ATOM 5517 O O . GLU E 1 95 ? -23.564 4.418 31.852 1.000 67.000 129 GLU E O 1
ATOM 5523 N N . ALA E 1 96 ? -24.348 6.187 30.701 1.000 61.100 130 ALA E N 1
ATOM 5524 C CA . ALA E 1 96 ? -25.737 5.759 30.860 1.000 75.940 130 ALA E CA 1
ATOM 5525 C C . ALA E 1 96 ? -26.014 4.453 30.120 1.000 71.010 130 ALA E C 1
ATOM 5526 O O . ALA E 1 96 ? -26.800 3.625 30.597 1.000 74.510 130 ALA E O 1
ATOM 5528 N N . LEU E 1 97 ? -25.379 4.247 28.965 1.000 60.250 131 LEU E N 1
ATOM 5529 C CA . LEU E 1 97 ? -25.571 3.043 28.170 1.000 61.460 131 LEU E CA 1
ATOM 5530 C C . LEU E 1 97 ? -24.435 2.040 28.333 1.000 57.750 131 LEU E C 1
ATOM 5531 O O . LEU E 1 97 ? -24.263 1.170 27.472 1.000 57.600 131 LEU E O 1
ATOM 5536 N N . SER E 1 98 ? -23.665 2.136 29.420 1.000 53.660 132 SER E N 1
ATOM 5537 C CA . SER E 1 98 ? -22.452 1.338 29.571 1.000 53.890 132 SER E CA 1
ATOM 5538 C C . SER E 1 98 ? -22.736 -0.095 29.983 1.000 59.680 132 SER E C 1
ATOM 5539 O O . SER E 1 98 ? -21.822 -0.926 29.940 1.000 62.530 132 SER E O 1
ATOM 5542 N N . THR E 1 99 ? -23.963 -0.408 30.390 1.000 57.660 133 THR E N 1
ATOM 5543 C CA . THR E 1 99 ? -24.322 -1.806 30.577 1.000 63.200 133 THR E CA 1
ATOM 5544 C C . THR E 1 99 ? -24.674 -2.492 29.263 1.000 56.180 133 THR E C 1
ATOM 5545 O O . THR E 1 99 ? -25.022 -3.677 29.274 1.000 63.610 133 THR E O 1
ATOM 5549 N N . GLU E 1 100 ? -24.600 -1.775 28.142 1.000 54.920 134 GLU E N 1
ATOM 5550 C CA . GLU E 1 100 ? -24.714 -2.388 26.828 1.000 60.450 134 GLU E CA 1
ATOM 5551 C C . GLU E 1 100 ? -23.360 -2.810 26.265 1.000 57.280 134 GLU E C 1
ATOM 5552 O O . GLU E 1 100 ? -23.323 -3.540 25.269 1.000 61.940 134 GLU E O 1
ATOM 5558 N N . ILE E 1 101 ? -22.258 -2.385 26.883 1.000 59.800 135 ILE E N 1
ATOM 5559 C CA . ILE E 1 101 ? -20.914 -2.736 26.392 1.000 57.410 135 ILE E CA 1
ATOM 5560 C C . ILE E 1 101 ? -20.737 -4.251 26.412 1.000 54.750 135 ILE E C 1
ATOM 5561 O O . ILE E 1 101 ? -20.964 -4.888 27.462 1.000 57.390 135 ILE E O 1
ATOM 5566 N N . PRO E 1 102 ? -20.333 -4.879 25.306 1.000 51.570 136 PRO E N 1
ATOM 5567 C CA . PRO E 1 102 ? -20.079 -6.321 25.338 1.000 49.670 136 PRO E CA 1
ATOM 5568 C C . PRO E 1 102 ? -18.944 -6.632 26.295 1.000 53.250 136 PRO E C 1
ATOM 5569 O O . PRO E 1 102 ? -17.983 -5.861 26.423 1.000 40.820 136 PRO E O 1
ATOM 5573 N N . ALA E 1 103 ? -19.076 -7.781 26.966 1.000 51.340 137 ALA E N 1
ATOM 5574 C CA . ALA E 1 103 ? -18.092 -8.226 27.949 1.000 40.480 137 ALA E CA 1
ATOM 5575 C C . ALA E 1 103 ? -16.667 -8.173 27.400 1.000 52.810 137 ALA E C 1
ATOM 5576 O O . ALA E 1 103 ? -15.752 -7.685 28.073 1.000 51.430 137 ALA E O 1
ATOM 5578 N N . GLN E 1 104 ? -16.464 -8.675 26.173 1.000 46.470 138 GLN E N 1
ATOM 5579 C CA . GLN E 1 104 ? -15.149 -8.612 25.534 1.000 48.040 138 GLN E CA 1
ATOM 5580 C C . GLN E 1 104 ? -14.635 -7.172 25.427 1.000 41.980 138 GLN E C 1
ATOM 5581 O O . GLN E 1 104 ? -13.430 -6.923 25.557 1.000 48.370 138 GLN E O 1
ATOM 5587 N N . VAL E 1 105 ? -15.531 -6.221 25.162 1.000 40.470 139 VAL E N 1
ATOM 5588 C CA . VAL E 1 105 ? -15.157 -4.823 24.969 1.000 44.880 139 VAL E CA 1
ATOM 5589 C C . VAL E 1 105 ? -15.041 -4.074 26.296 1.000 48.010 139 VAL E C 1
ATOM 5590 O O . VAL E 1 105 ? -14.371 -3.029 26.351 1.000 45.390 139 VAL E O 1
ATOM 5594 N N . ARG E 1 106 ? -15.614 -4.620 27.373 1.000 53.750 140 ARG E N 1
ATOM 5595 C CA . ARG E 1 106 ? -15.606 -3.977 28.690 1.000 55.620 140 ARG E CA 1
ATOM 5596 C C . ARG E 1 106 ? -14.251 -3.436 29.137 1.000 49.100 140 ARG E C 1
ATOM 5597 O O . ARG E 1 106 ? -14.190 -2.254 29.508 1.000 39.500 140 ARG E O 1
ATOM 5605 N N . PRO E 1 107 ? -13.155 -4.215 29.148 1.000 53.100 141 PRO E N 1
ATOM 5606 C CA . PRO E 1 107 ? -11.881 -3.673 29.667 1.000 44.130 141 PRO E CA 1
ATOM 5607 C C . PRO E 1 107 ? -11.315 -2.527 28.850 1.000 47.460 141 PRO E C 1
ATOM 5608 O O . PRO E 1 107 ? -10.663 -1.643 29.422 1.000 50.300 141 PRO E O 1
ATOM 5612 N N . LEU E 1 108 ? -11.520 -2.524 27.529 1.000 41.460 142 LEU E N 1
ATOM 5613 C CA . LEU E 1 108 ? -11.074 -1.408 26.698 1.000 36.460 142 LEU E CA 1
ATOM 5614 C C . LEU E 1 108 ? -11.848 -0.131 27.012 1.000 39.550 142 LEU E C 1
ATOM 5615 O O . LEU E 1 108 ? -11.256 0.951 27.178 1.000 33.350 142 LEU E O 1
ATOM 5620 N N . TYR E 1 109 ? -13.177 -0.242 27.056 1.000 40.170 143 TYR E N 1
ATOM 5621 C CA . TYR E 1 109 ? -14.041 0.888 27.383 1.000 36.650 143 TYR E CA 1
ATOM 5622 C C . TYR E 1 109 ? -13.667 1.500 28.729 1.000 42.250 143 TYR E C 1
ATOM 5623 O O . TYR E 1 109 ? -13.529 2.722 28.850 1.000 38.630 143 TYR E O 1
ATOM 5632 N N . GLN E 1 110 ? -13.526 0.659 29.758 1.000 40.810 144 GLN E N 1
ATOM 5633 C CA . GLN E 1 110 ? -13.229 1.156 31.100 1.000 41.360 144 GLN E CA 1
ATOM 5634 C C . GLN E 1 110 ? -11.944 1.963 31.085 1.000 48.760 144 GLN E C 1
ATOM 5635 O O . GLN E 1 110 ? -11.896 3.096 31.582 1.000 50.120 144 GLN E O 1
ATOM 5641 N N . LEU E 1 111 ? -10.901 1.405 30.465 1.000 43.550 145 LEU E N 1
ATOM 5642 C CA . LEU E 1 111 ? -9.656 2.131 30.281 1.000 40.410 145 LEU E CA 1
ATOM 5643 C C . LEU E 1 111 ? -9.893 3.468 29.582 1.000 39.710 145 LEU E C 1
ATOM 5644 O O . LEU E 1 111 ? -9.438 4.520 30.050 1.000 49.500 145 LEU E O 1
ATOM 5649 N N . TRP E 1 112 ? -10.634 3.448 28.481 1.000 37.860 146 TRP E N 1
ATOM 5650 C CA . TRP E 1 112 ? -10.850 4.675 27.731 1.000 37.890 146 TRP E CA 1
ATOM 5651 C C . TRP E 1 112 ? -11.636 5.685 28.558 1.000 41.270 146 TRP E C 1
ATOM 5652 O O . TRP E 1 112 ? -11.330 6.883 28.542 1.000 39.780 146 TRP E O 1
ATOM 5663 N N . ARG E 1 113 ? -12.646 5.218 29.298 1.000 40.210 147 ARG E N 1
ATOM 5664 C CA . ARG E 1 113 ? -13.455 6.123 30.113 1.000 45.430 147 ARG E CA 1
ATOM 5665 C C . ARG E 1 113 ? -12.696 6.608 31.347 1.000 40.760 147 ARG E C 1
ATOM 5666 O O . ARG E 1 113 ? -12.873 7.753 31.775 1.000 46.570 147 ARG E O 1
ATOM 5674 N N . ASP E 1 114 ? -11.876 5.742 31.952 1.000 46.510 148 ASP E N 1
ATOM 5675 C CA . ASP E 1 114 ? -10.994 6.180 33.030 1.000 48.910 148 ASP E CA 1
ATOM 5676 C C . ASP E 1 114 ? -10.210 7.412 32.601 1.000 42.670 148 ASP E C 1
ATOM 5677 O O . ASP E 1 114 ? -10.135 8.404 33.332 1.000 45.310 148 ASP E O 1
ATOM 5682 N N . GLY E 1 115 ? -9.637 7.366 31.394 1.000 52.580 149 GLY E N 1
ATOM 5683 C CA . GLY E 1 115 ? -8.858 8.493 30.903 1.000 43.800 149 GLY E CA 1
ATOM 5684 C C . GLY E 1 115 ? -9.671 9.768 30.796 1.000 42.440 149 GLY E C 1
ATOM 5685 O O . GLY E 1 115 ? -9.179 10.852 31.116 1.000 35.320 149 GLY E O 1
ATOM 5686 N N . GLN E 1 116 ? -10.922 9.657 30.326 1.000 39.470 150 GLN E N 1
ATOM 5687 C CA . GLN E 1 116 ? -11.761 10.841 30.162 1.000 43.570 150 GLN E CA 1
ATOM 5688 C C . GLN E 1 116 ? -12.161 11.405 31.521 1.000 42.410 150 GLN E C 1
ATOM 5689 O O . GLN E 1 116 ? -12.133 12.621 31.734 1.000 47.200 150 GLN E O 1
ATOM 5695 N N . ALA E 1 117 ? -12.535 10.523 32.447 1.000 45.840 151 ALA E N 1
ATOM 5696 C CA . ALA E 1 117 ? -12.829 10.924 33.818 1.000 44.600 151 ALA E CA 1
ATOM 5697 C C . ALA E 1 117 ? -11.636 11.622 34.457 1.000 48.150 151 ALA E C 1
ATOM 5698 O O . ALA E 1 117 ? -11.799 12.570 35.236 1.000 50.990 151 ALA E O 1
ATOM 5700 N N . LEU E 1 118 ? -10.425 11.153 34.155 1.000 42.200 152 LEU E N 1
ATOM 5701 C CA . LEU E 1 118 ? -9.240 11.803 34.694 1.000 46.940 152 LEU E CA 1
ATOM 5702 C C . LEU E 1 118 ? -9.014 13.163 34.047 1.000 42.630 152 LEU E C 1
ATOM 5703 O O . LEU E 1 118 ? -8.573 14.102 34.714 1.000 44.060 152 LEU E O 1
ATOM 5708 N N . GLN E 1 119 ? -9.295 13.291 32.748 1.000 44.560 153 GLN E N 1
ATOM 5709 C CA . GLN E 1 119 ? -9.203 14.605 32.115 1.000 44.020 153 GLN E CA 1
ATOM 5710 C C . GLN E 1 119 ? -10.220 15.559 32.717 1.000 43.640 153 GLN E C 1
ATOM 5711 O O . GLN E 1 119 ? -9.996 16.773 32.748 1.000 48.080 153 GLN E O 1
ATOM 5717 N N . LEU E 1 120 ? -11.317 15.012 33.239 1.000 43.550 154 LEU E N 1
ATOM 5718 C CA . LEU E 1 120 ? -12.352 15.801 33.893 1.000 47.990 154 LEU E CA 1
ATOM 5719 C C . LEU E 1 120 ? -11.938 16.206 35.304 1.000 51.230 154 LEU E C 1
ATOM 5720 O O . LEU E 1 120 ? -12.261 17.309 35.754 1.000 48.210 154 LEU E O 1
ATOM 5725 N N . GLN E 1 121 ? -11.215 15.337 36.017 1.000 61.720 155 GLN E N 1
ATOM 5726 C CA . GLN E 1 121 ? -10.725 15.717 37.339 1.000 53.770 155 GLN E CA 1
ATOM 5727 C C . GLN E 1 121 ? -9.599 16.730 37.240 1.000 49.010 155 GLN E C 1
ATOM 5728 O O . GLN E 1 121 ? -9.429 17.555 38.141 1.000 54.840 155 GLN E O 1
ATOM 5734 N N . LEU E 1 122 ? -8.809 16.675 36.174 1.000 48.190 156 LEU E N 1
ATOM 5735 C CA . LEU E 1 122 ? -7.766 17.678 36.013 1.000 57.170 156 LEU E CA 1
ATOM 5736 C C . LEU E 1 122 ? -8.378 19.057 35.840 1.000 57.580 156 LEU E C 1
ATOM 5737 O O . LEU E 1 122 ? -7.865 20.047 36.376 1.000 53.420 156 LEU E O 1
ATOM 5742 N N . ALA E 1 123 ? -9.504 19.130 35.127 1.000 50.280 157 ALA E N 1
ATOM 5743 C CA . ALA E 1 123 ? -10.139 20.414 34.876 1.000 47.760 157 ALA E CA 1
ATOM 5744 C C . ALA E 1 123 ? -10.810 20.964 36.131 1.000 57.410 157 ALA E C 1
ATOM 5745 O O . ALA E 1 123 ? -10.858 22.187 36.324 1.000 58.690 157 ALA E O 1
ATOM 5747 N N . GLU E 1 124 ? -11.314 20.091 37.004 1.000 52.440 158 GLU E N 1
ATOM 5748 C CA . GLU E 1 124 ? -11.928 20.570 38.239 1.000 64.270 158 GLU E CA 1
ATOM 5749 C C . GLU E 1 124 ? -10.892 20.933 39.299 1.000 62.980 158 GLU E C 1
ATOM 5750 O O . GLU E 1 124 ? -11.209 21.700 40.213 1.000 59.320 158 GLU E O 1
ATOM 5756 N N . GLU E 1 125 ? -9.660 20.418 39.193 1.000 55.990 159 GLU E N 1
ATOM 5757 C CA . GLU E 1 125 ? -8.603 20.851 40.102 1.000 65.260 159 GLU E CA 1
ATOM 5758 C C . GLU E 1 125 ? -8.050 22.216 39.704 1.000 70.900 159 GLU E C 1
ATOM 5759 O O . GLU E 1 125 ? -7.755 23.043 40.573 1.000 64.720 159 GLU E O 1
ATOM 5765 N N . ARG E 1 126 ? -7.892 22.465 38.401 1.000 64.190 160 ARG E N 1
ATOM 5766 C CA . ARG E 1 126 ? -7.539 23.805 37.949 1.000 67.280 160 ARG E CA 1
ATOM 5767 C C . ARG E 1 126 ? -8.606 24.807 38.351 1.000 63.840 160 ARG E C 1
ATOM 5768 O O . ARG E 1 126 ? -8.300 25.961 38.666 1.000 69.970 160 ARG E O 1
ATOM 5776 N N . GLN E 1 127 ? -9.869 24.383 38.336 1.000 70.860 161 GLN E N 1
ATOM 5777 C CA . GLN E 1 127 ? -10.948 25.252 38.785 1.000 68.120 161 GLN E CA 1
ATOM 5778 C C . GLN E 1 127 ? -10.849 25.502 40.284 1.000 65.830 161 GLN E C 1
ATOM 5779 O O . GLN E 1 127 ? -10.875 26.653 40.734 1.000 65.690 161 GLN E O 1
ATOM 5785 N N . ARG E 1 128 ? -10.728 24.428 41.068 1.000 64.260 162 ARG E N 1
ATOM 5786 C CA . ARG E 1 128 ? -10.450 24.542 42.497 1.000 69.420 162 ARG E CA 1
ATOM 5787 C C . ARG E 1 128 ? -9.297 25.504 42.765 1.000 66.390 162 ARG E C 1
ATOM 5788 O O . ARG E 1 128 ? -9.394 26.378 43.635 1.000 62.610 162 ARG E O 1
ATOM 5796 N N . TYR E 1 129 ? -8.212 25.379 41.998 1.000 63.090 163 TYR E N 1
ATOM 5797 C CA . TYR E 1 129 ? -7.009 26.164 42.258 1.000 74.020 163 TYR E CA 1
ATOM 5798 C C . TYR E 1 129 ? -7.245 27.644 41.994 1.000 72.070 163 TYR E C 1
ATOM 5799 O O . TYR E 1 129 ? -6.931 28.494 42.835 1.000 67.000 163 TYR E O 1
ATOM 5808 N N . SER E 1 130 ? -7.762 27.973 40.813 1.000 70.110 164 SER E N 1
ATOM 5809 C CA . SER E 1 130 ? -8.074 29.362 40.511 1.000 68.670 164 SER E CA 1
ATOM 5810 C C . SER E 1 130 ? -9.123 29.922 41.464 1.000 70.270 164 SER E C 1
ATOM 5811 O O . SER E 1 130 ? -9.129 31.127 41.736 1.000 71.160 164 SER E O 1
ATOM 5814 N N . LYS E 1 131 ? -10.002 29.069 41.993 1.000 62.200 165 LYS E N 1
ATOM 5815 C CA . LYS E 1 131 ? -11.004 29.513 42.952 1.000 67.750 165 LYS E CA 1
ATOM 5816 C C . LYS E 1 131 ? -10.457 29.645 44.368 1.000 77.910 165 LYS E C 1
ATOM 5817 O O . LYS E 1 131 ? -11.166 30.150 45.246 1.000 81.170 165 LYS E O 1
ATOM 5823 N N . LEU E 1 132 ? -9.233 29.193 44.625 1.000 72.870 166 LEU E N 1
ATOM 5824 C CA . LEU E 1 132 ? -8.545 29.613 45.835 1.000 73.350 166 LEU E CA 1
ATOM 5825 C C . LEU E 1 132 ? -7.563 30.740 45.569 1.000 80.100 166 LEU E C 1
ATOM 5826 O O . LEU E 1 132 ? -7.303 31.550 46.467 1.000 81.430 166 LEU E O 1
ATOM 5831 N N . GLN E 1 133 ? -7.029 30.806 44.348 1.000 73.750 167 GLN E N 1
ATOM 5832 C CA . GLN E 1 133 ? -6.242 31.953 43.915 1.000 72.260 167 GLN E CA 1
ATOM 5833 C C . GLN E 1 133 ? -7.010 33.249 44.134 1.000 80.450 167 GLN E C 1
ATOM 5834 O O . GLN E 1 133 ? -6.579 34.129 44.887 1.000 78.400 167 GLN E O 1
ATOM 5840 N N . GLN E 1 134 ? -8.161 33.375 43.471 1.000 77.720 168 GLN E N 1
ATOM 5841 C CA . GLN E 1 134 ? -8.977 34.572 43.610 1.000 81.030 168 GLN E CA 1
ATOM 5842 C C . GLN E 1 134 ? -9.452 34.745 45.045 1.000 78.060 168 GLN E C 1
ATOM 5843 O O . GLN E 1 134 ? -9.507 35.868 45.559 1.000 78.560 168 GLN E O 1
ATOM 5849 N N . SER E 1 135 ? -9.777 33.641 45.715 1.000 72.070 169 SER E N 1
ATOM 5850 C CA . SER E 1 135 ? -10.320 33.714 47.067 1.000 71.500 169 SER E CA 1
ATOM 5851 C C . SER E 1 135 ? -9.289 34.246 48.060 1.000 70.440 169 SER E C 1
ATOM 5852 O O . SER E 1 135 ? -9.563 35.185 48.816 1.000 65.620 169 SER E O 1
ATOM 5855 N N . SER E 1 136 ? -8.098 33.650 48.081 1.000 66.550 170 SER E N 1
ATOM 5856 C CA . SER E 1 136 ? -7.080 34.088 49.030 1.000 77.860 170 SER E CA 1
ATOM 5857 C C . SER E 1 136 ? -6.565 35.483 48.686 1.000 70.100 170 SER E C 1
ATOM 5858 O O . SER E 1 136 ? -6.417 36.331 49.577 1.000 66.680 170 SER E O 1
ATOM 5861 N N . ASP E 1 137 ? -6.302 35.745 47.401 1.000 64.250 171 ASP E N 1
ATOM 5862 C CA . ASP E 1 137 ? -5.758 37.036 46.988 1.000 67.070 171 ASP E CA 1
ATOM 5863 C C . ASP E 1 137 ? -6.687 38.193 47.330 1.000 70.110 171 ASP E C 1
ATOM 5864 O O . ASP E 1 137 ? -6.215 39.323 47.490 1.000 71.890 171 ASP E O 1
ATOM 5869 N N . SER E 1 138 ? -7.989 37.932 47.457 1.000 68.410 172 SER E N 1
ATOM 5870 C CA . SER E 1 138 ? -8.965 38.993 47.685 1.000 66.420 172 SER E CA 1
ATOM 5871 C C . SER E 1 138 ? -9.046 39.383 49.155 1.000 66.780 172 SER E C 1
ATOM 5872 O O . SER E 1 138 ? -9.142 40.573 49.481 1.000 63.800 172 SER E O 1
ATOM 5875 N N . GLU E 1 139 ? -9.027 38.401 50.056 1.000 69.430 173 GLU E N 1
ATOM 5876 C CA . GLU E 1 139 ? -9.059 38.713 51.476 1.000 57.690 173 GLU E CA 1
ATOM 5877 C C . GLU E 1 139 ? -7.686 39.083 52.027 1.000 62.700 173 GLU E C 1
ATOM 5878 O O . GLU E 1 139 ? -7.609 39.736 53.075 1.000 56.420 173 GLU E O 1
ATOM 5884 N N . LEU E 1 140 ? -6.605 38.694 51.346 1.000 48.230 174 LEU E N 1
ATOM 5885 C CA . LEU E 1 140 ? -5.296 39.229 51.695 1.000 53.930 174 LEU E CA 1
ATOM 5886 C C . LEU E 1 140 ? -5.242 40.733 51.454 1.000 65.050 174 LEU E C 1
ATOM 5887 O O . LEU E 1 140 ? -4.646 41.475 52.245 1.000 65.630 174 LEU E O 1
ATOM 5892 N N . ASP E 1 141 ? -5.877 41.199 50.372 1.000 65.730 175 ASP E N 1
ATOM 5893 C CA . ASP E 1 141 ? -5.886 42.624 50.045 1.000 62.240 175 ASP E CA 1
ATOM 5894 C C . ASP E 1 141 ? -6.682 43.428 51.067 1.000 56.450 175 ASP E C 1
ATOM 5895 O O . ASP E 1 141 ? -6.328 44.571 51.378 1.000 51.280 175 ASP E O 1
ATOM 5900 N N . THR E 1 142 ? -7.782 42.861 51.570 1.000 54.510 176 THR E N 1
ATOM 5901 C CA . THR E 1 142 ? -8.579 43.535 52.591 1.000 58.090 176 THR E CA 1
ATOM 5902 C C . THR E 1 142 ? -7.818 43.613 53.912 1.000 60.120 176 THR E C 1
ATOM 5903 O O . THR E 1 142 ? -7.920 44.609 54.640 1.000 57.030 176 THR E O 1
ATOM 5907 N N . LEU E 1 143 ? -7.034 42.579 54.218 1.000 61.770 177 LEU E N 1
ATOM 5908 C CA . LEU E 1 143 ? -6.139 42.624 55.369 1.000 59.560 177 LEU E CA 1
ATOM 5909 C C . LEU E 1 143 ? -5.023 43.642 55.163 1.000 55.870 177 LEU E C 1
ATOM 5910 O O . LEU E 1 143 ? -4.738 44.454 56.053 1.000 54.670 177 LEU E O 1
ATOM 5915 N N . ARG E 1 144 ? -4.369 43.608 53.998 1.000 56.820 178 ARG E N 1
ATOM 5916 C CA . ARG E 1 144 ? -3.225 44.490 53.775 1.000 57.700 178 ARG E CA 1
ATOM 5917 C C . ARG E 1 144 ? -3.633 45.956 53.853 1.000 50.270 178 ARG E C 1
ATOM 5918 O O . ARG E 1 144 ? -2.888 46.787 54.382 1.000 51.300 178 ARG E O 1
ATOM 5926 N N . GLN E 1 145 ? -4.823 46.284 53.343 1.000 50.300 179 GLN E N 1
ATOM 5927 C CA . GLN E 1 145 ? -5.303 47.661 53.365 1.000 52.570 179 GLN E CA 1
ATOM 5928 C C . GLN E 1 145 ? -5.700 48.082 54.772 1.000 58.940 179 GLN E C 1
ATOM 5929 O O . GLN E 1 145 ? -5.312 49.157 55.243 1.000 53.010 179 GLN E O 1
ATOM 5935 N N . GLN E 1 146 ? -6.504 47.257 55.452 1.000 58.180 180 GLN E N 1
ATOM 5936 C CA . GLN E 1 146 ? -6.801 47.525 56.853 1.000 53.760 180 GLN E CA 1
ATOM 5937 C C . GLN E 1 146 ? -5.532 47.672 57.668 1.000 56.300 180 GLN E C 1
ATOM 5938 O O . GLN E 1 146 ? -5.496 48.455 58.622 1.000 52.760 180 GLN E O 1
ATOM 5944 N N . HIS E 1 147 ? -4.472 46.954 57.290 1.000 48.070 181 HIS E N 1
ATOM 5945 C CA . HIS E 1 147 ? -3.259 46.967 58.095 1.000 51.300 181 HIS E CA 1
ATOM 5946 C C . HIS E 1 147 ? -2.561 48.317 58.019 1.000 56.570 181 HIS E C 1
ATOM 5947 O O . HIS E 1 147 ? -2.007 48.792 59.015 1.000 51.440 181 HIS E O 1
ATOM 5954 N N . HIS E 1 148 ? -2.567 48.941 56.838 1.000 59.460 182 HIS E N 1
ATOM 5955 C CA . HIS E 1 148 ? -2.018 50.286 56.699 1.000 56.060 182 HIS E CA 1
ATOM 5956 C C . HIS E 1 148 ? -2.867 51.307 57.449 1.000 54.470 182 HIS E C 1
ATOM 5957 O O . HIS E 1 148 ? -2.329 52.201 58.116 1.000 47.670 182 HIS E O 1
ATOM 5964 N N . VAL E 1 149 ? -4.194 51.179 57.358 1.000 45.420 183 VAL E N 1
ATOM 5965 C CA . VAL E 1 149 ? -5.095 52.075 58.077 1.000 49.840 183 VAL E CA 1
ATOM 5966 C C . VAL E 1 149 ? -4.773 52.076 59.568 1.000 54.820 183 VAL E C 1
ATOM 5967 O O . VAL E 1 149 ? -4.592 53.138 60.183 1.000 50.580 183 VAL E O 1
ATOM 5971 N N . LEU E 1 150 ? -4.687 50.884 60.168 1.000 42.050 184 LEU E N 1
ATOM 5972 C CA . LEU E 1 150 ? -4.387 50.796 61.592 1.000 48.610 184 LEU E CA 1
ATOM 5973 C C . LEU E 1 150 ? -2.958 51.194 61.909 1.000 40.980 184 LEU E C 1
ATOM 5974 O O . LEU E 1 150 ? -2.687 51.643 63.024 1.000 37.180 184 LEU E O 1
ATOM 5979 N N . GLN E 1 151 ? -2.021 50.969 60.988 1.000 40.350 185 GLN E N 1
ATOM 5980 C CA . GLN E 1 151 ? -0.633 51.331 61.269 1.000 46.430 185 GLN E CA 1
ATOM 5981 C C . GLN E 1 151 ? -0.492 52.839 61.416 1.000 48.900 185 GLN E C 1
ATOM 5982 O O . GLN E 1 151 ? 0.251 53.326 62.279 1.000 54.740 185 GLN E O 1
ATOM 5988 N N . GLN E 1 152 ? -1.227 53.588 60.599 1.000 36.730 186 GLN E N 1
ATOM 5989 C CA . GLN E 1 152 ? -1.159 55.038 60.632 1.000 47.420 186 GLN E CA 1
ATOM 5990 C C . GLN E 1 152 ? -1.925 55.619 61.809 1.000 48.680 186 GLN E C 1
ATOM 5991 O O . GLN E 1 152 ? -1.524 56.653 62.356 1.000 45.740 186 GLN E O 1
ATOM 5997 N N . GLN E 1 153 ? -3.056 55.003 62.168 1.000 42.930 187 GLN E N 1
ATOM 5998 C CA . GLN E 1 153 ? -3.779 55.409 63.366 1.000 41.490 187 GLN E CA 1
ATOM 5999 C C . GLN E 1 153 ? -2.880 55.284 64.579 1.000 48.440 187 GLN E C 1
ATOM 6000 O O . GLN E 1 153 ? -2.800 56.196 65.418 1.000 43.910 187 GLN E O 1
ATOM 6006 N N . LEU E 1 154 ? -2.189 54.151 64.680 1.000 42.690 188 LEU E N 1
ATOM 6007 C CA . LEU E 1 154 ? -1.327 53.907 65.823 1.000 40.280 188 LEU E CA 1
ATOM 6008 C C . LEU E 1 154 ? -0.175 54.897 65.857 1.000 47.670 188 LEU E C 1
ATOM 6009 O O . LEU E 1 154 ? 0.130 55.464 66.909 1.000 45.510 188 LEU E O 1
ATOM 6014 N N . GLU E 1 155 ? 0.430 55.175 64.707 1.000 49.060 189 GLU E N 1
ATOM 6015 C CA . GLU E 1 155 ? 1.559 56.092 64.713 1.000 56.780 189 GLU E CA 1
ATOM 6016 C C . GLU E 1 155 ? 1.131 57.537 64.948 1.000 45.040 189 GLU E C 1
ATOM 6017 O O . GLU E 1 155 ? 1.917 58.318 65.490 1.000 44.100 189 GLU E O 1
ATOM 6023 N N . LEU E 1 156 ? -0.096 57.909 64.569 1.000 38.920 190 LEU E N 1
ATOM 6024 C CA . LEU E 1 156 ? -0.583 59.250 64.882 1.000 44.050 190 LEU E CA 1
ATOM 6025 C C . LEU E 1 156 ? -0.859 59.384 66.374 1.000 51.780 190 LEU E C 1
ATOM 6026 O O . LEU E 1 156 ? -0.493 60.394 66.999 1.000 39.640 190 LEU E O 1
ATOM 6031 N N . THR E 1 157 ? -1.498 58.351 66.941 1.000 47.370 191 THR E N 1
ATOM 6032 C CA . THR E 1 157 ? -1.824 58.253 68.359 1.000 44.360 191 THR E CA 1
ATOM 6033 C C . THR E 1 157 ? -0.572 58.069 69.203 1.000 42.550 191 THR E C 1
ATOM 6034 O O . THR E 1 157 ? -0.428 58.696 70.261 1.000 50.200 191 THR E O 1
ATOM 6038 N N . THR E 1 158 ? 0.355 57.236 68.738 1.000 40.940 192 THR E N 1
ATOM 6039 C CA . THR E 1 158 ? 1.596 57.022 69.470 1.000 45.260 192 THR E CA 1
ATOM 6040 C C . THR E 1 158 ? 2.407 58.313 69.570 1.000 51.030 192 THR E C 1
ATOM 6041 O O . THR E 1 158 ? 2.854 58.693 70.661 1.000 50.550 192 THR E O 1
ATOM 6045 N N . ARG E 1 159 ? 2.597 59.007 68.440 1.000 50.270 193 ARG E N 1
ATOM 6046 C CA . ARG E 1 159 ? 3.345 60.264 68.456 1.000 44.190 193 ARG E CA 1
ATOM 6047 C C . ARG E 1 159 ? 2.677 61.299 69.353 1.000 37.740 193 ARG E C 1
ATOM 6048 O O . ARG E 1 159 ? 3.351 62.029 70.086 1.000 43.800 193 ARG E O 1
ATOM 6056 N N . LYS E 1 160 ? 1.356 61.387 69.300 1.000 39.870 194 LYS E N 1
ATOM 6057 C CA . LYS E 1 160 ? 0.654 62.352 70.142 1.000 47.340 194 LYS E CA 1
ATOM 6058 C C . LYS E 1 160 ? 0.850 62.049 71.629 1.000 42.990 194 LYS E C 1
ATOM 6059 O O . LYS E 1 160 ? 0.928 62.967 72.453 1.000 47.480 194 LYS E O 1
ATOM 6065 N N . LEU E 1 161 ? 0.921 60.773 71.997 1.000 42.840 195 LEU E N 1
ATOM 6066 C CA . LEU E 1 161 ? 1.126 60.453 73.404 1.000 42.020 195 LEU E CA 1
ATOM 6067 C C . LEU E 1 161 ? 2.545 60.790 73.853 1.000 45.270 195 LEU E C 1
ATOM 6068 O O . LEU E 1 161 ? 2.743 61.292 74.969 1.000 46.240 195 LEU E O 1
ATOM 6073 N N . GLU E 1 162 ? 3.549 60.554 73.010 1.000 34.850 196 GLU E N 1
ATOM 6074 C CA . GLU E 1 162 ? 4.893 60.911 73.456 1.000 49.510 196 GLU E CA 1
ATOM 6075 C C . GLU E 1 162 ? 5.085 62.428 73.458 1.000 52.510 196 GLU E C 1
ATOM 6076 O O . GLU E 1 162 ? 5.720 62.968 74.374 1.000 46.820 196 GLU E O 1
ATOM 6082 N N . ASN E 1 163 ? 4.493 63.138 72.483 1.000 49.200 197 ASN E N 1
ATOM 6083 C CA . ASN E 1 163 ? 4.532 64.604 72.502 1.000 49.970 197 ASN E CA 1
ATOM 6084 C C . ASN E 1 163 ? 3.881 65.152 73.771 1.000 51.890 197 ASN E C 1
ATOM 6085 O O . ASN E 1 163 ? 4.438 66.035 74.434 1.000 41.400 197 ASN E O 1
ATOM 6090 N N . LEU E 1 164 ? 2.690 64.648 74.120 1.000 41.900 198 LEU E N 1
ATOM 6091 C CA . LEU E 1 164 ? 1.973 65.207 75.265 1.000 48.700 198 LEU E CA 1
ATOM 6092 C C . LEU E 1 164 ? 2.607 64.776 76.581 1.000 57.140 198 LEU E C 1
ATOM 6093 O O . LEU E 1 164 ? 2.662 65.564 77.535 1.000 52.510 198 LEU E O 1
ATOM 6098 N N . THR E 1 165 ? 3.081 63.529 76.654 1.000 43.420 199 THR E N 1
ATOM 6099 C CA . THR E 1 165 ? 3.729 63.054 77.872 1.000 43.260 199 THR E CA 1
ATOM 6100 C C . THR E 1 165 ? 4.996 63.855 78.175 1.000 47.930 199 THR E C 1
ATOM 6101 O O . THR E 1 165 ? 5.219 64.270 79.317 1.000 51.370 199 THR E O 1
ATOM 6105 N N . ASP E 1 166 ? 5.831 64.094 77.157 1.000 46.860 200 ASP E N 1
ATOM 6106 C CA . ASP E 1 166 ? 7.124 64.742 77.371 1.000 54.130 200 ASP E CA 1
ATOM 6107 C C . ASP E 1 166 ? 6.976 66.207 77.760 1.000 55.160 200 ASP E C 1
ATOM 6108 O O . ASP E 1 166 ? 7.848 66.752 78.444 1.000 52.760 200 ASP E O 1
ATOM 6113 N N . ILE E 1 167 ? 5.900 66.858 77.321 1.000 52.860 201 ILE E N 1
ATOM 6114 C CA . ILE E 1 167 ? 5.635 68.229 77.745 1.000 55.080 201 ILE E CA 1
ATOM 6115 C C . ILE E 1 167 ? 5.227 68.265 79.211 1.000 58.210 201 ILE E C 1
ATOM 6116 O O . ILE E 1 167 ? 5.698 69.112 79.978 1.000 65.620 201 ILE E O 1
ATOM 6121 N N . GLU E 1 168 ? 4.363 67.339 79.636 1.000 62.160 202 GLU E N 1
ATOM 6122 C CA . GLU E 1 168 ? 3.886 67.352 81.016 1.000 61.930 202 GLU E CA 1
ATOM 6123 C C . GLU E 1 168 ? 4.873 66.757 82.015 1.000 60.680 202 GLU E C 1
ATOM 6124 O O . GLU E 1 168 ? 4.461 66.229 83.050 1.000 73.110 202 GLU E O 1
ATOM 6130 N N A ARG E 1 169 ? 6.172 66.837 81.722 0.510 67.190 203 ARG E N 1
ATOM 6131 N N B ARG E 1 169 ? 6.172 66.826 81.720 0.490 67.190 203 ARG E N 1
ATOM 6132 C CA A ARG E 1 169 ? 7.163 66.520 82.746 0.510 71.440 203 ARG E CA 1
ATOM 6133 C CA B ARG E 1 169 ? 7.153 66.521 82.756 0.490 71.430 203 ARG E CA 1
ATOM 6134 C C A ARG E 1 169 ? 7.169 67.574 83.848 0.510 73.570 203 ARG E C 1
ATOM 6135 C C B ARG E 1 169 ? 7.116 67.565 83.863 0.490 73.570 203 ARG E C 1
ATOM 6136 O O A ARG E 1 169 ? 7.467 67.260 85.007 0.510 78.780 203 ARG E O 1
ATOM 6137 O O B ARG E 1 169 ? 7.338 67.239 85.036 0.490 78.720 203 ARG E O 1
ATOM 6152 N N . GLN E 1 170 ? 6.821 68.812 83.510 1.000 75.950 204 GLN E N 1
ATOM 6153 C CA . GLN E 1 170 ? 6.724 69.906 84.464 1.000 72.710 204 GLN E CA 1
ATOM 6154 C C . GLN E 1 170 ? 5.639 69.681 85.516 1.000 77.020 204 GLN E C 1
ATOM 6155 O O . GLN E 1 170 ? 5.919 69.208 86.620 1.000 83.970 204 GLN E O 1
ATOM 6161 N N . CYS F 1 22 ? -7.453 -16.264 35.873 1.000 92.260 56 CYS F N 1
ATOM 6162 C CA . CYS F 1 22 ? -6.588 -15.115 35.631 1.000 85.490 56 CYS F CA 1
ATOM 6163 C C . CYS F 1 22 ? -5.137 -15.446 35.945 1.000 86.290 56 CYS F C 1
ATOM 6164 O O . CYS F 1 22 ? -4.231 -14.975 35.259 1.000 85.940 56 CYS F O 1
ATOM 6167 N N . SER F 1 23 ? -4.923 -16.264 36.981 1.000 91.640 57 SER F N 1
ATOM 6168 C CA . SER F 1 23 ? -3.563 -16.597 37.404 1.000 94.840 57 SER F CA 1
ATOM 6169 C C . SER F 1 23 ? -2.735 -17.164 36.258 1.000 95.050 57 SER F C 1
ATOM 6170 O O . SER F 1 23 ? -1.505 -17.023 36.249 1.000 86.170 57 SER F O 1
ATOM 6173 N N . ASP F 1 24 ? -3.391 -17.794 35.281 1.000 90.290 58 ASP F N 1
ATOM 6174 C CA . ASP F 1 24 ? -2.671 -18.320 34.129 1.000 83.400 58 ASP F CA 1
ATOM 6175 C C . ASP F 1 24 ? -2.076 -17.197 33.289 1.000 89.610 58 ASP F C 1
ATOM 6176 O O . ASP F 1 24 ? -0.933 -17.308 32.827 1.000 92.380 58 ASP F O 1
ATOM 6181 N N . ILE F 1 25 ? -2.839 -16.112 33.083 1.000 81.280 59 ILE F N 1
ATOM 6182 C CA . ILE F 1 25 ? -2.407 -15.015 32.212 1.000 66.310 59 ILE F CA 1
ATOM 6183 C C . ILE F 1 25 ? -0.989 -14.592 32.555 1.000 77.920 59 ILE F C 1
ATOM 6184 O O . ILE F 1 25 ? -0.132 -14.438 31.672 1.000 69.750 59 ILE F O 1
ATOM 6189 N N . TRP F 1 26 ? -0.710 -14.449 33.852 1.000 78.220 60 TRP F N 1
ATOM 6190 C CA . TRP F 1 26 ? 0.538 -13.862 34.309 1.000 75.890 60 TRP F CA 1
ATOM 6191 C C . TRP F 1 26 ? 1.748 -14.707 33.926 1.000 77.920 60 TRP F C 1
ATOM 6192 O O . TRP F 1 26 ? 2.873 -14.196 33.933 1.000 82.240 60 TRP F O 1
ATOM 6203 N N . ALA F 1 27 ? 1.539 -15.972 33.552 1.000 78.770 61 ALA F N 1
ATOM 6204 C CA . ALA F 1 27 ? 2.644 -16.873 33.250 1.000 77.100 61 ALA F CA 1
ATOM 6205 C C . ALA F 1 27 ? 3.009 -16.932 31.770 1.000 76.790 61 ALA F C 1
ATOM 6206 O O . ALA F 1 27 ? 4.157 -17.262 31.451 1.000 82.500 61 ALA F O 1
ATOM 6208 N N . LEU F 1 28 ? 2.080 -16.624 30.859 1.000 68.920 62 LEU F N 1
ATOM 6209 C CA . LEU F 1 28 ? 2.356 -16.762 29.429 1.000 67.380 62 LEU F CA 1
ATOM 6210 C C . LEU F 1 28 ? 3.436 -15.795 28.952 1.000 75.640 62 LEU F C 1
ATOM 6211 O O . LEU F 1 28 ? 3.481 -14.628 29.361 1.000 74.170 62 LEU F O 1
ATOM 6216 N N . GLN F 1 29 ? 4.298 -16.295 28.065 1.000 75.110 63 GLN F N 1
ATOM 6217 C CA . GLN F 1 29 ? 5.317 -15.503 27.388 1.000 85.190 63 GLN F CA 1
ATOM 6218 C C . GLN F 1 29 ? 5.596 -16.149 26.036 1.000 80.350 63 GLN F C 1
ATOM 6219 O O . GLN F 1 29 ? 5.424 -17.359 25.867 1.000 82.580 63 GLN F O 1
ATOM 6225 N N . GLY F 1 30 ? 6.016 -15.334 25.071 1.000 80.630 64 GLY F N 1
ATOM 6226 C CA . GLY F 1 30 ? 6.239 -15.824 23.722 1.000 79.270 64 GLY F CA 1
ATOM 6227 C C . GLY F 1 30 ? 5.813 -14.829 22.661 1.000 81.490 64 GLY F C 1
ATOM 6228 O O . GLY F 1 30 ? 5.145 -13.840 22.974 1.000 80.490 64 GLY F O 1
ATOM 6229 N N . LYS F 1 31 ? 6.183 -15.084 21.402 1.000 83.460 65 LYS F N 1
ATOM 6230 C CA . LYS F 1 31 ? 5.904 -14.122 20.338 1.000 81.260 65 LYS F CA 1
ATOM 6231 C C . LYS F 1 31 ? 4.411 -14.009 20.049 1.000 77.090 65 LYS F C 1
ATOM 6232 O O . LYS F 1 31 ? 3.912 -12.916 19.758 1.000 70.860 65 LYS F O 1
ATOM 6238 N N . SER F 1 32 ? 3.682 -15.122 20.105 1.000 82.550 66 SER F N 1
ATOM 6239 C CA . SER F 1 32 ? 2.267 -15.066 19.766 1.000 76.290 66 SER F CA 1
ATOM 6240 C C . SER F 1 32 ? 1.416 -14.516 20.902 1.000 70.910 66 SER F C 1
ATOM 6241 O O . SER F 1 32 ? 0.325 -13.997 20.648 1.000 66.470 66 SER F O 1
ATOM 6244 N N . THR F 1 33 ? 1.884 -14.599 22.144 1.000 76.420 67 THR F N 1
ATOM 6245 C CA . THR F 1 33 ? 1.126 -13.980 23.224 1.000 63.310 67 THR F CA 1
ATOM 6246 C C . THR F 1 33 ? 1.540 -12.530 23.467 1.000 68.380 67 THR F C 1
ATOM 6247 O O . THR F 1 33 ? 0.671 -11.669 23.659 1.000 66.920 67 THR F O 1
ATOM 6251 N N . GLU F 1 34 ? 2.836 -12.216 23.403 1.000 63.060 68 GLU F N 1
ATOM 6252 C CA . GLU F 1 34 ? 3.259 -10.865 23.732 1.000 62.210 68 GLU F CA 1
ATOM 6253 C C . GLU F 1 34 ? 2.940 -9.867 22.628 1.000 60.520 68 GLU F C 1
ATOM 6254 O O . GLU F 1 34 ? 3.074 -8.662 22.857 1.000 59.140 68 GLU F O 1
ATOM 6260 N N . THR F 1 35 ? 2.508 -10.323 21.453 1.000 52.620 69 THR F N 1
ATOM 6261 C CA . THR F 1 35 ? 2.124 -9.409 20.381 1.000 56.680 69 THR F CA 1
ATOM 6262 C C . THR F 1 35 ? 0.617 -9.311 20.200 1.000 49.060 69 THR F C 1
ATOM 6263 O O . THR F 1 35 ? 0.163 -8.656 19.258 1.000 50.010 69 THR F O 1
ATOM 6267 N N . ASN F 1 36 ? -0.170 -9.947 21.065 1.000 46.000 70 ASN F N 1
ATOM 6268 C CA . ASN F 1 36 ? -1.618 -9.926 20.909 1.000 52.870 70 ASN F CA 1
ATOM 6269 C C . ASN F 1 36 ? -2.220 -8.900 21.864 1.000 49.940 70 ASN F C 1
ATOM 6270 O O . ASN F 1 36 ? -2.105 -9.068 23.092 1.000 45.860 70 ASN F O 1
ATOM 6275 N N . PRO F 1 37 ? -2.856 -7.830 21.364 1.000 46.580 71 PRO F N 1
ATOM 6276 C CA . PRO F 1 37 ? -3.454 -6.838 22.283 1.000 43.930 71 PRO F CA 1
ATOM 6277 C C . PRO F 1 37 ? -4.503 -7.429 23.218 1.000 45.180 71 PRO F C 1
ATOM 6278 O O . PRO F 1 37 ? -4.667 -6.933 24.343 1.000 43.260 71 PRO F O 1
ATOM 6282 N N . LEU F 1 38 ? -5.200 -8.488 22.795 1.000 39.350 72 LEU F N 1
ATOM 6283 C CA . LEU F 1 38 ? -6.177 -9.142 23.659 1.000 39.550 72 LEU F CA 1
ATOM 6284 C C . LEU F 1 38 ? -5.529 -9.716 24.915 1.000 46.680 72 LEU F C 1
ATOM 6285 O O . LEU F 1 38 ? -6.173 -9.801 25.970 1.000 36.920 72 LEU F O 1
ATOM 6290 N N . TYR F 1 39 ? -4.267 -10.124 24.824 1.000 43.120 73 TYR F N 1
ATOM 6291 C CA . TYR F 1 39 ? -3.588 -10.644 26.002 1.000 50.050 73 TYR F CA 1
ATOM 6292 C C . TYR F 1 39 ? -3.334 -9.527 27.004 1.000 49.350 73 TYR F C 1
ATOM 6293 O O . TYR F 1 39 ? -3.696 -9.632 28.182 1.000 44.220 73 TYR F O 1
ATOM 6302 N N . TRP F 1 40 ? -2.691 -8.455 26.551 1.000 43.870 74 TRP F N 1
ATOM 6303 C CA . TRP F 1 40 ? -2.446 -7.326 27.437 1.000 49.830 74 TRP F CA 1
ATOM 6304 C C . TRP F 1 40 ? -3.758 -6.812 28.007 1.000 44.410 74 TRP F C 1
ATOM 6305 O O . TRP F 1 40 ? -3.888 -6.610 29.218 1.000 42.180 74 TRP F O 1
ATOM 6316 N N . LEU F 1 41 ? -4.768 -6.677 27.149 1.000 44.200 75 LEU F N 1
ATOM 6317 C CA . LEU F 1 41 ? -6.081 -6.237 27.605 1.000 45.200 75 LEU F CA 1
ATOM 6318 C C . LEU F 1 41 ? -6.643 -7.159 28.686 1.000 50.560 75 LEU F C 1
ATOM 6319 O O . LEU F 1 41 ? -7.232 -6.687 29.671 1.000 45.600 75 LEU F O 1
ATOM 6324 N N . ARG F 1 42 ? -6.498 -8.478 28.509 1.000 53.300 76 ARG F N 1
ATOM 6325 C CA . ARG F 1 42 ? -6.913 -9.418 29.551 1.000 42.280 76 ARG F CA 1
ATOM 6326 C C . ARG F 1 42 ? -6.050 -9.273 30.800 1.000 49.990 76 ARG F C 1
ATOM 6327 O O . ARG F 1 42 ? -6.547 -9.383 31.926 1.000 45.050 76 ARG F O 1
ATOM 6335 N N . ALA F 1 43 ? -4.750 -9.022 30.609 1.000 52.960 77 ALA F N 1
ATOM 6336 C CA . ALA F 1 43 ? -3.856 -8.723 31.725 1.000 57.970 77 ALA F CA 1
ATOM 6337 C C . ALA F 1 43 ? -4.312 -7.495 32.502 1.000 58.890 77 ALA F C 1
ATOM 6338 O O . ALA F 1 43 ? -4.239 -7.474 33.735 1.000 56.810 77 ALA F O 1
ATOM 6340 N N . MET F 1 44 ? -4.765 -6.452 31.803 1.000 54.850 78 MET F N 1
ATOM 6341 C CA . MET F 1 44 ? -5.225 -5.267 32.513 1.000 57.860 78 MET F CA 1
ATOM 6342 C C . MET F 1 44 ? -6.486 -5.571 33.307 1.000 61.580 78 MET F C 1
ATOM 6343 O O . MET F 1 44 ? -6.700 -4.997 34.381 1.000 61.130 78 MET F O 1
ATOM 6348 N N . ASP F 1 45 ? -7.320 -6.479 32.801 1.000 62.630 79 ASP F N 1
ATOM 6349 C CA . ASP F 1 45 ? -8.533 -6.849 33.521 1.000 61.050 79 ASP F CA 1
ATOM 6350 C C . ASP F 1 45 ? -8.207 -7.634 34.788 1.000 72.420 79 ASP F C 1
ATOM 6351 O O . ASP F 1 45 ? -8.844 -7.432 35.828 1.000 77.730 79 ASP F O 1
ATOM 6356 N N . CYS F 1 46 ? -7.205 -8.518 34.727 1.000 63.110 80 CYS F N 1
ATOM 6357 C CA . CYS F 1 46 ? -6.859 -9.344 35.882 1.000 76.080 80 CYS F CA 1
ATOM 6358 C C . CYS F 1 46 ? -6.332 -8.498 37.034 1.000 76.720 80 CYS F C 1
ATOM 6359 O O . CYS F 1 46 ? -6.718 -8.706 38.189 1.000 76.540 80 CYS F O 1
ATOM 6362 N N . ALA F 1 47 ? -5.445 -7.542 36.736 1.000 76.950 81 ALA F N 1
ATOM 6363 C CA . ALA F 1 47 ? -4.867 -6.686 37.764 1.000 75.170 81 ALA F CA 1
ATOM 6364 C C . ALA F 1 47 ? -5.889 -5.736 38.375 1.000 81.940 81 ALA F C 1
ATOM 6365 O O . ALA F 1 47 ? -5.653 -5.221 39.473 1.000 90.000 81 ALA F O 1
ATOM 6367 N N . ASP F 1 48 ? -7.004 -5.479 37.684 1.000 82.930 82 ASP F N 1
ATOM 6368 C CA . ASP F 1 48 ? -8.124 -4.742 38.260 1.000 82.77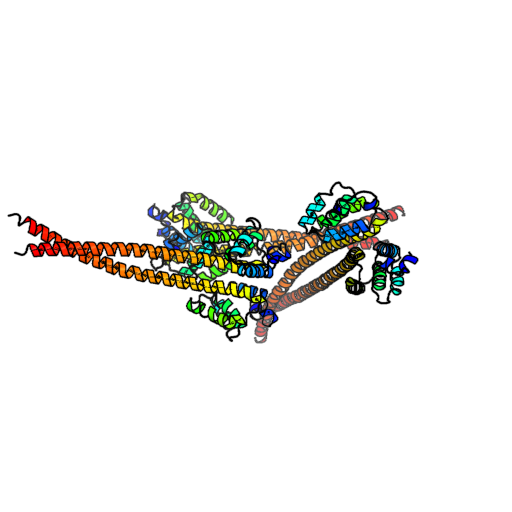0 82 ASP F CA 1
ATOM 6369 C C . ASP F 1 48 ? -8.927 -5.584 39.238 1.000 84.720 82 ASP F C 1
ATOM 6370 O O . ASP F 1 48 ? -9.810 -5.046 39.918 1.000 95.120 82 ASP F O 1
ATOM 6375 N N . ARG F 1 49 ? -8.656 -6.886 39.306 1.000 83.650 83 ARG F N 1
ATOM 6376 C CA . ARG F 1 49 ? -9.349 -7.797 40.208 1.000 90.370 83 ARG F CA 1
ATOM 6377 C C . ARG F 1 49 ? -8.564 -8.081 41.474 1.000 87.800 83 ARG F C 1
ATOM 6378 O O . ARG F 1 49 ? -9.166 -8.308 42.527 1.000 96.640 83 ARG F O 1
ATOM 6386 N N . LEU F 1 50 ? -7.239 -8.070 41.387 1.000 87.450 84 LEU F N 1
ATOM 6387 C CA . LEU F 1 50 ? -6.405 -8.421 42.524 1.000 86.870 84 LEU F CA 1
ATOM 6388 C C . LEU F 1 50 ? -6.427 -7.309 43.560 1.000 89.270 84 LEU F C 1
ATOM 6389 O O . LEU F 1 50 ? -6.142 -6.149 43.248 1.000 93.450 84 LEU F O 1
ATOM 6394 N N . MET F 1 51 ? -6.779 -7.666 44.790 1.000 93.970 85 MET F N 1
ATOM 6395 C CA . MET F 1 51 ? -6.652 -6.738 45.900 1.000 94.080 85 MET F CA 1
ATOM 6396 C C . MET F 1 51 ? -5.201 -6.272 46.013 1.000 90.320 85 MET F C 1
ATOM 6397 O O . MET F 1 51 ? -4.277 -7.027 45.695 1.000 90.130 85 MET F O 1
ATOM 6402 N N . PRO F 1 52 ? -4.969 -5.028 46.446 1.000 93.130 86 PRO F N 1
ATOM 6403 C CA . PRO F 1 52 ? -3.584 -4.538 46.538 1.000 92.800 86 PRO F CA 1
ATOM 6404 C C . PRO F 1 52 ? -2.671 -5.465 47.312 1.000 91.090 86 PRO F C 1
ATOM 6405 O O . PRO F 1 52 ? -1.472 -5.515 47.025 1.000 91.230 86 PRO F O 1
ATOM 6409 N N . ALA F 1 53 ? -3.201 -6.221 48.273 1.000 94.180 87 ALA F N 1
ATOM 6410 C CA . ALA F 1 53 ? -2.404 -7.260 48.917 1.000 101.460 87 ALA F CA 1
ATOM 6411 C C . ALA F 1 53 ? -1.902 -8.264 47.885 1.000 94.340 87 ALA F C 1
ATOM 6412 O O . ALA F 1 53 ? -0.692 -8.444 47.705 1.000 89.110 87 ALA F O 1
ATOM 6414 N N . GLN F 1 54 ? -2.831 -8.911 47.177 1.000 95.740 88 GLN F N 1
ATOM 6415 C CA . GLN F 1 54 ? -2.456 -9.871 46.143 1.000 94.890 88 GLN F CA 1
ATOM 6416 C C . GLN F 1 54 ? -1.768 -9.183 44.969 1.000 93.820 88 GLN F C 1
ATOM 6417 O O . GLN F 1 54 ? -0.823 -9.730 44.392 1.000 91.990 88 GLN F O 1
ATOM 6423 N N . SER F 1 55 ? -2.223 -7.979 44.608 1.000 95.450 89 SER F N 1
ATOM 6424 C CA . SER F 1 55 ? -1.630 -7.264 43.481 1.000 90.830 89 SER F CA 1
ATOM 6425 C C . SER F 1 55 ? -0.187 -6.861 43.757 1.000 85.530 89 SER F C 1
ATOM 6426 O O . SER F 1 55 ? 0.611 -6.743 42.819 1.000 79.640 89 SER F O 1
ATOM 6429 N N . ARG F 1 56 ? 0.158 -6.640 45.026 1.000 85.440 90 ARG F N 1
ATOM 6430 C CA . ARG F 1 56 ? 1.499 -6.183 45.373 1.000 93.860 90 ARG F CA 1
ATOM 6431 C C . ARG F 1 56 ? 2.532 -7.262 45.092 1.000 88.920 90 ARG F C 1
ATOM 6432 O O . ARG F 1 56 ? 3.435 -7.078 44.268 1.000 87.130 90 ARG F O 1
ATOM 6440 N N . GLN F 1 57 ? 2.420 -8.399 45.781 1.000 89.950 91 GLN F N 1
ATOM 6441 C CA . GLN F 1 57 ? 3.408 -9.453 45.600 1.000 97.710 91 GLN F CA 1
ATOM 6442 C C . GLN F 1 57 ? 3.275 -10.120 44.239 1.000 100.730 91 GLN F C 1
ATOM 6443 O O . GLN F 1 57 ? 4.271 -10.594 43.692 1.000 105.860 91 GLN F O 1
ATOM 6449 N N . GLN F 1 58 ? 2.072 -10.164 43.660 1.000 100.650 92 GLN F N 1
ATOM 6450 C CA . GLN F 1 58 ? 1.981 -10.650 42.286 1.000 101.960 92 GLN F CA 1
ATOM 6451 C C . GLN F 1 58 ? 2.859 -9.815 41.360 1.000 89.180 92 GLN F C 1
ATOM 6452 O O . GLN F 1 58 ? 3.352 -10.317 40.345 1.000 94.630 92 GLN F O 1
ATOM 6458 N N . ALA F 1 59 ? 3.114 -8.561 41.730 1.000 82.890 93 ALA F N 1
ATOM 6459 C CA . ALA F 1 59 ? 3.942 -7.683 40.918 1.000 91.970 93 ALA F CA 1
ATOM 6460 C C . ALA F 1 59 ? 5.432 -7.879 41.170 1.000 99.180 93 ALA F C 1
ATOM 6461 O O . ALA F 1 59 ? 6.243 -7.599 40.280 1.000 99.730 93 ALA F O 1
ATOM 6463 N N . ARG F 1 60 ? 5.820 -8.346 42.359 1.000 99.610 94 ARG F N 1
ATOM 6464 C CA . ARG F 1 60 ? 7.243 -8.469 42.657 1.000 106.020 94 ARG F CA 1
ATOM 6465 C C . ARG F 1 60 ? 7.924 -9.577 41.860 1.000 110.420 94 ARG F C 1
ATOM 6466 O O . ARG F 1 60 ? 9.143 -9.504 41.675 1.000 114.170 94 ARG F O 1
ATOM 6474 N N . GLN F 1 61 ? 7.180 -10.591 41.390 1.000 106.960 95 GLN F N 1
ATOM 6475 C CA . GLN F 1 61 ? 7.808 -11.721 40.701 1.000 108.000 95 GLN F CA 1
ATOM 6476 C C . GLN F 1 61 ? 8.708 -11.301 39.550 1.000 109.610 95 GLN F C 1
ATOM 6477 O O . GLN F 1 61 ? 9.669 -12.009 39.222 1.000 110.200 95 GLN F O 1
ATOM 6483 N N . TYR F 1 62 ? 8.418 -10.172 38.928 1.000 104.360 96 TYR F N 1
ATOM 6484 C CA . TYR F 1 62 ? 9.075 -9.794 37.692 1.000 100.940 96 TYR F CA 1
ATOM 6485 C C . TYR F 1 62 ? 10.251 -8.869 37.977 1.000 110.020 96 TYR F C 1
ATOM 6486 O O . TYR F 1 62 ? 10.455 -8.398 39.099 1.000 109.980 96 TYR F O 1
ATOM 6495 N N . ASP F 1 63 ? 11.0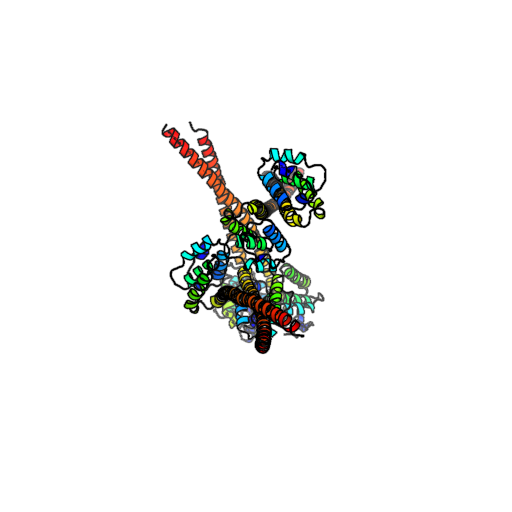55 -8.640 36.946 1.000 113.840 97 ASP F N 1
ATOM 6496 C CA . ASP F 1 63 ? 12.238 -7.803 37.054 1.000 116.090 97 ASP F CA 1
ATOM 6497 C C . ASP F 1 63 ? 12.043 -6.520 36.242 1.000 114.510 97 ASP F C 1
ATOM 6498 O O . ASP F 1 63 ? 10.923 -6.172 35.837 1.000 102.380 97 ASP F O 1
ATOM 6503 N N . ASP F 1 64 ? 13.149 -5.808 36.008 1.000 116.210 98 ASP F N 1
ATOM 6504 C CA . ASP F 1 64 ? 13.116 -4.500 35.367 1.000 113.700 98 ASP F CA 1
ATOM 6505 C C . ASP F 1 64 ? 13.790 -4.461 33.999 1.000 104.110 98 ASP F C 1
ATOM 6506 O O . ASP F 1 64 ? 13.709 -3.431 33.318 1.000 94.400 98 ASP F O 1
ATOM 6511 N N . GLY F 1 65 ? 14.440 -5.540 33.573 1.000 97.920 99 GLY F N 1
ATOM 6512 C CA . GLY F 1 65 ? 15.022 -5.581 32.247 1.000 97.340 99 GLY F CA 1
ATOM 6513 C C . GLY F 1 65 ? 14.049 -6.077 31.198 1.000 94.440 99 GLY F C 1
ATOM 6514 O O . GLY F 1 65 ? 13.854 -5.426 30.165 1.000 94.200 99 GLY F O 1
ATOM 6515 N N . SER F 1 66 ? 13.436 -7.233 31.461 1.000 96.850 100 SER F N 1
ATOM 6516 C CA . SER F 1 66 ? 12.480 -7.838 30.538 1.000 87.700 100 SER F CA 1
ATOM 6517 C C . SER F 1 66 ? 11.356 -6.864 30.216 1.000 89.450 100 SER F C 1
ATOM 6518 O O . SER F 1 66 ? 10.627 -6.434 31.113 1.000 88.860 100 SER F O 1
ATOM 6521 N N A TRP F 1 67 ? 11.207 -6.517 28.933 0.430 88.900 101 TRP F N 1
ATOM 6522 N N B TRP F 1 67 ? 11.217 -6.527 28.931 0.570 88.910 101 TRP F N 1
ATOM 6523 C CA A TRP F 1 67 ? 10.193 -5.531 28.568 0.430 89.580 101 TRP F CA 1
ATOM 6524 C CA B TRP F 1 67 ? 10.211 -5.552 28.522 0.570 89.610 101 TRP F CA 1
ATOM 6525 C C A TRP F 1 67 ? 8.786 -6.064 28.805 0.430 85.290 101 TRP F C 1
ATOM 6526 C C B TRP F 1 67 ? 8.799 -6.064 28.784 0.570 85.260 101 TRP F C 1
ATOM 6527 O O A TRP F 1 67 ? 7.901 -5.312 29.229 0.430 84.960 101 TRP F O 1
ATOM 6528 O O B TRP F 1 67 ? 7.927 -5.299 29.210 0.570 84.960 101 TRP F O 1
ATOM 6549 N N . GLN F 1 68 ? 8.554 -7.351 28.539 1.000 80.310 102 GLN F N 1
ATOM 6550 C CA . GLN F 1 68 ? 7.242 -7.926 28.818 1.000 80.530 102 GLN F CA 1
ATOM 6551 C C . GLN F 1 68 ? 6.948 -7.905 30.312 1.000 86.190 102 GLN F C 1
ATOM 6552 O O . GLN F 1 68 ? 5.917 -7.380 30.746 1.000 85.340 102 GLN F O 1
ATOM 6558 N N . ASN F 1 69 ? 7.849 -8.472 31.118 1.000 84.600 103 ASN F N 1
ATOM 6559 C CA . ASN F 1 69 ? 7.605 -8.532 32.555 1.000 88.670 103 ASN F CA 1
ATOM 6560 C C . ASN F 1 69 ? 7.631 -7.141 33.182 1.000 81.850 103 ASN F C 1
ATOM 6561 O O . ASN F 1 69 ? 6.959 -6.910 34.192 1.000 80.910 103 ASN F O 1
ATOM 6566 N N . THR F 1 70 ? 8.372 -6.199 32.589 1.000 70.130 104 THR F N 1
ATOM 6567 C CA . THR F 1 70 ? 8.326 -4.822 33.072 1.000 78.100 104 THR F CA 1
ATOM 6568 C C . THR F 1 70 ? 6.957 -4.199 32.825 1.000 83.800 104 THR F C 1
ATOM 6569 O O . THR F 1 70 ? 6.428 -3.484 33.685 1.000 78.670 104 THR F O 1
ATOM 6573 N N . PHE F 1 71 ? 6.372 -4.458 31.649 1.000 85.160 105 PHE F N 1
ATOM 6574 C CA . PHE F 1 71 ? 5.028 -3.972 31.349 1.000 73.460 105 PHE F CA 1
ATOM 6575 C C . PHE F 1 71 ? 3.995 -4.647 32.249 1.000 68.790 105 PHE F C 1
ATOM 6576 O O . PHE F 1 71 ? 3.106 -3.973 32.783 1.000 51.960 105 PHE F O 1
ATOM 6584 N N . LYS F 1 72 ? 4.105 -5.970 32.454 1.000 69.430 106 LYS F N 1
ATOM 6585 C CA . LYS F 1 72 ? 3.232 -6.626 33.427 1.000 68.540 106 LYS F CA 1
ATOM 6586 C C . LYS F 1 72 ? 3.428 -6.032 34.817 1.000 75.580 106 LYS F C 1
ATOM 6587 O O . LYS F 1 72 ? 2.464 -5.870 35.575 1.000 73.220 106 LYS F O 1
ATOM 6593 N N . GLN F 1 73 ? 4.678 -5.719 35.171 1.000 78.630 107 GLN F N 1
ATOM 6594 C CA . GLN F 1 73 ? 4.955 -4.987 36.403 1.000 83.660 107 GLN F CA 1
ATOM 6595 C C . GLN F 1 73 ? 4.163 -3.686 36.446 1.000 69.000 107 GLN F C 1
ATOM 6596 O O . GLN F 1 73 ? 3.503 -3.376 37.445 1.000 63.650 107 GLN F O 1
ATOM 6602 N N . GLY F 1 74 ? 4.211 -2.920 35.355 1.000 60.640 108 GLY F N 1
ATOM 6603 C CA . GLY F 1 74 ? 3.389 -1.724 35.259 1.000 64.240 108 GLY F CA 1
ATOM 6604 C C . GLY F 1 74 ? 1.914 -2.010 35.465 1.000 55.720 108 GLY F C 1
ATOM 6605 O O . GLY F 1 74 ? 1.236 -1.312 36.219 1.000 62.670 108 GLY F O 1
ATOM 6606 N N . ILE F 1 75 ? 1.407 -3.068 34.827 1.000 60.010 109 ILE F N 1
ATOM 6607 C CA . ILE F 1 75 ? -0.027 -3.348 34.866 1.000 57.730 109 ILE F CA 1
ATOM 6608 C C . ILE F 1 75 ? -0.483 -3.634 36.292 1.000 66.570 109 ILE F C 1
ATOM 6609 O O . ILE F 1 75 ? -1.502 -3.106 36.752 1.000 65.060 109 ILE F O 1
ATOM 6614 N N . LEU F 1 76 ? 0.266 -4.469 37.016 1.000 74.430 110 LEU F N 1
ATOM 6615 C CA . LEU F 1 76 ? -0.154 -4.863 38.359 1.000 74.010 110 LEU F CA 1
ATOM 6616 C C . LEU F 1 76 ? -0.031 -3.707 39.343 1.000 79.870 110 LEU F C 1
ATOM 6617 O O . LEU F 1 76 ? -1.010 -3.330 40.000 1.000 75.580 110 LEU F O 1
ATOM 6622 N N . LEU F 1 77 ? 1.169 -3.126 39.446 1.000 74.430 111 LEU F N 1
ATOM 6623 C CA . LEU F 1 77 ? 1.454 -2.169 40.512 1.000 83.830 111 LEU F CA 1
ATOM 6624 C C . LEU F 1 77 ? 0.586 -0.922 40.417 1.000 82.680 111 LEU F C 1
ATOM 6625 O O . LEU F 1 77 ? 0.232 -0.338 41.449 1.000 87.650 111 LEU F O 1
ATOM 6630 N N . ALA F 1 78 ? 0.236 -0.500 39.199 1.000 71.830 112 ALA F N 1
ATOM 6631 C CA . ALA F 1 78 ? -0.621 0.670 39.036 1.000 80.690 112 ALA F CA 1
ATOM 6632 C C . ALA F 1 78 ? -1.955 0.492 39.750 1.000 81.990 112 ALA F C 1
ATOM 6633 O O . ALA F 1 78 ? -2.511 1.463 40.275 1.000 75.800 112 ALA F O 1
ATOM 6635 N N . ASP F 1 79 ? -2.472 -0.736 39.790 1.000 82.090 113 ASP F N 1
ATOM 6636 C CA . ASP F 1 79 ? -3.710 -1.017 40.503 1.000 86.890 113 ASP F CA 1
ATOM 6637 C C . ASP F 1 79 ? -3.508 -1.132 42.009 1.000 94.120 113 ASP F C 1
ATOM 6638 O O . ASP F 1 79 ? -4.469 -0.940 42.763 1.000 94.760 113 ASP F O 1
ATOM 6643 N N . ALA F 1 80 ? -2.294 -1.442 42.462 1.000 93.460 114 ALA F N 1
ATOM 6644 C CA . ALA F 1 80 ? -2.004 -1.511 43.888 1.000 99.630 114 ALA F CA 1
ATOM 6645 C C . ALA F 1 80 ? -1.852 -0.108 44.461 1.000 102.400 114 ALA F C 1
ATOM 6646 O O . ALA F 1 80 ? -1.262 0.775 43.831 1.000 97.790 114 ALA F O 1
ATOM 6648 N N . LYS F 1 81 ? -2.391 0.095 45.663 1.000 104.180 115 LYS F N 1
ATOM 6649 C CA . LYS F 1 81 ? -2.409 1.420 46.285 1.000 104.090 115 LYS F CA 1
ATOM 6650 C C . LYS F 1 81 ? -0.977 1.849 46.577 1.000 97.900 115 LYS F C 1
ATOM 6651 O O . LYS F 1 81 ? -0.404 1.509 47.616 1.000 88.240 115 LYS F O 1
ATOM 6657 N N . ILE F 1 82 ? -0.401 2.605 45.642 1.000 101.680 116 ILE F N 1
ATOM 6658 C CA . ILE F 1 82 ? 1.003 2.995 45.667 1.000 96.980 116 ILE F CA 1
ATOM 6659 C C . ILE F 1 82 ? 1.113 4.512 45.736 1.000 92.590 116 ILE F C 1
ATOM 6660 O O . ILE F 1 82 ? 0.100 5.220 45.769 1.000 91.940 116 ILE F O 1
ATOM 6665 N N . THR F 1 83 ? 2.357 5.022 45.741 1.000 90.050 117 THR F N 1
ATOM 6666 C CA . THR F 1 83 ? 2.729 6.420 45.915 1.000 93.520 117 THR F CA 1
ATOM 6667 C C . THR F 1 83 ? 2.928 7.115 44.568 1.000 94.860 117 THR F C 1
ATOM 6668 O O . THR F 1 83 ? 3.301 6.474 43.579 1.000 91.800 117 THR F O 1
ATOM 6672 N N . PRO F 1 84 ? 2.646 8.420 44.503 1.000 92.180 118 PRO F N 1
ATOM 6673 C CA . PRO F 1 84 ? 2.997 9.192 43.299 1.000 86.890 118 PRO F CA 1
ATOM 6674 C C . PRO F 1 84 ? 4.473 9.143 42.937 1.000 92.680 118 PRO F C 1
ATOM 6675 O O . PRO F 1 84 ? 4.817 9.434 41.786 1.000 94.850 118 PRO F O 1
ATOM 6679 N N . TYR F 1 85 ? 5.362 8.817 43.879 1.000 91.820 119 TYR F N 1
ATOM 6680 C CA . TYR F 1 85 ? 6.761 8.599 43.524 1.000 95.110 119 TYR F CA 1
ATOM 6681 C C . TYR F 1 85 ? 6.945 7.252 42.833 1.000 91.540 119 TYR F C 1
ATOM 6682 O O . TYR F 1 85 ? 7.576 7.171 41.773 1.000 88.670 119 TYR F O 1
ATOM 6691 N N . GLU F 1 86 ? 6.399 6.186 43.425 1.000 89.330 120 GLU F N 1
ATOM 6692 C CA . GLU F 1 86 ? 6.470 4.863 42.811 1.000 92.520 120 GLU F CA 1
ATOM 6693 C C . GLU F 1 86 ? 5.880 4.871 41.406 1.000 95.890 120 GLU F C 1
ATOM 6694 O O . GLU F 1 86 ? 6.368 4.161 40.519 1.000 95.780 120 GLU F O 1
ATOM 6700 N N . ARG F 1 87 ? 4.830 5.671 41.184 1.000 95.100 121 ARG F N 1
ATOM 6701 C CA . ARG F 1 87 ? 4.236 5.773 39.854 1.000 96.420 121 ARG F CA 1
ATOM 6702 C C . ARG F 1 87 ? 5.157 6.518 38.891 1.000 100.430 121 ARG F C 1
ATOM 6703 O O . ARG F 1 87 ? 5.373 6.073 37.758 1.000 101.230 121 ARG F O 1
ATOM 6711 N N . ARG F 1 88 ? 5.714 7.656 39.326 1.000 99.880 122 ARG F N 1
ATOM 6712 C CA . ARG F 1 88 ? 6.581 8.446 38.451 1.000 96.620 122 ARG F CA 1
ATOM 6713 C C . ARG F 1 88 ? 7.771 7.635 37.950 1.000 102.990 122 ARG F C 1
ATOM 6714 O O . ARG F 1 88 ? 8.320 7.933 36.881 1.000 97.880 122 ARG F O 1
ATOM 6722 N N . GLN F 1 89 ? 8.181 6.612 38.703 1.000 105.010 123 GLN F N 1
ATOM 6723 C CA . GLN F 1 89 ? 9.230 5.707 38.244 1.000 106.270 123 GLN F CA 1
ATOM 6724 C C . GLN F 1 89 ? 8.657 4.617 37.344 1.000 111.180 123 GLN F C 1
ATOM 6725 O O . GLN F 1 89 ? 9.091 4.454 36.198 1.000 116.030 123 GLN F O 1
ATOM 6731 N N . LEU F 1 90 ? 7.657 3.880 37.839 1.000 109.660 124 LEU F N 1
ATOM 6732 C CA . LEU F 1 90 ? 7.107 2.719 37.141 1.000 109.520 124 LEU F CA 1
ATOM 6733 C C . LEU F 1 90 ? 6.564 3.055 35.756 1.000 106.900 124 LEU F C 1
ATOM 6734 O O . LEU F 1 90 ? 6.177 2.153 35.006 1.000 101.350 124 LEU F O 1
ATOM 6739 N N . VAL F 1 91 ? 6.520 4.337 35.408 1.000 104.340 125 VAL F N 1
ATOM 6740 C CA . VAL F 1 91 ? 6.130 4.774 34.073 1.000 104.000 125 VAL F CA 1
ATOM 6741 C C . VAL F 1 91 ? 7.344 5.140 33.231 1.000 109.050 125 VAL F C 1
ATOM 6742 O O . VAL F 1 91 ? 7.485 4.673 32.101 1.000 111.210 125 VAL F O 1
ATOM 6746 N N . ALA F 1 92 ? 8.235 5.983 33.761 1.000 107.920 126 ALA F N 1
ATOM 6747 C CA . ALA F 1 92 ? 9.498 6.231 33.076 1.000 104.150 126 ALA F CA 1
ATOM 6748 C C . ALA F 1 92 ? 10.297 4.950 32.904 1.000 108.600 126 ALA F C 1
ATOM 6749 O O . ALA F 1 92 ? 11.127 4.865 31.992 1.000 109.260 126 ALA F O 1
ATOM 6751 N N . ARG F 1 93 ? 10.054 3.953 33.759 1.000 107.190 127 ARG F N 1
ATOM 6752 C CA . ARG F 1 93 ? 10.694 2.650 33.619 1.000 106.600 127 ARG F CA 1
ATOM 6753 C C . ARG F 1 93 ? 10.190 1.923 32.377 1.000 111.840 127 ARG F C 1
ATOM 6754 O O . ARG F 1 93 ? 10.980 1.536 31.507 1.000 112.570 127 ARG F O 1
ATOM 6762 N N . ILE F 1 94 ? 8.870 1.718 32.278 1.0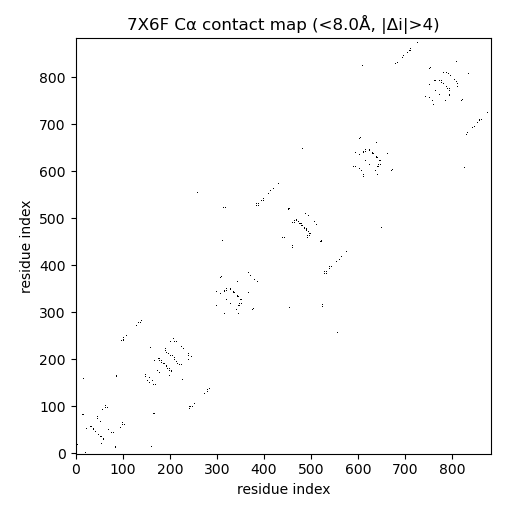00 114.070 128 ILE F N 1
ATOM 6763 C CA . ILE F 1 94 ? 8.297 1.124 31.071 1.000 107.820 128 ILE F CA 1
ATOM 6764 C C . ILE F 1 94 ? 8.471 2.046 29.871 1.000 100.760 128 ILE F C 1
ATOM 6765 O O . ILE F 1 94 ? 8.500 1.573 28.729 1.000 98.210 128 ILE F O 1
ATOM 6770 N N . GLU F 1 95 ? 8.618 3.355 30.102 1.000 96.500 129 GLU F N 1
ATOM 6771 C CA . GLU F 1 95 ? 8.885 4.281 29.009 1.000 99.030 129 GLU F CA 1
ATOM 6772 C C . GLU F 1 95 ? 10.256 4.058 28.379 1.000 101.930 129 GLU F C 1
ATOM 6773 O O . GLU F 1 95 ? 10.505 4.554 27.274 1.000 102.860 129 GLU F O 1
ATOM 6779 N N . ALA F 1 96 ? 11.084 3.233 29.013 1.000 98.250 130 ALA F N 1
ATOM 6780 C CA . ALA F 1 96 ? 12.398 2.920 28.421 1.000 99.160 130 ALA F CA 1
ATOM 6781 C C . ALA F 1 96 ? 12.212 1.924 27.274 1.000 102.440 130 ALA F C 1
ATOM 6782 O O . ALA F 1 96 ? 12.482 2.292 26.123 1.000 98.360 130 ALA F O 1
ATOM 6784 N N . LEU F 1 97 ? 11.791 0.701 27.589 1.000 106.560 131 LEU F N 1
ATOM 6785 C CA . LEU F 1 97 ? 11.517 -0.325 26.548 1.000 102.600 131 LEU F CA 1
ATOM 6786 C C . LEU F 1 97 ? 10.207 0.028 25.835 1.000 99.710 131 LEU F C 1
ATOM 6787 O O . LEU F 1 97 ? 9.416 -0.894 25.574 1.000 92.770 131 LEU F O 1
ATOM 6792 N N . SER F 1 98 ? 9.996 1.312 25.535 1.000 99.100 132 SER F N 1
ATOM 6793 C CA . SER F 1 98 ? 8.796 1.759 24.841 1.000 92.220 132 SER F CA 1
ATOM 6794 C C . SER F 1 98 ? 8.981 1.889 23.336 1.000 88.370 132 SER F C 1
ATOM 6795 O O . SER F 1 98 ? 7.991 2.081 22.623 1.000 91.840 132 SER F O 1
ATOM 6798 N N . THR F 1 99 ? 10.210 1.817 22.840 1.000 95.790 133 THR F N 1
ATOM 6799 C CA . THR F 1 99 ? 10.451 1.796 21.405 1.000 94.700 133 THR F CA 1
ATOM 6800 C C . THR F 1 99 ? 10.546 0.383 20.853 1.000 90.010 133 THR F C 1
ATOM 6801 O O . THR F 1 99 ? 10.670 0.213 19.636 1.000 94.620 133 THR F O 1
ATOM 6805 N N . GLU F 1 100 ? 10.493 -0.628 21.713 1.000 83.620 134 GLU F N 1
ATOM 6806 C CA . GLU F 1 100 ? 10.547 -2.022 21.299 1.000 86.490 134 GLU F CA 1
ATOM 6807 C C . GLU F 1 100 ? 9.256 -2.743 21.677 1.000 84.300 134 GLU F C 1
ATOM 6808 O O . GLU F 1 100 ? 9.257 -3.897 22.114 1.000 82.060 134 GLU F O 1
ATOM 6814 N N . ILE F 1 101 ? 8.134 -2.066 21.490 1.000 80.890 135 ILE F N 1
ATOM 6815 C CA . ILE F 1 101 ? 6.812 -2.615 21.793 1.000 75.150 135 ILE F CA 1
ATOM 6816 C C . ILE F 1 101 ? 6.145 -2.997 20.486 1.000 74.060 135 ILE F C 1
ATOM 6817 O O . ILE F 1 101 ? 6.155 -2.199 19.536 1.000 72.600 135 ILE F O 1
ATOM 6822 N N . PRO F 1 102 ? 5.572 -4.203 20.378 1.000 57.280 136 PRO F N 1
ATOM 6823 C CA . PRO F 1 102 ? 5.100 -4.694 19.080 1.000 53.400 136 PRO F CA 1
ATOM 6824 C C . PRO F 1 102 ? 4.024 -3.787 18.516 1.000 53.910 136 PRO F C 1
ATOM 6825 O O . PRO F 1 102 ? 3.091 -3.398 19.218 1.000 63.890 136 PRO F O 1
ATOM 6829 N N . ALA F 1 103 ? 4.153 -3.480 17.223 1.000 57.360 137 ALA F N 1
ATOM 6830 C CA . ALA F 1 103 ? 3.384 -2.407 16.600 1.000 52.420 137 ALA F CA 1
ATOM 6831 C C . ALA F 1 103 ? 1.878 -2.589 16.737 1.000 60.530 137 ALA F C 1
ATOM 6832 O O . ALA F 1 103 ? 1.137 -1.600 16.753 1.000 59.250 137 ALA F O 1
ATOM 6834 N N . GLN F 1 104 ? 1.390 -3.827 16.787 1.000 60.930 138 GLN F N 1
ATOM 6835 C CA . GLN F 1 104 ? -0.042 -3.995 16.982 1.000 60.630 138 GLN F CA 1
ATOM 6836 C C . GLN F 1 104 ? -0.447 -3.723 18.422 1.000 57.160 138 GLN F C 1
ATOM 6837 O O . GLN F 1 104 ? -1.624 -3.466 18.691 1.000 55.780 138 GLN F O 1
ATOM 6843 N N . VAL F 1 105 ? 0.512 -3.742 19.351 1.000 52.820 139 VAL F N 1
ATOM 6844 C CA . VAL F 1 105 ? 0.223 -3.434 20.745 1.000 50.440 139 VAL F CA 1
ATOM 6845 C C . VAL F 1 105 ? 0.419 -1.956 21.077 1.000 53.110 139 VAL F C 1
ATOM 6846 O O . VAL F 1 105 ? 0.126 -1.537 22.204 1.000 54.090 139 VAL F O 1
ATOM 6850 N N . ARG F 1 106 ? 0.877 -1.144 20.133 1.000 55.310 140 ARG F N 1
ATOM 6851 C CA . ARG F 1 106 ? 1.128 0.262 20.448 1.000 56.500 140 ARG F CA 1
ATOM 6852 C C . ARG F 1 106 ? -0.141 1.087 20.659 1.000 52.900 140 ARG F C 1
ATOM 6853 O O . ARG F 1 106 ? -0.109 2.043 21.441 1.000 55.120 140 ARG F O 1
ATOM 6861 N N . PRO F 1 107 ? -1.262 0.793 19.992 1.000 54.700 141 PRO F N 1
ATOM 6862 C CA . PRO F 1 107 ? -2.499 1.496 20.373 1.000 50.840 141 PRO F CA 1
ATOM 6863 C C . PRO F 1 107 ? -2.868 1.296 21.832 1.000 41.740 141 PRO F C 1
ATOM 6864 O O . PRO F 1 107 ? -3.185 2.273 22.525 1.000 41.280 141 PRO F O 1
ATOM 6868 N N . LEU F 1 108 ? -2.801 0.052 22.324 1.000 40.560 142 LEU F N 1
ATOM 6869 C CA . LEU F 1 108 ? -3.276 -0.259 23.674 1.000 42.360 142 LEU F CA 1
ATOM 6870 C C . LEU F 1 108 ? -2.348 0.331 24.729 1.000 52.830 142 LEU F C 1
ATOM 6871 O O . LEU F 1 108 ? -2.804 0.978 25.684 1.000 45.500 142 LEU F O 1
ATOM 6876 N N . TYR F 1 109 ? -1.037 0.116 24.560 1.000 42.750 143 TYR F N 1
ATOM 6877 C CA . TYR F 1 109 ? -0.047 0.613 25.509 1.000 41.730 143 TYR F CA 1
ATOM 6878 C C . TYR F 1 109 ? -0.083 2.137 25.588 1.000 53.170 143 TYR F C 1
ATOM 6879 O O . TYR F 1 109 ? 0.068 2.715 26.668 1.000 49.050 143 TYR F O 1
ATOM 6888 N N . GLN F 1 110 ? -0.297 2.804 24.452 1.000 51.920 144 GLN F N 1
ATOM 6889 C CA . GLN F 1 110 ? -0.368 4.256 24.451 1.000 53.540 144 GLN F CA 1
ATOM 6890 C C . GLN F 1 110 ? -1.510 4.738 25.338 1.000 54.900 144 GLN F C 1
ATOM 6891 O O . GLN F 1 110 ? -1.307 5.567 26.229 1.000 56.650 144 GLN F O 1
ATOM 6897 N N . LEU F 1 111 ? -2.716 4.206 25.114 1.000 49.460 145 LEU F N 1
ATOM 6898 C CA . LEU F 1 111 ? -3.865 4.507 25.962 1.000 42.080 145 LEU F CA 1
ATOM 6899 C C . LEU F 1 111 ? -3.582 4.238 27.440 1.000 51.170 145 LEU F C 1
ATOM 6900 O O . LEU F 1 111 ? -3.963 5.031 28.312 1.000 43.780 145 LEU F O 1
ATOM 6905 N N . TRP F 1 112 ? -2.958 3.099 27.748 1.000 41.840 146 TRP F N 1
ATOM 6906 C CA . TRP F 1 112 ? -2.687 2.777 29.142 1.000 41.640 146 TRP F CA 1
ATOM 6907 C C . TRP F 1 112 ? -1.589 3.666 29.716 1.000 45.650 146 TRP F C 1
ATOM 6908 O O . TRP F 1 112 ? -1.677 4.101 30.867 1.000 43.060 146 TRP F O 1
ATOM 6919 N N . ARG F 1 113 ? -0.538 3.941 28.939 1.000 44.710 147 ARG F N 1
ATOM 6920 C CA . ARG F 1 113 ? 0.506 4.816 29.449 1.000 43.890 147 ARG F CA 1
ATOM 6921 C C . ARG F 1 113 ? -0.043 6.213 29.717 1.000 53.630 147 ARG F C 1
ATOM 6922 O O . ARG F 1 113 ? 0.320 6.849 30.715 1.000 47.990 147 ARG F O 1
ATOM 6930 N N . ASP F 1 114 ? -0.946 6.692 28.853 1.000 48.490 148 ASP F N 1
ATOM 6931 C CA . ASP F 1 114 ? -1.558 8.002 29.058 1.000 41.310 148 ASP F CA 1
ATOM 6932 C C . ASP F 1 114 ? -2.376 8.030 30.351 1.000 52.460 148 ASP F C 1
ATOM 6933 O O . ASP F 1 114 ? -2.315 9.005 31.112 1.000 48.250 148 ASP F O 1
ATOM 6938 N N . GLY F 1 115 ? -3.152 6.971 30.615 1.000 46.900 149 GLY F N 1
ATOM 6939 C CA . GLY F 1 115 ? -3.846 6.873 31.890 1.000 41.920 149 GLY F 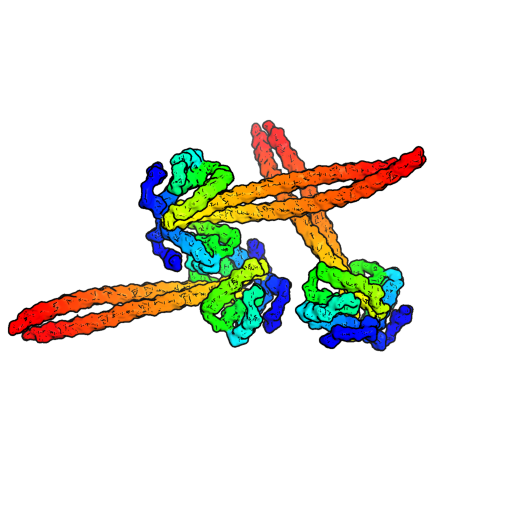CA 1
ATOM 6940 C C . GLY F 1 115 ? -2.917 7.095 33.068 1.000 46.900 149 GLY F C 1
ATOM 6941 O O . GLY F 1 115 ? -3.200 7.901 33.959 1.000 42.990 149 GLY F O 1
ATOM 6942 N N . GLN F 1 116 ? -1.767 6.419 33.063 1.000 43.590 150 GLN F N 1
ATOM 6943 C CA . GLN F 1 116 ? -0.794 6.611 34.136 1.000 54.860 150 GLN F CA 1
ATOM 6944 C C . GLN F 1 116 ? -0.237 8.031 34.158 1.000 45.960 150 GLN F C 1
ATOM 6945 O O . GLN F 1 116 ? 0.010 8.583 35.234 1.000 47.060 150 GLN F O 1
ATOM 6951 N N . ALA F 1 117 ? -0.017 8.636 32.988 1.000 42.450 151 ALA F N 1
ATOM 6952 C CA . ALA F 1 117 ? 0.551 9.983 32.966 1.000 50.100 151 ALA F CA 1
ATOM 6953 C C . ALA F 1 117 ? -0.436 11.020 33.504 1.000 51.140 151 ALA F C 1
ATOM 6954 O O . ALA F 1 117 ? -0.032 11.965 34.187 1.000 56.860 151 ALA F O 1
ATOM 6956 N N . LEU F 1 118 ? -1.730 10.859 33.191 1.000 47.150 152 LEU F N 1
ATOM 6957 C CA . LEU F 1 118 ? -2.769 11.742 33.715 1.000 41.680 152 LEU F CA 1
ATOM 6958 C C . LEU F 1 118 ? -2.906 11.614 35.230 1.000 53.410 152 LEU F C 1
ATOM 6959 O O . LEU F 1 118 ? -3.176 12.605 35.924 1.000 49.210 152 LEU F O 1
ATOM 6964 N N . GLN F 1 119 ? -2.743 10.400 35.766 1.000 44.430 153 GLN F N 1
ATOM 6965 C CA . GLN F 1 119 ? -2.841 10.238 37.213 1.000 53.600 153 GLN F CA 1
ATOM 6966 C C . GLN F 1 119 ? -1.646 10.863 37.926 1.000 54.950 153 GLN F C 1
ATOM 6967 O O . GLN F 1 119 ? -1.797 11.412 39.022 1.000 57.230 153 GLN F O 1
ATOM 6973 N N . LEU F 1 120 ? -0.453 10.785 37.328 1.000 49.750 154 LEU F N 1
ATOM 6974 C CA . LEU F 1 120 ? 0.701 11.494 37.873 1.000 52.600 154 LEU F CA 1
ATOM 6975 C C . LEU F 1 120 ? 0.515 12.997 37.760 1.000 60.030 154 LEU F C 1
ATOM 6976 O O . LEU F 1 120 ? 0.986 13.754 38.616 1.000 68.460 154 LEU F O 1
ATOM 6981 N N . GLN F 1 121 ? -0.165 13.439 36.710 1.000 55.530 155 GLN F N 1
ATOM 6982 C CA . GLN F 1 121 ? -0.415 14.860 36.517 1.000 59.590 155 GLN F CA 1
ATOM 6983 C C . GLN F 1 121 ? -1.432 15.382 37.528 1.000 56.140 155 GLN F C 1
ATOM 6984 O O . GLN F 1 121 ? -1.330 16.526 37.987 1.000 61.110 155 GLN F O 1
ATOM 6990 N N . LEU F 1 122 ? -2.430 14.566 37.873 1.000 51.410 156 LEU F N 1
ATOM 6991 C CA . LEU F 1 122 ? -3.379 14.957 38.908 1.000 46.670 156 LEU F CA 1
ATOM 6992 C C . LEU F 1 122 ? -2.720 14.931 40.277 1.000 53.430 156 LEU F C 1
ATOM 6993 O O . LEU F 1 122 ? -2.996 15.795 41.117 1.000 50.940 156 LEU F O 1
ATOM 6998 N N . ALA F 1 123 ? -1.836 13.954 40.513 1.000 51.200 157 ALA F N 1
ATOM 6999 C CA . ALA F 1 123 ? -1.149 13.836 41.796 1.000 53.350 157 ALA F CA 1
ATOM 7000 C C . ALA F 1 123 ? -0.254 15.025 42.087 1.000 61.360 157 ALA F C 1
ATOM 7001 O O . ALA F 1 123 ? 0.164 15.215 43.233 1.000 60.020 157 ALA F O 1
ATOM 7003 N N . GLU F 1 124 ? 0.054 15.835 41.090 1.000 56.220 158 GLU F N 1
ATOM 7004 C CA . GLU F 1 124 ? 0.918 16.964 41.340 1.000 64.010 158 GLU F CA 1
ATOM 7005 C C . GLU F 1 124 ? 0.198 18.298 41.241 1.000 58.700 158 GLU F C 1
ATOM 7006 O O . GLU F 1 124 ? 0.576 19.234 41.945 1.000 53.600 158 GLU F O 1
ATOM 7012 N N . GLU F 1 125 ? -0.883 18.381 40.463 1.000 57.350 159 GLU F N 1
ATOM 7013 C CA . GLU F 1 125 ? -1.813 19.489 40.646 1.000 66.180 159 GLU F CA 1
ATOM 7014 C C . GLU F 1 125 ? -2.424 19.449 42.043 1.000 62.870 159 GLU F C 1
ATOM 7015 O O . GLU F 1 125 ? -2.653 20.495 42.659 1.000 51.480 159 GLU F O 1
ATOM 7021 N N . ARG F 1 126 ? -2.683 18.247 42.566 1.000 50.920 160 ARG F N 1
ATOM 7022 C CA . ARG F 1 126 ? -3.197 18.137 43.923 1.000 53.030 160 ARG F CA 1
ATOM 7023 C C . ARG F 1 126 ? -2.160 18.565 44.954 1.000 58.850 160 ARG F C 1
ATOM 7024 O O . ARG F 1 126 ? -2.532 18.943 46.068 1.000 58.980 160 ARG F O 1
ATOM 7032 N N . GLN F 1 127 ? -0.873 18.510 44.610 1.000 51.430 161 GLN F N 1
ATOM 7033 C CA . GLN F 1 127 ? 0.175 19.012 45.481 1.000 61.080 161 GLN F CA 1
ATOM 7034 C C . GLN F 1 127 ? 0.537 20.454 45.169 1.000 60.400 161 GLN F C 1
ATOM 7035 O O . GLN F 1 127 ? 1.222 21.091 45.967 1.000 67.750 161 GLN F O 1
ATOM 7041 N N . ARG F 1 128 ? 0.104 20.979 44.027 1.000 56.510 162 ARG F N 1
ATOM 7042 C CA . ARG F 1 128 ? 0.220 22.410 43.797 1.000 61.500 162 ARG F CA 1
ATOM 7043 C C . ARG F 1 128 ? -0.877 23.174 44.533 1.000 61.720 162 ARG F C 1
ATOM 7044 O O . ARG F 1 128 ? -0.640 24.276 45.038 1.000 63.290 162 ARG F O 1
ATOM 7052 N N . TYR F 1 129 ? -2.083 22.605 44.596 1.000 58.940 163 TYR F N 1
ATOM 7053 C CA . TYR F 1 129 ? -3.151 23.200 45.386 1.000 60.020 163 TYR F CA 1
ATOM 7054 C C . TYR F 1 129 ? -2.844 23.097 46.874 1.000 63.690 163 TYR F C 1
ATOM 7055 O O . TYR F 1 129 ? -3.143 24.018 47.644 1.000 64.490 163 TYR F O 1
ATOM 7064 N N . SER F 1 130 ? -2.252 21.978 47.296 1.000 53.220 164 SER F N 1
ATOM 7065 C CA . SER F 1 130 ? -1.847 21.831 48.688 1.000 65.480 164 SER F CA 1
ATOM 7066 C C . SER F 1 130 ? -0.780 22.854 49.064 1.000 66.770 164 SER F C 1
ATOM 7067 O O . SER F 1 130 ? -0.828 23.437 50.152 1.000 69.140 164 SER F O 1
ATOM 7070 N N . LYS F 1 131 ? 0.185 23.095 48.175 1.000 65.410 165 LYS F N 1
ATOM 7071 C CA . LYS F 1 131 ? 1.180 24.129 48.436 1.000 61.930 165 LYS F CA 1
ATOM 7072 C C . LYS F 1 131 ? 0.530 25.505 48.525 1.000 69.050 165 LYS F C 1
ATOM 7073 O O . LYS F 1 131 ? 0.924 26.331 49.358 1.000 69.070 165 LYS F O 1
ATOM 7079 N N . LEU F 1 132 ? -0.459 25.774 47.665 1.000 63.290 166 LEU F N 1
ATOM 7080 C CA . LEU F 1 132 ? -1.179 27.042 47.741 1.000 62.300 166 LEU F CA 1
ATOM 7081 C C . LEU F 1 132 ? -1.923 27.164 49.067 1.000 60.690 166 LEU F C 1
ATOM 7082 O O . LEU F 1 132 ? -1.743 28.138 49.801 1.000 60.440 166 LEU F O 1
ATOM 7087 N N . GLN F 1 133 ? -2.758 26.171 49.392 1.000 66.410 167 GLN F N 1
ATOM 7088 C CA . GLN F 1 133 ? -3.406 26.071 50.697 1.000 64.510 167 GLN F CA 1
ATOM 7089 C C . GLN F 1 133 ? -2.466 26.470 51.842 1.000 66.030 167 GLN F C 1
ATOM 7090 O O . GLN F 1 133 ? -2.750 27.407 52.600 1.000 55.430 167 GLN F O 1
ATOM 7096 N N . GLN F 1 134 ? -1.317 25.792 51.955 1.000 53.420 168 GLN F N 1
ATOM 7097 C CA . GLN F 1 134 ? -0.402 26.053 53.065 1.000 57.270 168 GLN F CA 1
ATOM 7098 C C . GLN F 1 134 ? 0.147 27.480 53.037 1.000 64.250 168 GLN F C 1
ATOM 7099 O O . GLN F 1 134 ? 0.242 28.129 54.085 1.000 57.880 168 GLN F O 1
ATOM 7105 N N . SER F 1 135 ? 0.495 27.989 51.846 1.000 49.210 169 SER F N 1
ATOM 7106 C CA . SER F 1 135 ? 1.205 29.260 51.732 1.000 48.050 169 SER F CA 1
ATOM 7107 C C . SER F 1 135 ? 0.281 30.463 51.945 1.000 53.980 169 SER F C 1
ATOM 7108 O O . SER F 1 135 ? 0.643 31.424 52.634 1.000 51.030 169 SER F O 1
ATOM 7111 N N . SER F 1 136 ? -0.891 30.462 51.315 1.000 46.680 170 SER F N 1
ATOM 7112 C CA . SER F 1 136 ? -1.790 31.601 51.467 1.000 53.340 170 SER F CA 1
ATOM 7113 C C . SER F 1 136 ? -2.386 31.652 52.873 1.000 53.000 170 SER F C 1
ATOM 7114 O O . SER F 1 136 ? -2.578 32.738 53.434 1.000 53.140 170 SER F O 1
ATOM 7117 N N . ASP F 1 137 ? -2.708 30.489 53.448 1.000 50.340 171 ASP F N 1
ATOM 7118 C CA . ASP F 1 137 ? -3.159 30.455 54.834 1.000 42.510 171 ASP F CA 1
ATOM 7119 C C . ASP F 1 137 ? -2.068 30.943 55.783 1.000 52.450 171 ASP F C 1
ATOM 7120 O O . ASP F 1 137 ? -2.357 31.587 56.798 1.000 46.660 171 ASP F O 1
ATOM 7125 N N . SER F 1 138 ? -0.807 30.641 55.472 1.000 44.680 172 SER F N 1
ATOM 7126 C CA . SER F 1 138 ? 0.295 31.128 56.283 1.000 46.340 172 SER F CA 1
ATOM 7127 C C . SER F 1 138 ? 0.526 32.616 56.093 1.000 49.110 172 SER F C 1
ATOM 7128 O O . SER F 1 138 ? 1.047 33.266 57.000 1.000 57.170 172 SER F O 1
ATOM 7131 N N . GLU F 1 139 ? 0.141 33.172 54.945 1.000 48.750 173 GLU F N 1
ATOM 7132 C CA . GLU F 1 139 ? 0.214 34.620 54.771 1.000 58.230 173 GLU F CA 1
ATOM 7133 C C . GLU F 1 139 ? -0.998 35.316 55.379 1.000 50.110 173 GLU F C 1
ATOM 7134 O O . GLU F 1 139 ? -0.885 36.438 55.882 1.000 43.920 173 GLU F O 1
ATOM 7140 N N . LEU F 1 140 ? -2.155 34.664 55.356 1.000 48.970 174 LEU F N 1
ATOM 7141 C CA . LEU F 1 140 ? -3.317 35.211 56.042 1.000 50.800 174 LEU F CA 1
ATOM 7142 C C . LEU F 1 140 ? -3.128 35.202 57.559 1.000 42.270 174 LEU F C 1
ATOM 7143 O O . LEU F 1 140 ? -3.489 36.171 58.235 1.000 47.610 174 LEU F O 1
ATOM 7148 N N . ASP F 1 141 ? -2.561 34.127 58.115 1.000 38.440 175 ASP F N 1
ATOM 7149 C CA . ASP F 1 141 ? -2.407 34.068 59.563 1.000 43.480 175 ASP F CA 1
ATOM 7150 C C . ASP F 1 141 ? -1.480 35.163 60.054 1.000 43.910 175 ASP F C 1
ATOM 7151 O O . ASP F 1 141 ? -1.756 35.814 61.066 1.000 45.720 175 ASP F O 1
ATOM 7156 N N . THR F 1 142 ? -0.367 35.361 59.353 1.000 45.830 176 THR F N 1
ATOM 7157 C CA . THR F 1 142 ? 0.548 36.441 59.670 1.000 49.440 176 THR F CA 1
ATOM 7158 C C . THR F 1 142 ? -0.195 37.767 59.768 1.000 41.310 176 THR F C 1
ATOM 7159 O O . THR F 1 142 ? -0.198 38.427 60.812 1.000 40.800 176 THR F O 1
ATOM 7163 N N . LEU F 1 143 ? -0.878 38.146 58.694 1.000 40.440 177 LEU F N 1
ATOM 7164 C CA . LEU F 1 143 ? -1.618 39.404 58.707 1.000 44.410 177 LEU F CA 1
ATOM 7165 C C . LEU F 1 143 ? -2.676 39.406 59.799 1.000 41.280 177 LEU F C 1
ATOM 7166 O O . LEU F 1 143 ? -2.895 40.431 60.450 1.000 46.220 177 LEU F O 1
ATOM 7171 N N . ARG F 1 144 ? -3.318 38.257 60.036 1.000 40.450 178 ARG F N 1
ATOM 7172 C CA . ARG F 1 144 ? -4.397 38.213 61.018 1.000 42.620 178 ARG F CA 1
ATOM 7173 C C . ARG F 1 144 ? -3.878 38.479 62.426 1.000 43.770 178 ARG F C 1
ATOM 7174 O O . ARG F 1 144 ? -4.513 39.206 63.203 1.000 38.620 178 ARG F O 1
ATOM 7182 N N . GLN F 1 145 ? -2.718 37.908 62.767 1.000 33.940 179 GLN F N 1
ATOM 7183 C CA . GLN F 1 145 ? -2.169 38.096 64.102 1.000 43.290 179 GLN F CA 1
ATOM 7184 C C . GLN F 1 145 ? -1.489 39.450 64.254 1.000 48.130 179 GLN F C 1
ATOM 7185 O O . GLN F 1 145 ? -1.443 39.992 65.366 1.000 48.100 179 GLN F O 1
ATOM 7191 N N . GLN F 1 146 ? -0.965 40.002 63.155 1.000 41.460 180 GLN F N 1
ATOM 7192 C CA . GLN F 1 146 ? -0.449 41.362 63.159 1.000 34.390 180 GLN F CA 1
ATOM 7193 C C . GLN F 1 146 ? -1.573 42.359 63.402 1.000 50.000 180 GLN F C 1
ATOM 7194 O O . GLN F 1 146 ? -1.425 43.300 64.194 1.000 39.080 180 GLN F O 1
ATOM 7200 N N . HIS F 1 147 ? -2.710 42.154 62.727 1.000 47.030 181 HIS F N 1
ATOM 7201 C CA . HIS F 1 147 ? -3.895 42.983 62.938 1.000 38.890 181 HIS F CA 1
ATOM 7202 C C . HIS F 1 147 ? -4.305 43.002 64.403 1.000 43.630 181 HIS F C 1
ATOM 7203 O O . HIS F 1 147 ? -4.747 44.032 64.921 1.000 37.400 181 HIS F O 1
ATOM 7210 N N . HIS F 1 148 ? -4.195 41.859 65.079 1.000 45.450 182 HIS F N 1
ATOM 7211 C CA . HIS F 1 148 ? -4.563 41.803 66.484 1.000 39.640 182 HIS F CA 1
ATOM 7212 C C . HIS F 1 148 ? -3.569 42.590 67.332 1.000 47.000 182 HIS F C 1
ATOM 7213 O O . HIS F 1 148 ? -3.968 43.381 68.196 1.000 48.580 182 HIS F O 1
ATOM 7220 N N . VAL F 1 149 ? -2.271 42.422 67.074 1.000 39.670 183 VAL F N 1
ATOM 7221 C CA . VAL F 1 149 ? -1.279 43.172 67.838 1.000 44.090 183 VAL F CA 1
ATOM 7222 C C . VAL F 1 149 ? -1.433 44.671 67.607 1.000 45.360 183 VAL F C 1
ATOM 7223 O O . VAL F 1 149 ? -1.352 45.468 68.547 1.000 51.750 183 VAL F O 1
ATOM 7227 N N . LEU F 1 150 ? -1.651 45.077 66.354 1.000 50.020 184 LEU F N 1
ATOM 7228 C CA . LEU F 1 150 ? -1.919 46.478 66.052 1.000 43.060 184 LEU F CA 1
ATOM 7229 C C . LEU F 1 150 ? -3.132 46.980 66.828 1.000 40.620 184 LEU F C 1
ATOM 7230 O O . LEU F 1 150 ? -3.082 48.046 67.445 1.000 40.510 184 LEU F O 1
ATOM 7235 N N . GLN F 1 151 ? -4.232 46.215 66.803 1.000 44.110 185 GLN F N 1
ATOM 7236 C CA . GLN F 1 151 ? -5.457 46.598 67.505 1.000 49.050 185 GLN F CA 1
ATOM 7237 C C . GLN F 1 151 ? -5.199 46.814 68.987 1.000 53.880 185 GLN F C 1
ATOM 7238 O O . GLN F 1 151 ? -5.655 47.801 69.576 1.000 49.650 185 GLN F O 1
ATOM 7244 N N . GLN F 1 152 ? -4.494 45.868 69.610 1.000 48.360 186 GLN F N 1
ATOM 7245 C CA . GLN F 1 152 ? -4.237 45.934 71.041 1.000 50.110 186 GLN F CA 1
ATOM 7246 C C . GLN F 1 152 ? -3.448 47.186 71.380 1.000 57.210 186 GLN F C 1
ATOM 7247 O O . GLN F 1 152 ? -3.867 47.993 72.225 1.000 48.080 186 GLN F O 1
ATOM 7253 N N . GLN F 1 153 ? -2.306 47.366 70.700 1.000 48.400 187 GLN F N 1
ATOM 7254 C CA . GLN F 1 153 ? -1.470 48.548 70.879 1.000 38.850 187 GLN F CA 1
ATOM 7255 C C . GLN F 1 153 ? -2.259 49.845 70.736 1.000 40.940 187 GLN F C 1
ATOM 7256 O O . GLN F 1 153 ? -1.972 50.827 71.428 1.000 42.730 187 GLN F O 1
ATOM 7262 N N . LEU F 1 154 ? -3.269 49.865 69.852 1.000 47.610 188 LEU F N 1
ATOM 7263 C CA . LEU F 1 154 ? -4.012 51.096 69.572 1.000 48.320 188 LEU F CA 1
ATOM 7264 C C . LEU F 1 154 ? -5.062 51.392 70.637 1.000 62.150 188 LEU F C 1
ATOM 7265 O O . LEU F 1 154 ? -5.290 52.562 70.978 1.000 61.150 188 LEU F O 1
ATOM 7270 N N . GLU F 1 155 ? -5.742 50.360 71.144 1.000 60.540 189 GLU F N 1
ATOM 7271 C CA . GLU F 1 155 ? -6.671 50.586 72.243 1.000 53.080 189 GLU F CA 1
ATOM 7272 C C . GLU F 1 155 ? -5.923 50.999 73.501 1.000 55.970 189 GLU F C 1
ATOM 7273 O O . GLU F 1 155 ? -6.423 51.818 74.278 1.000 53.700 189 GLU F O 1
ATOM 7279 N N . LEU F 1 156 ? -4.725 50.433 73.714 1.000 44.380 190 LEU F N 1
ATOM 7280 C CA . LEU F 1 156 ? -3.922 50.762 74.887 1.000 45.020 190 LEU F CA 1
ATOM 7281 C C . LEU F 1 156 ? -3.463 52.215 74.851 1.000 64.250 190 LEU F C 1
ATOM 7282 O O . LEU F 1 156 ? -3.644 52.957 75.822 1.000 60.420 190 LEU F O 1
ATOM 7287 N N . THR F 1 157 ? -2.838 52.629 73.741 1.000 63.120 191 THR F N 1
ATOM 7288 C CA . THR F 1 157 ? -2.409 54.018 73.593 1.000 55.580 191 THR F CA 1
ATOM 7289 C C . THR F 1 157 ? -3.584 54.985 73.646 1.000 58.580 191 THR F C 1
ATOM 7290 O O . THR F 1 157 ? -3.443 56.104 74.159 1.000 51.560 191 THR F O 1
ATOM 7294 N N . THR F 1 158 ? -4.757 54.573 73.157 1.000 56.050 192 THR F N 1
ATOM 7295 C CA . THR F 1 158 ? -5.914 55.454 73.256 1.000 56.830 192 THR F CA 1
ATOM 7296 C C . THR F 1 158 ? -6.357 55.599 74.707 1.000 59.420 192 THR F C 1
ATOM 7297 O O . THR F 1 158 ? -6.722 56.696 75.146 1.000 56.030 192 THR F O 1
ATOM 7301 N N . ARG F 1 159 ? -6.292 54.511 75.474 1.000 56.660 193 ARG F N 1
ATOM 7302 C CA . ARG F 1 159 ? -6.631 54.578 76.890 1.000 60.510 193 ARG F CA 1
ATOM 7303 C C . ARG F 1 159 ? -5.725 55.557 77.624 1.000 56.700 193 ARG F C 1
ATOM 7304 O O . ARG F 1 159 ? -6.194 56.382 78.414 1.000 54.670 193 ARG F O 1
ATOM 7312 N N . LYS F 1 160 ? -4.421 55.480 77.370 1.000 47.960 194 LYS F N 1
ATOM 7313 C CA . LYS F 1 160 ? -3.489 56.341 78.084 1.000 41.450 194 LYS F CA 1
ATOM 7314 C C . LYS F 1 160 ? -3.609 57.804 77.663 1.000 55.270 194 LYS F C 1
ATOM 7315 O O . LYS F 1 160 ? -3.315 58.693 78.470 1.000 53.750 194 LYS F O 1
ATOM 7321 N N . LEU F 1 161 ? -4.047 58.081 76.427 1.000 50.940 195 LEU F N 1
ATOM 7322 C CA . LEU F 1 161 ? -4.438 59.448 76.073 1.000 54.080 195 LEU F CA 1
ATOM 7323 C C . LEU F 1 161 ? -5.630 59.900 76.903 1.000 62.830 195 LEU F C 1
ATOM 7324 O O . LEU F 1 161 ? -5.635 61.005 77.458 1.000 66.090 195 LEU F O 1
ATOM 7329 N N . GLU F 1 162 ? -6.665 59.058 76.978 1.000 61.960 196 GLU F N 1
ATOM 7330 C CA . GLU F 1 162 ? -7.855 59.408 77.743 1.000 69.020 196 GLU F CA 1
ATOM 7331 C C . GLU F 1 162 ? -7.541 59.531 79.225 1.000 71.480 196 GLU F C 1
ATOM 7332 O O . GLU F 1 162 ? -8.163 60.339 79.922 1.000 77.540 196 GLU F O 1
ATOM 7338 N N . ASN F 1 163 ? -6.571 58.761 79.718 1.000 61.280 197 ASN F N 1
ATOM 7339 C CA . ASN F 1 163 ? -6.166 58.903 81.108 1.000 59.240 197 ASN F CA 1
ATOM 7340 C C . ASN F 1 163 ? -5.507 60.253 81.362 1.000 69.590 197 ASN F C 1
ATOM 7341 O O . ASN F 1 163 ? -5.621 60.802 82.465 1.000 66.800 197 ASN F O 1
ATOM 7346 N N . LEU F 1 164 ? -4.822 60.803 80.359 1.000 72.810 198 LEU F N 1
ATOM 7347 C CA . LEU F 1 164 ? -4.162 62.096 80.486 1.000 72.080 198 LEU F CA 1
ATOM 7348 C C . LEU F 1 164 ? -5.135 63.267 80.420 1.000 69.190 198 LEU F C 1
ATOM 7349 O O . LEU F 1 164 ? -4.754 64.389 80.767 1.000 72.620 198 LEU F O 1
ATOM 7354 N N . THR F 1 165 ? -6.370 63.039 79.978 1.000 75.120 199 THR F N 1
ATOM 7355 C CA . THR F 1 165 ? -7.379 64.091 79.936 1.000 82.060 199 THR F CA 1
ATOM 7356 C C . THR F 1 165 ? -7.822 64.418 81.360 1.000 90.940 199 THR F C 1
ATOM 7357 O O . THR F 1 165 ? -8.509 63.618 82.008 1.000 85.500 199 THR F O 1
ATOM 7361 N N . ASP F 1 166 ? -7.421 65.591 81.849 1.000 82.110 200 ASP F N 1
ATOM 7362 C CA . ASP F 1 166 ? -7.630 65.971 83.243 1.000 81.330 200 ASP F CA 1
ATOM 7363 C C . ASP F 1 166 ? -9.036 66.528 83.454 1.000 83.290 200 ASP F C 1
ATOM 7364 O O . ASP F 1 166 ? -9.658 67.052 82.526 1.000 80.250 200 ASP F O 1
#

Nearest PDB structures (foldseek):
  7x6g-assembly2_D  TM=1.004E+00  e=9.521E-19  Escherichia coli O157:H7
  7x6h-assembly2_D  TM=9.050E-01  e=1.415E-17  Escherichia coli O157:H7
  7x6g-assembly1_A  TM=9.027E-01  e=2.482E-16  Escherichia coli O157:H7
  7x6g-assembly1_A  TM=1.003E+00  e=6.401E-19  Escherichia coli O157:H7
  7x6g-assembly2_D  TM=8.968E-01  e=5.249E-18  Escherichia coli O157:H7